Protein AF-A0A938GMP9-F1 (afdb_monomer)

Secondary structure (DSSP, 8-state):
----------------------------PPP--------PPP-PPPPPP------------------------------------------------------------------------------------------------------PPP------------------------PPP----------------------------------SSHHHHHHHHHHHHHHHHHHHS-------SS-PPEEEEEEETT---SSSTTTSSSS--HHHHHHHHHSEEESSEE-SSSSHHHHHHHHHHT--HHHH---STT--HHHH-TTPPPHHHHHHHTT-EEEEEESSS---S--HHHHHHHTTBTTTBSEEE-PPPS-SS--EEEEETTTTSSTT-EEEEE-S-STTSHHHHHHHHHHHHHHHHHHTTS-EEEEEEE-TTSSSEEEEHHHHTTS-TTS----GGGG------TTTS--TTHHHHTT--HHHHHHHHHHHHHHHHHHHHHHHHHHHHHHHTT-GGGEEEEEEESS--EESGGG-EES--SSHHHHB--EEEE-TT---SEEE-S-EEGGGHHHHHHHHHT---SS--SS--SHHHHH-TTS---S-EEEEEEETTTEEEEEEE-SSEEEEEETTS-EEEEETTT-TT-----TT-GGGHHHHHHHHHHHHTSPPPPP-----------------------------TTS---EEEEEETTEEEEEEHHHHHHSHHHHHHHHHHHHHHHHHHHHHS-HHHHHHHTTS-EEEE--SSTT--EEEEE--HHHHHHTT--GGGTTEEEEE-SSSHHHHHHHSTTTHHHHHHHHHHHHTSTTGGG-HHHHHHHHHHHHT-TTSSEEE---TTSSPPPEEE--GGGG-HHHHHHHHHHHHHS--SBSS-SHHHHHHH-HHHHHHHHHHHTPPTT-

pLDDT: mean 72.95, std 28.27, range [20.02, 98.88]

Mean predicted aligned error: 21.37 Å

Radius of gyration: 40.11 Å; Cα contacts (8 Å, |Δi|>4): 1380; chains: 1; bounding box: 113×116×122 Å

Solvent-accessible surface area (backbone atoms only — not comparable to full-atom values): 57646 Å² total; per-residue (Å²): 139,87,89,85,84,88,89,84,90,83,91,91,86,86,91,84,91,83,91,84,86,88,88,88,85,88,85,83,86,81,85,85,84,84,90,84,90,82,82,89,78,90,78,88,81,86,81,84,85,88,88,86,86,87,91,87,88,89,83,86,85,91,88,90,88,81,89,81,90,87,85,82,89,82,88,83,86,82,91,83,93,80,91,89,88,81,91,90,89,89,80,86,88,89,86,89,88,84,90,84,81,91,83,88,81,86,86,84,89,82,91,83,85,87,89,84,89,85,85,88,88,83,89,87,78,90,79,90,82,89,80,89,83,84,89,84,82,88,85,82,86,83,90,85,87,89,86,87,92,88,83,88,83,90,81,79,91,82,91,77,88,82,81,92,81,81,85,90,83,82,91,78,86,78,83,84,75,90,77,77,93,82,85,88,86,88,82,87,86,85,90,86,92,87,86,85,84,89,81,87,80,90,88,85,88,87,87,78,89,83,87,81,91,87,87,78,63,73,67,61,60,56,61,67,48,47,61,56,54,51,50,52,52,61,69,65,50,76,83,77,71,80,80,75,87,84,73,67,46,23,36,41,41,37,35,24,30,48,25,45,49,82,72,50,99,71,38,70,79,67,57,66,43,71,39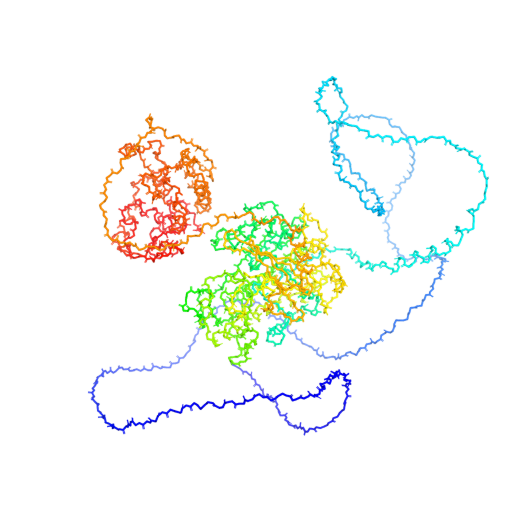,54,55,50,46,39,52,52,5,30,29,39,74,36,26,24,18,37,16,22,46,65,31,25,12,37,53,17,24,41,51,9,36,51,36,57,76,59,59,44,76,46,58,86,58,64,65,50,84,75,39,75,80,69,64,31,50,53,22,51,43,39,77,72,66,28,49,28,37,38,22,27,55,61,58,57,67,47,102,60,59,76,90,53,41,44,63,56,53,34,41,80,61,38,18,79,39,50,47,69,52,66,54,76,54,90,70,83,52,58,53,74,51,46,83,55,82,54,78,47,70,52,50,25,39,29,42,25,58,81,61,59,56,48,30,34,46,30,37,16,39,53,54,41,48,51,49,55,51,53,40,56,72,68,72,50,40,34,34,43,30,35,12,30,53,38,31,33,75,44,24,53,32,42,44,78,33,43,66,77,53,49,92,85,74,70,80,84,65,76,67,47,75,49,87,57,70,61,60,80,74,50,72,77,66,92,54,50,80,57,50,70,66,53,48,74,65,52,53,51,53,51,50,42,26,34,46,11,12,42,31,48,41,24,56,34,52,31,56,51,52,52,46,33,63,73,70,67,36,54,76,46,26,38,36,39,40,32,27,49,14,8,39,36,86,34,56,78,49,37,66,55,55,65,30,80,48,62,55,10,23,27,12,34,35,36,43,28,43,52,97,46,62,39,60,39,67,23,59,50,24,36,42,44,24,18,50,29,42,26,53,27,60,71,54,73,51,82,78,92,65,91,59,75,36,55,54,49,62,63,47,48,77,40,30,89,51,87,80,44,78,48,23,55,30,44,46,73,48,81,60,91,35,38,36,41,30,43,33,39,87,46,44,39,38,36,44,35,71,89,68,54,64,40,27,28,46,44,86,84,36,75,80,57,42,60,52,44,56,88,37,77,93,43,48,70,58,53,56,52,53,48,53,61,61,65,72,50,76,66,80,51,79,66,66,87,72,86,71,89,79,86,78,87,75,85,84,79,88,83,81,84,88,77,89,80,80,85,82,88,82,74,96,77,75,70,82,62,62,46,81,44,82,47,83,69,25,49,36,37,33,31,45,66,38,56,74,75,38,41,71,41,40,54,50,39,53,56,48,50,36,54,38,49,47,47,48,62,72,58,45,40,66,72,51,44,62,56,55,37,74,36,44,36,36,39,42,72,39,91,48,88,96,44,45,51,77,48,55,32,82,49,44,63,65,27,50,76,70,74,44,57,48,88,47,39,58,16,34,38,36,27,23,42,87,41,38,71,55,49,43,50,29,28,70,45,56,70,52,37,35,48,36,49,48,40,36,51,73,68,42,75,64,22,85,68,21,65,69,49,47,54,47,41,54,50,51,58,75,61,52,69,47,62,62,21,50,32,52,55,33,89,91,71,87,60,80,65,47,75,43,59,34,69,36,76,75,41,49,63,40,32,52,14,48,51,47,29,7,58,66,60,47,33,36,43,53,47,37,28,42,76,42,29,51,72,75,41,48,65,55,51,55,49,48,35,63,76,52,60,52,60,92,95,115

Sequence (939 aa):
MGRSLRTSRSFLDPKTFLMMYPSISGAYLKRAEPTGRGEYRQILMPGPPGSAGVPPASGLEQLRGRRDASAPSNKCDPSLIVARIGTWVPVICPSIAVPSFPLVIVIEDARTAPLSPLEPENLDGWTTEHADDTEKERTTRPVFFPSVPSVPSVPWLSLFCAIHGTEGEQPITITITRGGKGGGEWTRVRKNVRCAPSPSGNRAMPLASTTTRNHTILGRELMRYLPIIISLLLLSAPPSLPKEAGRSPNVLLIMADDLRDFGGAFTSGVAKTPHLDRLMKRGVRFQRAFAQYPVCNPSRTSMLLGLRCEQTGIVGNQQFFRDTMPDAVTFPQLLRQHGWTTRSYGKILHAANTGESVRGAWLDVGKSWDHAEILPAQSPHRRGEFRNLTGGKLAWCEIGILEGNDDEQPDGATAVSAIRAMEELTGAGKPWMVAAGFHRPHDPFHAPRKYFDLYPKGSLQLRSDLAVSSNAAPMAISSGWVADFARFTEEDRLDFFRAYLAGVSFMDAQVGRLLDTLDRLKLWENTLVIFMGDHGYHLGERGWWNKSTLFDRSCRAPLIIAAPGMKGAQVCRSPVEFVDLYPTVADFCGVKAPHALVGQSLRPLLAAPGSKFKEAGFTLVGRGQRHFGRSVATERWRFTRWSDGTLELYDHDVDPEETQNLSLSSSHSNVVEELRRKLDSLPPWPATPAVHRPTGGGKDLAPGQSASPATNPQTEVNGVVARETLAIAGWQVHVSKKLIETEPDQTARALAGLRKMLEEIVIKLPGPAVAELKKVPLYFSTAYNPGRSGAEFHPDAGWLRANRRDPAMARAVEFSGVSDFEAEMRRMPNFPLHELAHAYHHRVLAGGFDNPDIAAAYKRASSGGRYERVERSFGEGNGRPNTFERAYAMSSPMEYFAEATEAYFVRNDFYPFSRDELQKHDPDAVVLLRKLWGVPEGH

Nearest PDB structures (foldseek):
  6hhm-assembly1_A  TM=8.377E-01  e=6.312E-38  Formosa agariphila
  6pt4-assembly1_A  TM=8.293E-01  e=5.005E-29  Pseudoalteromonas fuliginea
  6ptk-assembly1_A  TM=8.357E-01  e=3.552E-28  Pseudoalteromonas fuliginea
  6pt6-assembly1_B  TM=8.317E-01  e=3.756E-28  Pseudoalteromonas fuliginea
  4upk-assembly1_A  TM=7.877E-01  e=2.349E-25  Ruegeria pomeroyi DSS-3

Foldseek 3Di:
DDDDDDDDDDDDDDDDDDDDDDDDDDDDDDDDDDDDDDDDDDDDDDDDDDDDDDDDDDDDDDDDDDDDDDDDDDDDDDDDDDDDDDDDDDDDDDDDDDDDDDDDDDDDDDDDDDDDDDDDDDDDDDDDDDDDDDDDDDDDDDDDDDDDDDDDDDDDDDDDDDDDDDDDDDDDDDDDDDDDDDDDDDDDDDDDDDDDDDDDDDDDDDDDDDDDDDPDPPVVVVVVCVVVVVVVVVVVPDPPPPPDPDDQFAEEAEEEEQFFDCDDPQNVPQFDQVLVVVLLQQFAWERFEFFQALDFQQRLVCLQQLHHCQVQLDFDLVDQSCVRVVPRAGLLLQVVVVFAAEEEEAPNHRDDPDDPVCSCVSVVDVRSHVYYDQDAQQDPPQAFDKDQLQNCPPVQSMFTQGADDLCSHRQVVLLVVLLVVVVVRVVVVTHYYYYRYHHPPGTPLHAHNVLLVSPDPPNDDDDPQLVFAFPDDPLQDADPCLVRLVPQDRSSLVVSSSSNSSRSRSNSVSSNSVVVSCVVSVNQQRYWYKYKYSWAFDSRRVSDGGEQGPFCRSGDIIIIIRHHPFGHNHYALWHAYSSQVSQQSCVSSVHDRPDDRPHHHCVVCRRPSDDHDDQWDKYKHDRPFPKIKIWTGGSFKIWMAIPVRDIFIAGCVVCVRRRYGCLPPPVCVVVNVVVVVVVVPDNDHSDGDPPDDDDDDDDDDDDDDDDDDDDDDDDDPDQDQDWDWDQALLATETERVCCCVPVVPLSVVLSVLLSVLLVLVCVQFDPVLNVVLSVAHEYEEEAPDPPDWDKAAAQAQPVCVVVSHRRVCHLHMYTYHRPCSVQVCQQQVRCVLLNSLLSCQQPPDDVRLHRVLLVVLLVVLLVVCLQQWWWFGRHPPPPDDIDIGRHQLNPGSSNVRSQLSCQDRPAHRTPVGHNVRCCVSPVSSVVVCCVSSVPDPPD

Structure (mmCIF, N/CA/C/O backbone):
data_AF-A0A938GMP9-F1
#
_entry.id   AF-A0A938GMP9-F1
#
loop_
_atom_site.group_PDB
_atom_site.id
_atom_site.type_symbol
_atom_site.label_atom_id
_atom_site.label_alt_id
_atom_site.label_comp_id
_atom_site.label_asym_id
_atom_site.label_entity_id
_atom_site.label_seq_id
_atom_site.pdbx_PDB_ins_code
_atom_site.Cartn_x
_atom_site.Cartn_y
_atom_site.Cartn_z
_atom_site.occupancy
_atom_site.B_iso_or_equiv
_atom_site.auth_seq_id
_atom_site.auth_comp_id
_atom_site.auth_asym_id
_atom_site.auth_atom_id
_atom_site.pdbx_PDB_model_num
ATOM 1 N N . MET A 1 1 ? 0.427 -50.742 20.260 1.00 32.19 1 MET A N 1
ATOM 2 C CA . MET A 1 1 ? -0.404 -51.367 19.198 1.00 32.19 1 MET A CA 1
ATOM 3 C C . MET A 1 1 ? -1.574 -52.078 19.875 1.00 32.19 1 MET A C 1
ATOM 5 O O . MET A 1 1 ? -1.373 -52.539 20.986 1.00 32.19 1 MET A O 1
ATOM 9 N N . GLY A 1 2 ? -2.784 -52.204 19.324 1.00 35.03 2 GLY A N 1
ATOM 10 C CA . GLY A 1 2 ? -3.352 -51.670 18.075 1.00 35.03 2 GLY A CA 1
ATOM 11 C C . GLY A 1 2 ? -4.649 -52.425 17.712 1.00 35.03 2 GLY A C 1
ATOM 12 O O . GLY A 1 2 ? -4.738 -53.621 17.974 1.00 35.03 2 GLY A O 1
ATOM 13 N N . ARG A 1 3 ? -5.660 -51.759 17.132 1.00 33.28 3 ARG A N 1
ATOM 14 C CA . ARG A 1 3 ? -6.909 -52.381 16.635 1.00 33.28 3 ARG A CA 1
ATOM 15 C C . ARG A 1 3 ? -7.445 -51.637 15.407 1.00 33.28 3 ARG A C 1
ATOM 17 O O . ARG A 1 3 ? -7.453 -50.413 15.409 1.00 33.28 3 ARG A O 1
ATOM 24 N N . SER A 1 4 ? -7.972 -52.378 14.431 1.00 33.16 4 SER A N 1
ATOM 25 C CA . SER A 1 4 ? -9.032 -51.940 13.504 1.00 33.16 4 SER A CA 1
ATOM 26 C C . SER A 1 4 ? -9.681 -53.171 12.840 1.00 33.16 4 SER A C 1
ATOM 28 O O . SER A 1 4 ? -9.111 -54.262 12.897 1.00 33.16 4 SER A O 1
ATOM 30 N N . LEU A 1 5 ? -10.871 -53.023 12.248 1.00 33.12 5 LEU A N 1
ATOM 31 C CA . LEU A 1 5 ? -11.682 -54.107 11.669 1.00 33.12 5 LEU A CA 1
ATOM 32 C C . LEU A 1 5 ? -12.326 -53.707 10.324 1.00 33.12 5 LEU A C 1
ATOM 34 O O . LEU A 1 5 ? -12.369 -52.536 9.959 1.00 33.12 5 LEU A O 1
ATOM 38 N N . ARG A 1 6 ? -12.808 -54.714 9.580 1.00 37.19 6 ARG A N 1
ATOM 39 C CA . ARG A 1 6 ? -13.546 -54.600 8.296 1.00 37.19 6 ARG A CA 1
ATOM 40 C C . ARG A 1 6 ? -15.045 -54.297 8.576 1.00 37.19 6 ARG A C 1
ATOM 42 O O . ARG A 1 6 ? -15.460 -54.418 9.722 1.00 37.19 6 ARG A O 1
ATOM 49 N N . THR A 1 7 ? -15.923 -53.902 7.643 1.00 32.62 7 THR A N 1
ATOM 50 C CA . THR A 1 7 ? -16.373 -54.580 6.394 1.00 32.62 7 THR A CA 1
ATOM 51 C C . THR A 1 7 ? -17.152 -53.610 5.460 1.00 32.62 7 THR A C 1
ATOM 53 O O . THR A 1 7 ? -16.983 -52.402 5.553 1.00 32.62 7 THR A O 1
ATOM 56 N N . SER A 1 8 ? -17.922 -54.108 4.480 1.00 29.98 8 SER A N 1
ATOM 57 C CA . SER A 1 8 ? -17.550 -54.096 3.047 1.00 29.98 8 SER A CA 1
ATOM 58 C C . SER A 1 8 ? -18.648 -54.695 2.133 1.00 29.98 8 SER A C 1
ATOM 60 O O . SER A 1 8 ? -19.345 -55.585 2.609 1.00 29.98 8 SER A O 1
ATOM 62 N N . ARG A 1 9 ? -18.633 -54.370 0.815 1.00 31.31 9 ARG A N 1
ATOM 63 C CA . ARG A 1 9 ? -19.429 -54.955 -0.320 1.00 31.31 9 ARG A CA 1
ATOM 64 C C . ARG A 1 9 ? -20.888 -54.439 -0.480 1.00 31.31 9 ARG A C 1
ATOM 66 O O . ARG A 1 9 ? -21.478 -54.067 0.521 1.00 31.31 9 ARG A O 1
ATOM 73 N N . SER A 1 10 ? -21.537 -54.413 -1.667 1.00 28.50 10 SER A N 1
ATOM 74 C CA . SER A 1 10 ? -21.087 -54.474 -3.093 1.00 28.50 10 SER A CA 1
ATOM 75 C C . SER A 1 10 ? -22.235 -54.260 -4.126 1.00 28.50 10 SER A C 1
ATOM 77 O O . SER A 1 10 ? -23.288 -54.848 -3.931 1.00 28.50 10 SER A O 1
ATOM 79 N N . PHE A 1 11 ? -21.957 -53.571 -5.255 1.00 30.91 11 PHE A N 1
ATOM 80 C CA . PHE A 1 11 ? -22.560 -53.662 -6.624 1.00 30.91 11 PHE A CA 1
ATOM 81 C C . PHE A 1 11 ? -24.099 -53.707 -6.874 1.00 30.91 11 PHE A C 1
ATOM 83 O O . PHE A 1 11 ? -24.729 -54.701 -6.531 1.00 30.91 11 PHE A O 1
ATOM 90 N N . LEU A 1 12 ? -24.640 -52.746 -7.664 1.00 27.80 12 LEU A N 1
ATOM 91 C CA . LEU A 1 12 ? -25.399 -52.915 -8.947 1.00 27.80 12 LEU A CA 1
ATOM 92 C C . LEU A 1 12 ? -25.998 -51.572 -9.482 1.00 27.80 12 LEU A C 1
ATOM 94 O O . LEU A 1 12 ? -25.894 -50.556 -8.802 1.00 27.80 12 LEU A O 1
ATOM 98 N N . ASP A 1 13 ? -26.534 -51.564 -10.717 1.00 30.23 13 ASP A N 1
ATOM 99 C CA . ASP A 1 13 ? -26.880 -50.409 -11.605 1.00 30.23 13 ASP A CA 1
ATOM 100 C C . ASP A 1 13 ? -27.717 -50.935 -12.828 1.00 30.23 13 ASP A C 1
ATOM 102 O O . ASP A 1 13 ? -27.667 -52.162 -12.999 1.00 30.23 13 ASP A O 1
ATOM 106 N N . PRO A 1 14 ? -28.438 -50.183 -13.727 1.00 59.78 14 PRO A N 1
ATOM 107 C CA . PRO A 1 14 ? -28.822 -48.746 -13.848 1.00 59.78 14 PRO A CA 1
ATOM 108 C C . PRO A 1 14 ? -30.359 -48.482 -14.076 1.00 59.78 14 PRO A C 1
ATOM 110 O O . PRO A 1 14 ? -31.167 -49.401 -13.965 1.00 59.78 14 PRO A O 1
ATOM 113 N N . LYS A 1 15 ? -30.718 -47.259 -14.559 1.00 29.11 15 LYS A N 1
ATOM 114 C CA . LYS A 1 15 ? -31.957 -46.806 -15.292 1.00 29.11 15 LYS A CA 1
ATOM 115 C C . LYS A 1 15 ? -33.208 -46.404 -14.464 1.00 29.11 15 LYS A C 1
ATOM 117 O O . LYS A 1 15 ? -33.515 -47.092 -13.505 1.00 29.11 15 LYS A O 1
ATOM 122 N N . THR A 1 16 ? -34.052 -45.391 -14.787 1.00 29.47 16 THR A N 1
ATOM 123 C CA . THR A 1 16 ? -34.025 -44.150 -15.639 1.00 29.47 16 THR A CA 1
ATOM 124 C C . THR A 1 16 ? -35.222 -43.220 -15.235 1.00 29.47 16 THR A C 1
ATOM 126 O O . THR A 1 16 ? -36.185 -43.731 -14.675 1.00 29.47 16 THR A O 1
ATOM 129 N N . PHE A 1 17 ? -35.224 -41.921 -15.626 1.00 29.27 17 PHE A N 1
ATOM 130 C CA . PHE A 1 17 ? -36.377 -40.960 -15.725 1.00 29.27 17 PHE A CA 1
ATOM 131 C C . PHE A 1 17 ? -36.928 -40.298 -14.423 1.00 29.27 17 PHE A C 1
ATOM 133 O O . PHE A 1 17 ? -36.790 -40.874 -13.355 1.00 29.27 17 PHE A O 1
ATOM 140 N N . LEU A 1 18 ? -37.533 -39.080 -14.405 1.00 26.36 18 LEU A N 1
ATOM 141 C CA . LEU A 1 18 ? -37.850 -38.051 -15.438 1.00 26.36 18 LEU A CA 1
ATOM 142 C C . LEU A 1 18 ? -37.796 -36.590 -14.874 1.00 26.36 18 LEU A C 1
ATOM 144 O O . LEU A 1 18 ? -38.155 -36.362 -13.728 1.00 26.36 18 LEU A O 1
ATOM 148 N N . MET A 1 19 ? -37.396 -35.634 -15.731 1.00 26.50 19 MET A N 1
ATOM 149 C CA . MET A 1 19 ? -37.549 -34.149 -15.739 1.00 26.50 19 MET A CA 1
ATOM 150 C C . MET A 1 19 ? -38.013 -33.345 -14.504 1.00 26.50 19 MET A C 1
ATOM 152 O O . MET A 1 19 ? -39.138 -33.492 -14.039 1.00 26.50 19 MET A O 1
ATOM 156 N N . MET A 1 20 ? -37.268 -32.257 -14.243 1.00 23.97 20 MET A N 1
ATOM 157 C CA . MET A 1 20 ? -37.773 -30.866 -14.326 1.00 23.97 20 MET A CA 1
ATOM 158 C C . MET A 1 20 ? -36.588 -29.859 -14.405 1.00 23.97 20 MET A C 1
ATOM 160 O O . MET A 1 20 ? -35.498 -30.198 -13.958 1.00 23.97 20 MET A O 1
ATOM 164 N N . TYR A 1 21 ? -36.675 -28.638 -14.966 1.00 24.64 21 TYR A N 1
ATOM 165 C CA . TYR A 1 21 ? -37.780 -27.992 -15.704 1.00 24.64 21 TYR A CA 1
ATOM 166 C C . TYR A 1 21 ? -37.286 -27.216 -16.982 1.00 24.64 21 TYR A C 1
ATOM 168 O O . TYR A 1 21 ? -36.928 -27.935 -17.914 1.00 24.64 21 TYR A O 1
ATOM 176 N N . PRO A 1 22 ? -37.297 -25.861 -17.160 1.00 42.94 22 PRO A N 1
ATOM 177 C CA . PRO A 1 22 ? -37.264 -25.250 -18.508 1.00 42.94 22 PRO A CA 1
ATOM 178 C C . PRO A 1 22 ? -35.897 -24.760 -19.053 1.00 42.94 22 PRO A C 1
ATOM 180 O O . PRO A 1 22 ? -34.907 -24.616 -18.341 1.00 42.94 22 PRO A O 1
ATOM 183 N N . SER A 1 23 ? -35.920 -24.422 -20.349 1.00 28.08 23 SER A N 1
ATOM 184 C CA . SER A 1 23 ? -34.962 -23.647 -21.166 1.00 28.08 23 SER A CA 1
ATOM 185 C C . SER A 1 23 ? -35.143 -22.108 -21.009 1.00 28.08 23 SER A C 1
ATOM 187 O O . SER A 1 23 ? -36.003 -21.679 -20.250 1.00 28.08 23 SER A O 1
ATOM 189 N N . ILE A 1 24 ? -34.391 -21.195 -21.652 1.00 27.80 24 ILE A N 1
ATOM 190 C CA . ILE A 1 24 ? -34.390 -20.852 -23.099 1.00 27.80 24 ILE A CA 1
ATOM 191 C C . ILE A 1 24 ? -33.038 -20.241 -23.523 1.00 27.80 24 ILE A C 1
ATOM 193 O O . ILE A 1 24 ? -32.491 -19.381 -22.838 1.00 27.80 24 ILE A O 1
ATOM 197 N N . SER A 1 25 ? -32.559 -20.614 -24.714 1.00 28.53 25 SER A N 1
ATOM 198 C CA . SER A 1 25 ? -31.449 -19.969 -25.431 1.00 28.53 25 SER A CA 1
ATOM 199 C C . SER A 1 25 ? -31.960 -19.171 -26.638 1.00 28.53 25 SER A C 1
ATOM 201 O O . SER A 1 25 ? -32.704 -19.713 -27.455 1.00 28.53 25 SER A O 1
ATOM 203 N N . GLY A 1 26 ? -31.541 -17.911 -26.786 1.00 25.00 26 GLY A N 1
ATOM 204 C CA . GLY A 1 26 ? -31.874 -17.073 -27.946 1.00 25.00 26 GLY A CA 1
ATOM 205 C C . GLY A 1 26 ? -30.851 -17.213 -29.076 1.00 25.00 26 GLY A C 1
ATOM 206 O O . GLY A 1 26 ? -29.675 -16.916 -28.879 1.00 25.00 26 GLY A O 1
ATOM 207 N N . ALA A 1 27 ? -31.289 -17.644 -30.259 1.00 27.69 27 ALA A N 1
ATOM 208 C CA . ALA A 1 27 ? -30.446 -17.718 -31.453 1.00 27.69 27 ALA A CA 1
ATOM 209 C C . ALA A 1 27 ? -30.457 -16.395 -32.239 1.00 27.69 27 ALA A C 1
ATOM 211 O O . ALA A 1 27 ? -31.490 -15.734 -32.323 1.00 27.69 27 ALA A O 1
ATOM 212 N N . TYR A 1 28 ? -29.338 -16.058 -32.889 1.00 27.30 28 TYR A N 1
ATOM 213 C CA . TYR A 1 28 ? -29.286 -15.018 -33.921 1.00 27.30 28 TYR A CA 1
ATOM 214 C C . TYR A 1 28 ? -28.830 -15.601 -35.259 1.00 27.30 28 TYR A C 1
ATOM 216 O O . TYR A 1 28 ? -27.785 -16.243 -35.366 1.00 27.30 28 TYR A O 1
ATOM 224 N N . LEU A 1 29 ? -29.647 -15.376 -36.287 1.00 26.33 29 LEU A N 1
ATOM 225 C CA . LEU A 1 29 ? -29.446 -15.873 -37.645 1.00 26.33 29 LEU A CA 1
ATOM 226 C C . LEU A 1 29 ? -28.359 -15.063 -38.364 1.00 26.33 29 LEU A C 1
ATOM 228 O O . LEU A 1 29 ? -28.506 -13.855 -38.546 1.00 26.33 29 LEU A O 1
ATOM 232 N N . LYS A 1 30 ? -27.318 -15.730 -38.876 1.00 26.17 30 LYS A N 1
ATOM 233 C CA . LYS A 1 30 ? -26.508 -15.164 -39.965 1.00 26.17 30 LYS A CA 1
ATOM 234 C C . LYS A 1 30 ? -27.229 -15.398 -41.292 1.00 26.17 30 LYS A C 1
ATOM 236 O O . LYS A 1 30 ? -27.400 -16.543 -41.701 1.00 26.17 30 LYS A O 1
ATOM 241 N N . ARG A 1 31 ? -27.606 -14.318 -41.984 1.00 26.98 31 ARG A N 1
ATOM 242 C CA . ARG A 1 31 ? -27.841 -14.375 -43.436 1.00 26.98 31 ARG A CA 1
ATOM 243 C C . ARG A 1 31 ? -26.508 -14.622 -44.147 1.00 26.98 31 ARG A C 1
ATOM 245 O O . ARG A 1 31 ? -25.475 -14.126 -43.702 1.00 26.98 31 ARG A O 1
ATOM 252 N N . ALA A 1 32 ? -26.558 -15.344 -45.259 1.00 26.42 32 ALA A N 1
ATOM 253 C CA . ALA A 1 32 ? -25.462 -15.469 -46.209 1.00 26.42 32 ALA A CA 1
ATOM 254 C C . ALA A 1 32 ? -25.898 -14.860 -47.545 1.00 26.42 32 ALA A C 1
ATOM 256 O O . ALA A 1 32 ? -27.028 -15.099 -47.952 1.00 26.42 32 ALA A O 1
ATOM 257 N N . GLU A 1 33 ? -25.010 -14.103 -48.194 1.00 29.14 33 GLU A N 1
ATOM 258 C CA . GLU A 1 33 ? -24.960 -13.840 -49.645 1.00 29.14 33 GLU A CA 1
ATOM 259 C C . GLU A 1 33 ? -23.609 -13.139 -49.980 1.00 29.14 33 GLU A C 1
ATOM 261 O O . GLU A 1 33 ? -22.863 -12.841 -49.040 1.00 29.14 33 GLU A O 1
ATOM 266 N N . PRO A 1 34 ? -23.136 -13.076 -51.247 1.00 40.41 34 PRO A N 1
ATOM 267 C CA . PRO A 1 34 ? -21.987 -13.932 -51.553 1.00 40.41 34 PRO A CA 1
ATOM 268 C C . PRO A 1 34 ? -20.827 -13.289 -52.349 1.00 40.41 34 PRO A C 1
ATOM 270 O O . PRO A 1 34 ? -20.905 -12.181 -52.864 1.00 40.41 34 PRO A O 1
ATOM 273 N N . THR A 1 35 ? -19.778 -14.101 -52.545 1.00 29.94 35 THR A N 1
ATOM 274 C CA . THR A 1 35 ? -18.758 -14.032 -53.619 1.00 29.94 35 THR A CA 1
ATOM 275 C C . THR A 1 35 ? -17.894 -12.770 -53.773 1.00 29.94 35 THR A C 1
ATOM 277 O O . THR A 1 35 ? -18.297 -11.778 -54.367 1.00 29.94 35 THR A O 1
ATOM 280 N N . GLY A 1 36 ? -16.602 -12.924 -53.459 1.00 27.08 36 GLY A N 1
ATOM 281 C CA . GLY A 1 36 ? -15.497 -12.179 -54.071 1.00 27.08 36 GLY A CA 1
ATOM 282 C C . GLY A 1 36 ? -14.339 -13.141 -54.372 1.00 27.08 36 GLY A C 1
ATOM 283 O O . GLY A 1 36 ? -13.955 -13.917 -53.500 1.00 27.08 36 GLY A O 1
ATOM 284 N N . ARG A 1 37 ? -13.818 -13.156 -55.608 1.00 29.09 37 ARG A N 1
ATOM 285 C CA . ARG A 1 37 ? -12.668 -14.000 -56.003 1.00 29.09 37 ARG A CA 1
ATOM 286 C C . ARG A 1 37 ? -11.353 -13.253 -55.741 1.00 29.09 37 ARG A C 1
ATOM 288 O O . ARG A 1 37 ? -11.282 -12.064 -56.026 1.00 29.09 37 ARG A O 1
ATOM 295 N N . GLY A 1 38 ? -10.316 -13.953 -55.270 1.00 27.28 38 GLY A N 1
ATOM 296 C CA . GLY A 1 38 ? -9.004 -13.362 -54.962 1.00 27.28 38 GLY A CA 1
ATOM 297 C C . GLY A 1 38 ? -7.899 -14.409 -54.784 1.00 27.28 38 GLY A C 1
ATOM 298 O O . GLY A 1 38 ? -7.582 -14.785 -53.666 1.00 27.28 38 GLY A O 1
ATOM 299 N N . GLU A 1 39 ? -7.390 -14.903 -55.913 1.00 27.95 39 GLU A N 1
ATOM 300 C CA . GLU A 1 39 ? -6.149 -15.672 -56.148 1.00 27.95 39 GLU A CA 1
ATOM 301 C C . GLU A 1 39 ? -5.361 -16.268 -54.954 1.00 27.95 39 GLU A C 1
ATOM 303 O O . GLU A 1 39 ? -4.661 -15.574 -54.220 1.00 27.95 39 GLU A O 1
ATOM 308 N N . TYR A 1 40 ? -5.311 -17.605 -54.886 1.00 25.97 40 TYR A N 1
ATOM 309 C CA . TYR A 1 40 ? -4.236 -18.321 -54.187 1.00 25.97 40 TYR A CA 1
ATOM 310 C C . TYR A 1 40 ? -2.963 -18.341 -55.049 1.00 25.97 40 TYR A C 1
ATOM 312 O O . TYR A 1 40 ? -2.979 -18.884 -56.154 1.00 25.97 40 TYR A O 1
ATOM 320 N N . ARG A 1 41 ? -1.830 -17.874 -54.509 1.00 27.20 41 ARG A N 1
ATOM 321 C CA . ARG A 1 41 ? -0.493 -18.257 -54.998 1.00 27.20 41 ARG A CA 1
ATOM 322 C C . ARG A 1 41 ? 0.136 -19.277 -54.056 1.00 27.20 41 ARG A C 1
ATOM 324 O O . ARG A 1 41 ? 0.380 -18.979 -52.891 1.00 27.20 41 ARG A O 1
ATOM 331 N N . GLN A 1 42 ? 0.441 -20.463 -54.577 1.00 25.72 42 GLN A N 1
ATOM 332 C CA . GLN A 1 42 ? 1.348 -21.394 -53.909 1.00 25.72 42 GLN A CA 1
ATOM 333 C C . GLN A 1 42 ? 2.779 -20.846 -53.965 1.00 25.72 42 GLN A C 1
ATOM 335 O O . GLN A 1 42 ? 3.240 -20.427 -55.025 1.00 25.72 42 GLN A O 1
ATOM 340 N N . ILE A 1 43 ? 3.502 -20.933 -52.850 1.00 27.69 43 ILE A N 1
ATOM 341 C CA . ILE A 1 43 ? 4.968 -20.947 -52.833 1.00 27.69 43 ILE A CA 1
ATOM 342 C C . ILE A 1 43 ? 5.371 -22.180 -52.025 1.00 27.69 43 ILE A C 1
ATOM 344 O O . ILE A 1 43 ? 4.907 -22.370 -50.901 1.00 27.69 43 ILE A O 1
ATOM 348 N N . LEU A 1 44 ? 6.177 -23.053 -52.630 1.00 27.12 44 LEU A N 1
ATOM 349 C CA . LEU A 1 44 ? 6.635 -24.293 -52.006 1.00 27.12 44 LEU A CA 1
ATOM 350 C C . LEU A 1 44 ? 7.732 -24.006 -50.975 1.00 27.12 44 LEU A C 1
ATOM 352 O O . LEU A 1 44 ? 8.644 -23.225 -51.242 1.00 27.12 44 LEU A O 1
ATOM 356 N N . MET A 1 45 ? 7.685 -24.697 -49.835 1.00 27.75 45 MET A N 1
ATOM 357 C CA . MET A 1 45 ? 8.836 -24.806 -48.936 1.00 27.75 45 MET A CA 1
ATOM 358 C C . MET A 1 45 ? 9.703 -26.011 -49.337 1.00 27.75 45 MET A C 1
ATOM 360 O O . MET A 1 45 ? 9.148 -27.081 -49.603 1.00 27.75 45 MET A O 1
ATOM 364 N N . PRO A 1 46 ? 11.042 -25.883 -49.373 1.00 34.06 46 PRO A N 1
ATOM 365 C CA . PRO A 1 46 ? 11.937 -27.017 -49.571 1.00 34.06 46 PRO A CA 1
ATOM 366 C C . PRO A 1 46 ? 12.042 -27.872 -48.297 1.00 34.06 46 PRO A C 1
ATOM 368 O O . PRO A 1 46 ? 12.081 -27.348 -47.184 1.00 34.06 46 PRO A O 1
ATOM 371 N N . GLY A 1 47 ? 12.105 -29.196 -48.467 1.00 30.34 47 GLY A N 1
ATOM 372 C CA . GLY A 1 47 ? 12.338 -30.151 -47.378 1.00 30.34 47 GLY A CA 1
ATOM 373 C C . GLY A 1 47 ? 13.821 -30.296 -46.985 1.00 30.34 47 GLY A C 1
ATOM 374 O O . GLY A 1 47 ? 14.697 -29.773 -47.677 1.00 30.34 47 GLY A O 1
ATOM 375 N N . PRO A 1 48 ? 14.121 -31.010 -45.883 1.00 38.03 48 PRO A N 1
ATOM 376 C CA . PRO A 1 48 ? 15.477 -31.149 -45.351 1.00 38.03 48 PRO A CA 1
ATOM 377 C C . PRO A 1 48 ? 16.310 -32.238 -46.064 1.00 38.03 48 PRO A C 1
ATOM 379 O O . PRO A 1 48 ? 15.751 -33.246 -46.505 1.00 38.03 48 PRO A O 1
ATOM 382 N N . PRO A 1 49 ? 17.651 -32.101 -46.123 1.00 40.41 49 PRO A N 1
ATOM 383 C CA . PRO A 1 49 ? 18.557 -33.178 -46.525 1.00 40.41 49 PRO A CA 1
ATOM 384 C C . PRO A 1 49 ? 18.761 -34.218 -45.403 1.00 40.41 49 PRO A C 1
ATOM 386 O O . PRO A 1 49 ? 18.686 -33.896 -44.218 1.00 40.41 49 PRO A O 1
ATOM 389 N N . GLY A 1 50 ? 19.015 -35.473 -45.795 1.00 30.42 50 GLY A N 1
ATOM 390 C CA . GLY A 1 50 ? 19.130 -36.638 -44.903 1.00 30.42 50 GLY A CA 1
ATOM 391 C C . GLY A 1 50 ? 20.548 -36.980 -44.413 1.00 30.42 50 GLY A C 1
ATOM 392 O O . GLY A 1 50 ? 21.475 -36.181 -44.516 1.00 30.42 50 GLY A O 1
ATOM 393 N N . SER A 1 51 ? 20.702 -38.187 -43.857 1.00 31.97 51 SER A N 1
ATOM 394 C CA . SER A 1 51 ? 21.815 -38.593 -42.984 1.00 31.97 51 SER A CA 1
ATOM 395 C C . SER A 1 51 ? 22.750 -39.686 -43.535 1.00 31.97 51 SER A C 1
ATOM 397 O O . SER A 1 51 ? 22.334 -40.575 -44.274 1.00 31.97 51 SER A O 1
ATOM 399 N N . ALA A 1 52 ? 24.007 -39.659 -43.073 1.00 30.50 52 ALA A N 1
ATOM 400 C CA . ALA A 1 52 ? 24.969 -40.772 -42.983 1.00 30.50 52 ALA A CA 1
ATOM 401 C C . ALA A 1 52 ? 26.097 -40.358 -42.000 1.00 30.50 52 ALA A C 1
ATOM 403 O O . ALA A 1 52 ? 26.399 -39.171 -41.922 1.00 30.50 52 ALA A O 1
ATOM 404 N N . GLY A 1 53 ? 26.755 -41.219 -41.211 1.00 26.31 53 GLY A N 1
ATOM 405 C CA . GLY A 1 53 ? 26.615 -42.667 -40.992 1.00 26.31 53 GLY A CA 1
ATOM 406 C C . GLY A 1 53 ? 27.399 -43.126 -39.734 1.00 26.31 53 GLY A C 1
ATOM 407 O O . GLY A 1 53 ? 27.958 -42.298 -39.022 1.00 26.31 53 GLY A O 1
ATOM 408 N N . VAL A 1 54 ? 27.429 -44.436 -39.449 1.00 33.28 54 VAL A N 1
ATOM 409 C CA . VAL A 1 54 ? 28.001 -45.094 -38.237 1.00 33.28 54 VAL A CA 1
ATOM 410 C C . VAL A 1 54 ? 28.729 -46.376 -38.693 1.00 33.28 54 VAL A C 1
ATOM 412 O O . VAL A 1 54 ? 28.140 -47.041 -39.551 1.00 33.28 54 VAL A O 1
ATOM 415 N N . PRO A 1 55 ? 29.978 -46.725 -38.258 1.00 45.81 55 PRO A N 1
ATOM 416 C CA . PRO A 1 55 ? 30.230 -47.715 -37.162 1.00 45.81 55 PRO A CA 1
ATOM 417 C C . PRO A 1 55 ? 31.654 -47.599 -36.471 1.00 45.81 55 PRO A C 1
ATOM 419 O O . PRO A 1 55 ? 32.267 -46.545 -36.606 1.00 45.81 55 PRO A O 1
ATOM 422 N N . PRO A 1 56 ? 32.238 -48.602 -35.743 1.00 55.00 56 PRO A N 1
ATOM 423 C CA . PRO A 1 56 ? 31.806 -49.101 -34.412 1.00 55.00 56 PRO A CA 1
ATOM 424 C C . PRO A 1 56 ? 32.918 -49.506 -33.364 1.00 55.00 56 PRO A C 1
ATOM 426 O O . PRO A 1 56 ? 34.052 -49.804 -33.717 1.00 55.00 56 PRO A O 1
ATOM 429 N N . ALA A 1 57 ? 32.487 -49.727 -32.103 1.00 32.31 57 ALA A N 1
ATOM 430 C CA . ALA A 1 57 ? 32.858 -50.823 -31.153 1.00 32.31 57 ALA A CA 1
ATOM 431 C C . ALA A 1 57 ? 34.226 -50.953 -30.391 1.00 32.31 57 ALA A C 1
ATOM 433 O O . ALA A 1 57 ? 35.283 -50.512 -30.823 1.00 32.31 57 ALA A O 1
ATOM 434 N N . SER A 1 58 ? 34.152 -51.727 -29.278 1.00 30.17 58 SER A N 1
ATOM 435 C CA . SER A 1 58 ? 35.196 -52.259 -28.344 1.00 30.17 58 SER A CA 1
ATOM 436 C C . SER A 1 58 ? 35.843 -51.294 -27.314 1.00 30.17 58 SER A C 1
ATOM 438 O O . SER A 1 58 ? 35.930 -50.102 -27.572 1.00 30.17 58 SER A O 1
ATOM 440 N N . GLY A 1 59 ? 36.291 -51.721 -26.111 1.00 28.02 59 GLY A N 1
ATOM 441 C CA . GLY A 1 59 ? 36.011 -52.980 -25.381 1.00 28.02 59 GLY A CA 1
ATOM 442 C C . GLY A 1 59 ? 36.952 -53.341 -24.192 1.00 28.02 59 GLY A C 1
ATOM 443 O O . GLY A 1 59 ? 38.136 -53.538 -24.414 1.00 28.02 59 GLY A O 1
ATOM 444 N N . LEU A 1 60 ? 36.369 -53.584 -22.998 1.00 28.03 60 LEU A N 1
ATOM 445 C CA . LEU A 1 60 ? 36.826 -54.460 -21.875 1.00 28.03 60 LEU A CA 1
ATOM 446 C C . LEU A 1 60 ? 38.063 -54.139 -20.966 1.00 28.03 60 LEU A C 1
ATOM 448 O O . LEU A 1 60 ? 38.968 -53.402 -21.322 1.00 28.03 60 LEU A O 1
ATOM 452 N N . GLU A 1 61 ? 38.038 -54.798 -19.784 1.00 29.94 61 GLU A N 1
ATOM 453 C CA . GLU A 1 61 ? 39.083 -55.071 -18.747 1.00 29.94 61 GLU A CA 1
ATOM 454 C C . GLU A 1 61 ? 39.585 -53.937 -17.795 1.00 29.94 61 GLU A C 1
ATOM 456 O O . GLU A 1 61 ? 39.918 -52.845 -18.230 1.00 29.94 61 GLU A O 1
ATOM 461 N N . GLN A 1 62 ? 39.408 -54.042 -16.454 1.00 33.16 62 GLN A N 1
ATOM 462 C CA . GLN A 1 62 ? 40.214 -54.707 -15.372 1.00 33.16 62 GLN A CA 1
ATOM 463 C C . GLN A 1 62 ? 41.497 -53.929 -14.944 1.00 33.16 62 GLN A C 1
ATOM 465 O O . GLN A 1 62 ? 42.113 -53.282 -15.773 1.00 33.16 62 GLN A O 1
ATOM 470 N N . LEU A 1 63 ? 42.037 -53.942 -13.705 1.00 31.05 63 LEU A N 1
ATOM 471 C CA . LEU A 1 63 ? 41.625 -54.369 -12.341 1.00 31.05 63 LEU A CA 1
ATOM 472 C C . LEU A 1 63 ? 42.603 -53.749 -11.300 1.00 31.05 63 LEU A C 1
ATOM 474 O O . LEU A 1 63 ? 43.785 -53.632 -11.620 1.00 31.05 63 LEU A O 1
ATOM 478 N N . ARG A 1 64 ? 42.178 -53.498 -10.039 1.00 30.42 64 ARG A N 1
ATOM 479 C CA . ARG A 1 64 ? 42.923 -53.757 -8.759 1.00 30.42 64 ARG A CA 1
ATOM 480 C C . ARG A 1 64 ? 42.264 -53.106 -7.525 1.00 30.42 64 ARG A C 1
ATOM 482 O O . ARG A 1 64 ? 41.643 -52.058 -7.630 1.00 30.42 64 ARG A O 1
ATOM 489 N N . GLY A 1 65 ? 42.465 -53.703 -6.342 1.00 27.27 65 GLY A N 1
ATOM 490 C CA . GLY A 1 65 ? 42.045 -53.168 -5.034 1.00 27.27 65 GLY A CA 1
ATOM 491 C C . GLY A 1 65 ? 42.618 -53.964 -3.844 1.00 27.27 65 GLY A C 1
ATOM 492 O O . GLY A 1 65 ? 43.272 -54.987 -4.056 1.00 27.27 65 GLY A O 1
ATOM 493 N N . ARG A 1 66 ? 42.378 -53.495 -2.606 1.00 29.17 66 ARG A N 1
ATOM 494 C CA . ARG A 1 66 ? 42.668 -54.127 -1.288 1.00 29.17 66 ARG A CA 1
ATOM 495 C C . ARG A 1 66 ? 41.619 -53.598 -0.270 1.00 29.17 66 ARG A C 1
ATOM 497 O O . ARG A 1 66 ? 41.272 -52.430 -0.385 1.00 29.17 66 ARG A O 1
ATOM 504 N N . ARG A 1 67 ? 40.897 -54.434 0.504 1.00 32.44 67 ARG A N 1
ATOM 505 C CA . ARG A 1 67 ? 41.260 -55.140 1.774 1.00 32.44 67 ARG A CA 1
ATOM 506 C C . ARG A 1 67 ? 41.367 -54.191 2.991 1.00 32.44 67 ARG A C 1
ATOM 508 O O . ARG A 1 67 ? 41.982 -53.146 2.831 1.00 32.44 67 ARG A O 1
ATOM 515 N N . ASP A 1 68 ? 40.856 -54.469 4.204 1.00 29.97 68 ASP A N 1
ATOM 516 C CA . ASP A 1 68 ? 40.147 -55.638 4.796 1.00 29.97 68 ASP A CA 1
ATOM 517 C C . ASP A 1 68 ? 39.280 -55.219 6.025 1.00 29.97 68 ASP A C 1
ATOM 519 O O . ASP A 1 68 ? 39.580 -54.199 6.637 1.00 29.97 68 ASP A O 1
ATOM 523 N N . ALA A 1 69 ? 38.327 -56.082 6.446 1.00 30.00 69 ALA A N 1
ATOM 524 C CA . ALA A 1 69 ? 37.733 -56.209 7.809 1.00 30.00 69 ALA A CA 1
ATOM 525 C C . ALA A 1 69 ? 36.880 -55.025 8.384 1.00 30.00 69 ALA A C 1
ATOM 527 O O . ALA A 1 69 ? 37.006 -53.896 7.934 1.00 30.00 69 ALA A O 1
ATOM 528 N N . SER A 1 70 ? 35.960 -55.173 9.361 1.00 28.06 70 SER A N 1
ATOM 529 C CA . SER A 1 70 ? 35.393 -56.326 10.108 1.00 28.06 70 SER A CA 1
ATOM 530 C C . SER A 1 70 ? 33.914 -56.073 10.532 1.00 28.06 70 SER A C 1
ATOM 532 O O . SER A 1 70 ? 33.369 -54.991 10.334 1.00 28.06 70 SER A O 1
ATOM 534 N N . ALA A 1 71 ? 33.268 -57.077 11.141 1.00 29.12 71 ALA A N 1
ATOM 535 C CA . ALA A 1 71 ? 31.984 -57.023 11.877 1.00 29.12 71 ALA A CA 1
ATOM 536 C C . ALA A 1 71 ? 32.189 -57.761 13.246 1.00 29.12 71 ALA A C 1
ATOM 538 O O . ALA A 1 71 ? 33.281 -58.330 13.371 1.00 29.12 71 ALA A O 1
ATOM 539 N N . PRO A 1 72 ? 31.264 -57.834 14.255 1.00 46.97 72 PRO A N 1
ATOM 540 C CA . PRO A 1 72 ? 29.813 -58.085 14.090 1.00 46.97 72 PRO A CA 1
ATOM 541 C C . PRO A 1 72 ? 28.811 -57.555 15.170 1.00 46.97 72 PRO A C 1
ATOM 543 O O . PRO A 1 72 ? 29.171 -57.215 16.290 1.00 46.97 72 PRO A O 1
ATOM 546 N N . SER A 1 73 ? 27.508 -57.738 14.886 1.00 28.69 73 SER A N 1
ATOM 547 C CA . SER A 1 73 ? 26.407 -58.074 15.838 1.00 28.69 73 SER A CA 1
ATOM 548 C C . SER A 1 73 ? 25.944 -57.080 16.936 1.00 28.69 73 SER A C 1
ATOM 550 O O . SER A 1 73 ? 26.602 -56.084 17.185 1.00 28.69 73 SER A O 1
ATOM 552 N N . ASN A 1 74 ? 24.881 -57.354 17.722 1.00 31.72 74 ASN A N 1
ATOM 553 C CA . ASN A 1 74 ? 23.449 -57.655 17.439 1.00 31.72 74 ASN A CA 1
ATOM 554 C C . ASN A 1 74 ? 22.665 -57.724 18.792 1.00 31.72 74 ASN A C 1
ATOM 556 O O . ASN A 1 74 ? 23.271 -58.076 19.796 1.00 31.72 74 ASN A O 1
ATOM 560 N N . LYS A 1 75 ? 21.325 -57.564 18.776 1.00 28.11 75 LYS A N 1
ATOM 561 C CA . LYS A 1 75 ? 20.316 -57.929 19.824 1.00 28.11 75 LYS A CA 1
ATOM 562 C C . LYS A 1 75 ? 20.085 -57.082 21.114 1.00 28.11 75 LYS A C 1
ATOM 564 O O . LYS A 1 75 ? 20.942 -56.985 21.977 1.00 28.11 75 LYS A O 1
ATOM 569 N N . CYS A 1 76 ? 18.791 -56.756 21.291 1.00 24.84 76 CYS A N 1
ATOM 570 C CA . CYS A 1 76 ? 17.918 -56.915 22.485 1.00 24.84 76 CYS A CA 1
ATOM 571 C C . CYS A 1 76 ? 17.892 -55.937 23.698 1.00 24.84 76 CYS A C 1
ATOM 573 O O . CYS A 1 76 ? 18.896 -55.585 24.300 1.00 24.84 76 CYS A O 1
ATOM 575 N N . ASP A 1 77 ? 16.634 -55.631 24.062 1.00 30.91 77 ASP A N 1
ATOM 576 C CA . ASP A 1 77 ? 16.009 -55.106 25.306 1.00 30.91 77 ASP A CA 1
ATOM 577 C C . ASP A 1 77 ? 16.211 -56.084 26.521 1.00 30.91 77 ASP A C 1
ATOM 579 O O . ASP A 1 77 ? 16.647 -57.209 26.236 1.00 30.91 77 ASP A O 1
ATOM 583 N N . PRO A 1 78 ? 15.851 -55.805 27.817 1.00 44.91 78 PRO A N 1
ATOM 584 C CA . PRO A 1 78 ? 14.954 -54.734 28.305 1.00 44.91 78 PRO A CA 1
ATOM 585 C C . PRO A 1 78 ? 15.187 -54.067 29.707 1.00 44.91 78 PRO A C 1
ATOM 587 O O . PRO A 1 78 ? 15.866 -54.591 30.582 1.00 44.91 78 PRO A O 1
ATOM 590 N N . SER A 1 79 ? 14.476 -52.944 29.929 1.00 27.02 79 SER A N 1
ATOM 591 C CA . SER A 1 79 ? 13.765 -52.460 31.158 1.00 27.02 79 SER A CA 1
ATOM 592 C C . SER A 1 79 ? 14.340 -52.529 32.603 1.00 27.02 79 SER A C 1
ATOM 594 O O . SER A 1 79 ? 14.666 -53.613 33.071 1.00 27.02 79 SER A O 1
ATOM 596 N N . LEU A 1 80 ? 14.190 -51.429 33.383 1.00 24.67 80 LEU A N 1
ATOM 597 C CA . LEU A 1 80 ? 13.530 -51.323 34.730 1.00 24.67 80 LEU A CA 1
ATOM 598 C C . LEU A 1 80 ? 13.464 -49.824 35.204 1.00 24.67 80 LEU A C 1
ATOM 600 O O . LEU A 1 80 ? 14.388 -49.078 34.910 1.00 24.67 80 LEU A O 1
ATOM 604 N N . ILE A 1 81 ? 12.324 -49.264 35.678 1.00 24.58 81 ILE A N 1
ATOM 605 C CA . ILE A 1 81 ? 11.878 -49.015 37.095 1.00 24.58 81 ILE A CA 1
ATOM 606 C C . ILE A 1 81 ? 12.802 -48.040 37.890 1.00 24.58 81 ILE A C 1
ATOM 608 O O . ILE A 1 81 ? 13.998 -48.278 37.932 1.00 24.58 81 ILE A O 1
ATOM 612 N N . VAL A 1 82 ? 12.383 -46.901 38.497 1.00 23.14 82 VAL A N 1
ATOM 613 C CA . VAL A 1 82 ? 11.276 -46.542 39.449 1.00 23.14 82 VAL A CA 1
ATOM 614 C C . VAL A 1 82 ? 10.685 -45.137 39.109 1.00 23.14 82 VAL A C 1
ATOM 616 O O . VAL A 1 82 ? 11.456 -44.252 38.767 1.00 23.14 82 VAL A O 1
ATOM 619 N N . ALA A 1 83 ? 9.359 -44.918 38.964 1.00 24.06 83 ALA A N 1
ATOM 620 C CA . ALA A 1 83 ? 8.358 -44.320 39.909 1.00 24.06 83 ALA A CA 1
ATOM 621 C C . ALA A 1 83 ? 8.728 -42.955 40.572 1.00 24.06 83 ALA A C 1
ATOM 623 O O . ALA A 1 83 ? 9.902 -42.676 40.751 1.00 24.06 83 ALA A O 1
ATOM 624 N N . ARG A 1 84 ? 7.836 -42.044 41.019 1.00 25.59 84 ARG A N 1
ATOM 625 C CA . ARG A 1 84 ? 6.355 -41.903 41.222 1.00 25.59 84 ARG A CA 1
ATOM 626 C C . ARG A 1 84 ? 6.103 -40.360 41.430 1.00 25.59 84 ARG A C 1
ATOM 628 O O . ARG A 1 84 ? 7.099 -39.661 41.549 1.00 25.59 84 ARG A O 1
ATOM 635 N N . ILE A 1 85 ? 4.953 -39.662 41.517 1.00 25.78 85 ILE A N 1
ATOM 636 C CA . ILE A 1 85 ? 3.468 -39.796 41.624 1.00 25.78 85 ILE A CA 1
ATOM 637 C C . ILE A 1 85 ? 2.890 -38.497 40.952 1.00 25.78 85 ILE A C 1
ATOM 639 O O . ILE A 1 85 ? 3.616 -37.511 40.920 1.00 25.78 85 ILE A O 1
ATOM 643 N N . GLY A 1 86 ? 1.659 -38.306 40.442 1.00 23.58 86 GLY A N 1
ATOM 644 C CA . GLY A 1 86 ? 0.517 -39.179 40.121 1.00 23.58 86 GLY A CA 1
ATOM 645 C C . GLY A 1 86 ? -0.864 -38.626 40.575 1.00 23.58 86 GLY A C 1
ATOM 646 O O . GLY A 1 86 ? -1.032 -38.342 41.755 1.00 23.58 86 GLY A O 1
ATOM 647 N N . THR A 1 87 ? -1.879 -38.636 39.683 1.00 26.06 87 THR A N 1
ATOM 648 C CA . THR A 1 87 ? -3.356 -38.707 39.966 1.00 26.06 87 THR A CA 1
ATOM 649 C C . THR A 1 87 ? -4.072 -37.489 40.607 1.00 26.06 87 THR A C 1
ATOM 651 O O . THR A 1 87 ? -3.464 -36.742 41.357 1.00 26.06 87 THR A O 1
ATOM 654 N N . TRP A 1 88 ? -5.360 -37.194 40.332 1.00 22.67 88 TRP A N 1
ATOM 655 C CA . TRP A 1 88 ? -6.535 -38.088 40.159 1.00 22.67 88 TRP A CA 1
ATOM 656 C C . TRP A 1 88 ? -7.543 -37.697 39.048 1.00 22.67 88 TRP A C 1
ATOM 658 O O . TRP A 1 88 ? -7.794 -36.515 38.847 1.00 22.67 88 TRP A O 1
ATOM 668 N N . VAL A 1 89 ? -8.173 -38.698 38.391 1.00 25.61 89 VAL A N 1
ATOM 669 C CA . VAL A 1 89 ? -9.303 -38.555 37.426 1.00 25.61 89 VAL A CA 1
ATOM 670 C C . VAL A 1 89 ? -10.204 -39.816 37.373 1.00 25.61 89 VAL A C 1
ATOM 672 O O . VAL A 1 89 ? -9.712 -40.892 37.027 1.00 25.61 89 VAL A O 1
ATOM 675 N N . PRO A 1 90 ? -11.518 -39.694 37.655 1.00 35.38 90 PRO A N 1
ATOM 676 C CA . PRO A 1 90 ? -12.591 -40.555 37.105 1.00 35.38 90 PRO A CA 1
ATOM 677 C C . PRO A 1 90 ? -13.795 -39.679 36.595 1.00 35.38 90 PRO A C 1
ATOM 679 O O . PRO A 1 90 ? -13.615 -38.473 36.477 1.00 35.38 90 PRO A O 1
ATOM 682 N N . VAL A 1 91 ? -15.021 -40.116 36.230 1.00 24.19 91 VAL A N 1
ATOM 683 C CA . VAL A 1 91 ? -15.726 -41.420 36.275 1.00 24.19 91 VAL A CA 1
ATOM 684 C C . VAL A 1 91 ? -16.836 -41.543 35.178 1.00 24.19 91 VAL A C 1
ATOM 686 O O . VAL A 1 91 ? -17.317 -40.544 34.659 1.00 24.19 91 VAL A O 1
ATOM 689 N N . ILE A 1 92 ? -17.200 -42.792 34.847 1.00 23.88 92 ILE A N 1
ATOM 690 C CA . ILE A 1 92 ? -18.444 -43.413 34.278 1.00 23.88 92 ILE A CA 1
ATOM 691 C C . ILE A 1 92 ? -19.628 -42.481 33.847 1.00 23.88 92 ILE A C 1
ATOM 693 O O . ILE A 1 92 ? -20.105 -41.723 34.677 1.00 23.88 92 ILE A O 1
ATOM 697 N N . CYS A 1 93 ? -20.167 -42.436 32.603 1.00 20.02 93 CYS A N 1
ATOM 698 C CA . CYS A 1 93 ? -20.766 -43.455 31.677 1.00 20.02 93 CYS A CA 1
ATOM 699 C C . CYS A 1 93 ? -22.239 -43.893 32.042 1.00 20.02 93 CYS A C 1
ATOM 701 O O . CYS A 1 93 ? -22.646 -43.664 33.173 1.00 20.02 93 CYS A O 1
ATOM 703 N N . PRO A 1 94 ? -23.062 -44.537 31.166 1.00 51.47 94 PRO A N 1
ATOM 704 C CA . PRO A 1 94 ? -23.853 -43.961 30.041 1.00 51.47 94 PRO A CA 1
ATOM 705 C C . PRO A 1 94 ? -25.368 -44.372 30.001 1.00 51.47 94 PRO A C 1
ATOM 707 O O . PRO A 1 94 ? -25.752 -45.254 30.765 1.00 51.47 94 PRO A O 1
ATOM 710 N N . SER A 1 95 ? -26.203 -43.868 29.049 1.00 24.83 95 SER A N 1
ATOM 711 C CA . SER A 1 95 ? -27.348 -44.619 28.418 1.00 24.83 95 SER A CA 1
ATOM 712 C C . SER A 1 95 ? -28.224 -43.895 27.347 1.00 24.83 95 SER A C 1
ATOM 714 O O . SER A 1 95 ? -28.728 -42.813 27.608 1.00 24.83 95 SER A O 1
ATOM 716 N N . ILE A 1 96 ? -28.516 -44.617 26.241 1.00 25.59 96 ILE A N 1
ATOM 717 C CA . ILE A 1 96 ? -29.817 -44.787 25.509 1.00 25.59 96 ILE A CA 1
ATOM 718 C C . ILE A 1 96 ? -30.456 -43.604 24.697 1.00 25.59 96 ILE A C 1
ATOM 720 O O . ILE A 1 96 ? -30.174 -42.433 24.909 1.00 25.59 96 ILE A O 1
ATOM 724 N N . ALA A 1 97 ? -31.264 -43.965 23.675 1.00 25.58 97 ALA A N 1
ATOM 725 C CA . ALA A 1 97 ? -31.971 -43.125 22.673 1.00 25.58 97 ALA A CA 1
ATOM 726 C C . ALA A 1 97 ? -33.405 -42.698 23.139 1.00 25.58 97 ALA A C 1
ATOM 728 O O . ALA A 1 97 ? -33.741 -42.964 24.287 1.00 25.58 97 ALA A O 1
ATOM 729 N N . VAL A 1 98 ? -34.322 -42.029 22.405 1.00 26.50 98 VAL A N 1
ATOM 730 C CA . VAL A 1 98 ? -34.813 -42.110 20.991 1.00 26.50 98 VAL A CA 1
ATOM 731 C C . VAL A 1 98 ? -35.402 -40.724 20.518 1.00 26.50 98 VAL A C 1
ATOM 733 O O . VAL A 1 98 ? -35.195 -39.752 21.241 1.00 26.50 98 VAL A O 1
ATOM 736 N N . PRO A 1 99 ? -36.025 -40.525 19.317 1.00 33.50 99 PRO A N 1
ATOM 737 C CA . PRO A 1 99 ? -36.096 -39.202 18.652 1.00 33.50 99 PRO A CA 1
ATOM 738 C C . PRO A 1 99 ? -37.414 -38.408 18.820 1.00 33.50 99 PRO A C 1
ATOM 740 O O . PRO A 1 99 ? -38.395 -38.890 19.379 1.00 33.50 99 PRO A O 1
ATOM 743 N N . SER A 1 100 ? -37.466 -37.200 18.238 1.00 26.97 100 SER A N 1
ATOM 744 C CA . SER A 1 100 ? -38.675 -36.361 18.113 1.00 26.97 100 SER A CA 1
ATOM 745 C C . SER A 1 100 ? -38.875 -35.834 16.682 1.00 26.97 100 SER A C 1
ATOM 747 O O . SER A 1 100 ? -37.912 -35.470 16.009 1.00 26.97 100 SER A O 1
ATOM 749 N N . PHE A 1 101 ? -40.132 -35.799 16.229 1.00 24.56 101 PHE A N 1
ATOM 750 C CA . PHE A 1 101 ? -40.567 -35.280 14.922 1.00 24.56 101 PHE A CA 1
ATOM 751 C C . PHE A 1 101 ? -40.867 -33.763 14.975 1.00 24.56 101 PHE A C 1
ATOM 753 O O . PHE A 1 101 ? -41.056 -33.225 16.068 1.00 24.56 101 PHE A O 1
ATOM 760 N N . PRO A 1 102 ? -40.921 -33.051 13.829 1.00 27.81 102 PRO A N 1
ATOM 761 C CA . PRO A 1 102 ? -41.211 -31.618 13.802 1.00 27.81 102 PRO A CA 1
ATOM 762 C C . PRO A 1 102 ? -42.699 -31.322 14.042 1.00 27.81 102 PRO A C 1
ATOM 764 O O . PRO A 1 102 ? -43.568 -32.010 13.508 1.00 27.81 102 PRO A O 1
ATOM 767 N N . LEU A 1 103 ? -42.984 -30.242 14.774 1.00 22.09 103 LEU A N 1
ATOM 768 C CA . LEU A 1 103 ? -44.327 -29.680 14.915 1.00 22.09 103 LEU A CA 1
ATOM 769 C C . LEU A 1 103 ? -44.436 -28.384 14.102 1.00 22.09 103 LEU A C 1
ATOM 771 O O . LEU A 1 103 ? -43.642 -27.462 14.284 1.00 22.09 103 LEU A O 1
ATOM 775 N N . VAL A 1 104 ? -45.433 -28.313 13.222 1.00 22.02 104 VAL A N 1
ATOM 776 C CA . VAL A 1 104 ? -45.841 -27.078 12.539 1.00 22.02 104 VAL A CA 1
ATOM 777 C C . VAL A 1 104 ? -46.953 -26.431 13.359 1.00 22.02 104 VAL A C 1
ATOM 779 O O . VAL A 1 104 ? -47.919 -27.105 13.707 1.00 22.02 104 VAL A O 1
ATOM 782 N N . ILE A 1 105 ? -46.842 -25.130 13.631 1.00 23.38 105 ILE A N 1
ATOM 783 C CA . ILE A 1 105 ? -47.935 -24.318 14.177 1.00 23.38 105 ILE A CA 1
ATOM 784 C C . ILE A 1 105 ? -48.171 -23.140 13.230 1.00 23.38 105 ILE A C 1
ATOM 786 O O . ILE A 1 105 ? -47.234 -22.448 12.834 1.00 23.38 105 ILE A O 1
ATOM 790 N N . VAL A 1 106 ? -49.433 -22.952 12.849 1.00 22.14 106 VAL A N 1
ATOM 791 C CA . VAL A 1 106 ? -49.916 -21.818 12.054 1.00 22.14 106 VAL A CA 1
ATOM 792 C C . VAL A 1 106 ? -50.211 -20.653 12.998 1.00 22.14 106 VAL A C 1
ATOM 794 O O . VAL A 1 106 ? -50.737 -20.867 14.087 1.00 22.14 106 VAL A O 1
ATOM 797 N N . ILE A 1 107 ? -49.889 -19.428 12.579 1.00 23.19 107 ILE A N 1
ATOM 798 C CA . ILE A 1 107 ? -50.271 -18.207 13.295 1.00 23.19 107 ILE A CA 1
ATOM 799 C C . ILE A 1 107 ? -51.447 -17.574 12.550 1.00 23.19 107 ILE A C 1
ATOM 801 O O . ILE A 1 107 ? -51.269 -17.048 11.452 1.00 23.19 107 ILE A O 1
ATOM 805 N N . GLU A 1 108 ? -52.628 -17.607 13.161 1.00 24.81 108 GLU A N 1
ATOM 806 C CA . GLU A 1 108 ? -53.728 -16.697 12.836 1.00 24.81 108 GLU A CA 1
ATOM 807 C C . GLU A 1 108 ? -53.733 -15.556 13.864 1.00 24.81 108 GLU A C 1
ATOM 809 O O . GLU A 1 108 ? -53.616 -15.798 15.064 1.00 24.81 108 GLU A O 1
ATOM 814 N N . ASP A 1 109 ? -53.847 -14.313 13.393 1.00 25.17 109 ASP A N 1
ATOM 815 C CA . ASP A 1 109 ? -53.923 -13.110 14.230 1.00 25.17 109 ASP A CA 1
ATOM 816 C C . ASP A 1 109 ? -55.335 -12.514 14.136 1.00 25.17 109 ASP A C 1
ATOM 818 O O . ASP A 1 109 ? -55.777 -12.082 13.066 1.00 25.17 109 ASP A O 1
ATOM 822 N N . ALA A 1 110 ? -56.051 -12.516 15.262 1.00 27.08 110 ALA A N 1
ATOM 823 C CA . ALA A 1 110 ? -57.429 -12.058 15.370 1.00 27.08 110 ALA A CA 1
ATOM 824 C C . ALA A 1 110 ? -57.527 -10.870 16.338 1.00 27.08 110 ALA A C 1
ATOM 826 O O . ALA A 1 110 ? -57.373 -10.996 17.552 1.00 27.08 110 ALA A O 1
ATOM 827 N N . ARG A 1 111 ? -57.836 -9.692 15.788 1.00 28.30 111 ARG A N 1
ATOM 828 C CA . ARG A 1 111 ? -58.023 -8.454 16.557 1.00 28.30 111 ARG A CA 1
ATOM 829 C C . ARG A 1 111 ? -59.347 -8.477 17.319 1.00 28.30 111 ARG A C 1
ATOM 831 O O . ARG A 1 111 ? -60.385 -8.667 16.691 1.00 28.30 111 ARG A O 1
ATOM 838 N N . THR A 1 112 ? -59.342 -8.089 18.593 1.00 28.34 112 THR A N 1
ATOM 839 C CA . THR A 1 112 ? -60.201 -7.009 19.140 1.00 28.34 112 THR A CA 1
ATOM 840 C C . THR A 1 112 ? -59.891 -6.728 20.616 1.00 28.34 112 THR A C 1
ATOM 842 O O . THR A 1 112 ? -59.378 -7.572 21.339 1.00 28.34 112 THR A O 1
ATOM 845 N N . ALA A 1 113 ? -60.214 -5.511 21.048 1.00 26.30 113 ALA A N 1
ATOM 846 C CA . ALA A 1 113 ? -60.298 -5.059 22.442 1.00 26.30 113 ALA A CA 1
ATOM 847 C C . ALA A 1 113 ? -61.681 -4.376 22.619 1.00 26.30 113 ALA A C 1
ATOM 849 O O . ALA A 1 113 ? -62.385 -4.252 21.610 1.00 26.30 113 ALA A O 1
ATOM 850 N N . PRO A 1 114 ? -62.072 -3.833 23.793 1.00 48.81 114 PRO A N 1
ATOM 851 C CA . PRO A 1 114 ? -61.482 -3.909 25.141 1.00 48.81 114 PRO A CA 1
ATOM 852 C C . PRO A 1 114 ? -62.497 -4.418 26.199 1.00 48.81 114 PRO A C 1
ATOM 854 O O . PRO A 1 114 ? -63.640 -4.696 25.851 1.00 48.81 114 PRO A O 1
ATOM 857 N N . LEU A 1 115 ? -62.125 -4.444 27.491 1.00 27.45 115 LEU A N 1
ATOM 858 C CA . LEU A 1 115 ? -62.982 -4.007 28.619 1.00 27.45 115 LEU A CA 1
ATOM 859 C C . LEU A 1 115 ? -62.235 -4.025 29.972 1.00 27.45 115 LEU A C 1
ATOM 861 O O . LEU A 1 115 ? -61.193 -4.656 30.123 1.00 27.45 115 LEU A O 1
ATOM 865 N N . SER A 1 116 ? -62.802 -3.314 30.946 1.00 28.02 116 SER A N 1
ATOM 866 C CA . SER A 1 116 ? -62.437 -3.218 32.373 1.00 28.02 116 SER A CA 1
ATOM 867 C C . SER A 1 116 ? -63.732 -2.948 33.170 1.00 28.02 116 SER A C 1
ATOM 869 O O . SER A 1 116 ? -64.728 -2.616 32.518 1.00 28.02 116 SER A O 1
ATOM 871 N N . PRO A 1 117 ? -63.768 -2.944 34.521 1.00 49.81 117 PRO A N 1
ATOM 872 C CA . PRO A 1 117 ? -62.739 -3.284 35.519 1.00 49.81 117 PRO A CA 1
ATOM 873 C C . PRO A 1 117 ? -63.203 -4.409 36.484 1.00 49.81 117 PRO A C 1
ATOM 875 O O . PRO A 1 117 ? -64.290 -4.945 36.291 1.00 49.81 117 PRO A O 1
ATOM 878 N N . LEU A 1 118 ? -62.419 -4.718 37.534 1.00 27.94 118 LEU A N 1
ATOM 879 C CA . LEU A 1 118 ? -62.847 -4.887 38.948 1.00 27.94 118 LEU A CA 1
ATOM 880 C C . LEU A 1 118 ? -61.705 -5.455 39.827 1.00 27.94 118 LEU A C 1
ATOM 882 O O . LEU A 1 118 ? -60.863 -6.209 39.348 1.00 27.94 118 LEU A O 1
ATOM 886 N N . GLU A 1 119 ? -61.703 -5.085 41.110 1.00 27.50 119 GLU A N 1
ATOM 887 C CA . GLU A 1 119 ? -60.964 -5.735 42.215 1.00 27.50 119 GLU A CA 1
ATOM 888 C C . GLU A 1 119 ? -61.943 -6.639 43.015 1.00 27.50 119 GLU A C 1
ATOM 890 O O . GLU A 1 119 ? -63.126 -6.669 42.656 1.00 27.50 119 GLU A O 1
ATOM 895 N N . PRO A 1 120 ? -61.575 -7.234 44.174 1.00 49.59 120 PRO A N 1
ATOM 896 C CA . PRO A 1 120 ? -60.267 -7.700 44.677 1.00 49.59 120 PRO A CA 1
ATOM 897 C C . PRO A 1 120 ? -60.322 -9.204 45.067 1.00 49.59 120 PRO A C 1
ATOM 899 O O . PRO A 1 120 ? -61.372 -9.823 44.954 1.00 49.59 120 PRO A O 1
ATOM 902 N N . GLU A 1 121 ? -59.242 -9.777 45.624 1.00 30.83 121 GLU A N 1
ATOM 903 C CA . GLU A 1 121 ? -59.345 -10.606 46.851 1.00 30.83 121 GLU A CA 1
ATOM 904 C C . GLU A 1 121 ? -57.986 -10.792 47.569 1.00 30.83 121 GLU A C 1
ATOM 906 O O . GLU A 1 121 ? -56.955 -10.332 47.080 1.00 30.83 121 GLU A O 1
ATOM 911 N N . ASN A 1 122 ? -58.017 -11.351 48.787 1.00 29.19 122 ASN A N 1
ATOM 912 C CA . ASN A 1 122 ? -56.968 -11.272 49.825 1.00 29.19 122 ASN A CA 1
ATOM 913 C C . ASN A 1 122 ? -56.253 -12.622 50.099 1.00 29.19 122 ASN A C 1
ATOM 915 O O . ASN A 1 122 ? -56.503 -13.603 49.405 1.00 29.19 122 ASN A O 1
ATOM 919 N N . LEU A 1 123 ? -55.480 -12.659 51.205 1.00 29.30 123 LEU A N 1
ATOM 920 C CA . LEU A 1 123 ? -54.884 -13.821 51.906 1.00 29.30 123 LEU A CA 1
ATOM 921 C C . LEU A 1 123 ? -53.558 -14.316 51.292 1.00 29.30 123 LEU A C 1
ATOM 923 O O . LEU A 1 123 ? -53.475 -14.534 50.089 1.00 29.30 123 LEU A O 1
ATOM 927 N N . ASP A 1 124 ? -52.458 -14.537 52.021 1.00 29.55 124 ASP A N 1
ATOM 928 C CA . ASP A 1 124 ? -52.047 -14.275 53.422 1.00 29.55 124 ASP A CA 1
ATOM 929 C C . ASP A 1 124 ? -50.501 -14.087 53.405 1.00 29.55 124 ASP A C 1
ATOM 931 O O . ASP A 1 124 ? -49.861 -14.449 52.419 1.00 29.55 124 ASP A O 1
ATOM 935 N N . GLY A 1 125 ? -49.773 -13.572 54.403 1.00 27.55 125 GLY A N 1
ATOM 936 C CA . GLY A 1 125 ? -50.067 -13.118 55.769 1.00 27.55 125 GLY A CA 1
ATOM 937 C C . GLY A 1 125 ? -48.797 -13.279 56.645 1.00 27.55 125 GLY A C 1
ATOM 938 O O . GLY A 1 125 ? -47.882 -13.987 56.233 1.00 27.55 125 GLY A O 1
ATOM 939 N N . TRP A 1 126 ? -48.773 -12.704 57.861 1.00 28.45 126 TRP A N 1
ATOM 940 C CA . TRP A 1 126 ? -47.712 -12.848 58.899 1.00 28.45 126 TRP A CA 1
ATOM 941 C C . TRP A 1 126 ? -46.345 -12.166 58.569 1.00 28.45 126 TRP A C 1
ATOM 943 O O . TRP A 1 126 ? -45.811 -12.325 57.480 1.00 28.45 126 TRP A O 1
ATOM 953 N N . THR A 1 127 ? -45.690 -11.377 59.444 1.00 28.45 127 THR A N 1
ATOM 954 C CA . THR A 1 127 ? -45.987 -10.982 60.847 1.00 28.45 127 THR A CA 1
ATOM 955 C C . THR A 1 127 ? -45.176 -9.744 61.299 1.00 28.45 127 THR A C 1
ATOM 957 O O . THR A 1 127 ? -44.011 -9.663 60.933 1.00 28.45 127 THR A O 1
ATOM 960 N N . THR A 1 128 ? -45.782 -8.882 62.147 1.00 30.36 128 THR A N 1
ATOM 961 C CA . THR A 1 128 ? -45.213 -8.076 63.284 1.00 30.36 128 THR A CA 1
ATOM 962 C C . THR A 1 128 ? -43.932 -7.217 63.095 1.00 30.36 128 THR A C 1
ATOM 964 O O . THR A 1 128 ? -42.964 -7.663 62.499 1.00 30.36 128 THR A O 1
ATOM 967 N N . GLU A 1 129 ? -43.777 -6.012 63.672 1.00 30.27 129 GLU A N 1
ATOM 968 C CA . GLU A 1 129 ? -44.596 -5.268 64.655 1.00 30.27 129 GLU A CA 1
ATOM 969 C C . GLU A 1 129 ? -44.252 -3.755 64.696 1.00 30.27 129 GLU A C 1
ATOM 971 O O . GLU A 1 129 ? -43.135 -3.386 64.354 1.00 30.27 129 GLU A O 1
ATOM 976 N N . HIS A 1 130 ? -45.225 -2.941 65.145 1.00 30.77 130 HIS A N 1
ATOM 977 C CA . HIS A 1 130 ? -45.172 -1.664 65.910 1.00 30.77 130 HIS A CA 1
ATOM 978 C C . HIS A 1 130 ? -44.078 -0.572 65.692 1.00 30.77 130 HIS A C 1
ATOM 980 O O . HIS A 1 130 ? -42.904 -0.862 65.514 1.00 30.77 130 HIS A O 1
ATOM 986 N N . ALA A 1 131 ? -44.358 0.736 65.849 1.00 29.91 131 ALA A N 1
ATOM 987 C CA . ALA A 1 131 ? -45.614 1.508 65.986 1.00 29.91 131 ALA A CA 1
ATOM 988 C C . ALA A 1 131 ? -45.326 3.043 65.933 1.00 29.91 131 ALA A C 1
ATOM 990 O O . ALA A 1 131 ? -44.182 3.432 66.145 1.00 29.91 131 ALA A O 1
ATOM 991 N N . ASP A 1 132 ? -46.377 3.853 65.713 1.00 29.33 132 ASP A N 1
ATOM 992 C CA . ASP A 1 132 ? -46.672 5.187 66.306 1.00 29.33 132 ASP A CA 1
ATOM 993 C C . ASP A 1 132 ? -45.693 6.398 66.165 1.00 29.33 132 ASP A C 1
ATOM 995 O O . ASP A 1 132 ? -44.478 6.263 66.257 1.00 29.33 132 ASP A O 1
ATOM 999 N N . ASP A 1 133 ? -46.133 7.667 66.023 1.00 29.00 133 ASP A N 1
ATOM 1000 C CA . ASP A 1 133 ? -47.438 8.238 65.602 1.00 29.00 133 ASP A CA 1
ATOM 1001 C C . ASP A 1 133 ? -47.321 9.762 65.251 1.00 29.00 133 ASP A C 1
ATOM 1003 O O . ASP A 1 133 ? -46.327 10.415 65.566 1.00 29.00 133 ASP A O 1
ATOM 1007 N N . THR A 1 134 ? -48.383 10.352 64.682 1.00 30.16 134 THR A N 1
ATOM 1008 C CA . THR A 1 134 ? -48.798 11.786 64.689 1.00 30.16 134 THR A CA 1
ATOM 1009 C C . THR A 1 134 ? -47.934 12.930 64.092 1.00 30.16 134 THR A C 1
ATOM 1011 O O . THR A 1 134 ? -46.964 13.398 64.668 1.00 30.16 134 THR A O 1
ATOM 1014 N N . GLU A 1 135 ? -48.484 13.520 63.016 1.00 29.23 135 GLU A N 1
ATOM 1015 C CA . GLU A 1 135 ? -48.876 14.947 62.841 1.00 29.23 135 GLU A CA 1
ATOM 1016 C C . GLU A 1 135 ? -47.939 16.198 62.941 1.00 29.23 135 GLU A C 1
ATOM 1018 O O . GLU A 1 135 ? -47.123 16.382 63.832 1.00 29.23 135 GLU A O 1
ATOM 1023 N N . LYS A 1 136 ? -48.335 17.183 62.099 1.00 29.00 136 LYS A N 1
ATOM 1024 C CA . LYS A 1 136 ? -48.428 18.661 62.301 1.00 29.00 136 LYS A CA 1
ATOM 1025 C C . LYS A 1 136 ? -47.259 19.638 62.017 1.00 29.00 136 LYS A C 1
ATOM 1027 O O . LYS A 1 136 ? -46.338 19.853 62.788 1.00 29.00 136 LYS A O 1
ATOM 1032 N N . GLU A 1 137 ? -47.482 20.372 60.919 1.00 29.38 137 GLU A N 1
ATOM 1033 C CA . GLU A 1 137 ? -47.461 21.845 60.767 1.00 29.38 137 GLU A CA 1
ATOM 1034 C C . GLU A 1 137 ? -46.263 22.734 61.205 1.00 29.38 137 GLU A C 1
ATOM 1036 O O . GLU A 1 137 ? -46.133 23.152 62.344 1.00 29.38 137 GLU A O 1
ATOM 1041 N N . ARG A 1 138 ? -45.598 23.263 60.160 1.00 28.55 138 ARG A N 1
ATOM 1042 C CA . ARG A 1 138 ? -45.342 24.701 59.869 1.00 28.55 138 ARG A CA 1
ATOM 1043 C C . ARG A 1 138 ? -44.439 25.599 60.759 1.00 28.55 138 ARG A C 1
ATOM 1045 O O . ARG A 1 138 ? -44.642 25.827 61.941 1.00 28.55 138 ARG A O 1
ATOM 1052 N N . THR A 1 139 ? -43.667 26.389 59.994 1.00 26.78 139 THR A N 1
ATOM 1053 C CA . THR A 1 139 ? -43.234 27.804 60.169 1.00 26.78 139 THR A CA 1
ATOM 1054 C C . THR A 1 139 ? -41.894 28.197 60.838 1.00 26.78 139 THR A C 1
ATOM 1056 O O . THR A 1 139 ? -41.541 27.784 61.930 1.00 26.78 139 THR A O 1
ATOM 1059 N N . THR A 1 140 ? -41.209 29.123 60.133 1.00 25.86 140 THR A N 1
ATOM 1060 C CA . THR A 1 140 ? -40.234 30.162 60.575 1.00 25.86 140 THR A CA 1
ATOM 1061 C C . THR A 1 140 ? -38.852 29.805 61.176 1.00 25.86 140 THR A C 1
ATOM 1063 O O . THR A 1 140 ? -38.708 29.649 62.378 1.00 25.86 140 THR A O 1
ATOM 1066 N N . ARG A 1 141 ? -37.816 29.828 60.303 1.00 25.08 141 ARG A N 1
ATOM 1067 C CA . ARG A 1 141 ? -36.641 30.771 60.220 1.00 25.08 141 ARG A CA 1
ATOM 1068 C C . ARG A 1 141 ? -36.257 31.626 61.467 1.00 25.08 141 ARG A C 1
ATOM 1070 O O . ARG A 1 141 ? -37.195 32.047 62.134 1.00 25.08 141 ARG A O 1
ATOM 1077 N N . PRO A 1 142 ? -34.983 32.106 61.657 1.00 38.69 142 PRO A N 1
ATOM 1078 C CA . PRO A 1 142 ? -33.887 32.309 60.659 1.00 38.69 142 PRO A CA 1
ATOM 1079 C C . PRO A 1 142 ? -32.402 32.041 61.115 1.00 38.69 142 PRO A C 1
ATOM 1081 O O . PRO A 1 142 ? -32.163 31.714 62.266 1.00 38.69 142 PRO A O 1
ATOM 1084 N N . VAL A 1 143 ? -31.424 32.314 60.209 1.00 23.91 143 VAL A N 1
ATOM 1085 C CA . VAL A 1 143 ? -29.930 32.481 60.366 1.00 23.91 143 VAL A CA 1
ATOM 1086 C C . VAL A 1 143 ? -29.091 31.311 60.957 1.00 23.91 143 VAL A C 1
ATOM 1088 O O . VAL A 1 143 ? -29.628 30.468 61.655 1.00 23.91 143 VAL A O 1
ATOM 1091 N N . PHE A 1 144 ? -27.778 31.126 60.687 1.00 27.08 144 PHE A N 1
ATOM 1092 C CA . PHE A 1 144 ? -26.709 31.954 60.061 1.00 27.08 144 PHE A CA 1
ATOM 1093 C C . PHE A 1 144 ? -25.822 31.159 59.047 1.00 27.08 144 PHE A C 1
ATOM 1095 O O . PHE A 1 144 ? -25.859 29.934 59.010 1.00 27.08 144 PHE A O 1
ATOM 1102 N N . PHE A 1 145 ? -25.010 31.865 58.240 1.00 25.14 145 PHE A N 1
ATOM 1103 C CA . PHE A 1 145 ? -23.970 31.346 57.306 1.00 25.14 145 PHE A CA 1
ATOM 1104 C C . PHE A 1 145 ? -22.597 31.166 58.004 1.00 25.14 145 PHE A C 1
ATOM 1106 O O . PHE A 1 145 ? -22.362 31.899 58.968 1.00 25.14 145 PHE A O 1
ATOM 1113 N N . PRO A 1 146 ? -21.692 30.245 57.573 1.00 35.97 146 PRO A N 1
ATOM 1114 C CA . PRO A 1 146 ? -20.895 30.323 56.314 1.00 35.97 146 PRO A CA 1
ATOM 1115 C C . PRO A 1 146 ? -20.715 28.950 55.594 1.00 35.97 146 PRO A C 1
ATOM 1117 O O . PRO A 1 146 ? -21.213 27.950 56.091 1.00 35.97 146 PRO A O 1
ATOM 1120 N N . SER A 1 147 ? -20.041 28.759 54.446 1.00 27.61 147 SER A N 1
ATOM 1121 C CA . SER A 1 147 ? -19.501 29.599 53.344 1.00 27.61 147 SER A CA 1
ATOM 1122 C C . SER A 1 147 ? -19.391 28.722 52.065 1.00 27.61 147 SER A C 1
ATOM 1124 O O . SER A 1 147 ? -19.444 27.498 52.155 1.00 27.61 147 SER A O 1
ATOM 1126 N N . VAL A 1 148 ? -19.254 29.315 50.867 1.00 29.97 148 VAL A N 1
ATOM 1127 C CA . VAL A 1 148 ? -19.209 28.596 49.561 1.00 29.97 148 VAL A CA 1
ATOM 1128 C C . VAL A 1 148 ? -17.819 28.741 48.917 1.00 29.97 148 VAL A C 1
ATOM 1130 O O . VAL A 1 148 ? -17.200 29.794 49.088 1.00 29.97 148 VAL A O 1
ATOM 1133 N N . PRO A 1 149 ? -17.299 27.714 48.215 1.00 37.88 149 PRO A N 1
ATOM 1134 C CA . PRO A 1 149 ? -17.413 27.656 46.742 1.00 37.88 149 PRO A CA 1
ATOM 1135 C C . PRO A 1 149 ? -17.681 26.225 46.209 1.00 37.88 149 PRO A C 1
ATOM 1137 O O . PRO A 1 149 ? -17.277 25.252 46.825 1.00 37.88 149 PRO A O 1
ATOM 1140 N N . SER A 1 150 ? -18.214 25.932 45.021 1.00 28.75 150 SER A N 1
ATOM 1141 C CA . SER A 1 150 ? -19.074 26.579 44.016 1.00 28.75 150 SER A CA 1
ATOM 1142 C C . SER A 1 150 ? -18.913 25.732 42.738 1.00 28.75 150 SER A C 1
ATOM 1144 O O . SER A 1 150 ? -17.838 25.751 42.140 1.00 28.75 150 SER A O 1
ATOM 1146 N N . VAL A 1 151 ? -19.943 25.000 42.297 1.00 28.44 151 VAL A N 1
ATOM 1147 C CA . VAL A 1 151 ? -19.940 24.272 41.008 1.00 28.44 151 VAL A CA 1
ATOM 1148 C C . VAL A 1 151 ? -21.263 24.551 40.279 1.00 28.44 151 VAL A C 1
ATOM 1150 O O . VAL A 1 151 ? -22.317 24.352 40.885 1.00 28.44 151 VAL A O 1
ATOM 1153 N N . PRO A 1 152 ? -21.252 25.049 39.025 1.00 35.56 152 PRO A N 1
ATOM 1154 C CA . PRO A 1 152 ? -22.468 25.365 38.276 1.00 35.56 152 PRO A CA 1
ATOM 1155 C C . PRO A 1 152 ? -23.068 24.142 37.558 1.00 35.56 152 PRO A C 1
ATOM 1157 O O . PRO A 1 152 ? -22.407 23.128 37.347 1.00 35.56 152 PRO A O 1
ATOM 1160 N N . SER A 1 153 ? -24.343 24.256 37.183 1.00 28.97 153 SER A N 1
ATOM 1161 C CA . SER A 1 153 ? -25.204 23.160 36.727 1.00 28.97 153 SER A CA 1
ATOM 1162 C C . SER A 1 153 ? -25.275 22.956 35.203 1.00 28.97 153 SER A C 1
ATOM 1164 O O . SER A 1 153 ? -24.930 23.823 34.401 1.00 28.97 153 SER A O 1
ATOM 1166 N N . VAL A 1 154 ? -25.781 21.779 34.816 1.00 28.75 154 VAL A N 1
ATOM 1167 C CA . VAL A 1 154 ? -26.079 21.362 33.434 1.00 28.75 154 VAL A CA 1
ATOM 1168 C C . VAL A 1 154 ? -27.308 22.098 32.866 1.00 28.75 154 VAL A C 1
ATOM 1170 O O . VAL A 1 154 ? -28.328 22.172 33.556 1.00 28.75 154 VAL A O 1
ATOM 1173 N N . PRO A 1 155 ? -27.283 22.547 31.594 1.00 34.69 155 PRO A N 1
ATOM 1174 C CA . PRO A 1 155 ? -28.473 22.981 30.868 1.00 34.69 155 PRO A CA 1
ATOM 1175 C C . PRO A 1 155 ? -28.948 21.966 29.803 1.00 34.69 155 PRO A C 1
ATOM 1177 O O . PRO A 1 155 ? -28.264 21.695 28.821 1.00 34.69 155 PRO A O 1
ATOM 1180 N N . TRP A 1 156 ? -30.156 21.446 30.024 1.00 24.23 156 TRP A N 1
ATOM 1181 C CA . TRP A 1 156 ? -31.241 21.165 29.066 1.00 24.23 156 TRP A CA 1
ATOM 1182 C C . TRP A 1 156 ? -30.963 21.067 27.550 1.00 24.23 156 TRP A C 1
ATOM 1184 O O . TRP A 1 156 ? -30.496 22.006 26.909 1.00 24.23 156 TRP A O 1
ATOM 1194 N N . LEU A 1 157 ? -31.461 19.978 26.945 1.00 22.62 157 LEU A N 1
ATOM 1195 C CA . LEU A 1 157 ? -31.722 19.894 25.502 1.00 22.62 157 LEU A CA 1
ATOM 1196 C C . LEU A 1 157 ? -32.782 20.920 25.061 1.00 22.62 157 LEU A C 1
ATOM 1198 O O . LEU A 1 157 ? -33.711 21.250 25.797 1.00 22.62 157 LEU A O 1
ATOM 1202 N N . SER A 1 158 ? -32.712 21.335 23.797 1.00 25.44 158 SER A N 1
ATOM 1203 C CA . SER A 1 158 ? -33.836 21.931 23.068 1.00 25.44 158 SER A CA 1
ATOM 1204 C C . SER A 1 158 ? -33.848 21.395 21.639 1.00 25.44 158 SER A C 1
ATOM 1206 O O . SER A 1 158 ? -32.823 21.395 20.960 1.00 25.44 158 SER A O 1
ATOM 1208 N N . LEU A 1 159 ? -35.002 20.889 21.208 1.00 21.45 159 LEU A N 1
ATOM 1209 C CA . LEU A 1 159 ? -35.188 20.237 19.915 1.00 21.45 159 LEU A CA 1
ATOM 1210 C C . LEU A 1 159 ? -35.617 21.273 18.868 1.00 21.45 159 LEU A C 1
ATOM 1212 O O . LEU A 1 159 ? -36.649 21.916 19.039 1.00 21.45 159 LEU A O 1
ATOM 1216 N N . PHE A 1 160 ? -34.867 21.399 17.772 1.00 24.94 160 PHE A N 1
ATOM 1217 C CA . PHE A 1 160 ? -35.268 22.199 16.612 1.00 24.94 160 PHE A CA 1
ATOM 1218 C C . PHE A 1 160 ? -35.309 21.335 15.351 1.00 24.94 160 PHE A C 1
ATOM 1220 O O . PHE A 1 160 ? -34.307 20.737 14.960 1.00 24.94 160 PHE A O 1
ATOM 1227 N N . CYS A 1 161 ? -36.468 21.296 14.697 1.00 21.44 161 CYS A N 1
ATOM 1228 C CA . CYS A 1 161 ? -36.605 20.751 13.351 1.00 21.44 161 CYS A CA 1
ATOM 1229 C C . CYS A 1 161 ? -36.152 21.798 12.324 1.00 21.44 161 CYS A C 1
ATOM 1231 O O . CYS A 1 161 ? -36.557 22.957 12.407 1.00 21.44 161 CYS A O 1
ATOM 1233 N N . ALA A 1 162 ? -35.362 21.383 11.333 1.00 24.73 162 ALA A N 1
ATOM 1234 C CA . ALA A 1 162 ? -34.955 22.225 10.211 1.00 24.73 162 ALA A CA 1
ATOM 1235 C C . ALA A 1 162 ? -35.647 21.755 8.922 1.00 24.73 162 ALA A C 1
ATOM 1237 O O . ALA A 1 162 ? -35.423 20.638 8.455 1.00 24.73 162 ALA A O 1
ATOM 1238 N N . ILE A 1 163 ? -36.492 22.615 8.351 1.00 23.98 163 ILE A N 1
ATOM 1239 C CA . ILE A 1 163 ? -37.118 22.402 7.040 1.00 23.98 163 ILE A CA 1
ATOM 1240 C C . ILE A 1 163 ? -36.083 22.717 5.949 1.00 23.98 163 ILE A C 1
ATOM 1242 O O . ILE A 1 163 ? -35.284 23.640 6.099 1.00 23.98 163 ILE A O 1
ATOM 1246 N N . HIS A 1 164 ? -36.073 21.946 4.860 1.00 25.70 164 HIS A N 1
ATOM 1247 C CA . HIS A 1 164 ? -35.186 22.207 3.724 1.00 25.70 164 HIS A CA 1
ATOM 1248 C C . HIS A 1 164 ? -35.604 23.475 2.965 1.00 25.70 164 HIS A C 1
ATOM 1250 O O . HIS A 1 164 ? -36.772 23.643 2.622 1.00 25.70 164 HIS A O 1
ATOM 1256 N N . GLY A 1 165 ? -34.623 24.321 2.650 1.00 25.34 165 GLY A N 1
ATOM 1257 C CA . GLY A 1 165 ? -34.728 25.417 1.689 1.00 25.34 165 GLY A CA 1
ATOM 1258 C C . GLY A 1 165 ? -33.579 25.328 0.685 1.00 25.34 165 GLY A C 1
ATOM 1259 O O . GLY A 1 165 ? -32.476 24.908 1.036 1.00 25.34 165 GLY A O 1
ATOM 1260 N N . THR A 1 166 ? -33.860 25.654 -0.572 1.00 27.83 166 THR A N 1
ATOM 1261 C CA . THR A 1 166 ? -32.970 25.447 -1.722 1.00 27.83 166 THR A CA 1
ATOM 1262 C C . THR A 1 166 ? -32.175 26.697 -2.094 1.00 27.83 166 THR A C 1
ATOM 1264 O O . THR A 1 166 ? -32.740 27.783 -2.108 1.00 27.83 166 THR A O 1
ATOM 1267 N N . GLU A 1 167 ? -30.926 26.473 -2.514 1.00 30.38 167 GLU A N 1
ATOM 1268 C CA . GLU A 1 167 ? -30.095 27.328 -3.382 1.00 30.38 167 GLU A CA 1
ATOM 1269 C C . GLU A 1 167 ? -29.746 28.767 -2.935 1.00 30.38 167 GLU A C 1
ATOM 1271 O O . GLU A 1 167 ? -30.582 29.657 -2.857 1.00 30.38 167 GLU A O 1
ATOM 1276 N N . GLY A 1 168 ? -28.433 29.022 -2.847 1.00 28.11 168 GLY A N 1
ATOM 1277 C CA . GLY A 1 168 ? -27.855 30.213 -3.478 1.00 28.11 168 GLY A CA 1
ATOM 1278 C C . GLY A 1 168 ? -27.621 31.470 -2.636 1.00 28.11 168 GLY A C 1
ATOM 1279 O O . GLY A 1 168 ? -28.189 32.503 -2.957 1.00 28.11 168 GLY A O 1
ATOM 1280 N N . GLU A 1 169 ? -26.664 31.447 -1.698 1.00 28.98 169 GLU A N 1
ATOM 1281 C CA . GLU A 1 169 ? -25.788 32.613 -1.452 1.00 28.98 169 GLU A CA 1
ATOM 1282 C C . GLU A 1 169 ? -24.478 32.221 -0.734 1.00 28.98 169 GLU A C 1
ATOM 1284 O O . GLU A 1 169 ? -24.309 31.075 -0.309 1.00 28.98 169 GLU A O 1
ATOM 1289 N N . GLN A 1 170 ? -23.495 33.131 -0.679 1.00 30.89 170 GLN A N 1
ATOM 1290 C CA . GLN A 1 170 ? -22.134 32.823 -0.208 1.00 30.89 170 GLN A CA 1
ATOM 1291 C C . GLN A 1 170 ? -21.977 32.893 1.326 1.00 30.89 170 GLN A C 1
ATOM 1293 O O . GLN A 1 170 ? -22.626 33.713 1.976 1.00 30.89 170 GLN A O 1
ATOM 1298 N N . PRO A 1 171 ? -21.080 32.084 1.931 1.00 28.47 171 PRO A N 1
ATOM 1299 C CA . PRO A 1 171 ? -20.898 32.057 3.380 1.00 28.47 171 PRO A CA 1
ATOM 1300 C C . PRO A 1 171 ? -20.184 33.314 3.901 1.00 28.47 171 PRO A C 1
ATOM 1302 O O . PRO A 1 171 ? -18.961 33.438 3.824 1.00 28.47 171 PRO A O 1
ATOM 1305 N N . ILE A 1 172 ? -20.944 34.226 4.511 1.00 27.61 172 ILE A N 1
ATOM 1306 C CA . ILE A 1 172 ? -20.389 35.304 5.339 1.00 27.61 172 ILE A CA 1
ATOM 1307 C C . ILE A 1 172 ? -20.021 34.726 6.712 1.00 27.61 172 ILE A C 1
ATOM 1309 O O . ILE A 1 172 ? -20.889 34.444 7.538 1.00 27.61 172 ILE A O 1
ATOM 1313 N N . THR A 1 173 ? -18.724 34.576 6.985 1.00 25.06 173 THR A N 1
ATOM 1314 C CA . THR A 1 173 ? -18.226 34.156 8.305 1.00 25.06 173 THR A CA 1
ATOM 1315 C C . THR A 1 173 ? -18.403 35.275 9.334 1.00 25.06 173 THR A C 1
ATOM 1317 O O . THR A 1 173 ? -17.592 36.199 9.402 1.00 25.06 173 THR A O 1
ATOM 1320 N N . ILE A 1 174 ? -19.441 35.186 10.171 1.00 26.14 174 ILE A N 1
ATOM 1321 C CA . ILE A 1 174 ? -19.642 36.092 11.313 1.00 26.14 174 ILE A CA 1
ATOM 1322 C C . ILE A 1 174 ? -19.040 35.469 12.579 1.00 26.14 174 ILE A C 1
ATOM 1324 O O . ILE A 1 174 ? -19.664 34.648 13.251 1.00 26.14 174 ILE A O 1
ATOM 1328 N N . THR A 1 175 ? -17.829 35.893 12.939 1.00 25.70 175 THR A N 1
ATOM 1329 C CA . THR A 1 175 ? -17.192 35.519 14.211 1.00 25.70 175 THR A CA 1
ATOM 1330 C C . THR A 1 175 ? -17.789 36.331 15.363 1.00 25.70 175 THR A C 1
ATOM 1332 O O . THR A 1 175 ? -17.414 37.484 15.572 1.00 25.70 175 THR A O 1
ATOM 1335 N N . ILE A 1 176 ? -18.698 35.738 16.143 1.00 25.39 176 ILE A N 1
ATOM 1336 C CA . ILE A 1 176 ? -19.259 36.377 17.346 1.00 25.39 176 ILE A CA 1
ATOM 1337 C C . ILE A 1 176 ? -18.364 36.087 18.560 1.00 25.39 176 ILE A C 1
ATOM 1339 O O . ILE A 1 176 ? -18.546 35.097 19.270 1.00 25.39 176 ILE A O 1
ATOM 1343 N N . THR A 1 177 ? -17.404 36.971 18.835 1.00 27.14 177 THR A N 1
ATOM 1344 C CA . THR A 1 177 ? -16.690 37.001 20.121 1.00 27.14 177 THR A CA 1
ATOM 1345 C C . THR A 1 177 ? -17.524 37.717 21.187 1.00 27.14 177 THR A C 1
ATOM 1347 O O . THR A 1 177 ? -18.057 38.807 20.977 1.00 27.14 177 THR A O 1
ATOM 1350 N N . ARG A 1 178 ? -17.653 37.105 22.370 1.00 23.52 178 ARG A N 1
ATOM 1351 C CA . ARG A 1 178 ? -18.506 37.602 23.464 1.00 23.52 178 ARG A CA 1
ATOM 1352 C C . ARG A 1 178 ? -17.805 38.695 24.285 1.00 23.52 178 ARG A C 1
ATOM 1354 O O . ARG A 1 178 ? -17.341 38.441 25.393 1.00 23.52 178 ARG A O 1
ATOM 1361 N N . GLY A 1 179 ? -17.736 39.910 23.744 1.00 25.89 179 GLY A N 1
ATOM 1362 C CA . GLY A 1 179 ? -17.230 41.088 24.459 1.00 25.89 179 GLY A CA 1
ATOM 1363 C C . GLY A 1 179 ? -18.177 41.566 25.570 1.00 25.89 179 GLY A C 1
ATOM 1364 O O . GLY A 1 179 ? -19.370 41.763 25.338 1.00 25.89 179 GLY A O 1
ATOM 1365 N N . GLY A 1 180 ? -17.651 41.766 26.782 1.00 28.28 180 GLY A N 1
ATOM 1366 C CA . GLY A 1 180 ? -18.369 42.433 27.876 1.00 28.28 180 GLY A CA 1
ATOM 1367 C C . GLY A 1 180 ? -18.450 43.956 27.682 1.00 28.28 180 GLY A C 1
ATOM 1368 O O . GLY A 1 180 ? -17.643 44.542 26.965 1.00 28.28 180 GLY A O 1
ATOM 1369 N N . LYS A 1 181 ? -19.420 44.615 28.331 1.00 31.06 181 LYS A N 1
ATOM 1370 C CA . LYS A 1 181 ? -19.542 46.089 28.336 1.00 31.06 181 LYS A CA 1
ATOM 1371 C C . LYS A 1 181 ? -18.358 46.724 29.089 1.00 31.06 181 LYS A C 1
ATOM 1373 O O . LYS A 1 181 ? -18.047 46.244 30.175 1.00 31.06 181 LYS A O 1
ATOM 1378 N N . GLY A 1 182 ? -17.769 47.819 28.584 1.00 29.98 182 GLY A N 1
ATOM 1379 C CA . GLY A 1 182 ? -16.622 48.446 29.274 1.00 29.98 182 GLY A CA 1
ATOM 1380 C C . GLY A 1 182 ? -16.130 49.851 28.871 1.00 29.98 182 GLY A C 1
ATOM 1381 O O . GLY A 1 182 ? -15.217 50.336 29.525 1.00 29.98 182 GLY A O 1
ATOM 1382 N N . GLY A 1 183 ? -16.709 50.535 27.873 1.00 28.28 183 GLY A N 1
ATOM 1383 C CA . GLY A 1 183 ? -16.284 51.898 27.481 1.00 28.28 183 GLY A CA 1
ATOM 1384 C C . GLY A 1 183 ? -14.975 51.974 26.668 1.00 28.28 183 GLY A C 1
ATOM 1385 O O . GLY A 1 183 ? -14.335 50.957 26.420 1.00 28.28 183 GLY A O 1
ATOM 1386 N N . GLY A 1 184 ? -14.604 53.185 26.226 1.00 26.62 184 GLY A N 1
ATOM 1387 C CA . GLY A 1 184 ? -13.415 53.458 25.394 1.00 26.62 184 GLY A CA 1
ATOM 1388 C C . GLY A 1 184 ? -13.761 54.127 24.054 1.00 26.62 184 GLY A C 1
ATOM 1389 O O . GLY A 1 184 ? -14.412 53.530 23.204 1.00 26.62 184 GLY A O 1
ATOM 1390 N N . GLU A 1 185 ? -13.356 55.384 23.884 1.00 25.56 185 GLU A N 1
ATOM 1391 C CA . GLU A 1 185 ? -13.826 56.321 22.846 1.00 25.56 185 GLU A CA 1
ATOM 1392 C C . GLU A 1 185 ? -12.779 56.543 21.711 1.00 25.56 185 GLU A C 1
ATOM 1394 O O . GLU A 1 185 ? -11.608 56.222 21.888 1.00 25.56 185 GLU A O 1
ATOM 1399 N N . TRP A 1 186 ? -13.200 57.163 20.589 1.00 24.84 186 TRP A N 1
ATOM 1400 C CA . TRP A 1 186 ? -12.396 57.873 19.550 1.00 24.84 186 TRP A CA 1
ATOM 1401 C C . TRP A 1 186 ? -11.852 57.196 18.249 1.00 24.84 186 TRP A C 1
ATOM 1403 O O . TRP A 1 186 ? -10.952 56.368 18.232 1.00 24.84 186 TRP A O 1
ATOM 1413 N N . THR A 1 187 ? -12.310 57.772 17.120 1.00 25.14 187 THR A N 1
ATOM 1414 C CA . THR A 1 187 ? -11.524 58.324 15.973 1.00 25.14 187 THR A CA 1
ATOM 1415 C C . THR A 1 187 ? -10.776 57.436 14.946 1.00 25.14 187 THR A C 1
ATOM 1417 O O . THR A 1 187 ? -9.555 57.349 14.913 1.00 25.14 187 THR A O 1
ATOM 1420 N N . ARG A 1 188 ? -11.532 57.005 13.922 1.00 24.72 188 ARG A N 1
ATOM 1421 C CA . ARG A 1 188 ? -11.449 57.466 12.502 1.00 24.72 188 ARG A CA 1
ATOM 1422 C C . ARG A 1 188 ? -10.071 57.649 11.810 1.00 24.72 188 ARG A C 1
ATOM 1424 O O . ARG A 1 188 ? -9.428 58.688 11.955 1.00 24.72 188 ARG A O 1
ATOM 1431 N N . VAL A 1 189 ? -9.808 56.789 10.812 1.00 23.23 189 VAL A N 1
ATOM 1432 C CA . VAL A 1 189 ? -8.873 57.014 9.669 1.00 23.23 189 VAL A CA 1
ATOM 1433 C C . VAL A 1 189 ? -9.660 57.016 8.322 1.00 23.23 189 VAL A C 1
ATOM 1435 O O . VAL A 1 189 ? -10.892 57.080 8.356 1.00 23.23 189 VAL A O 1
ATOM 1438 N N . ARG A 1 190 ? -9.025 57.129 7.131 1.00 25.69 190 ARG A N 1
ATOM 1439 C CA . ARG A 1 190 ? -9.649 57.780 5.945 1.00 25.69 190 ARG A CA 1
ATOM 1440 C C . ARG A 1 190 ? -9.082 57.381 4.547 1.00 25.69 190 ARG A C 1
ATOM 1442 O O . ARG A 1 190 ? -7.920 57.668 4.293 1.00 25.69 190 ARG A O 1
ATOM 1449 N N . LYS A 1 191 ? -9.966 56.980 3.599 1.00 28.47 191 LYS A N 1
ATOM 1450 C CA . LYS A 1 191 ? -9.823 57.027 2.098 1.00 28.47 191 LYS A CA 1
ATOM 1451 C C . LYS A 1 191 ? -8.821 56.051 1.415 1.00 28.47 191 LYS A C 1
ATOM 1453 O O . LYS A 1 191 ? -8.003 55.477 2.110 1.00 28.47 191 LYS A O 1
ATOM 1458 N N . ASN A 1 192 ? -8.826 55.775 0.088 1.00 27.80 192 ASN A N 1
ATOM 1459 C CA . ASN A 1 192 ? -9.577 56.213 -1.136 1.00 27.80 192 ASN A CA 1
ATOM 1460 C C . ASN A 1 192 ? -10.013 54.951 -1.959 1.00 27.80 192 ASN A C 1
ATOM 1462 O O . ASN A 1 192 ? -9.370 53.927 -1.783 1.00 27.80 192 ASN A O 1
ATOM 1466 N N . VAL A 1 193 ? -11.052 54.840 -2.819 1.00 28.16 193 VAL A N 1
ATOM 1467 C CA . VAL A 1 193 ? -11.831 55.702 -3.767 1.00 28.16 193 VAL A CA 1
ATOM 1468 C C . VAL A 1 193 ? -11.391 55.622 -5.251 1.00 28.16 193 VAL A C 1
ATOM 1470 O O . VAL A 1 193 ? -10.295 56.081 -5.564 1.00 28.16 193 VAL A O 1
ATOM 1473 N N . ARG A 1 194 ? -12.305 55.140 -6.132 1.00 27.11 194 ARG A N 1
ATOM 1474 C CA . ARG A 1 194 ? -12.625 55.456 -7.573 1.00 27.11 194 ARG A CA 1
ATOM 1475 C C . ARG A 1 194 ? -13.441 54.272 -8.171 1.00 27.11 194 ARG A C 1
ATOM 1477 O O . ARG A 1 194 ? -13.226 53.160 -7.713 1.00 27.11 194 ARG A O 1
ATOM 1484 N N . CYS A 1 195 ? -14.377 54.371 -9.131 1.00 25.03 195 CYS A N 1
ATOM 1485 C CA . CYS A 1 195 ? -14.983 55.475 -9.912 1.00 25.03 195 CYS A CA 1
ATOM 1486 C C . CYS A 1 195 ? -16.464 55.139 -10.294 1.00 25.03 195 CYS A C 1
ATOM 1488 O O . CYS A 1 195 ? -16.948 54.063 -9.964 1.00 25.03 195 CYS A O 1
ATOM 1490 N N . ALA A 1 196 ? -17.169 56.046 -10.992 1.00 24.58 196 ALA A N 1
ATOM 1491 C CA . ALA A 1 196 ? -18.555 55.924 -11.529 1.00 24.58 196 ALA A CA 1
ATOM 1492 C C . ALA A 1 196 ? -18.565 56.339 -13.045 1.00 24.58 196 ALA A C 1
ATOM 1494 O O . ALA A 1 196 ? -17.442 56.478 -13.545 1.00 24.58 196 ALA A O 1
ATOM 1495 N N . PRO A 1 197 ? -19.678 56.625 -13.797 1.00 45.62 197 PRO A N 1
ATOM 1496 C CA . PRO A 1 197 ? -21.134 56.624 -13.478 1.00 45.62 197 PRO A CA 1
ATOM 1497 C C . PRO A 1 197 ? -22.162 56.194 -14.598 1.00 45.62 197 PRO A C 1
ATOM 1499 O O . PRO A 1 197 ? -21.824 56.147 -15.774 1.00 45.62 197 PRO A O 1
ATOM 1502 N N . SER A 1 198 ? -23.466 56.127 -14.235 1.00 27.97 198 SER A N 1
ATOM 1503 C CA . SER A 1 198 ? -24.676 56.455 -15.068 1.00 27.97 198 SER A CA 1
ATOM 1504 C C . SER A 1 198 ? -25.098 55.571 -16.280 1.00 27.97 198 SER A C 1
ATOM 1506 O O . SER A 1 198 ? -24.298 54.745 -16.710 1.00 27.97 198 SER A O 1
ATOM 1508 N N . PRO A 1 199 ? -26.306 55.757 -16.902 1.00 49.88 199 PRO A N 1
ATOM 1509 C CA . PRO A 1 199 ? -27.487 56.569 -16.501 1.00 49.88 199 PRO A CA 1
ATOM 1510 C C . PRO A 1 199 ? -28.913 55.932 -16.654 1.00 49.88 199 PRO A C 1
ATOM 1512 O O . PRO A 1 199 ? -29.177 55.177 -17.580 1.00 49.88 199 PRO A O 1
ATOM 1515 N N . SER A 1 200 ? -29.875 56.448 -15.859 1.00 33.81 200 SER A N 1
ATOM 1516 C CA . SER A 1 200 ? -31.341 56.633 -16.124 1.00 33.81 200 SER A CA 1
ATOM 1517 C C . SER A 1 200 ? -32.294 55.450 -16.453 1.00 33.81 200 SER A C 1
ATOM 1519 O O . SER A 1 200 ? -31.925 54.514 -17.141 1.00 33.81 200 SER A O 1
ATOM 1521 N N . GLY A 1 201 ? -33.587 55.486 -16.075 1.00 26.88 201 GLY A N 1
ATOM 1522 C CA . GLY A 1 201 ? -34.305 56.431 -15.190 1.00 26.88 201 GLY A CA 1
ATOM 1523 C C . GLY A 1 201 ? -35.850 56.384 -15.313 1.00 26.88 201 GLY A C 1
ATOM 1524 O O . GLY A 1 201 ? -36.344 55.906 -16.322 1.00 26.88 201 GLY A O 1
ATOM 1525 N N . ASN A 1 202 ? -36.571 56.954 -14.324 1.00 31.41 202 ASN A N 1
ATOM 1526 C CA . ASN A 1 202 ? -38.019 57.310 -14.276 1.00 31.41 202 ASN A CA 1
ATOM 1527 C C . ASN A 1 202 ? -39.068 56.212 -14.626 1.00 31.41 202 ASN A C 1
ATOM 1529 O O . ASN A 1 202 ? -38.981 55.537 -15.637 1.00 31.41 202 ASN A O 1
ATOM 1533 N N . ARG A 1 203 ? -40.172 56.025 -13.887 1.00 29.72 203 ARG A N 1
ATOM 1534 C CA . ARG A 1 203 ? -41.133 57.016 -13.344 1.00 29.72 203 ARG A CA 1
ATOM 1535 C C . ARG A 1 203 ? -41.876 56.447 -12.110 1.00 29.72 203 ARG A C 1
ATOM 1537 O O . ARG A 1 203 ? -41.592 55.333 -11.690 1.00 29.72 203 ARG A O 1
ATOM 1544 N N . ALA A 1 204 ? -42.812 57.202 -11.527 1.00 28.86 204 ALA A N 1
ATOM 1545 C CA . ALA A 1 204 ? -43.460 56.881 -10.245 1.00 28.86 204 ALA A CA 1
ATOM 1546 C C . ALA A 1 204 ? -45.006 56.916 -10.295 1.00 28.86 204 ALA A C 1
ATOM 1548 O O . ALA A 1 204 ? -45.586 57.250 -11.327 1.00 28.86 204 ALA A O 1
ATOM 1549 N N . MET A 1 205 ? -45.609 56.706 -9.113 1.00 28.78 205 MET A N 1
ATOM 1550 C CA . MET A 1 205 ? -46.995 57.004 -8.692 1.00 28.78 205 MET A CA 1
ATOM 1551 C C . MET A 1 205 ? -48.086 55.915 -8.864 1.00 28.78 205 MET A C 1
ATOM 1553 O O . MET A 1 205 ? -47.877 54.958 -9.606 1.00 28.78 205 MET A O 1
ATOM 1557 N N . PRO A 1 206 ? -49.156 55.951 -8.026 1.00 54.69 206 PRO A N 1
ATOM 1558 C CA . PRO A 1 206 ? -49.607 54.745 -7.316 1.00 54.69 206 PRO A CA 1
ATOM 1559 C C . PRO A 1 206 ? -51.115 54.463 -7.469 1.00 54.69 206 PRO A C 1
ATOM 1561 O O . PRO A 1 206 ? -51.817 55.172 -8.184 1.00 54.69 206 PRO A O 1
ATOM 1564 N N . LEU A 1 207 ? -51.641 53.503 -6.696 1.00 28.03 207 LEU A N 1
ATOM 1565 C CA . LEU A 1 207 ? -53.059 53.460 -6.316 1.00 28.03 207 LEU A CA 1
ATOM 1566 C C . LEU A 1 207 ? -53.271 52.666 -5.018 1.00 28.03 207 LEU A C 1
ATOM 1568 O O . LEU A 1 207 ? -52.502 51.760 -4.700 1.00 28.03 207 LEU A O 1
ATOM 1572 N N . ALA A 1 208 ? -54.329 53.006 -4.281 1.00 30.27 208 ALA A N 1
ATOM 1573 C CA . ALA A 1 208 ? -54.782 52.292 -3.092 1.00 30.27 208 ALA A CA 1
ATOM 1574 C C . ALA A 1 208 ? -56.237 51.830 -3.270 1.00 30.27 208 ALA A C 1
ATOM 1576 O O . ALA A 1 208 ? -57.030 52.515 -3.908 1.00 30.27 208 ALA A O 1
ATOM 1577 N N . SER A 1 209 ? -56.561 50.682 -2.667 1.00 32.06 209 SER A N 1
ATOM 1578 C CA . SER A 1 209 ? -57.911 50.193 -2.335 1.00 32.06 209 SER A CA 1
ATOM 1579 C C . SER A 1 209 ? -59.050 50.396 -3.353 1.00 32.06 209 SER A C 1
ATOM 1581 O O . SER A 1 209 ? -59.689 51.445 -3.382 1.00 32.06 209 SER A O 1
ATOM 1583 N N . THR A 1 210 ? -59.514 49.300 -3.963 1.00 31.44 210 THR A N 1
ATOM 1584 C CA . THR A 1 210 ? -60.848 48.774 -3.598 1.00 31.44 210 THR A CA 1
ATOM 1585 C C . THR A 1 210 ? -61.041 47.297 -3.968 1.00 31.44 210 THR A C 1
ATOM 1587 O O . THR A 1 210 ? -60.327 46.722 -4.781 1.00 31.44 210 THR A O 1
ATOM 1590 N N . THR A 1 211 ? -62.000 46.684 -3.277 1.00 37.47 211 THR A N 1
ATOM 1591 C CA . THR A 1 211 ? -62.554 45.324 -3.405 1.00 37.47 211 THR A CA 1
ATOM 1592 C C . THR A 1 211 ? -63.153 45.017 -4.800 1.00 37.47 211 THR A C 1
ATOM 1594 O O . THR A 1 211 ? -63.431 45.937 -5.555 1.00 37.47 211 THR A O 1
ATOM 1597 N N . THR A 1 212 ? -63.449 43.772 -5.224 1.00 40.62 212 THR A N 1
ATOM 1598 C CA . THR A 1 212 ? -63.875 42.567 -4.464 1.00 40.62 212 THR A CA 1
ATOM 1599 C C . THR A 1 212 ? -63.742 41.260 -5.288 1.00 40.62 212 THR A C 1
ATOM 1601 O O . THR A 1 212 ? -63.687 41.322 -6.507 1.00 40.62 212 THR A O 1
ATOM 1604 N N . ARG A 1 213 ? -63.880 40.092 -4.620 1.00 46.38 213 ARG A N 1
ATOM 1605 C CA . ARG A 1 213 ? -64.351 38.773 -5.143 1.00 46.38 213 ARG A CA 1
ATOM 1606 C C . ARG A 1 213 ? -63.597 38.130 -6.330 1.00 46.38 213 ARG A C 1
ATOM 1608 O O . ARG A 1 213 ? -63.860 38.480 -7.470 1.00 46.38 213 ARG A O 1
ATOM 1615 N N . ASN A 1 214 ? -62.821 37.064 -6.050 1.00 42.00 214 ASN A N 1
ATOM 1616 C CA . ASN A 1 214 ? -62.839 35.782 -6.813 1.00 42.00 214 ASN A CA 1
ATOM 1617 C C . ASN A 1 214 ? -61.947 34.631 -6.251 1.00 42.00 214 ASN A C 1
ATOM 1619 O O . ASN A 1 214 ? -61.662 33.667 -6.956 1.00 42.00 214 ASN A O 1
ATOM 1623 N N . HIS A 1 215 ? -61.534 34.656 -4.972 1.00 43.00 215 HIS A N 1
ATOM 1624 C CA . HIS A 1 215 ? -60.559 33.693 -4.408 1.00 43.00 215 HIS A CA 1
ATOM 1625 C C . HIS A 1 215 ? -61.088 32.788 -3.271 1.00 43.00 215 HIS A C 1
ATOM 1627 O O . HIS A 1 215 ? -60.406 32.588 -2.271 1.00 43.00 215 HIS A O 1
ATOM 1633 N N . THR A 1 216 ? -62.289 32.212 -3.402 1.00 52.00 216 THR A N 1
ATOM 1634 C CA . THR A 1 216 ? -62.866 31.297 -2.380 1.00 52.00 216 THR A CA 1
ATOM 1635 C C . THR A 1 216 ? -63.270 29.903 -2.876 1.00 52.00 216 THR A C 1
ATOM 1637 O O . THR A 1 216 ? -63.659 29.071 -2.060 1.00 52.00 216 THR A O 1
ATOM 1640 N N . ILE A 1 217 ? -63.140 29.603 -4.175 1.00 51.41 217 ILE A N 1
ATOM 1641 C CA . ILE A 1 217 ? -63.478 28.276 -4.733 1.00 51.41 217 ILE A CA 1
ATOM 1642 C C . ILE A 1 217 ? -62.228 27.390 -4.885 1.00 51.41 217 ILE A C 1
ATOM 1644 O O . ILE A 1 217 ? -62.226 26.250 -4.424 1.00 51.41 217 ILE A O 1
ATOM 1648 N N . LEU A 1 218 ? -61.132 27.922 -5.443 1.00 47.00 218 LEU A N 1
ATOM 1649 C CA . LEU A 1 218 ? -59.933 27.137 -5.786 1.00 47.00 218 LEU A CA 1
ATOM 1650 C C . LEU A 1 218 ? -59.262 26.453 -4.574 1.00 47.00 218 LEU A C 1
ATOM 1652 O O . LEU A 1 218 ? -58.734 25.350 -4.692 1.00 47.00 218 LEU A O 1
ATOM 1656 N N . GLY A 1 219 ? -59.324 27.076 -3.392 1.00 50.59 219 GLY A N 1
ATOM 1657 C CA . GLY A 1 219 ? -58.707 26.544 -2.171 1.00 50.59 219 GLY A CA 1
ATOM 1658 C C . GLY A 1 219 ? -59.390 25.300 -1.587 1.00 50.59 219 GLY A C 1
ATOM 1659 O O . GLY A 1 219 ? -58.742 24.549 -0.863 1.00 50.59 219 GLY A O 1
ATOM 1660 N N . ARG A 1 220 ? -60.673 25.043 -1.891 1.00 54.56 220 ARG A N 1
ATOM 1661 C CA . ARG A 1 220 ? -61.400 23.888 -1.324 1.00 54.56 220 ARG A CA 1
ATOM 1662 C C . ARG A 1 220 ? -61.112 22.568 -2.039 1.00 54.56 220 ARG A C 1
ATOM 1664 O O . ARG A 1 220 ? -61.055 21.542 -1.370 1.00 54.56 220 ARG A O 1
ATOM 1671 N N . GLU A 1 221 ? -60.875 22.590 -3.349 1.00 57.91 221 GLU A N 1
ATOM 1672 C CA . GLU A 1 221 ? -60.506 21.376 -4.091 1.00 57.91 221 GLU A CA 1
ATOM 1673 C C . GLU A 1 221 ? -59.046 20.976 -3.846 1.00 57.91 221 GLU A C 1
ATOM 1675 O O . GLU A 1 221 ? -58.774 19.810 -3.582 1.00 57.91 221 GLU A O 1
ATOM 1680 N N . LEU A 1 222 ? -58.106 21.928 -3.802 1.00 56.31 222 LEU A N 1
ATOM 1681 C CA . LEU A 1 222 ? -56.705 21.635 -3.454 1.00 56.31 222 LEU A CA 1
ATOM 1682 C C . LEU A 1 222 ? -56.560 20.962 -2.074 1.00 56.31 222 LEU A C 1
ATOM 1684 O O . LEU A 1 222 ? -55.776 20.026 -1.921 1.00 56.31 222 LEU A O 1
ATOM 1688 N N . MET A 1 223 ? -57.377 21.362 -1.093 1.00 60.06 223 MET A N 1
ATOM 1689 C CA . MET A 1 223 ? -57.419 20.743 0.240 1.00 60.06 223 MET A CA 1
ATOM 1690 C C . MET A 1 223 ? -57.909 19.282 0.237 1.00 60.06 223 MET A C 1
ATOM 1692 O O . MET A 1 223 ? -57.576 18.543 1.161 1.00 60.06 223 MET A O 1
ATOM 1696 N N . ARG A 1 224 ? -58.663 18.832 -0.781 1.00 69.81 224 ARG A N 1
ATOM 1697 C CA . ARG A 1 224 ? -59.117 17.429 -0.899 1.00 69.81 224 ARG A CA 1
ATOM 1698 C C . ARG A 1 224 ? -57.999 16.485 -1.338 1.00 69.81 224 ARG A C 1
ATOM 1700 O O . ARG A 1 224 ? -57.944 15.354 -0.864 1.00 69.81 224 ARG A O 1
ATOM 1707 N N . TYR A 1 225 ? -57.098 16.950 -2.202 1.00 72.94 225 TYR A N 1
ATOM 1708 C CA . TYR A 1 225 ? -55.975 16.146 -2.702 1.00 72.94 225 TYR A CA 1
ATOM 1709 C C . TYR A 1 225 ? -54.724 16.247 -1.824 1.00 72.94 225 TYR A C 1
ATOM 1711 O O . TYR A 1 225 ? -53.886 15.351 -1.870 1.00 72.94 225 TYR A O 1
ATOM 1719 N N . LEU A 1 226 ? -54.614 17.276 -0.977 1.00 77.25 226 LEU A N 1
ATOM 1720 C CA . LEU A 1 226 ? -53.512 17.446 -0.025 1.00 77.25 226 LEU A CA 1
ATOM 1721 C C . LEU A 1 226 ? -53.184 16.183 0.810 1.00 77.25 226 LEU A C 1
ATOM 1723 O O . LEU A 1 226 ? -52.013 15.803 0.815 1.00 77.25 226 LEU A O 1
ATOM 1727 N N . PRO A 1 227 ? -54.139 15.473 1.456 1.00 75.69 227 PRO A N 1
ATOM 1728 C CA . PRO A 1 227 ? -53.822 14.230 2.167 1.00 75.69 227 PRO A CA 1
ATOM 1729 C C . PRO A 1 227 ? -53.317 13.117 1.236 1.00 75.69 227 PRO A C 1
ATOM 1731 O O . PRO A 1 227 ? -52.416 12.384 1.622 1.00 75.69 227 PRO A O 1
ATOM 1734 N N . ILE A 1 228 ? -53.823 13.019 0.001 1.00 81.06 228 ILE A N 1
ATOM 1735 C CA . ILE A 1 228 ? -53.378 12.015 -0.984 1.00 81.06 228 ILE A CA 1
ATOM 1736 C C . ILE A 1 228 ? -51.946 12.316 -1.447 1.00 81.06 228 ILE A C 1
ATOM 1738 O O . ILE A 1 228 ? -51.126 11.407 -1.545 1.00 81.06 228 ILE A O 1
ATOM 1742 N N . ILE A 1 229 ? -51.617 13.590 -1.676 1.00 79.06 229 ILE A N 1
ATOM 1743 C CA . ILE A 1 229 ? -50.265 14.044 -2.032 1.00 79.06 229 ILE A CA 1
ATOM 1744 C C . ILE A 1 229 ? -49.291 13.791 -0.873 1.00 79.06 229 ILE A C 1
ATOM 1746 O O . ILE A 1 229 ? -48.192 13.294 -1.103 1.00 79.06 229 ILE A O 1
ATOM 1750 N N . ILE A 1 230 ? -49.703 14.050 0.373 1.00 76.69 230 ILE A N 1
ATOM 1751 C CA . ILE A 1 230 ? -48.912 13.728 1.571 1.00 76.69 230 ILE A CA 1
ATOM 1752 C C . ILE A 1 230 ? -48.712 12.210 1.704 1.00 76.69 230 ILE A C 1
ATOM 1754 O O . ILE A 1 230 ? -47.587 11.774 1.933 1.00 76.69 230 ILE A O 1
ATOM 1758 N N . SER A 1 231 ? -49.746 11.388 1.498 1.00 72.06 231 SER A N 1
ATOM 1759 C CA . SER A 1 231 ? -49.609 9.925 1.493 1.00 72.06 231 SER A CA 1
ATOM 1760 C C . SER A 1 231 ? -48.674 9.429 0.387 1.00 72.06 231 SER A C 1
ATOM 1762 O O . SER A 1 231 ? -47.831 8.581 0.655 1.00 72.06 231 SER A O 1
ATOM 1764 N N . LEU A 1 232 ? -48.761 9.970 -0.833 1.00 72.06 232 LEU A N 1
ATOM 1765 C CA . LEU A 1 232 ? -47.858 9.613 -1.933 1.00 72.06 232 LEU A CA 1
ATOM 1766 C C . LEU A 1 232 ? -46.407 10.024 -1.646 1.00 72.06 232 LEU A C 1
ATOM 1768 O O . LEU A 1 232 ? -45.498 9.240 -1.906 1.00 72.06 232 LEU A O 1
ATOM 1772 N N . LEU A 1 233 ? -46.184 11.197 -1.047 1.00 65.44 233 LEU A N 1
ATOM 1773 C CA . LEU A 1 233 ? -44.859 11.619 -0.585 1.00 65.44 233 LEU A CA 1
ATOM 1774 C C . LEU A 1 233 ? -44.314 10.675 0.499 1.00 65.44 233 LEU A C 1
ATOM 1776 O O . LEU A 1 233 ? -43.166 10.244 0.404 1.00 65.44 233 LEU A O 1
ATOM 1780 N N . LEU A 1 234 ? -45.141 10.282 1.472 1.00 55.97 234 LEU A N 1
ATOM 1781 C CA . LEU A 1 234 ? -44.767 9.335 2.530 1.00 55.97 234 LEU A CA 1
ATOM 1782 C C . LEU A 1 234 ? -44.503 7.913 2.004 1.00 55.97 234 LEU A C 1
ATOM 1784 O O . LEU A 1 234 ? -43.615 7.247 2.525 1.00 55.97 234 LEU A O 1
ATOM 1788 N N . LEU A 1 235 ? -45.203 7.461 0.956 1.00 53.88 235 LEU A N 1
ATOM 1789 C CA . LEU A 1 235 ? -44.901 6.197 0.264 1.00 53.88 235 LEU A CA 1
ATOM 1790 C C . LEU A 1 235 ? -43.670 6.292 -0.659 1.00 53.88 235 LEU A C 1
ATOM 1792 O O . LEU A 1 235 ? -43.082 5.264 -0.986 1.00 53.88 235 LEU A O 1
ATOM 1796 N N . SER A 1 236 ? -43.279 7.498 -1.086 1.00 45.09 236 SER A N 1
ATOM 1797 C CA . SER A 1 236 ? -42.068 7.733 -1.889 1.00 45.09 236 SER A CA 1
ATOM 1798 C C . SER A 1 236 ? -40.791 7.891 -1.057 1.00 45.09 236 SER A C 1
ATOM 1800 O O . SER A 1 236 ? -39.689 7.826 -1.605 1.00 45.09 236 SER A O 1
ATOM 1802 N N . ALA A 1 237 ? -40.917 8.080 0.260 1.00 41.22 237 ALA A N 1
ATOM 1803 C CA . ALA A 1 237 ? -39.775 8.075 1.160 1.00 41.22 237 ALA A CA 1
ATOM 1804 C C . ALA A 1 237 ? -39.120 6.678 1.143 1.00 41.22 237 ALA A C 1
ATOM 1806 O O . ALA A 1 237 ? -39.816 5.681 1.360 1.00 41.22 237 ALA A O 1
ATOM 1807 N N . PRO A 1 238 ? -37.798 6.560 0.900 1.00 49.16 238 PRO A N 1
ATOM 1808 C CA . PRO A 1 238 ? -37.128 5.269 0.990 1.00 49.16 238 PRO A CA 1
ATOM 1809 C C . PRO A 1 238 ? -37.288 4.728 2.417 1.00 49.16 238 PRO A C 1
ATOM 1811 O O . PRO A 1 238 ? -37.175 5.511 3.366 1.00 49.16 238 PRO A O 1
ATOM 1814 N N . PRO A 1 239 ? -37.542 3.418 2.604 1.00 40.75 239 PRO A N 1
ATOM 1815 C CA . PRO A 1 239 ? -37.817 2.869 3.924 1.00 40.75 239 PRO A CA 1
ATOM 1816 C C . PRO A 1 239 ? -36.621 3.113 4.844 1.00 40.75 239 PRO A C 1
ATOM 1818 O O . PRO A 1 239 ? -35.552 2.526 4.666 1.00 40.75 239 PRO A O 1
ATOM 1821 N N . SER A 1 240 ? -36.804 3.993 5.830 1.00 39.12 240 SER A N 1
ATOM 1822 C CA . SER A 1 240 ? -35.806 4.268 6.855 1.00 39.12 240 SER A CA 1
ATOM 1823 C C . SER A 1 240 ? -35.613 2.997 7.677 1.00 39.12 240 SER A C 1
ATOM 1825 O O . SER A 1 240 ? -36.434 2.693 8.547 1.00 39.12 240 SER A O 1
ATOM 1827 N N . LEU A 1 241 ? -34.556 2.240 7.358 1.00 44.22 241 LEU A N 1
ATOM 1828 C CA . LEU A 1 241 ? -34.185 1.020 8.073 1.00 44.22 241 LEU A CA 1
ATOM 1829 C C . LEU A 1 241 ? -34.198 1.316 9.579 1.00 44.22 241 LEU A C 1
ATOM 1831 O O . LEU A 1 241 ? -33.621 2.338 9.975 1.00 44.22 241 LEU A O 1
ATOM 1835 N N . PRO A 1 242 ? -34.837 0.472 10.413 1.00 38.53 242 PRO A N 1
ATOM 1836 C CA . PRO A 1 242 ? -34.864 0.684 11.850 1.00 38.53 242 PRO A CA 1
ATOM 1837 C C . PRO A 1 242 ? -33.446 0.907 12.368 1.00 38.53 242 PRO A C 1
ATOM 1839 O O . PRO A 1 242 ? -32.576 0.047 12.221 1.00 38.53 242 PRO A O 1
ATOM 1842 N N . LYS A 1 243 ? -33.196 2.085 12.948 1.00 39.50 243 LYS A N 1
ATOM 1843 C CA . LYS A 1 243 ? -31.919 2.382 13.594 1.00 39.50 243 LYS A CA 1
ATOM 1844 C C . LYS A 1 243 ? -31.900 1.643 14.928 1.00 39.50 243 LYS A C 1
ATOM 1846 O O . LYS A 1 243 ? -32.242 2.220 15.958 1.00 39.50 243 LYS A O 1
ATOM 1851 N N . GLU A 1 244 ? -31.569 0.358 14.869 1.00 41.47 244 GLU A N 1
ATOM 1852 C CA . GLU A 1 244 ? -31.519 -0.527 16.027 1.00 41.47 244 GLU A CA 1
ATOM 1853 C C . GLU A 1 244 ? -30.602 0.077 17.100 1.00 41.47 244 GLU A C 1
ATOM 1855 O O . GLU A 1 244 ? -29.420 0.355 16.878 1.00 41.47 244 GLU A O 1
ATOM 1860 N N . ALA A 1 245 ? -31.191 0.388 18.252 1.00 38.78 245 ALA A N 1
ATOM 1861 C CA . ALA A 1 245 ? -30.526 1.144 19.297 1.00 38.78 245 ALA A CA 1
ATOM 1862 C C . ALA A 1 245 ? -29.740 0.192 20.205 1.00 38.78 245 ALA A C 1
ATOM 1864 O O . ALA A 1 245 ? -30.319 -0.453 21.075 1.00 38.78 245 ALA A O 1
ATOM 1865 N N . GLY A 1 246 ? -28.416 0.122 20.038 1.00 50.75 246 GLY A N 1
ATOM 1866 C CA . GLY A 1 246 ? -27.589 -0.610 21.000 1.00 50.75 246 GLY A CA 1
ATOM 1867 C C . GLY A 1 246 ? -26.089 -0.656 20.735 1.00 50.75 246 GLY A C 1
ATOM 1868 O O . GLY A 1 246 ? -25.318 -0.482 21.677 1.00 50.75 246 GLY A O 1
ATOM 1869 N N . ARG A 1 247 ? -25.644 -0.902 19.494 1.00 64.81 247 ARG A N 1
ATOM 1870 C CA . ARG A 1 247 ? -24.223 -1.184 19.222 1.00 64.81 247 ARG A CA 1
ATOM 1871 C C . ARG A 1 247 ? -23.645 -0.456 18.014 1.00 64.81 247 ARG A C 1
ATOM 1873 O O . ARG A 1 247 ? -24.214 -0.442 16.929 1.00 64.81 247 ARG A O 1
ATOM 1880 N N . SER A 1 248 ? -22.451 0.089 18.229 1.00 85.69 248 SER A N 1
ATOM 1881 C CA . SER A 1 248 ? -21.513 0.449 17.172 1.00 85.69 248 SER A CA 1
ATOM 1882 C C . SER A 1 248 ? -21.031 -0.816 16.447 1.00 85.69 248 SER A C 1
ATOM 1884 O O . SER A 1 248 ? -20.623 -1.766 17.126 1.00 85.69 248 SER A O 1
ATOM 1886 N N . PRO A 1 249 ? -21.025 -0.851 15.102 1.00 95.06 249 PRO A N 1
ATOM 1887 C CA . PRO A 1 249 ? -20.530 -2.006 14.371 1.00 95.06 249 PRO A CA 1
ATOM 1888 C C . PRO A 1 249 ? -19.007 -2.123 14.477 1.00 95.06 249 PRO A C 1
ATOM 1890 O O . PRO A 1 249 ? -18.271 -1.129 14.505 1.00 95.06 249 PRO A O 1
ATOM 1893 N N . ASN A 1 250 ? -18.542 -3.366 14.472 1.00 98.56 250 ASN A N 1
ATOM 1894 C CA . ASN A 1 250 ? -17.150 -3.709 14.230 1.00 98.56 250 ASN A CA 1
ATOM 1895 C C . ASN A 1 250 ? -16.798 -3.467 12.756 1.00 98.56 250 ASN A C 1
ATOM 1897 O O . ASN A 1 250 ? -17.675 -3.457 11.889 1.00 98.56 250 ASN A O 1
ATOM 1901 N N . VAL A 1 251 ? -15.509 -3.329 12.457 1.00 98.81 251 VAL A N 1
ATOM 1902 C CA . VAL A 1 251 ? -15.001 -3.177 11.089 1.00 98.81 251 VAL A CA 1
ATOM 1903 C C . VAL A 1 251 ? -13.917 -4.219 10.833 1.00 98.81 251 VAL A C 1
ATOM 1905 O O . VAL A 1 251 ? -12.886 -4.225 11.502 1.00 98.81 251 VAL A O 1
ATOM 1908 N N . LEU A 1 252 ? -14.137 -5.090 9.849 1.00 98.88 252 LEU A N 1
ATOM 1909 C CA . LEU A 1 252 ? -13.128 -6.015 9.341 1.00 98.88 252 LEU A CA 1
ATOM 1910 C C . LEU A 1 252 ? -12.681 -5.546 7.953 1.00 98.88 252 LEU A C 1
ATOM 1912 O O . LEU A 1 252 ? -13.416 -5.695 6.976 1.00 98.88 252 LEU A O 1
ATOM 1916 N N . LEU A 1 253 ? -11.478 -4.978 7.874 1.00 98.88 253 LEU A N 1
ATOM 1917 C CA . LEU A 1 253 ? -10.840 -4.607 6.612 1.00 98.88 253 LEU A CA 1
ATOM 1918 C C . LEU A 1 253 ? -9.931 -5.749 6.153 1.00 98.88 253 LEU A C 1
ATOM 1920 O O . LEU A 1 253 ? -8.966 -6.086 6.830 1.00 98.88 253 LEU A O 1
ATOM 1924 N N . ILE A 1 254 ? -10.210 -6.317 4.990 1.00 98.81 254 ILE A N 1
ATOM 1925 C CA . ILE A 1 254 ? -9.397 -7.350 4.357 1.00 98.81 254 ILE A CA 1
ATOM 1926 C C . ILE A 1 254 ? -8.843 -6.761 3.060 1.00 98.81 254 ILE A C 1
ATOM 1928 O O . ILE A 1 254 ? -9.601 -6.317 2.198 1.00 98.81 254 ILE A O 1
ATOM 1932 N N . MET A 1 255 ? -7.523 -6.730 2.923 1.00 98.19 255 MET A N 1
ATOM 1933 C CA . MET A 1 255 ? -6.854 -6.148 1.763 1.00 98.19 255 MET A CA 1
ATOM 1934 C C . MET A 1 255 ? -5.869 -7.146 1.171 1.00 98.19 255 MET A C 1
ATOM 1936 O O . MET A 1 255 ? -5.080 -7.732 1.904 1.00 98.19 255 MET A O 1
ATOM 1940 N N . ALA A 1 256 ? -5.899 -7.304 -0.149 1.00 96.62 256 ALA A N 1
ATOM 1941 C CA . ALA A 1 256 ? -4.921 -8.073 -0.904 1.00 96.62 256 ALA A CA 1
ATOM 1942 C C . ALA A 1 256 ? -4.054 -7.138 -1.759 1.00 96.62 256 ALA A C 1
ATOM 1944 O O . ALA A 1 256 ? -4.545 -6.230 -2.431 1.00 96.62 256 ALA A O 1
ATOM 1945 N N . ASP A 1 257 ? -2.752 -7.357 -1.700 1.00 95.88 257 ASP A N 1
ATOM 1946 C CA . ASP A 1 257 ? -1.716 -6.566 -2.357 1.00 95.88 257 ASP A CA 1
ATOM 1947 C C . ASP A 1 257 ? -1.537 -7.019 -3.819 1.00 95.88 257 ASP A C 1
ATOM 1949 O O . ASP A 1 257 ? -1.364 -8.211 -4.068 1.00 95.88 257 ASP A O 1
ATOM 1953 N N . ASP A 1 258 ? -1.589 -6.091 -4.782 1.00 94.12 258 ASP A N 1
ATOM 1954 C CA . ASP A 1 258 ? -1.496 -6.350 -6.237 1.00 94.12 258 ASP A CA 1
ATOM 1955 C C . ASP A 1 258 ? -2.633 -7.215 -6.839 1.00 94.12 258 ASP A C 1
ATOM 1957 O O . ASP A 1 258 ? -2.485 -7.848 -7.894 1.00 94.12 258 ASP A O 1
ATOM 1961 N N . LEU A 1 259 ? -3.798 -7.265 -6.191 1.00 93.44 259 LEU A N 1
ATOM 1962 C CA . LEU A 1 259 ? -4.920 -8.092 -6.636 1.00 93.44 259 LEU A CA 1
ATOM 1963 C C . LEU A 1 259 ? -5.756 -7.433 -7.753 1.00 93.44 259 LEU A C 1
ATOM 1965 O O . LEU A 1 259 ? -6.517 -6.493 -7.513 1.00 93.44 259 LEU A O 1
ATOM 1969 N N . ARG A 1 260 ? -5.698 -8.002 -8.966 1.00 86.94 260 ARG A N 1
ATOM 1970 C CA . ARG A 1 260 ? -6.537 -7.606 -10.113 1.00 86.94 260 ARG A CA 1
ATOM 1971 C C . ARG A 1 260 ? -7.987 -8.094 -10.009 1.00 86.94 260 ARG A C 1
ATOM 1973 O O . ARG A 1 260 ? -8.377 -8.856 -9.131 1.00 86.94 260 ARG A O 1
ATOM 1980 N N . ASP A 1 261 ? -8.802 -7.621 -10.939 1.00 71.94 261 ASP A N 1
ATOM 1981 C CA . ASP A 1 261 ? -10.258 -7.706 -10.949 1.00 71.94 261 ASP A CA 1
ATOM 1982 C C . ASP A 1 261 ? -10.859 -9.129 -11.051 1.00 71.94 261 ASP A C 1
ATOM 1984 O O . ASP A 1 261 ? -10.601 -9.882 -11.990 1.00 71.94 261 ASP A O 1
ATOM 1988 N N . PHE A 1 262 ? -11.790 -9.460 -10.144 1.00 59.53 262 PHE A N 1
ATOM 1989 C CA . PHE A 1 262 ? -12.619 -10.681 -10.179 1.00 59.53 262 PHE A CA 1
ATOM 1990 C C . PHE A 1 262 ? -13.816 -10.585 -11.152 1.00 59.53 262 PHE A C 1
ATOM 1992 O O . PHE A 1 262 ? -14.941 -10.958 -10.811 1.00 59.53 262 PHE A O 1
ATOM 1999 N N . GLY A 1 263 ? -13.628 -10.028 -12.352 1.00 48.72 263 GLY A N 1
ATOM 2000 C CA . GLY A 1 263 ? -14.720 -9.894 -13.318 1.00 48.72 263 GLY A CA 1
ATOM 2001 C C . GLY A 1 263 ? -14.278 -9.581 -14.744 1.00 48.72 263 GLY A C 1
ATOM 2002 O O . GLY A 1 263 ? -13.992 -8.436 -15.079 1.00 48.72 263 GLY A O 1
ATOM 2003 N N . GLY A 1 264 ? -14.313 -10.596 -15.602 1.00 50.53 264 GLY A N 1
ATOM 2004 C CA . GLY A 1 264 ? -13.936 -10.533 -17.013 1.00 50.53 264 GLY A CA 1
ATOM 2005 C C . GLY A 1 264 ? -13.309 -11.857 -17.447 1.00 50.53 264 GLY A C 1
ATOM 2006 O O . GLY A 1 264 ? -13.103 -12.735 -16.608 1.00 50.53 264 GLY A O 1
ATOM 2007 N N . ALA A 1 265 ? -12.956 -11.982 -18.729 1.00 39.69 265 ALA A N 1
ATOM 2008 C CA . ALA A 1 265 ? -12.471 -13.220 -19.361 1.00 39.69 265 ALA A CA 1
ATOM 2009 C C . ALA A 1 265 ? -11.096 -13.740 -18.863 1.00 39.69 265 ALA A C 1
ATOM 2011 O O . ALA A 1 265 ? -10.448 -14.522 -19.548 1.00 39.69 265 ALA A O 1
ATOM 2012 N N . PHE A 1 266 ? -10.628 -13.280 -17.701 1.00 48.72 266 PHE A N 1
ATOM 2013 C CA . PHE A 1 266 ? -9.367 -13.662 -17.065 1.00 48.72 266 PHE A CA 1
ATOM 2014 C C . PHE A 1 266 ? -9.602 -14.404 -15.740 1.00 48.72 266 PHE A C 1
ATOM 2016 O O . PHE A 1 266 ? -9.048 -15.474 -15.509 1.00 48.72 266 PHE A O 1
ATOM 2023 N N . THR A 1 267 ? -10.462 -13.862 -14.872 1.00 54.41 267 THR A N 1
ATOM 2024 C CA . THR A 1 267 ? -10.804 -14.451 -13.566 1.00 54.41 267 THR A CA 1
ATOM 2025 C C . THR A 1 267 ? -12.068 -15.310 -13.598 1.00 54.41 267 THR A C 1
ATOM 2027 O O . THR A 1 267 ? -12.246 -16.136 -12.707 1.00 54.41 267 THR A O 1
ATOM 2030 N N . SER A 1 268 ? -12.928 -15.196 -14.619 1.00 59.91 268 SER A N 1
ATOM 2031 C CA . SER A 1 268 ? -14.142 -16.014 -14.738 1.00 59.91 268 SER A CA 1
ATOM 2032 C C . SER A 1 268 ? -13.822 -17.490 -15.033 1.00 59.91 268 SER A C 1
ATOM 2034 O O . SER A 1 268 ? -13.679 -17.884 -16.188 1.00 59.91 268 SER A O 1
ATOM 2036 N N . GLY A 1 269 ? -13.721 -18.310 -13.983 1.00 66.12 269 GLY A N 1
ATOM 2037 C CA . GLY A 1 269 ? -13.565 -19.772 -14.052 1.00 66.12 269 GLY A CA 1
ATOM 2038 C C . GLY A 1 269 ? -12.126 -20.291 -13.935 1.00 66.12 269 GLY A C 1
ATOM 2039 O O . GLY A 1 269 ? -11.930 -21.451 -13.559 1.00 66.12 269 GLY A O 1
ATOM 2040 N N . VAL A 1 270 ? -11.116 -19.451 -14.190 1.00 83.06 270 VAL A N 1
ATOM 2041 C CA . VAL A 1 270 ? -9.702 -19.837 -14.044 1.00 83.06 270 VAL A CA 1
ATOM 2042 C C . VAL A 1 270 ? -9.311 -19.881 -12.567 1.00 83.06 270 VAL A C 1
ATOM 2044 O O . VAL A 1 270 ? -9.065 -20.969 -12.045 1.00 83.06 270 VAL A O 1
ATOM 2047 N N . ALA A 1 271 ? -9.310 -18.732 -11.885 1.00 88.75 271 ALA A N 1
ATOM 2048 C CA . ALA A 1 271 ? -8.933 -18.620 -10.477 1.00 88.75 271 ALA A CA 1
ATOM 2049 C C . ALA A 1 271 ? -9.874 -19.417 -9.556 1.00 88.75 271 ALA A C 1
ATOM 2051 O O . ALA A 1 271 ? -11.085 -19.468 -9.774 1.00 88.75 271 ALA A O 1
ATOM 2052 N N . LYS A 1 272 ? -9.311 -20.048 -8.521 1.00 92.19 272 LYS A N 1
ATOM 2053 C CA . LYS A 1 272 ? -10.044 -20.808 -7.501 1.00 92.19 272 LYS A CA 1
ATOM 2054 C C . LYS A 1 272 ? -10.133 -19.964 -6.231 1.00 92.19 272 LYS A C 1
ATOM 2056 O O . LYS A 1 272 ? -9.174 -19.915 -5.462 1.00 92.19 272 LYS A O 1
ATOM 2061 N N . THR A 1 273 ? -11.264 -19.282 -6.055 1.00 93.69 273 THR A N 1
ATOM 2062 C CA . THR A 1 273 ? -11.513 -18.346 -4.942 1.00 93.69 273 THR A CA 1
ATOM 2063 C C . THR A 1 273 ? -12.862 -18.598 -4.236 1.00 93.69 273 THR A C 1
ATOM 2065 O O . THR A 1 273 ? -13.723 -17.711 -4.201 1.00 93.69 273 THR A O 1
ATOM 2068 N N . PRO A 1 274 ? -13.113 -19.821 -3.721 1.00 94.50 274 PRO A N 1
ATOM 2069 C CA . PRO A 1 274 ? -14.401 -20.193 -3.130 1.00 94.50 274 PRO A CA 1
ATOM 2070 C C . PRO A 1 274 ? -14.795 -19.373 -1.889 1.00 94.50 274 PRO A C 1
ATOM 2072 O O . PRO A 1 274 ? -15.989 -19.246 -1.596 1.00 94.50 274 PRO A O 1
ATOM 2075 N N . HIS A 1 275 ? -13.843 -18.806 -1.143 1.00 97.31 275 HIS A N 1
ATOM 2076 C CA . HIS A 1 275 ? -14.162 -18.020 0.050 1.00 97.31 275 HIS A CA 1
ATOM 2077 C C . HIS A 1 275 ? -14.570 -16.583 -0.296 1.00 97.31 275 HIS A C 1
ATOM 2079 O O . HIS A 1 275 ? -15.482 -16.035 0.329 1.00 97.31 275 HIS A O 1
ATOM 2085 N N . LEU A 1 276 ? -14.000 -16.004 -1.350 1.00 94.75 276 LEU A N 1
ATOM 2086 C CA . LEU A 1 276 ? -14.462 -14.755 -1.949 1.00 94.75 276 LEU A CA 1
ATOM 2087 C C . LEU A 1 276 ? -15.791 -14.941 -2.693 1.00 94.75 276 LEU A C 1
ATOM 2089 O O . LEU A 1 276 ? -16.647 -14.060 -2.613 1.00 94.75 276 LEU A O 1
ATOM 2093 N N . ASP A 1 277 ? -16.050 -16.110 -3.289 1.00 92.81 277 ASP A N 1
ATOM 2094 C CA . ASP A 1 277 ? -17.391 -16.475 -3.775 1.00 92.81 277 ASP A CA 1
ATOM 2095 C C . ASP A 1 277 ? -18.422 -16.541 -2.632 1.00 92.81 277 ASP A C 1
ATOM 2097 O O . ASP A 1 277 ? -19.573 -16.128 -2.809 1.00 92.81 277 ASP A O 1
ATOM 2101 N N . ARG A 1 278 ? -18.034 -17.017 -1.435 1.00 95.62 278 ARG A N 1
ATOM 2102 C CA . ARG A 1 278 ? -18.871 -16.920 -0.221 1.00 95.62 278 ARG A CA 1
ATOM 2103 C C . ARG A 1 278 ? -19.092 -15.461 0.189 1.00 95.62 278 ARG A C 1
ATOM 2105 O O . ARG A 1 278 ? -20.226 -15.101 0.504 1.00 95.62 278 ARG A O 1
ATOM 2112 N N . LEU A 1 279 ? -18.064 -14.611 0.155 1.00 96.38 279 LEU A N 1
ATOM 2113 C CA . LEU A 1 279 ? -18.207 -13.193 0.506 1.00 96.38 279 LEU A CA 1
ATOM 2114 C C . LEU A 1 279 ? -19.098 -12.432 -0.488 1.00 96.38 279 LEU A C 1
ATOM 2116 O O . LEU A 1 279 ? -19.954 -11.660 -0.064 1.00 96.38 279 LEU A O 1
ATOM 2120 N N . MET A 1 280 ? -18.989 -12.705 -1.792 1.00 93.38 280 MET A N 1
ATOM 2121 C CA . MET A 1 280 ? -19.893 -12.148 -2.809 1.00 93.38 280 MET A CA 1
ATOM 2122 C C . MET A 1 280 ? -21.357 -12.541 -2.570 1.00 93.38 280 MET A C 1
ATOM 2124 O O . MET A 1 280 ? -22.248 -11.740 -2.829 1.00 93.38 280 MET A O 1
ATOM 2128 N N . LYS A 1 281 ? -21.630 -13.735 -2.025 1.00 94.69 281 LYS A N 1
ATOM 2129 C CA . LYS A 1 281 ? -22.990 -14.151 -1.629 1.00 94.69 281 LYS A CA 1
ATOM 2130 C C . LYS A 1 281 ? -23.488 -13.452 -0.354 1.00 94.69 281 LYS A C 1
ATOM 2132 O O . LYS A 1 281 ? -24.695 -13.336 -0.170 1.00 94.69 281 LYS A O 1
ATOM 2137 N N . ARG A 1 282 ? -22.586 -12.966 0.510 1.00 95.88 282 ARG A N 1
ATOM 2138 C CA . ARG A 1 282 ? -22.901 -12.207 1.739 1.00 95.88 282 ARG A CA 1
ATOM 2139 C C . ARG A 1 282 ? -23.006 -10.691 1.525 1.00 95.88 282 ARG A C 1
ATOM 2141 O O . ARG A 1 282 ? -23.714 -10.045 2.286 1.00 95.88 282 ARG A O 1
ATOM 2148 N N . GLY A 1 283 ? -22.335 -10.126 0.520 1.00 96.31 283 GLY A N 1
ATOM 2149 C CA . GLY A 1 283 ? -22.248 -8.675 0.303 1.00 96.31 283 GLY A CA 1
ATOM 2150 C C . GLY A 1 283 ? -22.586 -8.202 -1.113 1.00 96.31 283 GLY A C 1
ATOM 2151 O O . GLY A 1 283 ? -23.136 -8.938 -1.933 1.00 96.31 283 GLY A O 1
ATOM 2152 N N . VAL A 1 284 ? -22.225 -6.951 -1.396 1.00 96.94 284 VAL A N 1
ATOM 2153 C CA . VAL A 1 284 ? -22.303 -6.320 -2.718 1.00 96.94 284 VAL A CA 1
ATOM 2154 C C . VAL A 1 284 ? -20.903 -6.276 -3.327 1.00 96.94 284 VAL A C 1
ATOM 2156 O O . VAL A 1 284 ? -19.987 -5.713 -2.725 1.00 96.94 284 VAL A O 1
ATOM 2159 N N . ARG A 1 285 ? -20.722 -6.840 -4.529 1.00 94.88 285 ARG A N 1
ATOM 2160 C CA . ARG A 1 285 ? -19.493 -6.648 -5.320 1.00 94.88 285 ARG A CA 1
ATOM 2161 C C . ARG A 1 285 ? -19.614 -5.395 -6.179 1.00 94.88 285 ARG A C 1
ATOM 2163 O O . ARG A 1 285 ? -20.564 -5.255 -6.945 1.00 94.88 285 ARG A O 1
ATOM 2170 N N . PHE A 1 286 ? -18.604 -4.540 -6.143 1.00 94.31 286 PHE A N 1
ATOM 2171 C CA . PHE A 1 286 ? -18.483 -3.393 -7.035 1.00 94.31 286 PHE A CA 1
ATOM 2172 C C . PHE A 1 286 ? -17.689 -3.808 -8.279 1.00 94.31 286 PHE A C 1
ATOM 2174 O O . PHE A 1 286 ? -16.593 -4.357 -8.180 1.00 94.31 286 PHE A O 1
ATOM 2181 N N . GLN A 1 287 ? -18.259 -3.604 -9.469 1.00 89.62 287 GLN A N 1
ATOM 2182 C CA . GLN A 1 287 ? -17.639 -4.001 -10.738 1.00 89.62 287 GLN A CA 1
ATOM 2183 C C . GLN A 1 287 ? -16.635 -2.962 -11.267 1.00 89.62 287 GLN A C 1
ATOM 2185 O O . GLN A 1 287 ? -15.759 -3.323 -12.047 1.00 89.62 287 GLN A O 1
ATOM 2190 N N . ARG A 1 288 ? -16.746 -1.692 -10.851 1.00 91.62 288 ARG A N 1
ATOM 2191 C CA . ARG A 1 288 ? -15.908 -0.567 -11.305 1.00 91.62 288 ARG A CA 1
ATOM 2192 C C . ARG A 1 288 ? -15.359 0.228 -10.113 1.00 91.62 288 ARG A C 1
ATOM 2194 O O . ARG A 1 288 ? -15.718 1.384 -9.915 1.00 91.62 288 ARG A O 1
ATOM 2201 N N . ALA A 1 289 ? -14.539 -0.428 -9.290 1.00 94.94 289 ALA A N 1
ATOM 2202 C CA . ALA A 1 289 ? -13.861 0.191 -8.152 1.00 94.94 289 ALA A CA 1
ATOM 2203 C C . AL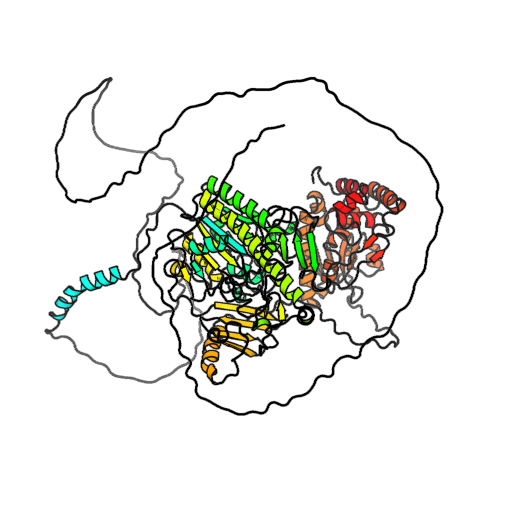A A 1 289 ? -12.415 0.567 -8.513 1.00 94.94 289 ALA A C 1
ATOM 2205 O O . ALA A 1 289 ? -11.645 -0.284 -8.968 1.00 94.94 289 ALA A O 1
ATOM 2206 N N . PHE A 1 290 ? -12.067 1.844 -8.340 1.00 96.88 290 PHE A N 1
ATOM 2207 C CA . PHE A 1 290 ? -10.822 2.421 -8.846 1.00 96.88 290 PHE A CA 1
ATOM 2208 C C . PHE A 1 290 ? -9.887 2.914 -7.741 1.00 96.88 290 PHE A C 1
ATOM 2210 O O . PHE A 1 290 ? -10.261 3.739 -6.900 1.00 96.88 290 PHE A O 1
ATOM 2217 N N . ALA A 1 291 ? -8.634 2.471 -7.827 1.00 97.31 291 ALA A N 1
ATOM 2218 C CA . ALA A 1 291 ? -7.515 3.016 -7.078 1.00 97.31 291 ALA A CA 1
ATOM 2219 C C . ALA A 1 291 ? -7.166 4.425 -7.576 1.00 97.31 291 ALA A C 1
ATOM 2221 O O . ALA A 1 291 ? -7.148 4.694 -8.781 1.00 97.31 291 ALA A O 1
ATOM 2222 N N . GLN A 1 292 ? -6.825 5.324 -6.653 1.00 97.62 292 GLN A N 1
ATOM 2223 C CA . GLN A 1 292 ? -6.427 6.697 -6.998 1.00 97.62 292 GLN A CA 1
ATOM 2224 C C . GLN A 1 292 ? -5.005 6.754 -7.568 1.00 97.62 292 GLN A C 1
ATOM 2226 O O . GLN A 1 292 ? -4.632 7.746 -8.193 1.00 97.62 292 GLN A O 1
ATOM 2231 N N . TYR A 1 293 ? -4.242 5.666 -7.426 1.00 97.06 293 TYR A N 1
ATOM 2232 C CA . TYR A 1 293 ? -2.921 5.495 -8.015 1.00 97.06 293 TYR A CA 1
ATOM 2233 C C . TYR A 1 293 ? -2.607 3.997 -8.206 1.00 97.06 293 TYR A C 1
ATOM 2235 O O . TYR A 1 293 ? -2.876 3.209 -7.302 1.00 97.06 293 TYR A O 1
ATOM 2243 N N . PRO A 1 294 ? -1.999 3.568 -9.324 1.00 95.31 294 PRO A N 1
ATOM 2244 C CA . PRO A 1 294 ? -1.739 2.157 -9.635 1.00 95.31 294 PRO A CA 1
ATOM 2245 C C . PRO A 1 294 ? -0.453 1.611 -8.968 1.00 95.31 294 PRO A C 1
ATOM 2247 O O . PRO A 1 294 ? 0.326 0.902 -9.608 1.00 95.31 294 PRO A O 1
ATOM 2250 N N . VAL A 1 295 ? -0.178 2.006 -7.716 1.00 93.88 295 VAL A N 1
ATOM 2251 C CA . VAL A 1 295 ? 0.986 1.588 -6.901 1.00 93.88 295 VAL A CA 1
ATOM 2252 C C . VAL A 1 295 ? 0.614 1.636 -5.410 1.00 93.88 295 VAL A C 1
ATOM 2254 O O . VAL A 1 295 ? -0.092 2.552 -4.984 1.00 93.88 295 VAL A O 1
ATOM 2257 N N . CYS A 1 296 ? 1.128 0.684 -4.622 1.00 93.69 296 CYS A N 1
ATOM 2258 C CA . CYS A 1 296 ? 0.737 0.413 -3.237 1.00 93.69 296 CYS A CA 1
ATOM 2259 C C . CYS A 1 296 ? 0.611 1.655 -2.332 1.00 93.69 296 CYS A C 1
ATOM 2261 O O . CYS A 1 296 ? -0.489 1.977 -1.890 1.00 93.69 296 CYS A O 1
ATOM 2263 N N . ASN A 1 297 ? 1.714 2.346 -2.006 1.00 93.75 297 ASN A N 1
ATOM 2264 C CA . ASN A 1 297 ? 1.700 3.384 -0.965 1.00 93.75 297 ASN A CA 1
ATOM 2265 C C . ASN A 1 297 ? 0.792 4.582 -1.298 1.00 93.75 297 ASN A C 1
ATOM 2267 O O . ASN A 1 297 ? -0.003 4.955 -0.431 1.00 93.75 297 ASN A O 1
ATOM 2271 N N . PRO A 1 298 ? 0.830 5.161 -2.519 1.00 95.38 298 PRO A N 1
ATOM 2272 C CA . PRO A 1 298 ? -0.105 6.221 -2.889 1.00 95.38 298 PRO A CA 1
ATOM 2273 C C . PRO A 1 298 ? -1.574 5.781 -2.813 1.00 95.38 298 PRO A C 1
ATOM 2275 O O . PRO A 1 298 ? -2.385 6.514 -2.252 1.00 95.38 298 PRO A O 1
ATOM 2278 N N . SER A 1 299 ? -1.916 4.571 -3.285 1.00 97.62 299 SER A N 1
ATOM 2279 C CA . SER A 1 299 ? -3.294 4.054 -3.217 1.00 97.62 299 SER A CA 1
ATOM 2280 C C . SER A 1 299 ? -3.769 3.870 -1.772 1.00 97.62 299 SER A C 1
ATOM 2282 O O . SER A 1 299 ? -4.806 4.400 -1.370 1.00 97.62 299 SER A O 1
ATOM 2284 N N . ARG A 1 300 ? -2.961 3.184 -0.953 1.00 97.38 300 ARG A N 1
ATOM 2285 C CA . ARG A 1 300 ? -3.255 2.884 0.458 1.00 97.38 300 ARG A CA 1
ATOM 2286 C C . ARG A 1 300 ? -3.374 4.157 1.294 1.00 97.38 300 ARG A C 1
ATOM 2288 O O . ARG A 1 300 ? -4.317 4.285 2.068 1.00 97.38 300 ARG A O 1
ATOM 2295 N N . THR A 1 301 ? -2.474 5.120 1.092 1.00 96.62 301 THR A N 1
ATOM 2296 C CA . THR A 1 301 ? -2.538 6.445 1.732 1.00 96.62 301 THR A CA 1
ATOM 2297 C C . THR A 1 301 ? -3.799 7.203 1.316 1.00 96.62 301 THR A C 1
ATOM 2299 O O . THR A 1 301 ? -4.506 7.735 2.171 1.00 96.62 301 THR A O 1
ATOM 2302 N N . SER A 1 302 ? -4.110 7.224 0.016 1.00 97.81 302 SER A N 1
ATOM 2303 C CA . SER A 1 302 ? -5.288 7.907 -0.524 1.00 97.81 302 SER A CA 1
ATOM 2304 C C . SER A 1 302 ? -6.588 7.353 0.073 1.00 97.81 302 SER A C 1
ATOM 2306 O O . SER A 1 302 ? -7.403 8.116 0.595 1.00 97.81 302 SER A O 1
ATOM 2308 N N . MET A 1 303 ? -6.733 6.024 0.106 1.00 98.00 303 MET A N 1
ATOM 2309 C CA . MET A 1 303 ? -7.849 5.331 0.753 1.00 98.00 303 MET A CA 1
ATOM 2310 C C . MET A 1 303 ? -7.939 5.644 2.257 1.00 98.00 303 MET A C 1
ATOM 2312 O O . MET A 1 303 ? -9.004 6.025 2.741 1.00 98.00 303 MET A O 1
ATOM 2316 N N . LEU A 1 304 ? -6.835 5.497 3.004 1.00 98.06 304 LEU A N 1
ATOM 2317 C CA . LEU A 1 304 ? -6.819 5.677 4.463 1.00 98.06 304 LEU A CA 1
ATOM 2318 C C . LEU A 1 304 ? -7.179 7.100 4.902 1.00 98.06 304 LEU A C 1
ATOM 2320 O O . LEU A 1 304 ? -7.681 7.257 6.013 1.00 98.06 304 LEU A O 1
ATOM 2324 N N . LEU A 1 305 ? -6.945 8.108 4.053 1.00 97.75 305 LEU A N 1
ATOM 2325 C CA . LEU A 1 305 ? -7.219 9.525 4.324 1.00 97.75 305 LEU A CA 1
ATOM 2326 C C . LEU A 1 305 ? -8.478 10.076 3.629 1.00 97.75 305 LEU A C 1
ATOM 2328 O O . LEU A 1 305 ? -8.930 11.162 3.985 1.00 97.75 305 LEU A O 1
ATOM 2332 N N . GLY A 1 306 ? -9.052 9.369 2.648 1.00 97.44 306 GLY A N 1
ATOM 2333 C CA . GLY A 1 306 ? -10.196 9.857 1.859 1.00 97.44 306 GLY A CA 1
ATOM 2334 C C . GLY A 1 306 ? -9.864 11.050 0.946 1.00 97.44 306 GLY A C 1
ATOM 2335 O O . GLY A 1 306 ? -10.751 11.835 0.599 1.00 97.44 306 GLY A O 1
ATOM 2336 N N . LEU A 1 307 ? -8.586 11.190 0.575 1.00 96.31 307 LEU A N 1
ATOM 2337 C CA . LEU A 1 307 ? -8.006 12.280 -0.219 1.00 96.31 307 LEU A CA 1
ATOM 2338 C C . LEU A 1 307 ? -7.325 11.702 -1.465 1.00 96.31 307 LEU A C 1
ATOM 2340 O O . LEU A 1 307 ? -6.626 10.698 -1.356 1.00 96.31 307 LEU A O 1
ATOM 2344 N N . ARG A 1 308 ? -7.482 12.314 -2.646 1.00 95.12 308 ARG A N 1
ATOM 2345 C CA . ARG A 1 308 ? -6.795 11.863 -3.877 1.00 95.12 308 ARG A CA 1
ATOM 2346 C C . ARG A 1 308 ? -5.298 12.205 -3.836 1.00 95.12 308 ARG A C 1
ATOM 2348 O O . ARG A 1 308 ? -4.884 13.102 -3.102 1.00 95.12 308 ARG A O 1
ATOM 2355 N N . CYS A 1 309 ? -4.486 11.530 -4.652 1.00 93.44 309 CYS A N 1
ATOM 2356 C CA . CYS A 1 309 ? -3.025 11.700 -4.653 1.00 93.44 309 CYS A CA 1
ATOM 2357 C C . CYS A 1 309 ? -2.558 13.132 -4.977 1.00 93.44 309 CYS A C 1
ATOM 2359 O O . CYS A 1 309 ? -1.527 13.575 -4.474 1.00 93.44 309 CYS A O 1
ATOM 2361 N N . GLU A 1 310 ? -3.365 13.884 -5.728 1.00 91.31 310 GLU A N 1
ATOM 2362 C CA . GLU A 1 310 ? -3.296 15.341 -5.886 1.00 91.31 310 GLU A CA 1
ATOM 2363 C C . GLU A 1 310 ? -3.168 16.124 -4.578 1.00 91.31 310 GLU A C 1
ATOM 2365 O O . GLU A 1 310 ? -2.427 17.099 -4.505 1.00 91.31 310 GLU A O 1
ATOM 2370 N N . GLN A 1 311 ? -3.934 15.723 -3.566 1.00 92.00 311 GLN A N 1
ATOM 2371 C CA . GLN A 1 311 ? -4.063 16.421 -2.290 1.00 92.00 311 GLN A CA 1
ATOM 2372 C C . GLN A 1 311 ? -3.069 15.882 -1.265 1.00 92.00 311 GLN A C 1
ATOM 2374 O O . GLN A 1 311 ? -2.614 16.628 -0.405 1.00 92.00 311 GLN A O 1
ATOM 2379 N N . THR A 1 312 ? -2.727 14.592 -1.350 1.00 91.81 312 THR A N 1
ATOM 2380 C CA . THR A 1 312 ? -1.769 13.973 -0.429 1.00 91.81 312 THR A CA 1
ATOM 2381 C C . THR A 1 312 ? -0.315 14.265 -0.786 1.00 91.81 312 THR A C 1
ATOM 2383 O O . THR A 1 312 ? 0.555 14.082 0.057 1.00 91.81 312 THR A O 1
ATOM 2386 N N . GLY A 1 313 ? -0.010 14.589 -2.049 1.00 89.75 313 GLY A N 1
ATOM 2387 C CA . GLY A 1 313 ? 1.363 14.699 -2.571 1.00 89.75 313 GLY A CA 1
ATOM 2388 C C . GLY A 1 313 ? 2.117 13.361 -2.694 1.00 89.75 313 GLY A C 1
ATOM 2389 O O . GLY A 1 313 ? 3.111 13.270 -3.412 1.00 89.75 313 GLY A O 1
ATOM 2390 N N . ILE A 1 314 ? 1.634 12.308 -2.026 1.00 90.75 314 ILE A N 1
ATOM 2391 C CA . ILE A 1 314 ? 2.225 10.967 -2.030 1.00 90.75 314 ILE A CA 1
ATOM 2392 C C . ILE A 1 314 ? 2.022 10.280 -3.386 1.00 90.75 314 ILE A C 1
ATOM 2394 O O . ILE A 1 314 ? 0.905 9.928 -3.760 1.00 90.75 314 ILE A O 1
ATOM 2398 N N . VAL A 1 315 ? 3.128 10.075 -4.106 1.00 91.06 315 VAL A N 1
ATOM 2399 C CA . VAL A 1 315 ? 3.187 9.485 -5.460 1.00 91.06 315 VAL A CA 1
ATOM 2400 C C . VAL A 1 315 ? 4.248 8.377 -5.591 1.00 91.06 315 VAL A C 1
ATOM 2402 O O . VAL A 1 315 ? 4.441 7.813 -6.670 1.00 91.06 315 VAL A O 1
ATOM 2405 N N . GLY A 1 316 ? 4.925 8.013 -4.496 1.00 87.44 316 GLY A N 1
ATOM 2406 C CA . GLY A 1 316 ? 5.911 6.931 -4.454 1.00 87.44 316 GLY A CA 1
ATOM 2407 C C . GLY A 1 316 ? 5.843 6.058 -3.196 1.00 87.44 316 GLY A C 1
ATOM 2408 O O . GLY A 1 316 ? 5.294 6.440 -2.165 1.00 87.44 316 GLY A O 1
ATOM 2409 N N . ASN A 1 317 ? 6.450 4.870 -3.276 1.00 86.69 317 ASN A N 1
ATOM 2410 C CA . ASN A 1 317 ? 6.505 3.897 -2.173 1.00 86.69 317 ASN A CA 1
ATOM 2411 C C . ASN A 1 317 ? 7.446 4.284 -1.018 1.00 86.69 317 ASN A C 1
ATOM 2413 O O . ASN A 1 317 ? 7.308 3.754 0.072 1.00 86.69 317 ASN A O 1
ATOM 2417 N N . GLN A 1 318 ? 8.373 5.221 -1.231 1.00 82.06 318 GLN A N 1
ATOM 2418 C CA . GLN A 1 318 ? 9.397 5.609 -0.246 1.00 82.06 318 GLN A CA 1
ATOM 2419 C C . GLN A 1 318 ? 9.037 6.897 0.528 1.00 82.06 318 GLN A C 1
ATOM 2421 O O . GLN A 1 318 ? 9.915 7.554 1.076 1.00 82.06 318 GLN A O 1
ATOM 2426 N N . GLN A 1 319 ? 7.760 7.297 0.535 1.00 83.81 319 GLN A N 1
ATOM 2427 C CA . GLN A 1 319 ? 7.272 8.538 1.153 1.00 83.81 319 GLN A CA 1
ATOM 2428 C C . GLN A 1 319 ? 6.295 8.205 2.288 1.00 83.81 319 GLN A C 1
ATOM 2430 O O . GLN A 1 319 ? 5.205 7.699 2.017 1.00 83.81 319 GLN A O 1
ATOM 2435 N N . PHE A 1 320 ? 6.643 8.492 3.544 1.00 86.81 320 PHE A N 1
ATOM 2436 C CA . PHE A 1 320 ? 5.693 8.320 4.644 1.00 86.81 320 PHE A CA 1
ATOM 2437 C C . PHE A 1 320 ? 4.702 9.487 4.659 1.00 86.81 320 PHE A C 1
ATOM 2439 O O . PHE A 1 320 ? 5.097 10.650 4.597 1.00 86.81 320 PHE A O 1
ATOM 2446 N N . PHE A 1 321 ? 3.399 9.200 4.733 1.00 88.94 321 PHE A N 1
ATOM 2447 C CA . PHE A 1 321 ? 2.379 10.240 4.564 1.00 88.94 321 PHE A CA 1
ATOM 2448 C C . PHE A 1 321 ? 2.420 11.316 5.661 1.00 88.94 321 PHE A C 1
ATOM 2450 O O . PHE A 1 321 ? 2.082 12.467 5.389 1.00 88.94 321 PHE A O 1
ATOM 2457 N N . ARG A 1 322 ? 2.886 10.978 6.873 1.00 88.50 322 ARG A N 1
ATOM 2458 C CA . ARG A 1 322 ? 3.054 11.930 7.985 1.00 88.50 322 ARG A CA 1
ATOM 2459 C C . ARG A 1 322 ? 4.133 12.983 7.730 1.00 88.50 322 ARG A C 1
ATOM 2461 O O . ARG A 1 322 ? 4.012 14.072 8.276 1.00 88.50 322 ARG A O 1
ATOM 2468 N N . ASP A 1 323 ? 5.123 12.699 6.883 1.00 85.06 323 ASP A N 1
ATOM 2469 C CA . ASP A 1 323 ? 6.180 13.657 6.525 1.00 85.06 323 ASP A CA 1
ATOM 2470 C C . ASP A 1 323 ? 5.612 14.825 5.692 1.00 85.06 323 ASP A C 1
ATOM 2472 O O . ASP A 1 323 ? 6.174 15.915 5.677 1.00 85.06 323 ASP A O 1
ATOM 2476 N N . THR A 1 324 ? 4.489 14.599 4.994 1.00 83.19 324 THR A N 1
ATOM 2477 C CA . THR A 1 324 ? 3.772 15.608 4.186 1.00 83.19 324 THR A CA 1
ATOM 2478 C C . THR A 1 324 ? 2.495 16.110 4.874 1.00 83.19 324 THR A C 1
ATOM 2480 O O . THR A 1 324 ? 2.089 17.251 4.679 1.00 83.19 324 THR A O 1
ATOM 2483 N N . MET A 1 325 ? 1.849 15.265 5.684 1.00 88.94 325 MET A N 1
ATOM 2484 C CA . MET A 1 325 ? 0.572 15.529 6.353 1.00 88.94 325 MET A CA 1
ATOM 2485 C C . MET A 1 325 ? 0.595 14.995 7.802 1.00 88.94 325 MET A C 1
ATOM 2487 O O . MET A 1 325 ? -0.024 13.964 8.097 1.00 88.94 325 MET A O 1
ATOM 2491 N N . PRO A 1 326 ? 1.305 15.656 8.734 1.00 88.94 326 PRO A N 1
ATOM 2492 C CA . PRO A 1 326 ? 1.511 15.141 10.093 1.00 88.94 326 PRO A CA 1
ATOM 2493 C C . PRO A 1 326 ? 0.202 14.919 10.867 1.00 88.94 326 PRO A C 1
ATOM 2495 O O . PRO A 1 326 ? 0.088 13.934 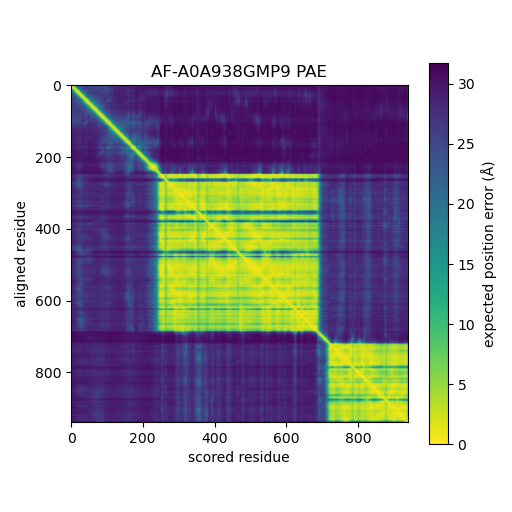11.611 1.00 88.94 326 PRO A O 1
ATOM 2498 N N . ASP A 1 327 ? -0.794 15.777 10.627 1.00 91.44 327 ASP A N 1
ATOM 2499 C CA . ASP A 1 327 ? -2.058 15.851 11.372 1.00 91.44 327 ASP A CA 1
ATOM 2500 C C . ASP A 1 327 ? -3.258 15.206 10.660 1.00 91.44 327 ASP A C 1
ATOM 2502 O O . ASP A 1 327 ? -4.331 15.093 11.252 1.00 91.44 327 ASP A O 1
ATOM 2506 N N . ALA A 1 328 ? -3.109 14.758 9.406 1.00 93.69 328 ALA A N 1
ATOM 2507 C CA . ALA A 1 328 ? -4.225 14.183 8.653 1.00 93.69 328 ALA A CA 1
ATOM 2508 C C . ALA A 1 328 ? -4.721 12.885 9.312 1.00 93.69 328 ALA A C 1
ATOM 2510 O O . ALA A 1 328 ? -3.949 11.955 9.558 1.00 93.69 328 ALA A O 1
ATOM 2511 N N . VAL A 1 329 ? -6.011 12.832 9.636 1.00 97.56 329 VAL A N 1
ATOM 2512 C CA . VAL A 1 329 ? -6.598 11.731 10.408 1.00 97.56 329 VAL A CA 1
ATOM 2513 C C . VAL A 1 329 ? -6.967 10.599 9.458 1.00 97.56 329 VAL A C 1
ATOM 2515 O O . VAL A 1 329 ? -7.674 10.821 8.483 1.00 97.56 329 VAL A O 1
ATOM 2518 N N . THR A 1 330 ? -6.476 9.387 9.713 1.00 98.44 330 THR A N 1
ATOM 2519 C CA . THR A 1 330 ? -6.880 8.192 8.954 1.00 98.44 330 THR A CA 1
ATOM 2520 C C . THR A 1 330 ? -8.222 7.659 9.470 1.00 98.44 330 THR A C 1
ATOM 2522 O O . THR A 1 330 ? -8.583 7.920 10.619 1.00 98.44 330 THR A O 1
ATOM 2525 N N . PHE A 1 331 ? -8.975 6.870 8.692 1.00 97.81 331 PHE A N 1
ATOM 2526 C CA . PHE A 1 331 ? -10.218 6.292 9.235 1.00 97.81 331 PHE A CA 1
ATOM 2527 C C . PHE A 1 331 ? -10.003 5.314 10.415 1.00 97.81 331 PHE A C 1
ATOM 2529 O O . PHE A 1 331 ? -10.818 5.361 11.338 1.00 97.81 331 PHE A O 1
ATOM 2536 N N . PRO A 1 332 ? -8.910 4.521 10.502 1.00 98.44 332 PRO A N 1
ATOM 2537 C CA . PRO A 1 332 ? -8.557 3.814 11.736 1.00 98.44 332 PRO A CA 1
ATOM 2538 C C . PRO A 1 332 ? -8.313 4.769 12.914 1.00 98.44 332 PRO A C 1
ATOM 2540 O O . PRO A 1 332 ? -8.913 4.587 13.973 1.00 98.44 332 PRO A O 1
ATOM 2543 N N . GLN A 1 333 ? -7.541 5.850 12.716 1.00 98.50 333 GLN A N 1
ATOM 2544 C CA . GLN A 1 333 ? -7.326 6.877 13.744 1.00 98.50 333 GLN A CA 1
ATOM 2545 C C . GLN A 1 333 ? -8.653 7.498 14.206 1.00 98.50 333 GLN A C 1
ATOM 2547 O O . GLN A 1 333 ? -8.841 7.719 15.401 1.00 98.50 333 GLN A O 1
ATOM 2552 N N . LEU A 1 334 ? -9.583 7.751 13.280 1.00 98.50 334 LEU A N 1
ATOM 2553 C CA . LEU A 1 334 ? -10.899 8.302 13.587 1.00 98.50 334 LEU A CA 1
ATOM 2554 C C . LEU A 1 334 ? -11.722 7.358 14.474 1.00 98.50 334 LEU A C 1
ATOM 2556 O O . LEU A 1 334 ? -12.255 7.804 15.489 1.00 98.50 334 LEU A O 1
ATOM 2560 N N . LEU A 1 335 ? -11.814 6.070 14.124 1.00 98.38 335 LEU A N 1
ATOM 2561 C CA . LEU A 1 335 ? -12.533 5.082 14.939 1.00 98.38 335 LEU A CA 1
ATOM 2562 C C . LEU A 1 335 ? -11.895 4.929 16.323 1.00 98.38 335 LEU A C 1
ATOM 2564 O O . LEU A 1 335 ? -12.598 4.910 17.335 1.00 98.38 335 LEU A O 1
ATOM 2568 N N . ARG A 1 336 ? -10.561 4.905 16.379 1.00 97.44 336 ARG A N 1
ATOM 2569 C CA . ARG A 1 336 ? -9.789 4.852 17.622 1.00 97.44 336 ARG A CA 1
ATOM 2570 C C . ARG A 1 336 ? -10.081 6.041 18.541 1.00 97.44 336 ARG A C 1
ATOM 2572 O O . ARG A 1 336 ? -10.360 5.861 19.724 1.00 97.44 336 ARG A O 1
ATOM 2579 N N . GLN A 1 337 ? -10.102 7.254 17.985 1.00 97.38 337 GLN A N 1
ATOM 2580 C CA . GLN A 1 337 ? -10.473 8.485 18.696 1.00 97.38 337 GLN A CA 1
ATOM 2581 C C . GLN A 1 337 ? -11.927 8.485 19.205 1.00 97.38 337 GLN A C 1
ATOM 2583 O O . GLN A 1 337 ? -12.242 9.246 20.116 1.00 97.38 337 GLN A O 1
ATOM 2588 N N . HIS A 1 338 ? -12.795 7.623 18.664 1.00 97.12 338 HIS A N 1
ATOM 2589 C CA . HIS A 1 338 ? -14.194 7.461 19.077 1.00 97.12 338 HIS A CA 1
ATOM 2590 C C . HIS A 1 338 ? -14.458 6.163 19.872 1.00 97.12 338 HIS A C 1
ATOM 2592 O O . HIS A 1 338 ? -15.612 5.808 20.104 1.00 97.12 338 HIS A O 1
ATOM 2598 N N . GLY A 1 339 ? -13.410 5.467 20.333 1.00 95.31 339 GLY A N 1
ATOM 2599 C CA . GLY A 1 339 ? -13.519 4.363 21.296 1.00 95.31 339 GLY A CA 1
ATOM 2600 C C . GLY A 1 339 ? -13.516 2.942 20.721 1.00 95.31 339 GLY A C 1
ATOM 2601 O O . GLY A 1 339 ? -13.682 1.993 21.490 1.00 95.31 339 GLY A O 1
ATOM 2602 N N . TRP A 1 340 ? -13.291 2.764 19.414 1.00 97.94 340 TRP A N 1
ATOM 2603 C CA . TRP A 1 340 ? -12.978 1.445 18.856 1.00 97.94 340 TRP A CA 1
ATOM 2604 C C . TRP A 1 340 ? -11.557 1.042 19.264 1.00 97.94 340 TRP A C 1
ATOM 2606 O O . TRP A 1 340 ? -10.654 1.874 19.259 1.00 97.94 340 TRP A O 1
ATOM 2616 N N . THR A 1 341 ? -11.326 -0.242 19.546 1.00 98.19 341 THR A N 1
ATOM 2617 C CA . THR A 1 341 ? -9.948 -0.770 19.606 1.00 98.19 341 THR A CA 1
ATOM 2618 C C . THR A 1 341 ? -9.489 -1.157 18.205 1.00 98.19 341 THR A C 1
ATOM 2620 O O . THR A 1 341 ? -10.223 -1.825 17.479 1.00 98.19 341 THR A O 1
ATOM 2623 N N . THR A 1 342 ? -8.292 -0.733 17.808 1.00 98.50 342 THR A N 1
ATOM 2624 C CA . THR A 1 342 ? -7.844 -0.757 16.408 1.00 98.50 342 THR A CA 1
ATOM 2625 C C . THR A 1 342 ? -6.559 -1.566 16.236 1.00 98.50 342 THR A C 1
ATOM 2627 O O . THR A 1 342 ? -5.517 -1.222 16.794 1.00 98.50 342 THR A O 1
ATOM 2630 N N . ARG A 1 343 ? -6.610 -2.659 15.463 1.00 98.19 343 ARG A N 1
ATOM 2631 C CA . ARG A 1 343 ? -5.444 -3.520 15.198 1.00 98.19 343 ARG A CA 1
ATOM 2632 C C . ARG A 1 343 ? -5.257 -3.817 13.709 1.00 98.19 343 ARG A C 1
ATOM 2634 O O . ARG A 1 343 ? -6.232 -4.063 13.005 1.00 98.19 343 ARG A O 1
ATOM 2641 N N . SER A 1 344 ? -4.008 -3.840 13.247 1.00 97.50 344 SER A N 1
ATOM 2642 C CA . SER A 1 344 ? -3.636 -4.164 11.862 1.00 97.50 344 SER A CA 1
ATOM 2643 C C . SER A 1 344 ? -2.582 -5.267 11.813 1.00 97.50 344 SER A C 1
ATOM 2645 O O . SER A 1 344 ? -1.550 -5.170 12.466 1.00 97.50 344 SER A O 1
ATOM 2647 N N . TYR A 1 345 ? -2.796 -6.271 10.972 1.00 96.69 345 TYR A N 1
ATOM 2648 C CA . TYR A 1 345 ? -1.857 -7.362 10.732 1.00 96.69 345 TYR A CA 1
ATOM 2649 C C . TYR A 1 345 ? -1.557 -7.461 9.240 1.00 96.69 345 TYR A C 1
ATOM 2651 O O . TYR A 1 345 ? -2.463 -7.370 8.410 1.00 96.69 345 TYR A O 1
ATOM 2659 N N . GLY A 1 346 ? -0.286 -7.631 8.893 1.00 93.56 346 GLY A N 1
ATOM 2660 C CA . GLY A 1 346 ? 0.167 -7.618 7.508 1.00 93.56 346 GLY A CA 1
ATOM 2661 C C . GLY A 1 346 ? 0.164 -6.215 6.885 1.00 93.56 346 GLY A C 1
ATOM 2662 O O . GLY A 1 346 ? 0.145 -5.182 7.561 1.00 93.56 346 GLY A O 1
ATOM 2663 N N . LYS A 1 347 ? 0.239 -6.166 5.556 1.00 93.12 347 LYS A N 1
ATOM 2664 C CA . LYS A 1 347 ? 0.430 -4.941 4.773 1.00 93.12 347 LYS A CA 1
ATOM 2665 C C . LYS A 1 347 ? -0.903 -4.208 4.584 1.00 93.12 347 LYS A C 1
ATOM 2667 O O . LYS A 1 347 ? -1.649 -4.510 3.654 1.00 93.12 347 LYS A O 1
ATOM 2672 N N . ILE A 1 348 ? -1.189 -3.220 5.434 1.00 94.88 348 ILE A N 1
ATOM 2673 C CA . ILE A 1 348 ? -2.298 -2.257 5.257 1.00 94.88 348 ILE A CA 1
ATOM 2674 C C . ILE A 1 348 ? -1.737 -0.904 4.813 1.00 94.88 348 ILE A C 1
ATOM 2676 O O . ILE A 1 348 ? -1.906 -0.522 3.653 1.00 94.88 348 ILE A O 1
ATOM 2680 N N . LEU A 1 349 ? -0.975 -0.232 5.682 1.00 87.56 349 LEU A N 1
ATOM 2681 C CA . LEU A 1 349 ? -0.021 0.793 5.252 1.00 87.56 349 LEU A CA 1
ATOM 2682 C C . LEU A 1 349 ? 1.146 0.131 4.505 1.00 87.56 349 LEU A C 1
ATOM 2684 O O . LEU A 1 349 ? 1.509 -1.017 4.769 1.00 87.56 349 LEU A O 1
ATOM 2688 N N . HIS A 1 350 ? 1.752 0.864 3.573 1.00 78.56 350 HIS A N 1
ATOM 2689 C CA . HIS A 1 350 ? 2.993 0.433 2.943 1.00 78.56 350 HIS A CA 1
ATOM 2690 C C . HIS A 1 350 ? 4.171 0.855 3.826 1.00 78.56 350 HIS A C 1
ATOM 2692 O O . HIS A 1 350 ? 4.636 1.991 3.751 1.00 78.56 350 HIS A O 1
ATOM 2698 N N . ALA A 1 351 ? 4.676 -0.069 4.644 1.00 66.75 351 ALA A N 1
ATOM 2699 C CA . ALA A 1 351 ? 6.036 0.066 5.144 1.00 66.75 351 ALA A CA 1
ATOM 2700 C C . ALA A 1 351 ? 6.991 0.018 3.940 1.00 66.75 351 ALA A C 1
ATOM 2702 O O . ALA A 1 351 ? 6.951 -0.935 3.158 1.00 66.75 351 ALA A O 1
ATOM 2703 N N . ALA A 1 352 ? 7.814 1.054 3.784 1.00 56.78 352 ALA A N 1
ATOM 2704 C CA . ALA A 1 352 ? 8.932 1.053 2.846 1.00 56.78 352 ALA A CA 1
ATOM 2705 C C . ALA A 1 352 ? 10.022 0.048 3.291 1.00 56.78 352 ALA A C 1
ATOM 2707 O O . ALA A 1 352 ? 9.841 -0.687 4.264 1.00 56.78 352 ALA A O 1
ATOM 2708 N N . ASN A 1 353 ? 11.177 0.022 2.614 1.00 52.69 353 ASN A N 1
ATOM 2709 C CA . ASN A 1 353 ? 12.323 -0.808 3.022 1.00 52.69 353 ASN A CA 1
ATOM 2710 C C . ASN A 1 353 ? 13.024 -0.182 4.242 1.00 52.69 353 ASN A C 1
ATOM 2712 O O . ASN A 1 353 ? 14.132 0.342 4.149 1.00 52.69 353 ASN A O 1
ATOM 2716 N N . THR A 1 354 ? 12.330 -0.182 5.376 1.00 46.38 354 THR A N 1
ATOM 2717 C CA . THR A 1 354 ? 12.730 0.463 6.622 1.00 46.38 354 THR A CA 1
ATOM 2718 C C . THR A 1 354 ? 13.055 -0.581 7.682 1.00 46.38 354 THR A C 1
ATOM 2720 O O . THR A 1 354 ? 12.398 -1.620 7.772 1.00 46.38 354 THR A O 1
ATOM 2723 N N . GLY A 1 355 ? 14.096 -0.315 8.475 1.00 41.62 355 GLY A N 1
ATOM 2724 C CA . GLY A 1 355 ? 14.529 -1.215 9.542 1.00 41.62 355 GLY A CA 1
ATOM 2725 C C . GLY A 1 355 ? 13.423 -1.478 10.566 1.00 41.62 355 GLY A C 1
ATOM 2726 O O . GLY A 1 355 ? 12.558 -0.634 10.808 1.00 41.62 355 GLY A O 1
ATOM 2727 N N . GLU A 1 356 ? 13.466 -2.651 11.191 1.00 49.12 356 GLU A N 1
ATOM 2728 C CA . GLU A 1 356 ? 12.434 -3.122 12.123 1.00 49.12 356 GLU A CA 1
ATOM 2729 C C . GLU A 1 356 ? 12.156 -2.130 13.270 1.00 49.12 356 GLU A C 1
ATOM 2731 O O . GLU A 1 356 ? 11.000 -1.892 13.617 1.00 49.12 356 GLU A O 1
ATOM 2736 N N . SER A 1 357 ? 13.200 -1.441 13.744 1.00 40.41 357 SER A N 1
ATOM 2737 C CA . SER A 1 357 ? 13.158 -0.371 14.754 1.00 40.41 357 SER A CA 1
ATOM 2738 C C . SER A 1 357 ? 12.218 0.797 14.424 1.00 40.41 357 SER A C 1
ATOM 2740 O O . SER A 1 357 ? 11.623 1.374 15.331 1.00 40.41 357 SER A O 1
ATOM 2742 N N . VAL A 1 358 ? 12.057 1.154 13.146 1.00 52.34 358 VAL A N 1
ATOM 2743 C CA . VAL A 1 358 ? 11.189 2.263 12.693 1.00 52.34 358 VAL A CA 1
ATOM 2744 C C . VAL A 1 358 ? 9.888 1.776 12.045 1.00 52.34 358 VAL A C 1
ATOM 2746 O O . VAL A 1 358 ? 9.020 2.582 11.700 1.00 52.34 358 VAL A O 1
ATOM 2749 N N . ARG A 1 359 ? 9.714 0.457 11.904 1.00 63.53 359 ARG A N 1
ATOM 2750 C CA . ARG A 1 359 ? 8.576 -0.172 11.219 1.00 63.53 359 ARG A CA 1
ATOM 2751 C C . ARG A 1 359 ? 7.243 0.137 11.901 1.00 63.53 359 ARG A C 1
ATOM 2753 O O . ARG A 1 359 ? 6.276 0.447 11.214 1.00 63.53 359 ARG A O 1
ATOM 2760 N N . GLY A 1 360 ? 7.204 0.151 13.236 1.00 65.00 360 GLY A N 1
ATOM 2761 C CA . GLY A 1 360 ? 6.010 0.530 14.007 1.00 65.00 360 GLY A CA 1
ATOM 2762 C C . GLY A 1 360 ? 5.581 1.990 13.795 1.00 65.00 360 GLY A C 1
ATOM 2763 O O . GLY A 1 360 ? 4.391 2.271 13.673 1.00 65.00 360 GLY A O 1
ATOM 2764 N N . ALA A 1 361 ? 6.540 2.913 13.661 1.00 68.38 361 ALA A N 1
ATOM 2765 C CA . ALA A 1 361 ? 6.254 4.313 13.344 1.00 68.38 361 ALA A CA 1
ATOM 2766 C C . ALA A 1 361 ? 5.740 4.476 11.901 1.00 68.38 361 ALA A C 1
ATOM 2768 O O . ALA A 1 361 ? 4.770 5.193 11.676 1.00 68.38 361 ALA A O 1
ATOM 2769 N N . TRP A 1 362 ? 6.321 3.748 10.939 1.00 79.38 362 TRP A N 1
ATOM 2770 C CA . TRP A 1 362 ? 5.849 3.691 9.544 1.00 79.38 362 TRP A CA 1
ATOM 2771 C C . TRP A 1 362 ? 4.475 3.026 9.372 1.00 79.38 362 TRP A C 1
ATOM 2773 O O . TRP A 1 362 ? 3.748 3.336 8.430 1.00 79.38 362 TRP A O 1
ATOM 2783 N N . LEU A 1 363 ? 4.099 2.136 10.290 1.00 86.38 363 LEU A N 1
ATOM 2784 C CA . LEU A 1 363 ? 2.748 1.588 10.406 1.00 86.38 363 LEU A CA 1
ATOM 2785 C C . LEU A 1 363 ? 1.786 2.518 11.171 1.00 86.38 363 LEU A C 1
ATOM 2787 O O . LEU A 1 363 ? 0.626 2.162 11.354 1.00 86.38 363 LEU A O 1
ATOM 2791 N N . ASP A 1 364 ? 2.235 3.708 11.587 1.00 90.94 364 ASP A N 1
ATOM 2792 C CA . ASP A 1 364 ? 1.451 4.726 12.301 1.00 90.94 364 ASP A CA 1
ATOM 2793 C C . ASP A 1 364 ? 0.819 4.208 13.618 1.00 90.94 364 ASP A C 1
ATOM 2795 O O . ASP A 1 364 ? -0.271 4.624 14.026 1.00 90.94 364 ASP A O 1
ATOM 2799 N N . VAL A 1 365 ? 1.515 3.285 14.298 1.00 91.56 365 VAL A N 1
ATOM 2800 C CA . VAL A 1 365 ? 1.143 2.758 15.624 1.00 91.56 365 VAL A CA 1
ATOM 2801 C C . VAL A 1 365 ? 1.126 3.885 16.658 1.00 91.56 365 VAL A C 1
ATOM 2803 O O . VAL A 1 365 ? 1.926 4.817 16.609 1.00 91.56 365 VAL A O 1
ATOM 2806 N N . GLY A 1 366 ? 0.171 3.840 17.586 1.00 90.88 366 GLY A N 1
ATOM 2807 C CA . GLY A 1 366 ? -0.060 4.900 18.569 1.00 90.88 366 GLY A CA 1
ATOM 2808 C C . GLY A 1 366 ? -0.808 6.118 18.009 1.00 90.88 366 GLY A C 1
ATOM 2809 O O . GLY A 1 366 ? -1.331 6.906 18.800 1.00 90.88 366 GLY A O 1
ATOM 2810 N N . LYS A 1 367 ? -0.947 6.240 16.679 1.00 93.12 367 LYS A N 1
ATOM 2811 C CA . LYS A 1 367 ? -1.848 7.182 15.994 1.00 93.12 367 LYS A CA 1
ATOM 2812 C C . LYS A 1 367 ? -3.045 6.446 15.381 1.00 93.12 367 LYS A C 1
ATOM 2814 O O . LYS A 1 367 ? -4.111 6.458 15.995 1.00 93.12 367 LYS A O 1
ATOM 2819 N N . SER A 1 368 ? -2.866 5.798 14.225 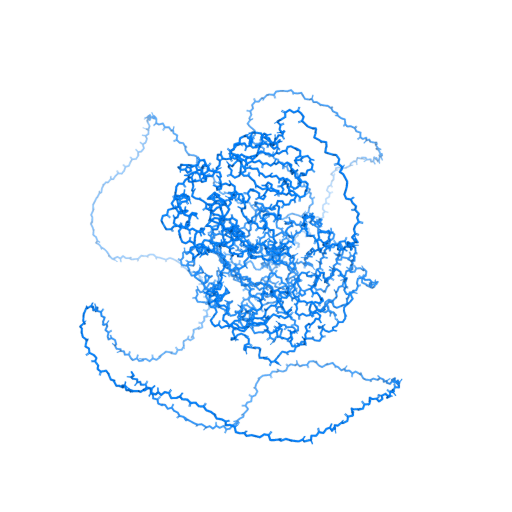1.00 95.94 368 SER A N 1
ATOM 2820 C CA . SER A 1 368 ? -3.907 5.045 13.500 1.00 95.94 368 SER A CA 1
ATOM 2821 C C . SER A 1 368 ? -4.343 3.760 14.190 1.00 95.94 368 SER A C 1
ATOM 2823 O O . SER A 1 368 ? -5.514 3.405 14.100 1.00 95.94 368 SER A O 1
ATOM 2825 N N . TRP A 1 369 ? -3.417 3.074 14.860 1.00 97.12 369 TRP A N 1
ATOM 2826 C CA . TRP A 1 369 ? -3.659 1.750 15.435 1.00 97.12 369 TRP A CA 1
ATOM 2827 C C . TRP A 1 369 ? -3.177 1.678 16.880 1.00 97.12 369 TRP A C 1
ATOM 2829 O O . TRP A 1 369 ? -2.122 2.222 17.214 1.00 97.12 369 TRP A O 1
ATOM 2839 N N . ASP A 1 370 ? -3.901 0.947 17.723 1.00 96.31 370 ASP A N 1
ATOM 2840 C CA . ASP A 1 370 ? -3.423 0.525 19.045 1.00 96.31 370 ASP A CA 1
ATOM 2841 C C . ASP A 1 370 ? -2.320 -0.538 18.926 1.00 96.31 370 ASP A C 1
ATOM 2843 O O . ASP A 1 370 ? -1.433 -0.614 19.770 1.00 96.31 370 ASP A O 1
ATOM 2847 N N . HIS A 1 371 ? -2.347 -1.326 17.847 1.00 95.19 371 HIS A N 1
ATOM 2848 C CA . HIS A 1 371 ? -1.302 -2.280 17.486 1.00 95.19 371 HIS A CA 1
ATOM 2849 C C . HIS A 1 371 ? -1.247 -2.464 15.962 1.00 95.19 371 HIS A C 1
ATOM 2851 O O . HIS A 1 371 ? -2.287 -2.659 15.332 1.00 95.19 371 HIS A O 1
ATOM 2857 N N . ALA A 1 372 ? -0.052 -2.452 15.366 1.00 93.88 372 ALA A N 1
ATOM 2858 C CA . ALA A 1 372 ? 0.129 -2.874 13.980 1.00 93.88 372 ALA A CA 1
ATOM 2859 C C . ALA A 1 372 ? 1.454 -3.615 13.763 1.00 93.88 372 ALA A C 1
ATOM 2861 O O . ALA A 1 372 ? 2.493 -3.194 14.270 1.00 93.88 372 ALA A O 1
ATOM 2862 N N . GLU A 1 373 ? 1.409 -4.684 12.970 1.00 90.00 373 GLU A N 1
ATOM 2863 C CA . GLU A 1 373 ? 2.536 -5.583 12.704 1.00 90.00 373 GLU A CA 1
ATOM 2864 C C . GLU A 1 373 ? 2.495 -6.098 11.253 1.00 90.00 373 GLU A C 1
ATOM 2866 O O . GLU A 1 373 ? 1.420 -6.369 10.722 1.00 90.00 373 GLU A O 1
ATOM 2871 N N . ILE A 1 374 ? 3.655 -6.285 10.608 1.00 86.25 374 ILE A N 1
ATOM 2872 C CA . ILE A 1 374 ? 3.768 -7.054 9.353 1.00 86.25 374 ILE A CA 1
ATOM 2873 C C . ILE A 1 374 ? 4.563 -8.329 9.642 1.00 86.25 374 ILE A C 1
ATOM 2875 O O . ILE A 1 374 ? 5.785 -8.277 9.819 1.00 86.25 374 ILE A O 1
ATOM 2879 N N . LEU A 1 375 ? 3.864 -9.461 9.645 1.00 85.44 375 LEU A N 1
ATOM 2880 C CA . LEU A 1 375 ? 4.405 -10.768 9.999 1.00 85.44 375 LEU A CA 1
ATOM 2881 C C . LEU A 1 375 ? 5.456 -11.240 8.967 1.00 85.44 375 LEU A C 1
ATOM 2883 O O . LEU A 1 375 ? 5.185 -11.191 7.763 1.00 85.44 375 LEU A O 1
ATOM 2887 N N . PRO A 1 376 ? 6.648 -11.702 9.393 1.00 78.31 376 PRO A N 1
ATOM 2888 C CA . PRO A 1 376 ? 7.593 -12.398 8.521 1.00 78.31 376 PRO A CA 1
ATOM 2889 C C . PRO A 1 376 ? 7.151 -13.852 8.261 1.00 78.31 376 PRO A C 1
ATOM 2891 O O . PRO A 1 376 ? 6.217 -14.359 8.881 1.00 78.31 376 PRO A O 1
ATOM 2894 N N . ALA A 1 377 ? 7.850 -14.550 7.361 1.00 68.38 377 ALA A N 1
ATOM 2895 C CA . ALA A 1 377 ? 7.750 -16.008 7.273 1.00 68.38 377 ALA A CA 1
ATOM 2896 C C . ALA A 1 377 ? 8.416 -16.646 8.506 1.00 68.38 377 ALA A C 1
ATOM 2898 O O . ALA A 1 377 ? 9.490 -16.206 8.919 1.00 68.38 377 ALA A O 1
ATOM 2899 N N . GLN A 1 378 ? 7.818 -17.694 9.078 1.00 59.06 378 GLN A N 1
ATOM 2900 C CA . GLN A 1 378 ? 8.305 -18.303 10.327 1.00 59.06 378 GLN A CA 1
ATOM 2901 C C . GLN A 1 378 ? 9.600 -19.115 10.155 1.00 59.06 378 GLN A C 1
ATOM 2903 O O . GLN A 1 378 ? 10.247 -19.454 11.144 1.00 59.06 378 GLN A O 1
ATOM 2908 N N . SER A 1 379 ? 10.002 -19.428 8.917 1.00 55.16 379 SER A N 1
ATOM 2909 C CA . SER A 1 379 ? 11.292 -20.060 8.630 1.00 55.16 379 SER A CA 1
ATOM 2910 C C . SER A 1 379 ? 12.125 -19.203 7.668 1.00 55.16 379 SER A C 1
ATOM 2912 O O . SER A 1 379 ? 11.706 -19.004 6.527 1.00 55.16 379 SER A O 1
ATOM 2914 N N . PRO A 1 380 ? 13.329 -18.736 8.063 1.00 45.88 380 PRO A N 1
ATOM 2915 C CA . PRO A 1 380 ? 14.242 -18.042 7.150 1.00 45.88 380 PRO A CA 1
ATOM 2916 C C . PRO A 1 380 ? 14.863 -18.995 6.113 1.00 45.88 380 PRO A C 1
ATOM 2918 O O . PRO A 1 380 ? 15.409 -18.558 5.100 1.00 45.88 380 PRO A O 1
ATOM 2921 N N . HIS A 1 381 ? 14.768 -20.310 6.331 1.00 45.84 381 HIS A N 1
ATOM 2922 C CA . HIS A 1 381 ? 15.159 -21.311 5.349 1.00 45.84 381 HIS A CA 1
ATOM 2923 C C . HIS A 1 381 ? 14.051 -21.474 4.305 1.00 45.84 381 HIS A C 1
ATOM 2925 O O . HIS A 1 381 ? 13.074 -22.187 4.531 1.00 45.84 381 HIS A O 1
ATOM 2931 N N . ARG A 1 382 ? 14.233 -20.841 3.138 1.00 64.94 382 ARG A N 1
ATOM 2932 C CA . ARG A 1 382 ? 13.392 -21.016 1.943 1.00 64.94 382 ARG A CA 1
ATOM 2933 C C . ARG A 1 382 ? 13.411 -22.478 1.451 1.00 64.94 382 ARG A C 1
ATOM 2935 O O . ARG A 1 382 ? 14.174 -22.826 0.556 1.00 64.94 382 ARG A O 1
ATOM 2942 N N . ARG A 1 383 ? 12.572 -23.337 2.043 1.00 82.12 383 ARG A N 1
ATOM 2943 C CA . ARG A 1 383 ? 12.299 -24.707 1.576 1.00 82.12 383 ARG A CA 1
ATOM 2944 C C . ARG A 1 383 ? 11.280 -24.662 0.439 1.00 82.12 383 ARG A C 1
ATOM 2946 O O . ARG A 1 383 ? 10.175 -24.150 0.622 1.00 82.12 383 ARG A O 1
ATOM 2953 N N . GLY A 1 384 ? 11.657 -25.168 -0.730 1.00 88.31 384 GLY A N 1
ATOM 2954 C CA . GLY A 1 384 ? 10.831 -25.111 -1.933 1.00 88.31 384 GLY A CA 1
ATOM 2955 C C . GLY A 1 384 ? 11.645 -25.030 -3.220 1.00 88.31 384 GLY A C 1
ATOM 2956 O O . GLY A 1 384 ? 12.875 -25.007 -3.200 1.00 88.31 384 GLY A O 1
ATOM 2957 N N . GLU A 1 385 ? 10.9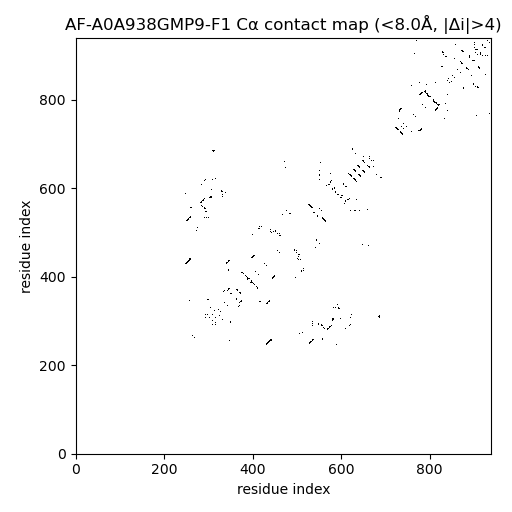39 -24.963 -4.344 1.00 93.19 385 GLU A N 1
ATOM 2958 C CA . GLU A 1 385 ? 11.522 -24.747 -5.672 1.00 93.19 385 GLU A CA 1
ATOM 2959 C C . GLU A 1 385 ? 11.439 -23.261 -6.035 1.00 93.19 385 GLU A C 1
ATOM 2961 O O . GLU A 1 385 ? 10.355 -22.679 -5.981 1.00 93.19 385 GLU A O 1
ATOM 2966 N N . PHE A 1 386 ? 12.557 -22.654 -6.444 1.00 94.19 386 PHE A N 1
ATOM 2967 C CA . PHE A 1 386 ? 12.621 -21.234 -6.803 1.00 94.19 386 PHE A CA 1
ATOM 2968 C C . PHE A 1 386 ? 13.171 -21.040 -8.218 1.00 94.19 386 PHE A C 1
ATOM 2970 O O . PHE A 1 386 ? 14.205 -21.609 -8.569 1.00 94.19 386 PHE A O 1
ATOM 2977 N N . ARG A 1 387 ? 12.500 -20.215 -9.031 1.00 95.50 387 ARG A N 1
ATOM 2978 C CA . ARG A 1 387 ? 12.936 -19.855 -10.393 1.00 95.50 387 ARG A CA 1
ATOM 2979 C C . ARG A 1 387 ? 12.731 -18.365 -10.642 1.00 95.50 387 ARG A C 1
ATOM 2981 O O . ARG A 1 387 ? 11.600 -17.889 -10.631 1.00 95.50 387 ARG A O 1
ATOM 2988 N N . ASN A 1 388 ? 13.815 -17.640 -10.915 1.00 95.69 388 ASN A N 1
ATOM 2989 C CA . ASN A 1 388 ? 13.748 -16.249 -11.362 1.00 95.69 388 ASN A CA 1
ATOM 2990 C C . ASN A 1 388 ? 13.715 -16.181 -12.897 1.00 95.69 388 ASN A C 1
ATOM 2992 O O . ASN A 1 388 ? 14.640 -16.654 -13.557 1.00 95.69 388 ASN A O 1
ATOM 2996 N N . LEU A 1 389 ? 12.673 -15.568 -13.463 1.00 93.62 389 LEU A N 1
ATOM 2997 C CA . LEU A 1 389 ? 12.413 -15.558 -14.914 1.00 93.62 389 LEU A CA 1
ATOM 2998 C C . LEU A 1 389 ? 13.300 -14.577 -15.698 1.00 93.62 389 LEU A C 1
ATOM 3000 O O . LEU A 1 389 ? 13.232 -14.501 -16.920 1.00 93.62 389 LEU A O 1
ATOM 3004 N N . THR A 1 390 ? 14.147 -13.819 -15.000 1.00 91.56 390 THR A N 1
ATOM 3005 C CA . THR A 1 390 ? 15.064 -12.826 -15.584 1.00 91.56 390 THR A CA 1
ATOM 3006 C C . THR A 1 390 ? 16.537 -13.154 -15.326 1.00 91.56 390 THR A C 1
ATOM 3008 O O . THR A 1 390 ? 17.398 -12.285 -15.462 1.00 91.56 390 THR A O 1
ATOM 3011 N N . GLY A 1 391 ? 16.842 -14.385 -14.896 1.00 89.00 391 GLY A N 1
ATOM 3012 C CA . GLY A 1 391 ? 18.201 -14.784 -14.511 1.00 89.00 391 GLY A CA 1
ATOM 3013 C C . GLY A 1 391 ? 18.744 -14.012 -13.301 1.00 89.00 391 GLY A C 1
ATOM 3014 O O . GLY A 1 391 ? 19.951 -13.842 -13.174 1.00 89.00 391 GLY A O 1
ATOM 3015 N N . GLY A 1 392 ? 17.858 -13.494 -12.442 1.00 89.94 392 GLY A N 1
ATOM 3016 C CA . GLY A 1 392 ? 18.198 -12.687 -11.267 1.00 89.94 392 GLY A CA 1
ATOM 3017 C C . GLY A 1 392 ? 18.226 -11.171 -11.499 1.00 89.94 392 GLY A C 1
ATOM 3018 O O . GLY A 1 392 ? 18.283 -10.428 -10.522 1.00 89.94 392 GLY A O 1
ATOM 3019 N N . LYS A 1 393 ? 18.128 -10.683 -12.749 1.00 89.81 393 LYS A N 1
ATOM 3020 C CA . LYS A 1 393 ? 18.186 -9.239 -13.066 1.00 89.81 393 LYS A CA 1
ATOM 3021 C C . LYS A 1 393 ? 17.102 -8.430 -12.338 1.00 89.81 393 LYS A C 1
ATOM 3023 O O . LYS A 1 393 ? 17.362 -7.335 -11.847 1.00 89.81 393 LYS A O 1
ATOM 3028 N N . LEU A 1 394 ? 15.888 -8.971 -12.275 1.00 90.50 394 LEU A N 1
ATOM 3029 C CA . LEU A 1 394 ? 14.769 -8.458 -11.493 1.00 90.50 394 LEU A CA 1
ATOM 3030 C C . LEU A 1 394 ? 14.520 -9.445 -10.352 1.00 90.50 394 LEU A C 1
ATOM 3032 O O . LEU A 1 394 ? 13.792 -10.420 -10.523 1.00 90.50 394 LEU A O 1
ATOM 3036 N N . ALA A 1 395 ? 15.139 -9.215 -9.192 1.00 89.75 395 ALA A N 1
ATOM 3037 C CA . ALA A 1 395 ? 15.075 -10.129 -8.044 1.00 89.75 395 ALA A CA 1
ATOM 3038 C C . ALA A 1 395 ? 13.634 -10.464 -7.605 1.00 89.75 395 ALA A C 1
ATOM 3040 O O . ALA A 1 395 ? 13.356 -11.592 -7.209 1.00 89.75 395 ALA A O 1
ATOM 3041 N N . TRP A 1 396 ? 12.708 -9.510 -7.749 1.00 90.38 396 TRP A N 1
ATOM 3042 C CA . TRP A 1 396 ? 11.284 -9.693 -7.458 1.00 90.38 396 TRP A CA 1
ATOM 3043 C C . TRP A 1 396 ? 10.563 -10.626 -8.451 1.00 90.38 396 TRP A C 1
ATOM 3045 O O . TRP A 1 396 ? 9.537 -11.207 -8.115 1.00 90.38 396 TRP A O 1
ATOM 3055 N N . CYS A 1 397 ? 11.094 -10.825 -9.662 1.00 93.75 397 CYS A N 1
ATOM 3056 C CA . CYS A 1 397 ? 10.508 -11.677 -10.700 1.00 93.75 397 CYS A CA 1
ATOM 3057 C C . CYS A 1 397 ? 10.876 -13.162 -10.491 1.00 93.75 397 CYS A C 1
ATOM 3059 O O . CYS A 1 397 ? 11.477 -13.823 -11.343 1.00 93.75 397 CYS A O 1
ATOM 3061 N N . GLU A 1 398 ? 10.550 -13.668 -9.302 1.00 94.81 398 GLU A N 1
ATOM 3062 C CA . GLU A 1 398 ? 10.831 -15.023 -8.832 1.00 94.81 398 GLU A CA 1
ATOM 3063 C C . GLU A 1 398 ? 9.520 -15.762 -8.514 1.00 94.81 398 GLU A C 1
ATOM 3065 O O . GLU A 1 398 ? 8.631 -15.234 -7.845 1.00 94.81 398 GLU A O 1
ATOM 3070 N N . ILE A 1 399 ? 9.411 -16.997 -9.005 1.00 96.25 399 ILE A N 1
ATOM 3071 C CA . ILE A 1 399 ? 8.387 -17.974 -8.623 1.00 96.25 399 ILE A CA 1
ATOM 3072 C C . ILE A 1 399 ? 8.947 -18.818 -7.478 1.00 96.25 399 ILE A C 1
ATOM 3074 O O . ILE A 1 399 ? 10.093 -19.257 -7.564 1.00 96.25 399 ILE A O 1
ATOM 3078 N N . GLY A 1 400 ? 8.136 -19.083 -6.450 1.00 94.81 400 GLY A N 1
ATOM 3079 C CA . GLY A 1 400 ? 8.501 -19.935 -5.314 1.00 94.81 400 GLY A CA 1
ATOM 3080 C C . GLY A 1 400 ? 7.407 -20.944 -4.975 1.00 94.81 400 GLY A C 1
ATOM 3081 O O . GLY A 1 400 ? 6.369 -20.574 -4.427 1.00 94.81 400 GLY A O 1
ATOM 3082 N N . ILE A 1 401 ? 7.640 -22.221 -5.270 1.00 95.31 401 ILE A N 1
ATOM 3083 C CA . ILE A 1 401 ? 6.761 -23.323 -4.859 1.00 95.31 401 ILE A CA 1
ATOM 3084 C C . ILE A 1 401 ? 7.220 -23.765 -3.471 1.00 95.31 401 ILE A C 1
ATOM 3086 O O . ILE A 1 401 ? 8.178 -24.526 -3.342 1.00 95.31 401 ILE A O 1
ATOM 3090 N N . LEU A 1 402 ? 6.572 -23.236 -2.436 1.00 92.44 402 LEU A N 1
ATOM 3091 C CA . LEU A 1 402 ? 7.009 -23.401 -1.052 1.00 92.44 402 LEU A CA 1
ATOM 3092 C C . LEU A 1 402 ? 6.593 -24.757 -0.477 1.00 92.44 402 LEU A C 1
ATOM 3094 O O . LEU A 1 402 ? 5.505 -25.272 -0.756 1.00 92.44 402 LEU A O 1
ATOM 3098 N N . GLU A 1 403 ? 7.445 -25.307 0.378 1.00 88.56 403 GLU A N 1
ATOM 3099 C CA . GLU A 1 403 ? 7.076 -26.392 1.286 1.00 88.56 403 GLU A CA 1
ATOM 3100 C C . GLU A 1 403 ? 6.478 -25.833 2.585 1.00 88.56 403 GLU A C 1
ATOM 3102 O O . GLU A 1 403 ? 6.550 -24.632 2.850 1.00 88.56 403 GLU A O 1
ATOM 3107 N N . GLY A 1 404 ? 5.893 -26.715 3.398 1.00 85.56 404 GLY A N 1
ATOM 3108 C CA . GLY A 1 404 ? 5.310 -26.341 4.685 1.00 85.56 404 GLY A CA 1
ATOM 3109 C C . GLY A 1 404 ? 3.801 -26.099 4.650 1.00 85.56 404 GLY A C 1
ATOM 3110 O O . GLY A 1 404 ? 3.094 -26.563 3.749 1.00 85.56 404 GLY A O 1
ATOM 3111 N N . ASN A 1 405 ? 3.301 -25.409 5.674 1.00 88.69 405 ASN A N 1
ATOM 3112 C CA . ASN A 1 405 ? 1.881 -25.072 5.831 1.00 88.69 405 ASN A CA 1
ATOM 3113 C C . ASN A 1 405 ? 1.601 -23.572 5.592 1.00 88.69 405 ASN A C 1
ATOM 3115 O O . ASN A 1 405 ? 2.489 -22.817 5.206 1.00 88.69 405 ASN A O 1
ATOM 3119 N N . ASP A 1 406 ? 0.345 -23.149 5.769 1.00 93.12 406 ASP A N 1
ATOM 3120 C CA . ASP A 1 406 ? -0.067 -21.755 5.546 1.00 93.12 406 ASP A CA 1
ATOM 3121 C C . ASP A 1 406 ? 0.475 -20.797 6.616 1.00 93.12 406 ASP A C 1
ATOM 3123 O O . ASP A 1 406 ? 0.869 -19.680 6.293 1.00 93.12 406 ASP A O 1
ATOM 3127 N N . ASP A 1 407 ? 0.495 -21.225 7.881 1.00 91.56 407 ASP A N 1
ATOM 3128 C CA . ASP A 1 407 ? 0.829 -20.381 9.036 1.00 91.56 407 ASP A CA 1
ATOM 3129 C C . ASP A 1 407 ? 2.324 -20.070 9.113 1.00 91.56 407 ASP A C 1
ATOM 3131 O O . ASP A 1 407 ? 2.712 -19.014 9.608 1.00 91.56 407 ASP A O 1
ATOM 3135 N N . GLU A 1 408 ? 3.162 -20.941 8.552 1.00 87.94 408 GLU A N 1
ATOM 3136 C CA . GLU A 1 408 ? 4.590 -20.693 8.331 1.00 87.94 408 GLU A CA 1
ATOM 3137 C C . GLU A 1 408 ? 4.856 -19.516 7.368 1.00 87.94 408 GLU A C 1
ATOM 3139 O O . GLU A 1 408 ? 5.976 -19.001 7.332 1.00 87.94 408 GLU A O 1
ATOM 3144 N N . GLN A 1 409 ? 3.844 -19.062 6.619 1.00 90.06 409 GLN A N 1
ATOM 3145 C CA . GLN A 1 409 ? 3.933 -17.984 5.633 1.00 90.06 409 GLN A CA 1
ATOM 3146 C C . GLN A 1 409 ? 3.285 -16.674 6.133 1.00 90.06 409 GLN A C 1
ATOM 3148 O O . GLN A 1 409 ? 2.327 -16.725 6.910 1.00 90.06 409 GLN A O 1
ATOM 3153 N N . PRO A 1 410 ? 3.724 -15.493 5.642 1.00 91.00 410 PRO A N 1
ATOM 3154 C CA . PRO A 1 410 ? 3.252 -14.185 6.118 1.00 91.00 410 PRO A CA 1
ATOM 3155 C C . PRO A 1 410 ? 1.728 -14.009 6.144 1.00 91.00 410 PRO A C 1
ATOM 3157 O O . PRO A 1 410 ? 1.190 -13.442 7.094 1.00 91.00 410 PRO A O 1
ATOM 3160 N N . ASP A 1 411 ? 1.020 -14.514 5.131 1.00 95.38 411 ASP A N 1
ATOM 3161 C CA . ASP A 1 411 ? -0.431 -14.328 5.009 1.00 95.38 411 ASP A CA 1
ATOM 3162 C C . ASP A 1 411 ? -1.221 -15.267 5.937 1.00 95.38 411 ASP A C 1
ATOM 3164 O O . ASP A 1 411 ? -2.244 -14.860 6.487 1.00 95.38 411 ASP A O 1
ATOM 3168 N N . GLY A 1 412 ? -0.734 -16.488 6.192 1.00 95.88 412 GLY A N 1
ATOM 3169 C CA . GLY A 1 412 ? -1.341 -17.377 7.188 1.00 95.88 412 GLY A CA 1
ATOM 3170 C C . GLY A 1 412 ? -1.083 -16.886 8.612 1.00 95.88 412 GLY A C 1
ATOM 3171 O O . GLY A 1 412 ? -2.021 -16.789 9.400 1.00 95.88 412 GLY A O 1
ATOM 3172 N N . ALA A 1 413 ? 0.145 -16.446 8.911 1.00 94.12 413 ALA A N 1
ATOM 3173 C CA . ALA A 1 413 ? 0.468 -15.769 10.169 1.00 94.12 413 ALA A CA 1
ATOM 3174 C C . ALA A 1 413 ? -0.398 -14.508 10.385 1.00 94.12 413 ALA A C 1
ATOM 3176 O O . ALA A 1 413 ? -0.951 -14.308 11.467 1.00 94.12 413 ALA A O 1
ATOM 3177 N N . THR A 1 414 ? -0.597 -13.702 9.334 1.00 96.44 414 THR A N 1
ATOM 3178 C CA . THR A 1 414 ? -1.502 -12.539 9.342 1.00 96.44 414 THR A CA 1
ATOM 3179 C C . THR A 1 414 ? -2.944 -12.942 9.664 1.00 96.44 414 THR A C 1
ATOM 3181 O O . THR A 1 414 ? -3.584 -12.297 10.496 1.00 96.44 414 THR A O 1
ATOM 3184 N N . ALA A 1 415 ? -3.453 -14.030 9.073 1.00 98.25 415 ALA A N 1
ATOM 3185 C CA . ALA A 1 415 ? -4.783 -14.549 9.389 1.00 98.25 415 ALA A CA 1
ATOM 3186 C C . ALA A 1 415 ? -4.889 -15.045 10.841 1.00 98.25 415 ALA A C 1
ATOM 3188 O O . ALA A 1 415 ? -5.864 -14.721 11.514 1.00 98.25 415 ALA A O 1
ATOM 3189 N N . VAL A 1 416 ? -3.888 -15.769 11.357 1.00 97.69 416 VAL A N 1
ATOM 3190 C CA . VAL A 1 416 ? -3.855 -16.232 12.758 1.00 97.69 416 VAL A CA 1
ATOM 3191 C C . VAL A 1 416 ? -3.918 -15.056 13.735 1.00 97.69 416 VAL A C 1
ATOM 3193 O O . VAL A 1 416 ? -4.738 -15.075 14.655 1.00 97.69 416 VAL A O 1
ATOM 3196 N N . SER A 1 417 ? -3.100 -14.020 13.538 1.00 97.56 417 SER A N 1
ATOM 3197 C CA . SER A 1 417 ? -3.089 -12.850 14.426 1.00 97.56 417 SER A CA 1
ATOM 3198 C C . SER A 1 417 ? -4.375 -12.020 14.324 1.00 97.56 417 SER A C 1
ATOM 3200 O O . SER A 1 417 ? -4.904 -11.585 15.348 1.00 97.56 417 SER A O 1
ATOM 3202 N N . ALA A 1 418 ? -4.945 -11.872 13.122 1.00 98.38 418 ALA A N 1
ATOM 3203 C CA . ALA A 1 418 ? -6.237 -11.213 12.935 1.00 98.38 418 ALA A CA 1
ATOM 3204 C C . ALA A 1 418 ? -7.396 -11.982 13.601 1.00 98.38 418 ALA A C 1
ATOM 3206 O O . ALA A 1 418 ? -8.237 -11.360 14.248 1.00 98.38 418 ALA A O 1
ATOM 3207 N N . ILE A 1 419 ? -7.420 -13.320 13.519 1.00 98.69 419 ILE A N 1
ATOM 3208 C CA . ILE A 1 419 ? -8.425 -14.165 14.191 1.00 98.69 419 ILE A CA 1
ATOM 3209 C C . ILE A 1 419 ? -8.342 -14.001 15.709 1.00 98.69 419 ILE A C 1
ATOM 3211 O O . ILE A 1 419 ? -9.359 -13.705 16.333 1.00 98.69 419 ILE A O 1
ATOM 3215 N N . ARG A 1 420 ? -7.137 -14.096 16.291 1.00 98.25 420 ARG A N 1
ATOM 3216 C CA . ARG A 1 420 ? -6.924 -13.886 17.735 1.00 98.25 420 ARG A CA 1
ATOM 3217 C C . ARG A 1 420 ? -7.412 -12.509 18.182 1.00 98.25 420 ARG A C 1
ATOM 3219 O O . ARG A 1 420 ? -8.128 -12.403 19.171 1.00 98.25 420 ARG A O 1
ATOM 3226 N N . ALA A 1 421 ? -7.114 -11.459 17.414 1.00 98.25 421 ALA A N 1
ATOM 3227 C CA . ALA A 1 421 ? -7.615 -10.117 17.698 1.00 98.25 421 ALA A CA 1
ATOM 3228 C C . ALA A 1 421 ? -9.149 -10.017 17.620 1.00 98.25 421 ALA A C 1
ATOM 3230 O O . ALA A 1 421 ? -9.757 -9.388 18.484 1.00 98.25 421 ALA A O 1
ATOM 3231 N N . MET A 1 422 ? -9.793 -10.647 16.632 1.00 98.38 422 MET A N 1
ATOM 3232 C CA . MET A 1 422 ? -11.260 -10.695 16.545 1.00 98.38 422 MET A CA 1
ATOM 3233 C C . MET A 1 422 ? -11.879 -11.427 17.745 1.00 98.38 422 MET A C 1
ATOM 3235 O O . MET A 1 422 ? -12.907 -10.987 18.257 1.00 98.38 422 MET A O 1
ATOM 3239 N N . GLU A 1 423 ? -11.258 -12.509 18.220 1.00 97.94 423 GLU A N 1
ATOM 3240 C CA . GLU A 1 423 ? -11.690 -13.265 19.403 1.00 97.94 423 GLU A CA 1
ATOM 3241 C C . GLU A 1 423 ? -11.526 -12.451 20.696 1.00 97.94 423 GLU A C 1
ATOM 3243 O O . GLU A 1 423 ? -12.506 -12.232 21.411 1.00 97.94 423 GLU A O 1
ATOM 3248 N N . GLU A 1 424 ? -10.316 -11.949 20.964 1.00 97.38 424 GLU A N 1
ATOM 3249 C CA . GLU A 1 424 ? -9.982 -11.135 22.140 1.00 97.38 424 GLU A CA 1
ATOM 3250 C C . GLU A 1 424 ? -10.885 -9.902 22.261 1.00 97.38 424 GLU A C 1
ATOM 3252 O O . GLU A 1 424 ? -11.466 -9.647 23.317 1.00 97.38 424 GLU A O 1
ATOM 3257 N N . LEU A 1 425 ? -11.015 -9.126 21.180 1.00 96.75 425 LEU A N 1
ATOM 3258 C CA . LEU A 1 425 ? -11.729 -7.851 21.207 1.00 96.75 425 LEU A CA 1
ATOM 3259 C C . LEU A 1 425 ? -13.250 -8.044 21.260 1.00 96.75 425 LEU A C 1
ATOM 3261 O O . LEU A 1 425 ? -13.938 -7.251 21.901 1.00 96.75 425 LEU A O 1
ATOM 3265 N N . THR A 1 426 ? -13.774 -9.127 20.674 1.00 95.62 426 THR A N 1
ATOM 3266 C CA . THR A 1 426 ? -15.182 -9.520 20.852 1.00 95.62 426 THR A CA 1
ATOM 3267 C C . THR A 1 426 ? -15.450 -9.957 22.293 1.00 95.62 426 THR A C 1
ATOM 3269 O O . THR A 1 426 ? -16.444 -9.528 22.879 1.00 95.62 426 THR A O 1
ATOM 3272 N N . GLY A 1 427 ? -14.547 -10.737 22.902 1.00 93.31 427 GLY A N 1
ATOM 3273 C CA . GLY A 1 427 ? -14.628 -11.117 24.317 1.00 93.31 427 GLY A CA 1
ATOM 3274 C C . GLY A 1 427 ? -14.543 -9.921 25.275 1.00 93.31 427 GLY A C 1
ATOM 3275 O O . GLY A 1 427 ? -15.229 -9.897 26.293 1.00 93.31 427 GLY A O 1
ATOM 3276 N N . ALA A 1 428 ? -13.773 -8.889 24.918 1.00 92.44 428 ALA A N 1
ATOM 3277 C CA . ALA A 1 428 ? -13.664 -7.636 25.669 1.00 92.44 428 ALA A CA 1
ATOM 3278 C C . ALA A 1 428 ? -14.895 -6.707 25.546 1.00 92.44 428 ALA A C 1
ATOM 3280 O O . ALA A 1 428 ? -14.945 -5.669 26.210 1.00 92.44 428 ALA A O 1
ATOM 3281 N N . GLY A 1 429 ? -15.877 -7.037 24.698 1.00 87.12 429 GLY A N 1
ATOM 3282 C CA . GLY A 1 429 ? -17.174 -6.352 24.614 1.00 87.12 429 GLY A CA 1
ATOM 3283 C C . GLY A 1 429 ? -17.164 -4.923 24.047 1.00 87.12 429 GLY A C 1
ATOM 3284 O O . GLY A 1 429 ? -18.222 -4.291 23.999 1.00 87.12 429 GLY A O 1
ATOM 3285 N N . LYS A 1 430 ? -16.008 -4.410 23.609 1.00 85.62 430 LYS A N 1
ATOM 3286 C CA . LYS A 1 430 ? -15.864 -3.102 22.947 1.00 85.62 430 LYS A CA 1
ATOM 3287 C C . LYS A 1 430 ? -15.956 -3.246 21.423 1.00 85.62 430 LYS A C 1
ATOM 3289 O O . LYS A 1 430 ? -15.544 -4.281 20.899 1.00 85.62 430 LYS A O 1
ATOM 3294 N N . PRO A 1 431 ? -16.437 -2.219 20.695 1.00 96.06 431 PRO A N 1
ATOM 3295 C CA . PRO A 1 431 ? -16.358 -2.224 19.241 1.00 96.06 431 PRO A CA 1
ATOM 3296 C C . PRO A 1 431 ? -14.891 -2.209 18.792 1.00 96.06 431 PRO A C 1
ATOM 3298 O O . PRO A 1 431 ? -14.028 -1.609 19.445 1.00 96.06 431 PRO A O 1
ATOM 3301 N N . TRP A 1 432 ? -14.595 -2.866 17.675 1.00 98.31 432 TRP A N 1
ATOM 3302 C CA . TRP A 1 432 ? -13.228 -2.989 17.172 1.00 98.31 432 TRP A CA 1
ATOM 3303 C C . TRP A 1 432 ? -13.110 -2.766 15.669 1.00 98.31 432 TRP A C 1
ATOM 3305 O O . TRP A 1 432 ? -14.049 -2.989 14.906 1.00 98.31 432 TRP A O 1
ATOM 3315 N N . MET A 1 433 ? -11.924 -2.334 15.244 1.00 98.62 433 MET A N 1
ATOM 3316 C CA . MET A 1 433 ? -11.472 -2.456 13.865 1.00 98.62 433 MET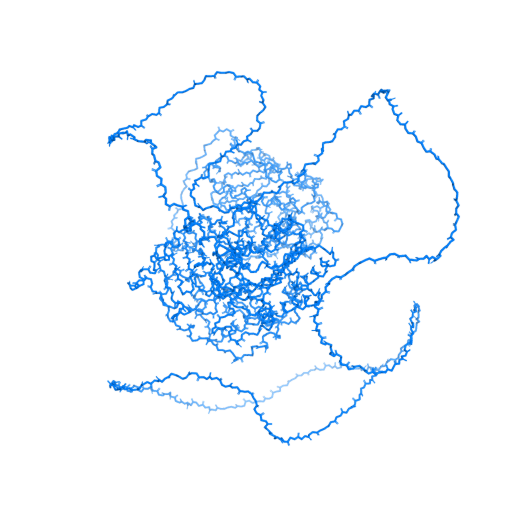 A CA 1
ATOM 3317 C C . MET A 1 433 ? -10.289 -3.423 13.822 1.00 98.62 433 MET A C 1
ATOM 3319 O O . MET A 1 433 ? -9.270 -3.185 14.470 1.00 98.62 433 MET A O 1
ATOM 3323 N N . VAL A 1 434 ? -10.414 -4.484 13.029 1.00 98.81 434 VAL A N 1
ATOM 3324 C CA . VAL A 1 434 ? -9.312 -5.391 12.694 1.00 98.81 434 VAL A CA 1
ATOM 3325 C C . VAL A 1 434 ? -9.044 -5.268 11.201 1.00 98.81 434 VAL A C 1
ATOM 3327 O O . VAL A 1 434 ? -9.970 -5.302 10.389 1.00 98.81 434 VAL A O 1
ATOM 3330 N N . ALA A 1 435 ? -7.777 -5.106 10.835 1.00 98.69 435 ALA A N 1
ATOM 3331 C CA . ALA A 1 435 ? -7.336 -5.074 9.451 1.00 98.69 435 ALA A CA 1
ATOM 3332 C C . ALA A 1 435 ? -6.363 -6.227 9.163 1.00 98.69 435 ALA A C 1
ATOM 3334 O O . ALA A 1 435 ? -5.409 -6.429 9.911 1.00 98.69 435 ALA A O 1
ATOM 3335 N N . ALA A 1 436 ? -6.610 -6.972 8.086 1.00 98.56 436 ALA A N 1
ATOM 3336 C CA . ALA A 1 436 ? -5.787 -8.076 7.604 1.00 98.56 436 ALA A CA 1
ATOM 3337 C C . ALA A 1 436 ? -5.294 -7.754 6.185 1.00 98.56 436 ALA A C 1
ATOM 3339 O O . ALA A 1 436 ? -6.073 -7.733 5.230 1.00 98.56 436 ALA A O 1
ATOM 3340 N N . GLY A 1 437 ? -4.007 -7.440 6.068 1.00 97.75 437 GLY A N 1
ATOM 3341 C CA . GLY A 1 437 ? -3.343 -7.042 4.833 1.00 97.75 437 GLY A CA 1
ATOM 3342 C C . GLY A 1 437 ? -2.498 -8.171 4.260 1.00 97.75 437 GLY A C 1
ATOM 3343 O O . GLY A 1 437 ? -1.313 -8.274 4.575 1.00 97.75 437 GLY A O 1
ATOM 3344 N N . PHE A 1 438 ? -3.099 -9.006 3.421 1.00 97.25 438 PHE A N 1
ATOM 3345 C CA . PHE A 1 438 ? -2.409 -10.093 2.739 1.00 97.25 438 PHE A CA 1
ATOM 3346 C C . PHE A 1 438 ? -1.469 -9.546 1.661 1.00 97.25 438 PHE A C 1
ATOM 3348 O O . PHE A 1 438 ? -1.837 -8.677 0.867 1.00 97.25 438 PHE A O 1
ATOM 3355 N N . HIS A 1 439 ? -0.239 -10.051 1.646 1.00 93.75 439 HIS A N 1
ATOM 3356 C CA . HIS A 1 439 ? 0.793 -9.673 0.690 1.00 93.75 439 HIS A CA 1
ATOM 3357 C C . HIS A 1 439 ? 0.626 -10.400 -0.651 1.00 93.75 439 HIS A C 1
ATOM 3359 O O . HIS A 1 439 ? 1.121 -9.916 -1.662 1.00 93.75 439 HIS A O 1
ATOM 3365 N N . ARG A 1 440 ? -0.085 -11.530 -0.725 1.00 95.00 440 ARG A N 1
ATOM 3366 C CA . ARG A 1 440 ? -0.394 -12.156 -2.016 1.00 95.00 440 ARG A CA 1
ATOM 3367 C C . ARG A 1 440 ? -1.634 -11.537 -2.674 1.00 95.00 440 ARG A C 1
ATOM 3369 O O . ARG A 1 440 ? -2.600 -11.217 -1.980 1.00 95.00 440 ARG A O 1
ATOM 3376 N N . PRO A 1 441 ? -1.637 -11.399 -4.016 1.00 94.69 441 PRO A N 1
ATOM 3377 C CA . PRO A 1 441 ? -0.685 -11.977 -4.981 1.00 94.69 441 PRO A CA 1
ATOM 3378 C C . PRO A 1 441 ? 0.566 -11.147 -5.381 1.00 94.69 441 PRO A C 1
ATOM 3380 O O . PRO A 1 441 ? 1.200 -11.526 -6.361 1.00 94.69 441 PRO A O 1
ATOM 3383 N N . HIS A 1 442 ? 0.974 -10.082 -4.675 1.00 94.88 442 HIS A N 1
ATOM 3384 C CA . HIS A 1 442 ? 2.195 -9.300 -4.996 1.00 94.88 442 HIS A CA 1
ATOM 3385 C C . HIS A 1 442 ? 3.462 -10.169 -5.123 1.00 94.88 442 HIS A C 1
ATOM 3387 O O . HIS A 1 442 ? 3.650 -11.151 -4.397 1.00 94.88 442 HIS A O 1
ATOM 3393 N N . ASP A 1 443 ? 4.348 -9.770 -6.040 1.00 91.12 443 ASP A N 1
ATOM 3394 C CA . ASP A 1 443 ? 5.637 -10.409 -6.329 1.00 91.12 443 ASP A CA 1
ATOM 3395 C C . ASP A 1 443 ? 6.690 -10.281 -5.195 1.00 91.12 443 ASP A C 1
ATOM 3397 O O . ASP A 1 443 ? 6.660 -9.301 -4.449 1.00 91.12 443 ASP A O 1
ATOM 3401 N N . PRO A 1 444 ? 7.647 -11.223 -5.033 1.00 93.50 444 PRO A N 1
ATOM 3402 C CA . PRO A 1 444 ? 7.760 -12.538 -5.676 1.00 93.50 444 PRO A CA 1
ATOM 3403 C C . PRO A 1 444 ? 6.541 -13.444 -5.501 1.00 93.50 444 PRO A C 1
ATOM 3405 O O . PRO A 1 444 ? 5.955 -13.512 -4.422 1.00 93.50 444 PRO A O 1
ATOM 3408 N N . PHE A 1 445 ? 6.177 -14.189 -6.544 1.00 94.56 445 PHE A N 1
ATOM 3409 C CA . PHE A 1 445 ? 5.015 -15.078 -6.510 1.00 94.56 445 PHE A CA 1
ATOM 3410 C C . PHE A 1 445 ? 5.368 -16.392 -5.802 1.00 94.56 445 PHE A C 1
ATOM 3412 O O . PHE A 1 445 ? 5.644 -17.418 -6.432 1.00 94.56 445 PHE A O 1
ATOM 3419 N N . HIS A 1 446 ? 5.382 -16.351 -4.466 1.00 93.81 446 HIS A N 1
ATOM 3420 C CA . HIS A 1 446 ? 5.561 -17.537 -3.626 1.00 93.81 446 HIS A CA 1
ATOM 3421 C C . HIS A 1 446 ? 4.249 -18.002 -2.991 1.00 93.81 446 HIS A C 1
ATOM 3423 O O . HIS A 1 446 ? 3.550 -17.197 -2.373 1.00 93.81 446 HIS A O 1
ATOM 3429 N N . ALA A 1 447 ? 3.961 -19.301 -3.056 1.00 94.88 447 ALA A N 1
ATOM 3430 C CA . ALA A 1 447 ? 2.836 -19.928 -2.358 1.00 94.88 447 ALA A CA 1
ATOM 3431 C C . ALA A 1 447 ? 3.157 -21.394 -1.994 1.00 94.88 447 ALA A C 1
ATOM 3433 O O . ALA A 1 447 ? 3.939 -22.033 -2.704 1.00 94.88 447 ALA A O 1
ATOM 3434 N N . PRO A 1 448 ? 2.556 -21.962 -0.929 1.00 95.38 448 PRO A N 1
ATOM 3435 C CA . PRO A 1 448 ? 2.661 -23.392 -0.632 1.00 95.38 448 PRO A CA 1
ATOM 3436 C C . PRO A 1 448 ? 2.239 -24.283 -1.811 1.00 95.38 448 PRO A C 1
ATOM 3438 O O . PRO A 1 448 ? 1.256 -23.990 -2.497 1.00 95.38 448 PRO A O 1
ATOM 3441 N N . ARG A 1 449 ? 2.950 -25.402 -2.024 1.00 95.88 449 ARG A N 1
ATOM 3442 C CA . ARG A 1 449 ? 2.779 -26.318 -3.173 1.00 95.88 449 ARG A CA 1
ATOM 3443 C C . ARG A 1 449 ? 1.319 -26.675 -3.474 1.00 95.88 449 ARG A C 1
ATOM 3445 O O . ARG A 1 449 ? 0.906 -26.571 -4.625 1.00 95.88 449 ARG A O 1
ATOM 3452 N N . LYS A 1 450 ? 0.514 -26.942 -2.439 1.00 96.44 450 LYS A N 1
ATOM 3453 C CA . LYS A 1 450 ? -0.921 -27.271 -2.551 1.00 96.44 450 LYS A CA 1
ATOM 3454 C C . LYS A 1 450 ? -1.766 -26.256 -3.341 1.00 96.44 450 LYS A C 1
ATOM 3456 O O . LYS A 1 450 ? -2.824 -26.624 -3.836 1.00 96.44 450 LYS A O 1
ATOM 3461 N N . TYR A 1 451 ? -1.324 -25.001 -3.479 1.00 97.25 451 TYR A N 1
ATOM 3462 C CA . TYR A 1 451 ? -1.994 -23.992 -4.311 1.00 97.25 451 TYR A CA 1
ATOM 3463 C C . TYR A 1 451 ? -1.493 -23.974 -5.758 1.00 97.25 451 TYR A C 1
ATOM 3465 O O . TYR A 1 451 ? -2.264 -23.646 -6.653 1.00 97.25 451 TYR A O 1
ATOM 3473 N N . PHE A 1 452 ? -0.244 -24.374 -6.012 1.00 96.88 452 PHE A N 1
ATOM 3474 C CA . PHE A 1 452 ? 0.239 -24.666 -7.366 1.00 96.88 452 PHE A CA 1
ATOM 3475 C C . PHE A 1 452 ? -0.398 -25.942 -7.932 1.00 96.88 452 PHE A C 1
ATOM 3477 O O . PHE A 1 452 ? -0.594 -26.035 -9.142 1.00 96.88 452 PHE A O 1
ATOM 3484 N N . ASP A 1 453 ? -0.764 -26.895 -7.072 1.00 96.25 453 ASP A N 1
ATOM 3485 C CA . ASP A 1 453 ? -1.438 -28.142 -7.458 1.00 96.25 453 ASP A CA 1
ATOM 3486 C C . ASP A 1 453 ? -2.892 -27.913 -7.933 1.00 96.25 453 ASP A C 1
ATOM 3488 O O . ASP A 1 453 ? -3.424 -28.711 -8.704 1.00 96.25 453 ASP A O 1
ATOM 3492 N N . LEU A 1 454 ? -3.514 -26.780 -7.566 1.00 96.00 454 LEU A N 1
ATOM 3493 C CA . LEU A 1 454 ? -4.797 -26.317 -8.128 1.00 96.00 454 LEU A CA 1
ATOM 3494 C C . LEU A 1 454 ? -4.687 -25.885 -9.603 1.00 96.00 454 LEU A C 1
ATOM 3496 O O . LEU A 1 454 ? -5.708 -25.755 -10.283 1.00 96.00 454 LEU A O 1
ATOM 3500 N N . TYR A 1 455 ? -3.461 -25.664 -10.089 1.00 95.12 455 TYR A N 1
ATOM 3501 C CA . TYR A 1 455 ? -3.143 -25.218 -11.445 1.00 95.12 455 TYR A CA 1
ATOM 3502 C C . TYR A 1 455 ? -2.010 -26.084 -12.037 1.00 95.12 455 TYR A C 1
ATOM 3504 O O . TYR A 1 455 ? -0.866 -25.625 -12.146 1.00 95.12 455 TYR A O 1
ATOM 3512 N N . PRO A 1 456 ? -2.279 -27.352 -12.416 1.00 94.50 456 PRO A N 1
ATOM 3513 C CA . PRO A 1 456 ? -1.272 -28.239 -13.003 1.00 94.50 456 PRO A CA 1
ATOM 3514 C C . PRO A 1 456 ? -0.571 -27.622 -14.223 1.00 94.50 456 PRO A C 1
ATOM 3516 O O . PRO A 1 456 ? -1.179 -26.847 -14.971 1.00 94.50 456 PRO A O 1
ATOM 3519 N N . LYS A 1 457 ? 0.698 -27.980 -14.471 1.00 90.69 457 LYS A N 1
ATOM 3520 C CA . LYS A 1 457 ? 1.399 -27.545 -15.694 1.00 90.69 457 LYS A CA 1
ATOM 3521 C C . LYS A 1 457 ? 0.604 -27.962 -16.939 1.00 90.69 457 LYS A C 1
ATOM 3523 O O . LYS A 1 457 ? 0.104 -29.080 -17.012 1.00 90.69 457 LYS A O 1
ATOM 3528 N N . GLY A 1 458 ? 0.457 -27.038 -17.889 1.00 88.12 458 GLY A N 1
ATOM 3529 C CA . GLY A 1 458 ? -0.354 -27.225 -19.099 1.00 88.12 458 GLY A CA 1
ATOM 3530 C C . GLY A 1 458 ? -1.875 -27.080 -18.921 1.00 88.12 458 GLY A C 1
ATOM 3531 O O . GLY A 1 458 ? -2.589 -27.131 -19.916 1.00 88.12 458 GLY A O 1
ATOM 3532 N N . SER A 1 459 ? -2.397 -26.863 -17.703 1.00 90.06 459 SER A N 1
ATOM 3533 C CA . SER A 1 459 ? -3.844 -26.633 -17.480 1.00 90.06 459 SER A CA 1
ATOM 3534 C C . SER A 1 459 ? -4.316 -25.201 -17.770 1.00 90.06 459 SER A C 1
ATOM 3536 O O . SER A 1 459 ? -5.516 -24.931 -17.756 1.00 90.06 459 SER A O 1
ATOM 3538 N N . LEU A 1 460 ? -3.381 -24.280 -18.017 1.00 88.94 460 LEU A N 1
ATOM 3539 C CA . LEU A 1 460 ? -3.641 -22.871 -18.297 1.00 88.94 460 LEU A CA 1
ATOM 3540 C C . LEU A 1 460 ? -3.330 -22.547 -19.756 1.00 88.94 460 LEU A C 1
ATOM 3542 O O . LEU A 1 460 ? -2.411 -23.111 -20.345 1.00 88.94 460 LEU A O 1
ATOM 3546 N N . GLN A 1 461 ? -4.061 -21.579 -20.300 1.00 83.62 461 GLN A N 1
ATOM 3547 C CA . GLN A 1 461 ? -3.797 -20.972 -21.599 1.00 83.62 461 GLN A CA 1
ATOM 3548 C C . GLN A 1 461 ? -3.660 -19.460 -21.418 1.00 83.62 461 GLN A C 1
ATOM 3550 O O . GLN A 1 461 ? -4.364 -18.855 -20.605 1.00 83.62 461 GLN A O 1
ATOM 3555 N N . LEU A 1 462 ? -2.751 -18.849 -22.176 1.00 75.38 462 LEU A N 1
ATOM 3556 C CA . LEU A 1 462 ? -2.677 -17.397 -22.302 1.00 75.38 462 LEU A CA 1
ATOM 3557 C C . LEU A 1 462 ? -3.893 -16.903 -23.097 1.00 75.38 462 LEU A C 1
ATOM 3559 O O . LEU A 1 462 ? -4.296 -17.534 -24.075 1.00 75.38 462 LEU A O 1
ATOM 3563 N N . ARG A 1 463 ? -4.482 -15.771 -22.697 1.00 68.69 463 ARG A N 1
ATOM 3564 C CA . ARG A 1 463 ? -5.563 -15.159 -23.480 1.00 68.69 463 ARG A CA 1
ATOM 3565 C C . ARG A 1 463 ? -5.019 -14.572 -24.788 1.00 68.69 463 ARG A C 1
ATOM 3567 O O . ARG A 1 463 ? -3.897 -14.072 -24.834 1.00 68.69 463 ARG A O 1
ATOM 3574 N N . SER A 1 464 ? -5.840 -14.568 -25.835 1.00 56.94 464 SER A N 1
ATOM 3575 C CA . SER A 1 464 ? -5.453 -14.092 -27.171 1.00 56.94 464 SER A CA 1
ATOM 3576 C C . SER A 1 464 ? -5.198 -12.581 -27.266 1.00 56.94 464 SER A C 1
ATOM 3578 O O . SER A 1 464 ? -4.468 -12.152 -28.155 1.00 56.94 464 SER A O 1
ATOM 3580 N N . ASP A 1 465 ? -5.753 -11.762 -26.365 1.00 57.03 465 ASP A N 1
ATOM 3581 C CA . ASP A 1 465 ? -5.505 -10.310 -26.320 1.00 57.03 465 ASP A CA 1
ATOM 3582 C C . ASP A 1 465 ? -4.055 -9.958 -25.944 1.00 57.03 465 ASP A C 1
ATOM 3584 O O . ASP A 1 465 ? -3.549 -8.912 -26.346 1.00 57.03 465 ASP A O 1
ATOM 3588 N N . LEU A 1 466 ? -3.344 -10.868 -25.267 1.00 57.34 466 LEU A N 1
ATOM 3589 C CA . LEU A 1 466 ? -1.931 -10.709 -24.904 1.00 57.34 466 LEU A CA 1
ATOM 3590 C C . LEU A 1 466 ? -1.003 -10.633 -26.137 1.00 57.34 466 LEU A C 1
ATOM 3592 O O . LEU A 1 466 ? 0.150 -10.222 -26.012 1.00 57.34 466 LEU A O 1
ATOM 3596 N N . ALA A 1 467 ? -1.503 -11.007 -27.322 1.00 49.16 467 ALA A N 1
ATOM 3597 C CA . ALA A 1 467 ? -0.807 -10.922 -28.606 1.00 49.16 467 ALA A CA 1
ATOM 3598 C C . ALA A 1 467 ? -1.246 -9.727 -29.485 1.00 49.16 467 ALA A C 1
ATOM 3600 O O . ALA A 1 467 ? -0.744 -9.580 -30.600 1.00 49.16 467 ALA A O 1
ATOM 3601 N N . VAL A 1 468 ? -2.181 -8.882 -29.031 1.00 57.62 468 VAL A N 1
ATOM 3602 C CA . VAL A 1 468 ? -2.751 -7.798 -29.851 1.00 57.62 468 VAL A CA 1
ATOM 3603 C C . VAL A 1 468 ? -1.867 -6.549 -29.830 1.00 57.62 468 VAL A C 1
ATOM 3605 O O . VAL A 1 468 ? -1.491 -6.034 -28.777 1.00 57.62 468 VAL A O 1
ATOM 3608 N N . SER A 1 469 ? -1.571 -6.018 -31.019 1.00 68.00 469 SER A N 1
ATOM 3609 C CA . SER A 1 469 ? -0.890 -4.735 -31.196 1.00 68.00 469 SER A CA 1
ATOM 3610 C C . SER A 1 469 ? -1.757 -3.572 -30.705 1.00 68.00 469 SER A C 1
ATOM 3612 O O . SER A 1 469 ? -2.870 -3.382 -31.199 1.00 68.00 469 SER A O 1
ATOM 3614 N N . SER A 1 470 ? -1.225 -2.761 -29.790 1.00 79.25 470 SER A N 1
ATOM 3615 C CA . SER A 1 470 ? -1.882 -1.554 -29.281 1.00 79.25 470 SER A CA 1
ATOM 3616 C C . SER A 1 470 ? -1.187 -0.286 -29.781 1.00 79.25 470 SER A C 1
ATOM 3618 O O . SER A 1 470 ? 0.040 -0.230 -29.832 1.00 79.25 470 SER A O 1
ATOM 3620 N N . ASN A 1 471 ? -1.968 0.743 -30.116 1.00 86.50 471 ASN A N 1
ATOM 3621 C CA . ASN A 1 471 ? -1.503 2.092 -30.475 1.00 86.50 471 ASN A CA 1
ATOM 3622 C C . ASN A 1 471 ? -1.531 3.066 -29.272 1.00 86.50 471 ASN A C 1
ATOM 3624 O O . ASN A 1 471 ? -1.720 4.273 -29.442 1.00 86.50 471 ASN A O 1
ATOM 3628 N N . ALA A 1 472 ? -1.379 2.536 -28.054 1.00 87.31 472 ALA A N 1
ATOM 3629 C CA . ALA A 1 472 ? -1.283 3.319 -26.825 1.00 87.31 472 ALA A CA 1
ATOM 3630 C C . ALA A 1 472 ? -0.113 4.321 -26.848 1.00 87.31 472 ALA A C 1
ATOM 3632 O O . ALA A 1 472 ? 0.876 4.144 -27.563 1.00 87.31 472 ALA A O 1
ATOM 3633 N N . ALA A 1 473 ? -0.207 5.372 -26.032 1.00 86.44 473 ALA A N 1
ATOM 3634 C CA . ALA A 1 473 ? 0.844 6.381 -25.939 1.00 86.44 473 ALA A CA 1
ATOM 3635 C C . ALA A 1 473 ? 2.173 5.767 -25.442 1.00 86.44 473 ALA A C 1
ATOM 3637 O O . ALA A 1 473 ? 2.150 4.954 -24.514 1.00 86.44 473 ALA A O 1
ATOM 3638 N N . PRO A 1 474 ? 3.354 6.204 -25.931 1.00 81.94 474 PRO A N 1
ATOM 3639 C CA . PRO A 1 474 ? 4.647 5.720 -25.425 1.00 81.94 474 PRO A CA 1
ATOM 3640 C C . PRO A 1 474 ? 4.837 5.903 -23.909 1.00 81.94 474 PRO A C 1
ATOM 3642 O O . PRO A 1 474 ? 5.540 5.127 -23.268 1.00 81.94 474 PRO A O 1
ATOM 3645 N N . MET A 1 475 ? 4.175 6.898 -23.306 1.00 85.88 475 MET A N 1
ATOM 3646 C CA . MET A 1 475 ? 4.175 7.113 -21.854 1.00 85.88 475 MET A CA 1
ATOM 3647 C C . MET A 1 475 ? 3.274 6.141 -21.071 1.00 85.88 475 MET A C 1
ATOM 3649 O O . MET A 1 475 ? 3.431 6.032 -19.851 1.00 85.88 475 MET A O 1
ATOM 3653 N N . ALA A 1 476 ? 2.362 5.408 -21.718 1.00 88.25 476 ALA A N 1
ATOM 3654 C CA . ALA A 1 476 ? 1.454 4.485 -21.038 1.00 88.25 476 ALA A CA 1
ATOM 3655 C C . ALA A 1 476 ? 2.215 3.356 -20.322 1.00 88.25 476 ALA A C 1
ATOM 3657 O O . ALA A 1 476 ? 1.949 3.097 -19.144 1.00 88.25 476 ALA A O 1
ATOM 3658 N N . ILE A 1 477 ? 3.228 2.773 -20.977 1.00 85.06 477 ILE A N 1
ATOM 3659 C CA . ILE A 1 477 ? 4.094 1.707 -20.442 1.00 85.06 477 ILE A CA 1
ATOM 3660 C C . ILE A 1 477 ? 5.530 2.236 -20.314 1.00 85.06 477 ILE A C 1
ATOM 3662 O O . ILE A 1 477 ? 6.379 2.056 -21.180 1.00 85.06 477 ILE A O 1
ATOM 3666 N N . SER A 1 478 ? 5.798 2.922 -19.203 1.00 65.81 478 SER A N 1
ATOM 3667 C CA . SER A 1 478 ? 7.044 3.661 -18.970 1.00 65.81 478 SER A CA 1
ATOM 3668 C C . SER A 1 478 ? 7.949 2.954 -17.951 1.00 65.81 478 SER A C 1
ATOM 3670 O O . SER A 1 478 ? 8.037 3.374 -16.793 1.00 65.81 478 SER A O 1
ATOM 3672 N N . SER A 1 479 ? 8.662 1.904 -18.367 1.00 66.19 479 SER A N 1
ATOM 3673 C CA . SER A 1 479 ? 9.752 1.326 -17.567 1.00 66.19 479 SER A CA 1
ATOM 3674 C C . SER A 1 479 ? 10.877 0.735 -18.424 1.00 66.19 479 SER A C 1
ATOM 3676 O O . SER A 1 479 ? 10.688 0.419 -19.596 1.00 66.19 479 SER A O 1
ATOM 3678 N N . GLY A 1 480 ? 12.043 0.520 -17.807 1.00 68.25 480 GLY A N 1
ATOM 3679 C CA . GLY A 1 480 ? 13.175 -0.172 -18.433 1.00 68.25 480 GLY A CA 1
ATOM 3680 C C . GLY A 1 480 ? 13.059 -1.703 -18.487 1.00 68.25 480 GLY A C 1
ATOM 3681 O O . GLY A 1 480 ? 14.016 -2.344 -18.909 1.00 68.25 480 GLY A O 1
ATOM 3682 N N . TRP A 1 481 ? 11.942 -2.297 -18.048 1.00 85.25 481 TRP A N 1
ATOM 3683 C CA . TRP A 1 481 ? 11.771 -3.759 -17.942 1.00 85.25 481 TRP A CA 1
ATOM 3684 C C . TRP A 1 481 ? 11.067 -4.397 -19.147 1.00 85.25 481 TRP A C 1
ATOM 3686 O O . TRP A 1 481 ? 11.055 -5.619 -19.272 1.00 85.25 481 TRP A O 1
ATOM 3696 N N . VAL A 1 482 ? 10.524 -3.600 -20.076 1.00 84.50 482 VAL A N 1
ATOM 3697 C CA . VAL A 1 482 ? 9.853 -4.112 -21.290 1.00 84.50 482 VAL A CA 1
ATOM 3698 C C . VAL A 1 482 ? 10.789 -5.024 -22.102 1.00 84.50 482 VAL A C 1
ATOM 3700 O O . VAL A 1 482 ? 10.380 -6.085 -22.563 1.00 84.50 482 VAL A O 1
ATOM 3703 N N . ALA A 1 483 ? 12.076 -4.669 -22.196 1.00 86.50 483 ALA A N 1
ATOM 3704 C CA . ALA A 1 483 ? 13.106 -5.462 -22.877 1.00 86.50 483 ALA A CA 1
ATOM 3705 C C . ALA A 1 483 ? 13.538 -6.744 -22.124 1.00 86.50 483 ALA A C 1
ATOM 3707 O O . ALA A 1 483 ? 14.260 -7.570 -22.688 1.00 86.50 483 ALA A O 1
ATOM 3708 N N . ASP A 1 484 ? 13.114 -6.909 -20.867 1.00 90.25 484 ASP A N 1
ATOM 3709 C CA . ASP A 1 484 ? 13.303 -8.135 -20.087 1.00 90.25 484 ASP A CA 1
ATOM 3710 C C . ASP A 1 484 ? 12.086 -9.054 -20.238 1.00 90.25 484 ASP A C 1
ATOM 3712 O O . ASP A 1 484 ? 12.246 -10.226 -20.564 1.00 90.25 484 ASP A O 1
ATOM 3716 N N . PHE A 1 485 ? 10.867 -8.516 -20.123 1.00 90.31 485 PHE A N 1
ATOM 3717 C CA . PHE A 1 485 ? 9.631 -9.283 -20.335 1.00 90.31 485 PHE A CA 1
ATOM 3718 C C . PHE A 1 485 ? 9.452 -9.747 -21.785 1.00 90.31 485 PHE A C 1
ATOM 3720 O O . PHE A 1 485 ? 8.909 -10.824 -22.025 1.00 90.31 485 PHE A O 1
ATOM 3727 N N . ALA A 1 486 ? 9.988 -9.001 -22.757 1.00 88.25 486 ALA A N 1
ATOM 3728 C CA . ALA A 1 486 ? 10.073 -9.433 -24.153 1.00 88.25 486 ALA A CA 1
ATOM 3729 C C . ALA A 1 486 ? 10.862 -10.748 -24.343 1.00 88.25 486 ALA A C 1
ATOM 3731 O O . ALA A 1 486 ? 10.712 -11.398 -25.376 1.00 88.25 486 ALA A O 1
ATOM 3732 N N . ARG A 1 487 ? 11.681 -11.157 -23.360 1.00 90.94 487 ARG A N 1
ATOM 3733 C CA . ARG A 1 487 ? 12.440 -12.419 -23.372 1.00 90.94 487 ARG A CA 1
ATOM 3734 C C . ARG A 1 487 ? 11.660 -13.607 -22.809 1.00 90.94 487 ARG A C 1
ATOM 3736 O O . ARG A 1 487 ? 12.127 -14.730 -22.963 1.00 90.94 487 ARG A O 1
ATOM 3743 N N . PHE A 1 488 ? 10.512 -13.389 -22.160 1.00 92.81 488 PHE A N 1
ATOM 3744 C CA . PHE A 1 488 ? 9.718 -14.481 -21.595 1.00 92.81 488 PHE A CA 1
ATOM 3745 C C . PHE A 1 488 ? 9.209 -15.397 -22.708 1.00 92.81 488 PHE A C 1
ATOM 3747 O O . PHE A 1 488 ? 8.449 -14.960 -23.587 1.00 92.81 488 PHE A O 1
ATOM 3754 N N . THR A 1 489 ? 9.581 -16.674 -22.624 1.00 92.38 489 THR A N 1
ATOM 3755 C CA . THR A 1 489 ? 8.997 -17.743 -23.440 1.00 92.38 489 THR A CA 1
ATOM 3756 C C . THR A 1 489 ? 7.516 -17.922 -23.103 1.00 92.38 489 THR A C 1
ATOM 3758 O O . THR A 1 489 ? 7.028 -17.403 -22.097 1.00 92.38 489 THR A O 1
ATOM 3761 N N . GLU A 1 490 ? 6.769 -18.666 -23.918 1.00 89.56 490 GLU A N 1
ATOM 3762 C CA . GLU A 1 490 ? 5.369 -18.969 -23.594 1.00 89.56 490 GLU A CA 1
ATOM 3763 C C . GLU A 1 490 ? 5.239 -19.742 -22.267 1.00 89.56 490 GLU A C 1
ATOM 3765 O O . GLU A 1 490 ? 4.343 -19.446 -21.476 1.00 89.56 490 GLU A O 1
ATOM 3770 N N . GLU A 1 491 ? 6.190 -20.637 -21.957 1.00 92.00 491 GLU A N 1
ATOM 3771 C CA . GLU A 1 491 ? 6.243 -21.325 -20.662 1.00 92.00 491 GLU A CA 1
ATOM 3772 C C . GLU A 1 491 ? 6.515 -20.359 -19.500 1.00 92.00 491 GLU A C 1
ATOM 3774 O O . GLU A 1 491 ? 5.869 -20.486 -18.464 1.00 92.00 491 GLU A O 1
ATOM 3779 N N . ASP A 1 492 ? 7.407 -19.371 -19.644 1.00 93.88 492 ASP A N 1
ATOM 3780 C CA . ASP A 1 492 ? 7.650 -18.382 -18.580 1.00 93.88 492 ASP A CA 1
ATOM 3781 C C . ASP A 1 492 ? 6.397 -17.557 -18.277 1.00 93.88 492 ASP A C 1
ATOM 3783 O O . ASP A 1 492 ? 6.051 -17.364 -17.113 1.00 93.88 492 ASP A O 1
ATOM 3787 N N . ARG A 1 493 ? 5.671 -17.124 -19.316 1.00 92.00 493 ARG A N 1
ATOM 3788 C CA . ARG A 1 493 ? 4.407 -16.380 -19.173 1.00 92.00 493 ARG A CA 1
ATOM 3789 C C . ARG A 1 493 ? 3.341 -17.232 -18.478 1.00 92.00 493 ARG A C 1
ATOM 3791 O O . ARG A 1 493 ? 2.654 -16.742 -17.582 1.00 92.00 493 ARG A O 1
ATOM 3798 N N . LEU A 1 494 ? 3.222 -18.505 -18.864 1.00 91.88 494 LEU A N 1
ATOM 3799 C CA . LEU A 1 494 ? 2.284 -19.455 -18.264 1.00 91.88 494 LEU A CA 1
ATOM 3800 C C . LEU A 1 494 ? 2.643 -19.793 -16.812 1.00 91.88 494 LEU A C 1
ATOM 3802 O O . LEU A 1 494 ? 1.755 -19.771 -15.964 1.00 91.88 494 LEU A O 1
ATOM 3806 N N . ASP A 1 495 ? 3.912 -20.063 -16.492 1.00 93.19 495 ASP A N 1
ATOM 3807 C CA . ASP A 1 495 ? 4.344 -20.352 -15.118 1.00 93.19 495 ASP A CA 1
ATOM 3808 C C . ASP A 1 495 ? 4.251 -19.109 -14.210 1.00 93.19 495 ASP A C 1
ATOM 3810 O O . ASP A 1 495 ? 3.888 -19.245 -13.041 1.00 93.19 495 ASP A O 1
ATOM 3814 N N . PHE A 1 496 ? 4.495 -17.892 -14.716 1.00 93.25 496 PHE A N 1
ATOM 3815 C CA . PHE A 1 496 ? 4.329 -16.663 -13.923 1.00 93.25 496 PHE A CA 1
ATOM 3816 C C . PHE A 1 496 ? 2.849 -16.371 -13.635 1.00 93.25 496 PHE A C 1
ATOM 3818 O O . PHE A 1 496 ? 2.487 -16.077 -12.496 1.00 93.25 496 PHE A O 1
ATOM 3825 N N . PHE A 1 497 ? 1.967 -16.550 -14.625 1.00 92.69 497 PHE A N 1
ATOM 3826 C CA . PHE A 1 497 ? 0.514 -16.489 -14.428 1.00 92.69 497 PHE A CA 1
ATOM 3827 C C . PHE A 1 497 ? 0.022 -17.573 -13.449 1.00 92.69 497 PHE A C 1
ATOM 3829 O O . PHE A 1 497 ? -0.741 -17.281 -12.526 1.00 92.69 497 PHE A O 1
ATOM 3836 N N . ARG A 1 498 ? 0.515 -18.809 -13.583 1.00 94.56 498 ARG A N 1
ATOM 3837 C CA . ARG A 1 498 ? 0.253 -19.928 -12.663 1.00 94.56 498 ARG A CA 1
ATOM 3838 C C . ARG A 1 498 ? 0.665 -19.608 -11.224 1.00 94.56 498 ARG A C 1
ATOM 3840 O O . ARG A 1 498 ? -0.077 -19.923 -10.297 1.00 94.56 498 ARG A O 1
ATOM 3847 N N . ALA A 1 499 ? 1.810 -18.956 -11.035 1.00 95.81 499 ALA A N 1
ATOM 3848 C CA . ALA A 1 499 ? 2.291 -18.540 -9.722 1.00 95.81 499 ALA A CA 1
ATOM 3849 C C . ALA A 1 499 ? 1.449 -17.401 -9.116 1.00 95.81 499 ALA A C 1
ATOM 3851 O O . ALA A 1 499 ? 1.120 -17.459 -7.930 1.00 95.81 499 ALA A O 1
ATOM 3852 N N . TYR A 1 500 ? 1.017 -16.423 -9.924 1.00 95.25 500 TYR A N 1
ATOM 3853 C CA . TYR A 1 500 ? 0.054 -15.400 -9.495 1.00 95.25 500 TYR A CA 1
ATOM 3854 C C . TYR A 1 500 ? -1.262 -16.040 -9.021 1.00 95.25 500 TYR A C 1
ATOM 3856 O O . TYR A 1 500 ? -1.746 -15.741 -7.931 1.00 95.25 500 TYR A O 1
ATOM 3864 N N . LEU A 1 501 ? -1.812 -16.982 -9.797 1.00 94.81 501 LEU A N 1
ATOM 3865 C CA . LEU A 1 501 ? -3.031 -17.722 -9.451 1.00 94.81 501 LEU A CA 1
ATOM 3866 C C . LEU A 1 501 ? -2.885 -18.561 -8.170 1.00 94.81 501 LEU A C 1
ATOM 3868 O O . LEU A 1 501 ? -3.801 -18.575 -7.345 1.00 94.81 501 LEU A O 1
ATOM 3872 N N . ALA A 1 502 ? -1.739 -19.218 -7.967 1.00 96.44 502 ALA A N 1
ATOM 3873 C CA . ALA A 1 502 ? -1.433 -19.924 -6.723 1.00 96.44 502 ALA A CA 1
ATOM 3874 C C . ALA A 1 502 ? -1.398 -18.960 -5.520 1.00 96.44 502 ALA A C 1
ATOM 3876 O O . ALA A 1 502 ? -1.962 -19.269 -4.471 1.00 96.44 502 ALA A O 1
ATOM 3877 N N . GLY A 1 503 ? -0.825 -17.761 -5.689 1.00 96.81 503 GLY A N 1
ATOM 3878 C CA . GLY A 1 503 ? -0.873 -16.683 -4.696 1.00 96.81 503 GLY A CA 1
ATOM 3879 C C . GLY A 1 503 ? -2.297 -16.199 -4.390 1.00 96.81 503 GLY A C 1
ATOM 3880 O O . GLY A 1 503 ? -2.652 -16.048 -3.223 1.00 96.81 503 GLY A O 1
ATOM 3881 N N . VAL A 1 504 ? -3.142 -16.024 -5.414 1.00 96.25 504 VAL A N 1
ATOM 3882 C CA . VAL A 1 504 ? -4.561 -15.651 -5.249 1.00 96.25 504 VAL A CA 1
ATOM 3883 C C . VAL A 1 504 ? -5.332 -16.714 -4.456 1.00 96.25 504 VAL A C 1
ATOM 3885 O O . VAL A 1 504 ? -6.065 -16.363 -3.534 1.00 96.25 504 VAL A O 1
ATOM 3888 N N . SER A 1 505 ? -5.160 -18.004 -4.762 1.00 97.12 505 SER A N 1
ATOM 3889 C CA . SER A 1 505 ? -5.838 -19.083 -4.023 1.00 97.12 505 SER A CA 1
ATOM 3890 C C . SER A 1 505 ? -5.297 -19.286 -2.606 1.00 97.12 505 SER A C 1
ATOM 3892 O O . SER A 1 505 ? -6.063 -19.644 -1.713 1.00 97.12 505 SER A O 1
ATOM 3894 N N . PHE A 1 506 ? -4.008 -19.023 -2.374 1.00 97.94 506 PHE A N 1
ATOM 3895 C CA . PHE A 1 506 ? -3.439 -19.005 -1.027 1.00 97.94 506 PHE A CA 1
ATOM 3896 C C . PHE A 1 506 ? -4.075 -17.901 -0.170 1.00 97.94 506 PHE A C 1
ATOM 3898 O O . PHE A 1 506 ? -4.531 -18.178 0.943 1.00 97.94 506 PHE A O 1
ATOM 3905 N N . MET A 1 507 ? -4.183 -16.686 -0.716 1.00 97.62 507 MET A N 1
ATOM 3906 C CA . MET A 1 507 ? -4.856 -15.553 -0.077 1.00 97.62 507 MET A CA 1
ATOM 3907 C C . MET A 1 507 ? -6.352 -15.831 0.160 1.00 97.62 507 MET A C 1
ATOM 3909 O O . MET A 1 507 ? -6.829 -15.613 1.271 1.00 97.62 507 MET A O 1
ATOM 3913 N N . ASP A 1 508 ? -7.083 -16.400 -0.809 1.00 97.88 508 ASP A N 1
ATOM 3914 C CA . ASP A 1 508 ? -8.504 -16.759 -0.639 1.00 97.88 508 ASP A CA 1
ATOM 3915 C C . ASP A 1 508 ? -8.730 -17.755 0.510 1.00 97.88 508 ASP A C 1
ATOM 3917 O O . ASP A 1 508 ? -9.649 -17.574 1.307 1.00 97.88 508 ASP A O 1
ATOM 3921 N N . ALA A 1 509 ? -7.858 -18.755 0.673 1.00 98.56 509 ALA A N 1
ATOM 3922 C CA . ALA A 1 509 ? -7.916 -19.657 1.824 1.00 98.56 509 ALA A CA 1
ATOM 3923 C C . ALA A 1 509 ? -7.722 -18.916 3.165 1.00 98.56 509 ALA A C 1
ATOM 3925 O O . ALA A 1 509 ? -8.352 -19.269 4.163 1.00 98.56 509 ALA A O 1
ATOM 3926 N N . GLN A 1 510 ? -6.921 -17.843 3.193 1.00 98.62 510 GLN A N 1
ATOM 3927 C CA . GLN A 1 510 ? -6.730 -17.023 4.395 1.00 98.62 510 GLN A CA 1
ATOM 3928 C C . GLN A 1 510 ? -7.935 -16.107 4.662 1.00 98.62 510 GLN A C 1
ATOM 3930 O O . GLN A 1 510 ? -8.376 -16.003 5.809 1.00 98.62 510 GLN A O 1
ATOM 3935 N N . VAL A 1 511 ? -8.549 -15.540 3.613 1.00 98.75 511 VAL A N 1
ATOM 3936 C CA . VAL A 1 511 ? -9.874 -14.894 3.693 1.00 98.75 511 VAL A CA 1
ATOM 3937 C C . VAL A 1 511 ? -10.897 -15.876 4.272 1.00 98.75 511 VAL A C 1
ATOM 3939 O O . VAL A 1 511 ? -11.658 -15.513 5.167 1.00 98.75 511 VAL A O 1
ATOM 3942 N N . GLY A 1 512 ? -10.875 -17.137 3.829 1.00 98.75 512 GLY A N 1
ATOM 3943 C CA . GLY A 1 512 ? -11.722 -18.220 4.328 1.00 98.75 512 GLY A CA 1
ATOM 3944 C C . GLY A 1 512 ? -11.773 -18.297 5.848 1.00 98.75 512 GLY A C 1
ATOM 3945 O O . GLY A 1 512 ? -12.859 -18.190 6.416 1.00 98.75 512 GLY A O 1
ATOM 3946 N N . ARG A 1 513 ? -10.605 -18.357 6.492 1.00 98.81 513 ARG A N 1
ATOM 3947 C CA . ARG A 1 513 ? -10.445 -18.486 7.953 1.00 98.81 513 ARG A CA 1
ATOM 3948 C C . ARG A 1 513 ? -10.976 -17.272 8.733 1.00 98.81 513 ARG A C 1
ATOM 3950 O O . ARG A 1 513 ? -11.504 -17.429 9.839 1.00 98.81 513 ARG A O 1
ATOM 3957 N N . LEU A 1 514 ? -10.883 -16.068 8.154 1.00 98.88 514 LEU A N 1
ATOM 3958 C CA . LEU A 1 514 ? -11.488 -14.851 8.715 1.00 98.88 514 LEU A CA 1
ATOM 3959 C C . LEU A 1 514 ? -13.022 -14.929 8.668 1.00 98.88 514 LEU A C 1
ATOM 3961 O O . LEU A 1 514 ? -13.692 -14.662 9.666 1.00 98.88 514 LEU A O 1
ATOM 3965 N N . LEU A 1 515 ? -13.583 -15.355 7.532 1.00 98.81 515 LEU A N 1
ATOM 3966 C CA . LEU A 1 515 ? -15.032 -15.513 7.362 1.00 98.81 515 LEU A CA 1
ATOM 3967 C C . LEU A 1 515 ? -15.597 -16.657 8.221 1.00 98.81 515 LEU A C 1
ATOM 3969 O O . LEU A 1 515 ? -16.666 -16.501 8.804 1.00 98.81 515 LEU A O 1
ATOM 3973 N N . ASP A 1 516 ? -14.862 -17.761 8.376 1.00 98.81 516 ASP A N 1
ATOM 3974 C CA . ASP A 1 516 ? -15.218 -18.856 9.291 1.00 98.81 516 ASP A CA 1
ATOM 3975 C C . ASP A 1 516 ? -15.251 -18.381 10.751 1.00 98.81 516 ASP A C 1
ATOM 3977 O O . ASP A 1 516 ? -16.072 -18.837 11.545 1.00 98.81 516 ASP A O 1
ATOM 3981 N N . THR A 1 517 ? -14.395 -17.420 11.108 1.00 98.69 517 THR A N 1
ATOM 3982 C CA . THR A 1 517 ? -14.405 -16.783 12.430 1.00 98.69 517 THR A CA 1
ATOM 3983 C C . THR A 1 517 ? -15.598 -15.834 12.600 1.00 98.69 517 THR A C 1
ATOM 3985 O O . THR A 1 517 ? -16.193 -15.825 13.676 1.00 98.69 517 THR A O 1
ATOM 3988 N N . LEU A 1 518 ? -16.035 -15.120 11.552 1.00 98.56 518 LEU A N 1
ATOM 3989 C CA . LEU A 1 518 ? -17.297 -14.362 11.586 1.00 98.56 518 LEU A CA 1
ATOM 3990 C C . LEU A 1 518 ? -18.526 -15.271 11.740 1.00 98.56 518 LEU A C 1
ATOM 3992 O O . LEU A 1 518 ? -19.408 -14.962 12.542 1.00 98.56 518 LEU A O 1
ATOM 3996 N N . ASP A 1 519 ? -18.577 -16.386 11.000 1.00 98.38 519 ASP A N 1
ATOM 3997 C CA . ASP A 1 519 ? -19.647 -17.388 11.101 1.00 98.38 519 ASP A CA 1
ATOM 3998 C C . ASP A 1 519 ? -19.671 -18.006 12.523 1.00 98.38 519 ASP A C 1
ATOM 4000 O O . ASP A 1 519 ? -20.717 -18.028 13.176 1.00 98.38 519 ASP A O 1
ATOM 4004 N N . ARG A 1 520 ? -18.511 -18.424 13.054 1.00 98.38 520 ARG A N 1
ATOM 4005 C CA . ARG A 1 520 ? -18.347 -19.041 14.389 1.00 98.38 520 ARG A CA 1
ATOM 4006 C C . ARG A 1 520 ? -18.683 -18.109 15.556 1.00 98.38 520 ARG A C 1
ATOM 4008 O O . ARG A 1 520 ? -19.350 -18.536 16.496 1.00 98.38 520 ARG A O 1
ATOM 4015 N N . LEU A 1 521 ? -18.227 -16.857 15.508 1.00 96.81 521 LEU A N 1
ATOM 4016 C CA . LEU A 1 521 ? -18.494 -15.847 16.541 1.00 96.81 521 LEU A CA 1
ATOM 4017 C C . LEU A 1 521 ? -19.842 -15.123 16.336 1.00 96.81 521 LEU A C 1
ATOM 4019 O O . LEU A 1 521 ? -20.186 -14.248 17.127 1.00 96.81 521 LEU A O 1
ATOM 4023 N N . LYS A 1 522 ? -20.616 -15.487 15.298 1.00 97.19 522 LYS A N 1
ATOM 4024 C CA . LYS A 1 522 ? -21.924 -14.900 14.937 1.00 97.19 522 LYS A CA 1
ATOM 4025 C C . LYS A 1 522 ? -21.874 -13.378 14.718 1.00 97.19 522 LYS A C 1
ATOM 4027 O O . LYS A 1 522 ? -22.794 -12.650 15.078 1.00 97.19 522 LYS A O 1
ATOM 4032 N N . LEU A 1 523 ? -20.786 -12.897 14.119 1.00 96.69 523 LEU A N 1
ATOM 4033 C CA . LEU A 1 523 ? -20.435 -11.474 14.050 1.00 96.69 523 LEU A CA 1
ATOM 4034 C C . LEU A 1 523 ? -21.060 -10.695 12.881 1.00 96.69 523 LEU A C 1
ATOM 4036 O O . LEU A 1 523 ? -20.977 -9.466 12.879 1.00 96.69 523 LEU A O 1
ATOM 4040 N N . TRP A 1 524 ? -21.654 -11.372 11.892 1.00 96.62 524 TRP A N 1
ATOM 4041 C CA . TRP A 1 524 ? -22.144 -10.753 10.649 1.00 96.62 524 TRP A CA 1
ATOM 4042 C C . TRP A 1 524 ? -23.107 -9.580 10.875 1.00 96.62 524 TRP A C 1
ATOM 4044 O O . TRP A 1 524 ? -22.898 -8.509 10.311 1.00 96.62 524 TRP A O 1
ATOM 4054 N N . GLU A 1 525 ? -24.089 -9.734 11.766 1.00 94.81 525 GLU A N 1
ATOM 4055 C CA . GLU A 1 525 ? -25.097 -8.694 12.035 1.00 94.81 525 GLU A CA 1
ATOM 4056 C C . GLU A 1 525 ? -24.546 -7.479 12.814 1.00 94.81 525 GLU A C 1
ATOM 4058 O O . GLU A 1 525 ? -25.257 -6.503 13.015 1.00 94.81 525 GLU A O 1
ATOM 4063 N N . ASN A 1 526 ? -23.271 -7.496 13.230 1.00 96.31 526 ASN A N 1
ATOM 4064 C CA . ASN A 1 526 ? -22.600 -6.370 13.896 1.00 96.31 526 ASN A CA 1
ATOM 4065 C C . ASN A 1 526 ? -21.220 -6.049 13.281 1.00 96.31 526 ASN A C 1
ATOM 4067 O O . ASN A 1 526 ? -20.399 -5.414 13.938 1.00 96.31 526 ASN A O 1
ATOM 4071 N N . THR A 1 527 ? -20.914 -6.485 12.052 1.00 98.31 527 THR A N 1
ATOM 4072 C CA . THR A 1 527 ? -19.591 -6.249 11.437 1.00 98.31 527 THR A CA 1
ATOM 4073 C C . THR A 1 527 ? -19.697 -5.761 9.997 1.00 98.31 527 THR A C 1
ATOM 4075 O O . THR A 1 527 ? -20.194 -6.466 9.123 1.00 98.31 527 THR A O 1
ATOM 4078 N N . LEU A 1 528 ? -19.166 -4.566 9.733 1.00 98.75 528 LEU A N 1
ATOM 4079 C CA . LEU A 1 528 ? -18.875 -4.081 8.386 1.00 98.75 528 LEU A CA 1
ATOM 4080 C C . LEU A 1 528 ? -17.623 -4.803 7.868 1.00 98.75 528 LEU A C 1
ATOM 4082 O O . LEU A 1 528 ? -16.517 -4.565 8.352 1.00 98.75 528 LEU A O 1
ATOM 4086 N N . VAL A 1 529 ? -17.797 -5.688 6.890 1.00 98.88 529 VAL A N 1
ATOM 4087 C CA . VAL A 1 529 ? -16.724 -6.463 6.257 1.00 98.88 529 VAL A CA 1
ATOM 4088 C C . VAL A 1 529 ? -16.421 -5.860 4.891 1.00 98.88 529 VAL A C 1
ATOM 4090 O O . VAL A 1 529 ? -17.266 -5.882 3.995 1.00 98.88 529 VAL A O 1
ATOM 4093 N N . ILE A 1 530 ? -15.208 -5.341 4.723 1.00 98.88 530 ILE A N 1
ATOM 4094 C CA . ILE A 1 530 ? -14.714 -4.751 3.475 1.00 98.88 530 ILE A CA 1
ATOM 4095 C C . ILE A 1 530 ? -13.584 -5.641 2.964 1.00 98.88 530 ILE A C 1
ATOM 4097 O O . ILE A 1 530 ? -12.562 -5.757 3.632 1.00 98.88 530 ILE A O 1
ATOM 4101 N N . PHE A 1 531 ? -13.740 -6.238 1.784 1.00 98.69 531 PHE A N 1
ATOM 4102 C CA . PHE A 1 531 ? -12.646 -6.882 1.055 1.00 98.69 531 PHE A CA 1
ATOM 4103 C C . PHE A 1 531 ? -12.257 -6.052 -0.167 1.00 98.69 531 PHE A C 1
ATOM 4105 O O . PHE A 1 531 ? -13.136 -5.668 -0.943 1.00 98.69 531 PHE A O 1
ATOM 4112 N N . MET A 1 532 ? -10.960 -5.842 -0.397 1.00 97.38 532 MET A N 1
ATOM 4113 C CA . MET A 1 532 ? -10.468 -5.150 -1.592 1.00 97.38 532 MET A CA 1
ATOM 4114 C C . MET A 1 532 ? -9.073 -5.587 -2.059 1.00 97.38 532 MET A C 1
ATOM 4116 O O . MET A 1 532 ? -8.270 -6.084 -1.271 1.00 97.38 532 MET A O 1
ATOM 4120 N N . GLY A 1 533 ? -8.762 -5.328 -3.331 1.00 96.00 533 GLY A N 1
ATOM 4121 C CA . GLY A 1 533 ? -7.373 -5.176 -3.788 1.00 96.00 533 GLY A CA 1
ATOM 4122 C C . GLY A 1 533 ? -6.904 -3.724 -3.630 1.00 96.00 533 GLY A C 1
ATOM 4123 O O . GLY A 1 533 ? -7.732 -2.820 -3.718 1.00 96.00 533 GLY A O 1
ATOM 4124 N N . ASP A 1 534 ? -5.611 -3.463 -3.410 1.00 95.06 534 ASP A N 1
ATOM 4125 C CA . ASP A 1 534 ? -5.101 -2.081 -3.304 1.00 95.06 534 ASP A CA 1
ATOM 4126 C C . ASP A 1 534 ? -4.921 -1.377 -4.664 1.00 95.06 534 ASP A C 1
ATOM 4128 O O . ASP A 1 534 ? -5.059 -0.154 -4.743 1.00 95.06 534 ASP A O 1
ATOM 4132 N N . HIS A 1 535 ? -4.672 -2.138 -5.733 1.00 95.38 535 HIS A N 1
ATOM 4133 C CA . HIS A 1 535 ? -4.805 -1.765 -7.150 1.00 95.38 535 HIS A CA 1
ATOM 4134 C C . HIS A 1 535 ? -4.674 -3.022 -8.043 1.00 95.38 535 HIS A C 1
ATOM 4136 O O . HIS A 1 535 ? -4.375 -4.111 -7.556 1.00 95.38 535 HIS A O 1
ATOM 4142 N N . GLY A 1 536 ? -4.860 -2.883 -9.361 1.00 92.56 536 GLY A N 1
ATOM 4143 C CA . GLY A 1 536 ? -4.721 -3.990 -10.319 1.00 92.56 536 GLY A CA 1
ATOM 4144 C C . GLY A 1 536 ? -3.269 -4.335 -10.697 1.00 92.56 536 GLY A C 1
ATOM 4145 O O . GLY A 1 536 ? -2.323 -3.689 -10.238 1.00 92.56 536 GLY A O 1
ATOM 4146 N N . TYR A 1 537 ? -3.095 -5.335 -11.572 1.00 92.38 537 TYR A N 1
ATOM 4147 C CA . TYR A 1 537 ? -1.798 -5.879 -12.005 1.00 92.38 537 TYR A CA 1
ATOM 4148 C C . TYR A 1 537 ? -1.870 -6.483 -13.425 1.00 92.38 537 TYR A C 1
ATOM 4150 O O . TYR A 1 537 ? -2.802 -7.233 -13.742 1.00 92.38 537 TYR A O 1
ATOM 4158 N N . HIS A 1 538 ? -0.871 -6.201 -14.274 1.00 90.56 538 HIS A N 1
ATOM 4159 C CA . HIS A 1 538 ? -0.756 -6.789 -15.620 1.00 90.56 538 HIS A CA 1
ATOM 4160 C C . HIS A 1 538 ? -0.029 -8.131 -15.593 1.00 90.56 538 HIS A C 1
ATOM 4162 O O . HIS A 1 538 ? 0.974 -8.303 -14.898 1.00 90.56 538 HIS A O 1
ATOM 4168 N N . LEU A 1 539 ? -0.535 -9.072 -16.383 1.00 89.12 539 LEU A N 1
ATOM 4169 C CA . LEU A 1 539 ? -0.061 -10.445 -16.516 1.00 89.12 539 LEU A CA 1
ATOM 4170 C C . LEU A 1 539 ? 0.193 -10.771 -17.999 1.00 89.12 539 LEU A C 1
ATOM 4172 O O . LEU A 1 539 ? -0.255 -11.789 -18.527 1.00 89.12 539 LEU A O 1
ATOM 4176 N N . GLY A 1 540 ? 0.915 -9.864 -18.664 1.00 86.12 540 GLY A N 1
ATOM 4177 C CA . GLY A 1 540 ? 1.369 -9.978 -20.047 1.00 86.12 540 GLY A CA 1
ATOM 4178 C C . GLY A 1 540 ? 0.684 -9.037 -21.034 1.00 86.12 540 GLY A C 1
ATOM 4179 O O . GLY A 1 540 ? 1.117 -8.983 -22.186 1.00 86.12 540 GLY A O 1
ATOM 4180 N N . GLU A 1 541 ? -0.359 -8.301 -20.636 1.00 83.75 541 GLU A N 1
ATOM 4181 C CA . GLU A 1 541 ? -1.073 -7.385 -21.530 1.00 83.75 541 GLU A CA 1
ATOM 4182 C C . GLU A 1 541 ? -0.097 -6.359 -22.148 1.00 83.75 541 GLU A C 1
ATOM 4184 O O . GLU A 1 541 ? 0.623 -5.659 -21.438 1.00 83.75 541 GLU A O 1
ATOM 4189 N N . ARG A 1 542 ? -0.048 -6.268 -23.489 1.00 82.56 542 ARG A N 1
ATOM 4190 C CA . ARG A 1 542 ? 0.922 -5.439 -24.255 1.00 82.56 542 ARG A CA 1
ATOM 4191 C C . ARG A 1 542 ? 2.403 -5.751 -23.957 1.00 82.56 542 ARG A C 1
ATOM 4193 O O . ARG A 1 542 ? 3.262 -4.885 -24.104 1.00 82.56 542 ARG A O 1
ATOM 4200 N N . GLY A 1 543 ? 2.712 -6.969 -23.509 1.00 83.38 543 GLY A N 1
ATOM 4201 C CA . GLY A 1 543 ? 4.052 -7.351 -23.048 1.00 83.38 543 GLY A CA 1
ATOM 4202 C C . GLY A 1 543 ? 4.434 -6.767 -21.682 1.00 83.38 543 GLY A C 1
ATOM 4203 O O . GLY A 1 543 ? 5.587 -6.894 -21.268 1.00 83.38 543 GLY A O 1
ATOM 4204 N N . TRP A 1 544 ? 3.492 -6.133 -20.975 1.00 88.69 544 TRP A N 1
ATOM 4205 C CA . TRP A 1 544 ? 3.712 -5.591 -19.642 1.00 88.69 544 TRP A CA 1
ATOM 4206 C C . TRP A 1 544 ? 3.342 -6.601 -18.554 1.00 88.69 544 TRP A C 1
ATOM 4208 O O . TRP A 1 544 ? 2.325 -7.289 -18.617 1.00 88.69 544 TRP A O 1
ATOM 4218 N N . TRP A 1 545 ? 4.184 -6.658 -17.530 1.00 89.88 545 TRP A N 1
ATOM 4219 C CA . TRP A 1 545 ? 3.944 -7.366 -16.278 1.00 89.88 545 TRP A CA 1
ATOM 4220 C C . TRP A 1 545 ? 4.209 -6.366 -15.153 1.00 89.88 545 TRP A C 1
ATOM 4222 O O . TRP A 1 545 ? 5.025 -5.461 -15.336 1.00 89.88 545 TRP A O 1
ATOM 4232 N N . ASN A 1 546 ? 3.570 -6.537 -13.992 1.00 91.12 546 ASN A N 1
ATOM 4233 C CA . ASN A 1 546 ? 3.555 -5.553 -12.897 1.00 91.12 546 ASN A CA 1
ATOM 4234 C C . ASN A 1 546 ? 2.532 -4.404 -13.105 1.00 91.12 546 ASN A C 1
ATOM 4236 O O . ASN A 1 546 ? 1.610 -4.501 -13.918 1.00 91.12 546 ASN A O 1
ATOM 4240 N N . LYS A 1 547 ? 2.616 -3.351 -12.285 1.00 91.94 547 LYS A N 1
ATOM 4241 C CA . LYS A 1 547 ? 1.599 -2.287 -12.113 1.00 91.94 547 LYS A CA 1
ATOM 4242 C C . LYS A 1 547 ? 2.010 -0.947 -12.752 1.00 91.94 547 LYS A C 1
ATOM 4244 O O . LYS A 1 547 ? 2.700 -0.934 -13.769 1.00 91.94 547 LYS A O 1
ATOM 4249 N N . SER A 1 548 ? 1.620 0.191 -12.169 1.00 92.69 548 SER A N 1
ATOM 4250 C CA . SER A 1 548 ? 2.069 1.544 -12.552 1.00 92.69 548 SER A CA 1
ATOM 4251 C C . SER A 1 548 ? 1.644 2.054 -13.948 1.00 92.69 548 SER A C 1
ATOM 4253 O O . SER A 1 548 ? 2.327 2.882 -14.559 1.00 92.69 548 SER A O 1
ATOM 4255 N N . THR A 1 549 ? 0.491 1.622 -14.470 1.00 93.75 549 THR A N 1
ATOM 4256 C CA . THR A 1 549 ? -0.097 2.129 -15.737 1.00 93.75 549 THR A CA 1
ATOM 4257 C C . THR A 1 549 ? -1.481 2.737 -15.517 1.00 93.75 549 THR A C 1
ATOM 4259 O O . THR A 1 549 ? -2.128 2.394 -14.535 1.00 93.75 549 THR A O 1
ATOM 4262 N N . LEU A 1 550 ? -1.984 3.527 -16.470 1.00 95.31 550 LEU A N 1
ATOM 4263 C CA . LEU A 1 550 ? -3.353 4.068 -16.422 1.00 95.31 550 LEU A CA 1
ATOM 4264 C C . LEU A 1 550 ? -4.427 3.205 -17.109 1.00 95.31 550 LEU A C 1
ATOM 4266 O O . LEU A 1 550 ? -5.571 3.637 -17.198 1.00 95.31 550 LEU A O 1
ATOM 4270 N N . PHE A 1 551 ? -4.077 1.997 -17.555 1.00 93.69 551 PHE A N 1
ATOM 4271 C CA . PHE A 1 551 ? -5.030 0.990 -18.030 1.00 93.69 551 PHE A CA 1
ATOM 4272 C C . PHE A 1 551 ? -5.909 0.459 -16.890 1.00 93.69 551 PHE A C 1
ATOM 4274 O O . PHE A 1 551 ? -5.451 0.318 -15.751 1.00 93.69 551 PHE A O 1
ATOM 4281 N N . ASP A 1 552 ? -7.145 0.079 -17.207 1.00 91.31 552 ASP A N 1
ATOM 4282 C CA . ASP A 1 552 ? -8.128 -0.516 -16.297 1.00 91.31 552 ASP A CA 1
ATOM 4283 C C . ASP A 1 552 ? -7.542 -1.703 -15.529 1.00 91.31 552 ASP A C 1
ATOM 4285 O O . ASP A 1 552 ? -7.719 -1.804 -14.319 1.00 91.31 552 ASP A O 1
ATOM 4289 N N . ARG A 1 553 ? -6.719 -2.518 -16.200 1.00 88.38 553 ARG A N 1
ATOM 4290 C CA . ARG A 1 553 ? -5.987 -3.660 -15.623 1.00 88.38 553 ARG A CA 1
ATOM 4291 C C . ARG A 1 553 ? -5.066 -3.317 -14.447 1.00 88.38 553 ARG A C 1
ATOM 4293 O O . ARG A 1 553 ? -4.745 -4.210 -13.670 1.00 88.38 553 ARG A O 1
ATOM 4300 N N . SER A 1 554 ? -4.667 -2.052 -14.286 1.00 92.00 554 SER A N 1
ATOM 4301 C CA . SER A 1 554 ? -3.865 -1.572 -13.151 1.00 92.00 554 SER A CA 1
ATOM 4302 C C . SER A 1 554 ? -4.607 -0.561 -12.266 1.00 92.00 554 SER A C 1
ATOM 4304 O O . SER A 1 554 ? -4.308 -0.477 -11.078 1.00 92.00 554 SER A O 1
ATOM 4306 N N . CYS A 1 555 ? -5.583 0.181 -12.802 1.00 94.81 555 CYS A N 1
ATOM 4307 C CA . CYS A 1 555 ? -6.404 1.134 -12.042 1.00 94.81 555 CYS A CA 1
ATOM 4308 C C . CYS A 1 555 ? -7.568 0.479 -11.279 1.00 94.81 555 CYS A C 1
ATOM 4310 O O . CYS A 1 555 ? -7.994 1.007 -10.252 1.00 94.81 555 CYS A O 1
ATOM 4312 N N . ARG A 1 556 ? -8.116 -0.630 -11.791 1.00 92.94 556 ARG A N 1
ATOM 4313 C CA . ARG A 1 556 ? -9.268 -1.347 -11.230 1.00 92.94 556 ARG A CA 1
ATOM 4314 C C . ARG A 1 556 ? -8.799 -2.506 -10.356 1.00 92.94 556 ARG A C 1
ATOM 4316 O O . ARG A 1 556 ? -7.944 -3.289 -10.761 1.00 92.94 556 ARG A O 1
ATOM 4323 N N . ALA A 1 557 ? -9.411 -2.649 -9.188 1.00 93.81 557 ALA A N 1
ATOM 4324 C CA . ALA A 1 557 ? -9.213 -3.788 -8.294 1.00 93.81 557 ALA A CA 1
ATOM 4325 C C . ALA A 1 557 ? -10.563 -4.259 -7.721 1.00 93.81 557 ALA A C 1
ATOM 4327 O O . ALA A 1 557 ? -11.565 -3.543 -7.837 1.00 93.81 557 ALA A O 1
ATOM 4328 N N . PRO A 1 558 ? -10.646 -5.470 -7.141 1.00 93.81 558 PRO A N 1
ATOM 4329 C CA . PRO A 1 558 ? -11.863 -5.936 -6.495 1.00 93.81 558 PRO A CA 1
ATOM 4330 C C . PRO A 1 558 ? -12.266 -5.036 -5.329 1.00 93.81 558 PRO A C 1
ATOM 4332 O O . PRO A 1 558 ? -11.414 -4.562 -4.582 1.00 93.81 558 PRO A O 1
ATOM 4335 N N . LEU A 1 559 ? -13.575 -4.893 -5.132 1.00 97.38 559 LEU A N 1
ATOM 4336 C CA . LEU A 1 559 ? -14.172 -4.395 -3.898 1.00 97.38 559 LEU A CA 1
ATOM 4337 C C . LEU A 1 559 ? -15.464 -5.176 -3.633 1.00 97.38 559 LEU A C 1
ATOM 4339 O O . LEU A 1 559 ? -16.341 -5.254 -4.500 1.00 97.38 559 LEU A O 1
ATOM 4343 N N . ILE A 1 560 ? -15.576 -5.767 -2.447 1.00 98.00 560 ILE A N 1
ATOM 4344 C CA . ILE A 1 560 ? -16.772 -6.460 -1.959 1.00 98.00 560 ILE A CA 1
ATOM 4345 C C . ILE A 1 560 ? -17.050 -5.947 -0.549 1.00 98.00 560 ILE A C 1
ATOM 4347 O O . ILE A 1 560 ? -16.154 -5.964 0.292 1.00 98.00 560 ILE A O 1
ATOM 4351 N N . ILE A 1 561 ? -18.277 -5.503 -0.279 1.00 98.69 561 ILE A N 1
ATOM 4352 C CA . ILE A 1 561 ? -18.673 -5.031 1.053 1.00 98.69 561 ILE A CA 1
ATOM 4353 C C . ILE A 1 561 ? -19.913 -5.792 1.514 1.00 98.69 561 ILE A C 1
ATOM 4355 O O . ILE A 1 561 ? -20.939 -5.781 0.835 1.00 98.69 561 ILE A O 1
ATOM 4359 N N . ALA A 1 562 ? -19.826 -6.429 2.678 1.00 98.31 562 ALA A N 1
ATOM 4360 C CA . ALA A 1 562 ? -20.968 -6.954 3.421 1.00 98.31 562 ALA A CA 1
ATOM 4361 C C . ALA A 1 562 ? -21.133 -6.116 4.696 1.00 98.31 562 ALA A C 1
ATOM 4363 O O . ALA A 1 562 ? -20.145 -5.789 5.349 1.00 98.31 562 ALA A O 1
ATOM 4364 N N . ALA A 1 563 ? -22.360 -5.728 5.035 1.00 96.75 563 ALA A N 1
ATOM 4365 C CA . ALA A 1 563 ? -22.619 -4.811 6.143 1.00 96.75 563 ALA A CA 1
ATOM 4366 C C . ALA A 1 563 ? -23.924 -5.169 6.874 1.00 96.75 563 ALA A C 1
ATOM 4368 O O . ALA A 1 563 ? -24.835 -5.695 6.228 1.00 96.75 563 ALA A O 1
ATOM 4369 N N . PRO A 1 564 ? -24.049 -4.849 8.178 1.00 93.81 564 PRO A N 1
ATOM 4370 C CA . PRO A 1 564 ? -25.256 -5.115 8.959 1.00 93.81 564 PRO A CA 1
ATOM 4371 C C . PRO A 1 564 ? -26.532 -4.601 8.285 1.00 93.81 564 PRO A C 1
ATOM 4373 O O . PRO A 1 564 ? -26.583 -3.458 7.821 1.00 93.81 564 PRO A O 1
ATOM 4376 N N . GLY A 1 565 ? -27.554 -5.458 8.212 1.00 91.12 565 GLY A N 1
ATOM 4377 C CA . GLY A 1 565 ? -28.854 -5.143 7.609 1.00 91.12 565 GLY A CA 1
ATOM 4378 C C . GLY A 1 565 ? -28.871 -4.951 6.081 1.00 91.12 565 GLY A C 1
ATOM 4379 O O . GLY A 1 565 ? -29.929 -4.641 5.533 1.00 91.12 565 GLY A O 1
ATOM 4380 N N . MET A 1 566 ? -27.745 -5.128 5.376 1.00 94.25 566 MET A N 1
ATOM 4381 C CA . MET A 1 566 ? -27.663 -4.984 3.913 1.00 94.25 566 MET A CA 1
ATOM 4382 C C . MET A 1 566 ? -27.815 -6.330 3.192 1.00 94.25 566 MET A C 1
ATOM 4384 O O . MET A 1 566 ? -27.520 -7.392 3.737 1.00 94.25 566 MET A O 1
ATOM 4388 N N . LYS A 1 567 ? -28.286 -6.302 1.938 1.00 93.50 567 LYS A N 1
ATOM 4389 C CA . LYS A 1 567 ? -28.550 -7.523 1.158 1.00 93.50 567 LYS A CA 1
ATOM 4390 C C . LYS A 1 567 ? -27.299 -7.996 0.413 1.00 93.50 567 LYS A C 1
ATOM 4392 O O . LYS A 1 567 ? -26.695 -7.242 -0.343 1.00 93.50 567 LYS A O 1
ATOM 4397 N N . GLY A 1 568 ? -26.953 -9.268 0.596 1.00 93.62 568 GLY A N 1
ATOM 4398 C CA . GLY A 1 568 ? -25.874 -9.939 -0.133 1.00 93.62 568 GLY A CA 1
ATOM 4399 C C . GLY A 1 568 ? -26.252 -10.399 -1.545 1.00 93.62 568 GLY A C 1
ATOM 4400 O O . GLY A 1 568 ? -27.402 -10.271 -1.970 1.00 93.62 568 GLY A O 1
ATOM 4401 N N . ALA A 1 569 ? -25.277 -10.978 -2.254 1.00 94.12 569 ALA A N 1
ATOM 4402 C CA . ALA A 1 569 ? -25.410 -11.527 -3.608 1.00 94.12 569 ALA A CA 1
ATOM 4403 C C . ALA A 1 569 ? -25.774 -10.487 -4.686 1.00 94.12 569 ALA A C 1
ATOM 4405 O O . ALA A 1 569 ? -26.432 -10.813 -5.676 1.00 94.12 569 ALA A O 1
ATOM 4406 N N . GLN A 1 570 ? -25.333 -9.235 -4.515 1.00 94.19 570 GLN A N 1
ATOM 4407 C CA . GLN A 1 570 ? -25.642 -8.135 -5.437 1.00 94.19 570 GLN A CA 1
ATOM 4408 C C . GLN A 1 570 ? -24.391 -7.590 -6.143 1.00 94.19 570 GLN A C 1
ATOM 4410 O O . GLN A 1 570 ? -23.262 -7.766 -5.680 1.00 94.19 570 GLN A O 1
ATOM 4415 N N . VAL A 1 571 ? -24.589 -6.907 -7.276 1.00 93.06 571 VAL A N 1
ATOM 4416 C CA . VAL A 1 571 ? -23.507 -6.292 -8.063 1.00 93.06 571 VAL A CA 1
ATOM 4417 C C . VAL A 1 571 ? -23.812 -4.818 -8.313 1.00 93.06 571 VAL A C 1
ATOM 4419 O O . VAL A 1 571 ? -24.796 -4.496 -8.974 1.00 93.06 571 VAL A O 1
ATOM 4422 N N . CYS A 1 572 ? -22.938 -3.933 -7.833 1.00 93.19 572 CYS A N 1
ATOM 4423 C CA . CYS A 1 572 ? -22.926 -2.519 -8.203 1.00 93.19 572 CYS A CA 1
ATOM 4424 C C . CYS A 1 572 ? -22.115 -2.325 -9.491 1.00 93.19 572 CYS A C 1
ATOM 4426 O O . CYS A 1 572 ? -20.995 -2.835 -9.602 1.00 93.19 572 CYS A O 1
ATOM 4428 N N . ARG A 1 573 ? -22.658 -1.576 -10.460 1.00 90.56 573 ARG A N 1
ATOM 4429 C CA . ARG A 1 573 ? -21.982 -1.263 -11.738 1.00 90.56 573 ARG A CA 1
ATOM 4430 C C . ARG A 1 573 ? -21.436 0.161 -11.832 1.00 90.56 573 ARG A C 1
ATOM 4432 O O . ARG A 1 573 ? -20.432 0.345 -12.520 1.00 90.56 573 ARG A O 1
ATOM 4439 N N . SER A 1 574 ? -22.041 1.103 -11.109 1.00 91.94 574 SER A N 1
ATOM 4440 C CA . SER A 1 574 ? -21.623 2.506 -11.062 1.00 91.94 574 SER A CA 1
ATOM 4441 C C . SER A 1 574 ? -20.150 2.648 -10.633 1.00 91.94 574 SER A C 1
ATOM 4443 O O . SER A 1 574 ? -19.697 1.870 -9.782 1.00 91.94 574 SER A O 1
ATOM 4445 N N . PRO A 1 575 ? -19.394 3.624 -11.177 1.00 94.44 575 PRO A N 1
ATOM 4446 C CA . PRO A 1 575 ? -18.023 3.906 -10.761 1.00 94.44 575 PRO A CA 1
ATOM 4447 C C . PRO A 1 575 ? -17.931 4.274 -9.276 1.00 94.44 575 PRO A C 1
ATOM 4449 O O . PRO A 1 575 ? -18.700 5.104 -8.787 1.00 94.44 575 PRO A O 1
ATOM 4452 N N . VAL A 1 576 ? -16.955 3.693 -8.579 1.00 96.94 576 VAL A N 1
ATOM 4453 C CA . VAL A 1 576 ? -16.595 4.030 -7.192 1.00 96.94 576 VAL A CA 1
ATOM 4454 C C . VAL A 1 576 ? -15.077 4.154 -7.051 1.00 96.94 576 VAL A C 1
ATOM 4456 O O . VAL A 1 576 ? -14.315 3.606 -7.849 1.00 96.94 576 VAL A O 1
ATOM 4459 N N . GLU A 1 577 ? -14.621 4.881 -6.040 1.00 97.94 577 GLU A N 1
ATOM 4460 C CA . GLU A 1 577 ? -13.207 5.154 -5.770 1.00 97.94 577 GLU A CA 1
ATOM 4461 C C . GLU A 1 577 ? -12.816 4.642 -4.379 1.00 97.94 577 GLU A C 1
ATOM 4463 O O . GLU A 1 577 ? -13.639 4.634 -3.470 1.00 97.94 577 GLU A O 1
ATOM 4468 N N . PHE A 1 578 ? -11.559 4.262 -4.148 1.00 98.12 578 PHE A N 1
ATOM 4469 C CA . PHE A 1 578 ? -11.138 3.809 -2.813 1.00 98.12 578 PHE A CA 1
ATOM 4470 C C . PHE A 1 578 ? -11.163 4.915 -1.743 1.00 98.12 578 PHE A C 1
ATOM 4472 O O . PHE A 1 578 ? -11.347 4.610 -0.564 1.00 98.12 578 PHE A O 1
ATOM 4479 N N . VAL A 1 579 ? -11.128 6.197 -2.129 1.00 98.19 579 VAL A N 1
ATOM 4480 C CA . VAL A 1 579 ? -11.460 7.318 -1.222 1.00 98.19 579 VAL A CA 1
ATOM 4481 C C . VAL A 1 579 ? -12.898 7.280 -0.673 1.00 98.19 579 VAL A C 1
ATOM 4483 O O . VAL A 1 579 ? -13.158 7.923 0.341 1.00 98.19 579 VAL A O 1
ATOM 4486 N N . ASP A 1 580 ? -13.820 6.516 -1.276 1.00 98.62 580 ASP A N 1
ATOM 4487 C CA . ASP A 1 580 ? -15.198 6.330 -0.785 1.00 98.62 580 ASP A CA 1
ATOM 4488 C C . ASP A 1 580 ? -15.278 5.416 0.448 1.00 98.62 580 ASP A C 1
ATOM 4490 O O . ASP A 1 580 ? -16.270 5.431 1.181 1.00 98.62 580 ASP A O 1
ATOM 4494 N N . LEU A 1 581 ? -14.225 4.649 0.748 1.00 98.69 581 LEU A N 1
ATOM 4495 C CA . LEU A 1 581 ? -14.213 3.755 1.908 1.00 98.69 581 LEU A CA 1
ATOM 4496 C C . LEU A 1 581 ? -14.142 4.519 3.235 1.00 98.69 581 LEU A C 1
ATOM 4498 O O . LEU A 1 581 ? -14.828 4.134 4.179 1.00 98.69 581 LEU A O 1
ATOM 4502 N N . TYR A 1 582 ? -13.421 5.644 3.295 1.00 98.62 582 TYR A N 1
ATOM 4503 C CA . TYR A 1 582 ? -13.377 6.501 4.486 1.00 98.62 582 TYR A CA 1
ATOM 4504 C C . TYR A 1 582 ? -14.780 6.992 4.906 1.00 98.62 582 TYR A C 1
ATOM 4506 O O . TYR A 1 582 ? -15.195 6.688 6.029 1.00 98.62 582 TYR A O 1
ATOM 4514 N N . PRO A 1 583 ? -15.551 7.725 4.069 1.00 98.50 583 PRO A N 1
ATOM 4515 C CA . PRO A 1 583 ? -16.885 8.182 4.457 1.00 98.50 583 PRO A CA 1
ATOM 4516 C C . PRO A 1 583 ? -17.863 7.021 4.665 1.00 98.50 583 PRO A C 1
ATOM 4518 O O . PRO A 1 583 ? -18.756 7.153 5.494 1.00 98.50 583 PRO A O 1
ATOM 4521 N N . THR A 1 584 ? -17.681 5.879 3.988 1.00 98.56 584 THR A N 1
ATOM 4522 C CA . THR A 1 584 ? -18.484 4.668 4.237 1.00 98.56 584 THR A CA 1
ATOM 4523 C C . THR A 1 584 ? -18.274 4.138 5.655 1.00 98.56 584 THR A C 1
ATOM 4525 O O . THR A 1 584 ? -19.245 3.915 6.376 1.00 98.56 584 THR A O 1
ATOM 4528 N N . VAL A 1 585 ? -17.020 3.968 6.087 1.00 98.56 585 VAL A N 1
ATOM 4529 C CA . VAL A 1 585 ? -16.698 3.523 7.452 1.00 98.56 585 VAL A CA 1
ATOM 4530 C C . VAL A 1 585 ? -17.206 4.535 8.482 1.00 98.56 585 VAL A C 1
ATOM 4532 O O . VAL A 1 585 ? -17.822 4.141 9.470 1.00 98.56 585 VAL A O 1
ATOM 4535 N N . ALA A 1 586 ? -17.027 5.835 8.230 1.00 98.25 586 ALA A N 1
ATOM 4536 C CA . ALA A 1 586 ? -17.507 6.888 9.121 1.00 98.25 586 ALA A CA 1
ATOM 4537 C C . ALA A 1 586 ? -19.044 6.873 9.294 1.00 98.25 586 ALA A C 1
ATOM 4539 O O . ALA A 1 586 ? -19.535 6.921 10.420 1.00 98.25 586 ALA A O 1
ATOM 4540 N N . ASP A 1 587 ? -19.793 6.728 8.196 1.00 97.25 587 ASP A N 1
ATOM 4541 C CA . ASP A 1 587 ? -21.261 6.635 8.154 1.00 97.25 587 ASP A CA 1
ATOM 4542 C C . ASP A 1 587 ? -21.796 5.400 8.909 1.00 97.25 587 ASP A C 1
ATOM 4544 O O . ASP A 1 587 ? -22.657 5.523 9.786 1.00 97.25 587 ASP A O 1
ATOM 4548 N N . PHE A 1 588 ? -21.245 4.209 8.648 1.00 96.75 588 PHE A N 1
ATOM 4549 C CA . PHE A 1 588 ? -21.649 2.991 9.363 1.00 96.75 588 PHE A CA 1
ATOM 4550 C C . PHE A 1 588 ? -21.320 3.039 10.859 1.00 96.75 588 PHE A C 1
ATOM 4552 O O . PHE A 1 588 ? -22.131 2.596 11.671 1.00 96.75 588 PHE A O 1
ATOM 4559 N N . CYS A 1 589 ? -20.174 3.608 11.235 1.00 96.88 589 CYS A N 1
ATOM 4560 C CA . CYS A 1 589 ? -19.781 3.776 12.633 1.00 96.88 589 CYS A CA 1
ATOM 4561 C C . CYS A 1 589 ? -20.432 4.994 13.319 1.00 96.88 589 CYS A C 1
ATOM 4563 O O . CYS A 1 589 ? -20.290 5.151 14.528 1.00 96.88 589 CYS A O 1
ATOM 4565 N N . GLY A 1 590 ? -21.160 5.849 12.592 1.00 96.19 590 GLY A N 1
ATOM 4566 C CA . GLY A 1 590 ? -21.826 7.033 13.147 1.00 96.19 590 GLY A CA 1
ATOM 4567 C C . GLY A 1 590 ? -20.876 8.148 13.608 1.00 96.19 590 GLY A C 1
ATOM 4568 O O . GLY A 1 590 ? -21.264 8.968 14.439 1.00 96.19 590 GLY A O 1
ATOM 4569 N N . VAL A 1 591 ? -19.647 8.183 13.086 1.00 96.25 591 VAL A N 1
ATOM 4570 C CA . VAL A 1 591 ? -18.603 9.165 13.428 1.00 96.25 591 VAL A CA 1
ATOM 4571 C C . VAL A 1 591 ? -18.423 10.193 12.308 1.00 96.25 591 VAL A C 1
ATOM 4573 O O . VAL A 1 591 ? -18.740 9.932 11.149 1.00 96.25 591 VAL A O 1
ATOM 4576 N N . LYS A 1 592 ? -17.891 11.378 12.628 1.00 96.00 592 LYS A N 1
ATOM 4577 C CA . LYS A 1 592 ? -17.659 12.448 11.644 1.00 96.00 592 LYS A CA 1
ATOM 4578 C C . LYS A 1 592 ? -16.165 12.639 11.383 1.00 96.00 592 LYS A C 1
ATOM 4580 O O . LYS A 1 592 ? -15.395 12.822 12.319 1.00 96.00 592 LYS A O 1
ATOM 4585 N N . ALA A 1 593 ? -15.766 12.652 10.111 1.00 94.12 593 ALA A N 1
ATOM 4586 C CA . ALA A 1 593 ? -14.397 12.982 9.721 1.00 94.12 593 ALA A CA 1
ATOM 4587 C C . ALA A 1 593 ? -14.036 14.444 10.077 1.00 94.12 593 ALA A C 1
ATOM 4589 O O . ALA A 1 593 ? -14.888 15.327 9.926 1.00 94.12 593 ALA A O 1
ATOM 4590 N N . PRO A 1 594 ? -12.801 14.719 10.540 1.00 91.75 594 PRO A N 1
ATOM 4591 C CA . PRO A 1 594 ? -12.400 16.055 10.982 1.00 91.75 594 PRO A CA 1
ATOM 4592 C C . PRO A 1 594 ? -11.986 16.973 9.822 1.00 91.75 594 PRO A C 1
ATOM 4594 O O . PRO A 1 594 ? -12.067 18.192 9.950 1.00 91.75 594 PRO A O 1
ATOM 4597 N N . HIS A 1 595 ? -11.569 16.403 8.689 1.00 91.81 595 HIS A N 1
ATOM 4598 C CA . HIS A 1 595 ? -11.191 17.107 7.463 1.00 91.81 595 HIS A CA 1
ATOM 4599 C C . HIS A 1 595 ? -12.174 16.821 6.319 1.00 91.81 595 HIS A C 1
ATOM 4601 O O . HIS A 1 595 ? -12.983 15.894 6.379 1.00 91.81 595 HIS A O 1
ATOM 4607 N N . ALA A 1 596 ? -12.108 17.632 5.260 1.00 92.94 596 ALA A N 1
ATOM 4608 C CA . ALA A 1 596 ? -12.924 17.438 4.066 1.00 92.94 596 ALA A CA 1
ATOM 4609 C C . ALA A 1 596 ? -12.463 16.195 3.283 1.00 92.94 596 ALA A C 1
ATOM 4611 O O . ALA A 1 596 ? -11.320 16.128 2.832 1.00 92.94 596 ALA A O 1
ATOM 4612 N N . LEU A 1 597 ? -13.367 15.231 3.110 1.00 96.06 597 LEU A N 1
ATOM 4613 C CA . LEU A 1 597 ? -13.163 14.037 2.289 1.00 96.06 597 LEU A CA 1
ATOM 4614 C C . LEU A 1 597 ? -13.593 14.314 0.842 1.00 96.06 597 LEU A C 1
ATOM 4616 O O . LEU A 1 597 ? -14.531 15.076 0.612 1.00 96.06 597 LEU A O 1
ATOM 4620 N N . VAL A 1 598 ? -12.943 13.667 -0.129 1.00 94.62 598 VAL A N 1
ATOM 4621 C CA . VAL A 1 598 ? -13.347 13.717 -1.553 1.00 94.62 598 VAL A CA 1
ATOM 4622 C C . VAL A 1 598 ? -14.243 12.537 -1.942 1.00 94.62 598 VAL A C 1
ATOM 4624 O O . VAL A 1 598 ? -14.969 12.604 -2.935 1.00 94.62 598 VAL A O 1
ATOM 4627 N N . GLY A 1 599 ? -14.224 11.464 -1.151 1.00 95.38 599 GLY A N 1
ATOM 4628 C CA . GLY A 1 599 ? -15.159 10.358 -1.308 1.00 95.38 599 GLY A CA 1
ATOM 4629 C C . GLY A 1 599 ? -16.583 10.680 -0.837 1.00 95.38 599 GLY A C 1
ATOM 4630 O O . GLY A 1 599 ? -16.823 11.636 -0.101 1.00 95.38 599 GLY A O 1
ATOM 4631 N N . GLN A 1 600 ? -17.522 9.814 -1.206 1.00 96.31 600 GLN A N 1
ATOM 4632 C CA . GLN A 1 600 ? -18.905 9.780 -0.725 1.00 96.31 600 GLN A CA 1
ATOM 4633 C C . GLN A 1 600 ? -19.193 8.406 -0.098 1.00 96.31 600 GLN A C 1
ATOM 4635 O O . GLN A 1 600 ? -18.566 7.419 -0.471 1.00 96.31 600 GLN A O 1
ATOM 4640 N N . SER A 1 601 ? -20.123 8.312 0.857 1.00 97.75 601 SER A N 1
ATOM 4641 C CA . SER A 1 601 ? -20.461 7.014 1.467 1.00 97.75 601 SER A CA 1
ATOM 4642 C C . SER A 1 601 ? -21.105 6.072 0.447 1.00 97.75 601 SER A C 1
ATOM 4644 O O . SER A 1 601 ? -22.061 6.442 -0.232 1.00 97.75 601 SER A O 1
ATOM 4646 N N . LEU A 1 602 ? -20.631 4.826 0.395 1.00 98.19 602 LEU A N 1
ATOM 4647 C CA . LEU A 1 602 ? -21.184 3.746 -0.422 1.00 98.19 602 LEU A CA 1
ATOM 4648 C C . LEU A 1 602 ? -22.464 3.143 0.176 1.00 98.19 602 LEU A C 1
ATOM 4650 O O . LEU A 1 602 ? -23.096 2.311 -0.471 1.00 98.19 602 LEU A O 1
ATOM 4654 N N . ARG A 1 603 ? -22.888 3.548 1.383 1.00 96.31 603 ARG A N 1
ATOM 4655 C CA . ARG A 1 603 ? -24.088 3.022 2.063 1.00 96.31 603 ARG A CA 1
ATOM 4656 C C . ARG A 1 603 ? -25.361 3.021 1.190 1.00 96.31 603 ARG A C 1
ATOM 4658 O O . ARG A 1 603 ? -26.057 2.005 1.222 1.00 96.31 603 ARG A O 1
ATOM 4665 N N . PRO A 1 604 ? -25.657 4.040 0.351 1.00 96.06 604 PRO A N 1
ATOM 4666 C CA . PRO A 1 604 ? -26.788 3.988 -0.581 1.00 96.06 604 PRO A CA 1
ATOM 4667 C C . PRO A 1 604 ? -26.646 2.888 -1.644 1.00 96.06 604 PRO A C 1
ATOM 4669 O O . PRO A 1 604 ? -27.628 2.233 -1.982 1.00 96.06 604 PRO A O 1
ATOM 4672 N N . LEU A 1 605 ? -25.425 2.624 -2.126 1.00 96.44 605 LEU A N 1
ATOM 4673 C CA . LEU A 1 605 ? -25.136 1.545 -3.077 1.00 96.44 605 LEU A CA 1
ATOM 4674 C C . LEU A 1 605 ? -25.178 0.149 -2.440 1.00 96.44 605 LEU A C 1
ATOM 4676 O O . LEU A 1 605 ? -25.349 -0.822 -3.167 1.00 96.44 605 LEU A O 1
ATOM 4680 N N . LEU A 1 606 ? -25.067 0.028 -1.113 1.00 96.62 606 LEU A N 1
ATOM 4681 C CA . LEU A 1 606 ? -25.284 -1.243 -0.404 1.00 96.62 606 LEU A CA 1
ATOM 4682 C C . LEU A 1 606 ? -26.773 -1.551 -0.182 1.00 96.62 606 LEU A C 1
ATOM 4684 O O . LEU A 1 606 ? -27.152 -2.716 -0.106 1.00 96.62 606 LEU A O 1
ATOM 4688 N N . ALA A 1 607 ? -27.616 -0.517 -0.112 1.00 94.25 607 ALA A N 1
ATOM 4689 C CA . ALA A 1 607 ? -29.069 -0.664 -0.059 1.00 94.25 607 ALA A CA 1
ATOM 4690 C C . ALA A 1 607 ? -29.695 -0.838 -1.459 1.00 94.25 607 ALA A C 1
ATOM 4692 O O . ALA A 1 607 ? -30.656 -1.592 -1.619 1.00 94.25 607 ALA A O 1
ATOM 4693 N N . ALA A 1 608 ? -29.155 -0.150 -2.473 1.00 95.06 608 ALA A N 1
ATOM 4694 C CA . ALA A 1 608 ? -29.651 -0.159 -3.848 1.00 95.06 608 ALA A CA 1
ATOM 4695 C C . ALA A 1 608 ? -28.502 -0.068 -4.888 1.00 95.06 608 ALA A C 1
ATOM 4697 O O . ALA A 1 608 ? -28.261 1.008 -5.447 1.00 95.06 608 ALA A O 1
ATOM 4698 N N . PRO A 1 609 ? -27.821 -1.186 -5.223 1.00 93.19 609 PRO A N 1
ATOM 4699 C CA . PRO A 1 609 ? -26.644 -1.209 -6.115 1.00 93.19 609 PRO A CA 1
ATOM 4700 C C . PRO A 1 609 ? -26.878 -0.789 -7.575 1.00 93.19 609 PRO A C 1
ATOM 4702 O O . PRO A 1 609 ? -25.920 -0.624 -8.328 1.00 93.19 609 PRO A O 1
ATOM 4705 N N . GLY A 1 610 ? -28.141 -0.655 -7.996 1.00 90.75 610 GLY A N 1
ATOM 4706 C CA . GLY A 1 610 ? -28.525 -0.123 -9.309 1.00 90.75 610 GLY A CA 1
ATOM 4707 C C . GLY A 1 610 ? -28.658 1.404 -9.356 1.00 90.75 610 GLY A C 1
ATOM 4708 O O . GLY A 1 610 ? -29.021 1.947 -10.396 1.00 90.75 610 GLY A O 1
ATOM 4709 N N . SER A 1 611 ? -28.411 2.101 -8.243 1.00 90.25 611 SER A N 1
ATOM 4710 C CA . SER A 1 611 ? -28.501 3.562 -8.172 1.00 90.25 611 SER A CA 1
ATOM 4711 C C . SER A 1 611 ? -27.318 4.232 -8.874 1.00 90.25 611 SER A C 1
ATOM 4713 O O . SER A 1 611 ? -26.171 3.787 -8.763 1.00 90.25 611 SER A O 1
ATOM 4715 N N . LYS A 1 612 ? -27.574 5.363 -9.542 1.00 87.06 612 LYS A N 1
ATOM 4716 C CA . LYS A 1 612 ? -26.498 6.276 -9.952 1.00 87.06 612 LYS A CA 1
ATOM 4717 C C . LYS A 1 612 ? -25.835 6.875 -8.708 1.00 87.06 612 LYS A C 1
ATOM 4719 O O . LYS A 1 612 ? -26.514 7.153 -7.724 1.00 87.06 612 LYS A O 1
ATOM 4724 N N . PHE A 1 613 ? -24.519 7.066 -8.770 1.00 92.50 613 PHE A N 1
ATOM 4725 C CA . PHE A 1 613 ? -23.707 7.534 -7.641 1.00 92.50 613 PHE A CA 1
ATOM 4726 C C . PHE A 1 613 ? -22.686 8.580 -8.100 1.00 92.50 613 PHE A C 1
ATOM 4728 O O . PHE A 1 613 ? -22.902 9.773 -7.915 1.00 92.50 613 PHE A O 1
ATOM 4735 N N . LYS A 1 614 ? -21.632 8.145 -8.798 1.00 91.25 614 LYS A N 1
ATOM 4736 C CA . LYS A 1 614 ? -20.671 9.012 -9.491 1.00 91.25 614 LYS A CA 1
ATOM 4737 C C . LYS A 1 614 ? -20.732 8.785 -10.995 1.00 91.25 614 LYS A C 1
ATOM 4739 O O . LYS A 1 614 ? -21.039 7.689 -11.450 1.00 91.25 614 LYS A O 1
ATOM 47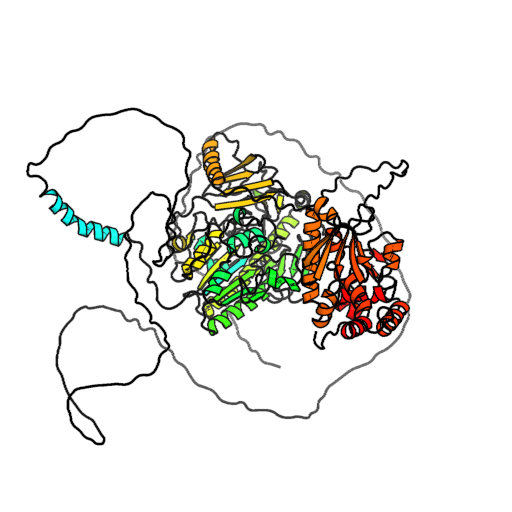44 N N . GLU A 1 615 ? -20.376 9.811 -11.761 1.00 90.06 615 GLU A N 1
ATOM 4745 C CA . GLU A 1 615 ? -20.218 9.704 -13.218 1.00 90.06 615 GLU A CA 1
ATOM 4746 C C . GLU A 1 615 ? -18.916 8.992 -13.618 1.00 90.06 615 GLU A C 1
ATOM 4748 O O . GLU A 1 615 ? -18.851 8.358 -14.671 1.00 90.06 615 GLU A O 1
ATOM 4753 N N . ALA A 1 616 ? -17.871 9.109 -12.791 1.00 94.94 616 ALA A N 1
ATOM 4754 C CA . ALA A 1 616 ? -16.556 8.536 -13.044 1.00 94.94 616 ALA A CA 1
ATOM 4755 C C . ALA A 1 616 ? -15.735 8.334 -11.759 1.00 94.94 616 ALA A C 1
ATOM 4757 O O . ALA A 1 616 ? -15.952 9.021 -10.759 1.00 94.94 616 ALA A O 1
ATOM 4758 N N . GLY A 1 617 ? -14.754 7.430 -11.826 1.00 95.88 617 GLY A N 1
ATOM 4759 C CA . GLY A 1 617 ? -13.619 7.368 -10.901 1.00 95.88 617 GLY A CA 1
ATOM 4760 C C . GLY A 1 617 ? -12.346 7.940 -11.533 1.00 95.88 617 GLY A C 1
ATOM 4761 O O . GLY A 1 617 ? -12.234 8.001 -12.761 1.00 95.88 617 GLY A O 1
ATOM 4762 N N . PHE A 1 618 ? -11.388 8.359 -10.701 1.00 97.25 618 PHE A N 1
ATOM 4763 C CA . PHE A 1 618 ? -10.170 9.042 -11.146 1.00 97.25 618 PHE A CA 1
ATOM 4764 C C . PHE A 1 618 ? -8.897 8.364 -10.621 1.00 97.25 618 PHE A C 1
ATOM 4766 O O . PHE A 1 618 ? -8.843 7.914 -9.471 1.00 97.25 618 PHE A O 1
ATOM 4773 N N . THR A 1 619 ? -7.858 8.343 -11.462 1.00 97.44 619 THR A N 1
ATOM 4774 C CA . THR A 1 619 ? -6.543 7.765 -11.145 1.00 97.44 619 THR A CA 1
ATOM 4775 C C . THR A 1 619 ? -5.406 8.643 -11.678 1.00 97.44 619 THR A C 1
ATOM 4777 O O . THR A 1 619 ? -5.434 9.078 -12.830 1.00 97.44 619 THR A O 1
ATOM 4780 N N . LEU A 1 620 ? -4.380 8.862 -10.858 1.00 96.06 620 LEU A N 1
ATOM 4781 C CA . LEU A 1 620 ? -3.130 9.548 -11.196 1.00 96.06 620 LEU A CA 1
ATOM 4782 C C . LEU A 1 620 ? -1.994 8.523 -11.384 1.00 96.06 620 LEU A C 1
ATOM 4784 O O . LEU A 1 620 ? -1.995 7.475 -10.745 1.00 96.06 620 LEU A O 1
ATOM 4788 N N . VAL A 1 621 ? -0.985 8.829 -12.205 1.00 94.00 621 VAL A N 1
ATOM 4789 C CA . VAL A 1 621 ? 0.324 8.156 -12.140 1.00 94.00 621 VAL A CA 1
ATOM 4790 C C . VAL A 1 621 ? 1.477 9.116 -12.446 1.00 94.00 621 VAL A C 1
ATOM 4792 O O . VAL A 1 621 ? 1.358 9.991 -13.303 1.00 94.00 621 VAL A O 1
ATOM 4795 N N . GLY A 1 622 ? 2.613 8.944 -11.771 1.00 91.38 622 GLY A N 1
ATOM 4796 C CA . GLY A 1 622 ? 3.872 9.623 -12.079 1.00 91.38 622 GLY A CA 1
ATOM 4797 C C . GLY A 1 622 ? 4.669 8.948 -13.205 1.00 91.38 622 GLY A C 1
ATOM 4798 O O . GLY A 1 622 ? 4.542 7.746 -13.472 1.00 91.38 622 GLY A O 1
ATOM 4799 N N . ARG A 1 623 ? 5.514 9.737 -13.873 1.00 86.81 623 ARG A N 1
ATOM 4800 C CA . ARG A 1 623 ? 6.392 9.333 -14.981 1.00 86.81 623 ARG A CA 1
ATOM 4801 C C . ARG A 1 623 ? 7.755 10.014 -14.824 1.00 86.81 623 ARG A C 1
ATOM 4803 O O . ARG A 1 623 ? 8.005 11.109 -15.321 1.00 86.81 623 ARG A O 1
ATOM 4810 N N . GLY A 1 624 ? 8.643 9.374 -14.065 1.00 74.75 624 GLY A N 1
ATOM 4811 C CA . GLY A 1 624 ? 9.862 10.031 -13.586 1.00 74.75 624 GLY A CA 1
ATOM 4812 C C . GLY A 1 624 ? 9.519 11.177 -12.624 1.00 74.75 624 GLY A C 1
ATOM 4813 O O . GLY A 1 624 ? 8.618 11.028 -11.807 1.00 74.75 624 GLY A O 1
ATOM 4814 N N . GLN A 1 625 ? 10.238 12.301 -12.718 1.00 65.56 625 GLN A N 1
ATOM 4815 C CA . GLN A 1 625 ? 10.055 13.450 -11.812 1.00 65.56 625 GLN A CA 1
ATOM 4816 C C . GLN A 1 625 ? 9.096 14.521 -12.345 1.00 65.56 625 GLN A C 1
ATOM 4818 O O . GLN A 1 625 ? 8.330 15.111 -11.590 1.00 65.56 625 GLN A O 1
ATOM 4823 N N . ARG A 1 626 ? 9.166 14.817 -13.648 1.00 69.00 626 ARG A N 1
ATOM 4824 C CA . ARG A 1 626 ? 8.540 16.012 -14.245 1.00 69.00 626 ARG A CA 1
ATOM 4825 C C . ARG A 1 626 ? 7.290 15.716 -15.068 1.00 69.00 626 ARG A C 1
ATOM 4827 O O . ARG A 1 626 ? 6.715 16.639 -15.634 1.00 69.00 626 ARG A O 1
ATOM 4834 N N . HIS A 1 627 ? 6.883 14.451 -15.149 1.00 86.88 627 HIS A N 1
ATOM 4835 C CA . HIS A 1 627 ? 5.754 14.035 -15.966 1.00 86.88 627 HIS A CA 1
ATOM 4836 C C . HIS A 1 627 ? 4.747 13.219 -15.159 1.00 86.88 627 HIS A C 1
ATOM 4838 O O . HIS A 1 627 ? 5.101 12.485 -14.234 1.00 86.88 627 HIS A O 1
ATOM 4844 N N . PHE A 1 628 ? 3.484 13.341 -15.546 1.00 91.62 628 PHE A N 1
ATOM 4845 C CA . PHE A 1 628 ? 2.342 12.695 -14.913 1.00 91.62 628 PHE A CA 1
ATOM 4846 C C . PHE A 1 628 ? 1.319 12.289 -15.975 1.00 91.62 628 PHE A C 1
ATOM 4848 O O . PHE A 1 628 ? 1.297 12.841 -17.076 1.00 91.62 628 PHE A O 1
ATOM 4855 N N . GLY A 1 629 ? 0.446 11.350 -15.631 1.00 94.81 629 GLY A N 1
ATOM 4856 C CA . GLY A 1 629 ? -0.782 11.069 -16.364 1.00 94.81 629 GLY A CA 1
ATOM 4857 C C . GLY A 1 629 ? -1.975 11.058 -15.423 1.00 94.81 629 GLY A C 1
ATOM 4858 O O . GLY A 1 629 ? -1.862 10.620 -14.278 1.00 94.81 629 GLY A O 1
ATOM 4859 N N . ARG A 1 630 ? -3.123 11.515 -15.913 1.00 95.94 630 ARG A N 1
ATOM 4860 C CA . ARG A 1 630 ? -4.420 11.441 -15.233 1.00 95.94 630 ARG A CA 1
ATOM 4861 C C . ARG A 1 630 ? -5.397 10.680 -16.093 1.00 95.94 630 ARG A C 1
ATOM 4863 O O . ARG A 1 630 ? -5.503 10.978 -17.278 1.00 95.94 630 ARG A O 1
ATOM 4870 N N . SER A 1 631 ? -6.141 9.776 -15.476 1.00 97.31 631 SER A N 1
ATOM 4871 C CA . SER A 1 631 ? -7.188 8.997 -16.117 1.00 97.31 631 SER A CA 1
ATOM 4872 C C . SER A 1 631 ? -8.532 9.224 -15.431 1.00 97.31 631 SER A C 1
ATOM 4874 O O . SER A 1 631 ? -8.603 9.296 -14.202 1.00 97.31 631 SER A O 1
ATOM 4876 N N . VAL A 1 632 ? -9.592 9.325 -16.230 1.00 97.62 632 VAL A N 1
ATOM 4877 C CA . VAL A 1 632 ? -10.992 9.349 -15.794 1.00 97.62 632 VAL A CA 1
ATOM 4878 C C . VAL A 1 632 ? -11.717 8.163 -16.426 1.00 97.62 632 VAL A C 1
ATOM 4880 O O . VAL A 1 632 ? -11.644 7.963 -17.638 1.00 97.62 632 VAL A O 1
ATOM 4883 N N . ALA A 1 633 ? -12.396 7.367 -15.601 1.00 96.44 633 ALA A N 1
ATOM 4884 C CA . ALA A 1 633 ? -13.077 6.143 -16.010 1.00 96.44 633 ALA A CA 1
ATOM 4885 C C . ALA A 1 633 ? -14.570 6.206 -15.657 1.00 96.44 633 ALA A C 1
ATOM 4887 O O . ALA A 1 633 ? -14.946 6.200 -14.484 1.00 96.44 633 ALA A O 1
ATOM 4888 N N . THR A 1 634 ? -15.411 6.263 -16.688 1.00 94.69 634 THR A N 1
ATOM 4889 C CA . THR A 1 634 ? -16.884 6.218 -16.597 1.00 94.69 634 THR A CA 1
ATOM 4890 C C . THR A 1 634 ? -17.384 4.764 -16.605 1.00 94.69 634 THR A C 1
ATOM 4892 O O . THR A 1 634 ? -16.595 3.836 -16.407 1.00 94.69 634 THR A O 1
ATOM 4895 N N . GLU A 1 635 ? -18.676 4.523 -16.858 1.00 90.62 635 GLU A N 1
ATOM 4896 C CA . GLU A 1 635 ? -19.215 3.174 -17.112 1.00 90.62 635 GLU A CA 1
ATOM 4897 C C . GLU A 1 635 ? -18.779 2.567 -18.459 1.00 90.62 635 GLU A C 1
ATOM 4899 O O . GLU A 1 635 ? -18.701 1.344 -18.558 1.00 90.62 635 GLU A O 1
ATOM 4904 N N . ARG A 1 636 ? -18.419 3.391 -19.453 1.00 93.00 636 ARG A N 1
ATOM 4905 C CA . ARG A 1 636 ? -18.006 2.951 -20.802 1.00 93.00 636 ARG A CA 1
ATOM 4906 C C . ARG A 1 636 ? -16.583 3.377 -21.152 1.00 93.00 636 ARG A C 1
ATOM 4908 O O . ARG A 1 636 ? -15.740 2.550 -21.471 1.00 93.00 636 ARG A O 1
ATOM 4915 N N . TRP A 1 637 ? -16.314 4.674 -21.068 1.00 96.31 637 TRP A N 1
ATOM 4916 C CA . TRP A 1 637 ? -15.072 5.285 -21.533 1.00 96.31 637 TRP A CA 1
ATOM 4917 C C . TRP A 1 637 ? -14.014 5.368 -20.441 1.00 96.31 637 TRP A C 1
ATOM 4919 O O . TRP A 1 637 ? -14.328 5.782 -19.316 1.00 96.31 637 TRP A O 1
ATOM 4929 N N . ARG A 1 638 ? -12.757 5.121 -20.820 1.00 97.06 638 ARG A N 1
ATOM 4930 C CA . ARG A 1 638 ? -11.578 5.666 -20.140 1.00 97.06 638 ARG A CA 1
ATOM 4931 C C . ARG A 1 638 ? -10.936 6.739 -21.011 1.00 97.06 638 ARG A C 1
ATOM 4933 O O . ARG A 1 638 ? -10.642 6.493 -22.175 1.00 97.06 638 ARG A O 1
ATOM 4940 N N . PHE A 1 639 ? -10.657 7.900 -20.429 1.00 98.06 639 PHE A N 1
ATOM 4941 C CA . PHE A 1 639 ? -9.858 8.953 -21.055 1.00 98.06 639 PHE A CA 1
ATOM 4942 C C . PHE A 1 639 ? -8.643 9.272 -20.190 1.00 98.06 639 PHE A C 1
ATOM 4944 O O . PHE A 1 639 ? -8.773 9.431 -18.976 1.00 98.06 639 PHE A O 1
ATOM 4951 N N . THR A 1 640 ? -7.477 9.395 -20.816 1.00 97.62 640 THR A N 1
ATOM 4952 C CA . THR A 1 640 ? -6.213 9.723 -20.158 1.00 97.62 640 THR A CA 1
ATOM 4953 C C . THR A 1 640 ? -5.580 10.951 -20.805 1.00 97.62 640 THR A C 1
ATOM 4955 O O . THR A 1 640 ? -5.480 11.039 -22.027 1.00 97.62 640 THR A O 1
ATOM 4958 N N . ARG A 1 641 ? -5.102 11.886 -19.978 1.00 95.69 641 ARG A N 1
ATOM 4959 C CA . ARG A 1 641 ? -4.246 13.005 -20.389 1.00 95.69 641 ARG A CA 1
ATOM 4960 C C . ARG A 1 641 ? -2.888 12.890 -19.710 1.00 95.69 641 ARG A C 1
ATOM 4962 O O . ARG A 1 641 ? -2.818 12.810 -18.482 1.00 95.69 641 ARG A O 1
ATOM 4969 N N . TRP A 1 642 ? -1.828 12.959 -20.503 1.00 94.19 642 TRP A N 1
ATOM 4970 C CA . TRP A 1 642 ? -0.445 13.055 -20.050 1.00 94.19 642 TRP A CA 1
ATOM 4971 C C . TRP A 1 642 ? 0.011 14.521 -19.967 1.00 94.19 642 TRP A C 1
ATOM 4973 O O . TRP A 1 642 ? -0.559 15.419 -20.587 1.00 94.19 642 TRP A O 1
ATOM 4983 N N . SER A 1 643 ? 1.029 14.782 -19.147 1.00 90.94 643 SER A N 1
ATOM 4984 C CA . SER A 1 643 ? 1.565 16.123 -18.859 1.00 90.94 643 SER A CA 1
ATOM 4985 C C . SER A 1 643 ? 2.267 16.810 -20.039 1.00 90.94 643 SER A C 1
ATOM 4987 O O . SER A 1 643 ? 2.519 18.007 -19.979 1.00 90.94 643 SER A O 1
ATOM 4989 N N . ASP A 1 644 ? 2.622 16.055 -21.076 1.00 88.88 644 ASP A N 1
ATOM 4990 C CA . ASP A 1 644 ? 3.154 16.541 -22.357 1.00 88.88 644 ASP A CA 1
ATOM 4991 C C . ASP A 1 644 ? 2.044 17.006 -23.325 1.00 88.88 644 ASP A C 1
ATOM 4993 O O . ASP A 1 644 ? 2.337 17.571 -24.375 1.00 88.88 644 ASP A O 1
ATOM 4997 N N . GLY A 1 645 ? 0.773 16.775 -22.974 1.00 90.56 645 GLY A N 1
ATOM 4998 C CA . GLY A 1 645 ? -0.391 17.021 -23.825 1.00 90.56 645 GLY A CA 1
ATOM 4999 C C . GLY A 1 645 ? -0.890 15.786 -24.582 1.00 90.56 645 GLY A C 1
ATOM 5000 O O . GLY A 1 645 ? -1.955 15.866 -25.194 1.00 90.56 645 GLY A O 1
ATOM 5001 N N . THR A 1 646 ? -0.195 14.644 -24.520 1.00 93.44 646 THR A N 1
ATOM 5002 C CA . THR A 1 646 ? -0.630 13.409 -25.188 1.00 93.44 646 THR A CA 1
ATOM 5003 C C . THR A 1 646 ? -1.940 12.900 -24.580 1.00 93.44 646 THR A C 1
ATOM 5005 O O . THR A 1 646 ? -2.102 12.842 -23.358 1.00 93.44 646 THR A O 1
ATOM 5008 N N . LEU A 1 647 ? -2.888 12.520 -25.441 1.00 94.81 647 LEU A N 1
ATOM 5009 C CA . LEU A 1 647 ? -4.225 12.061 -25.058 1.00 94.81 647 LEU A CA 1
ATOM 5010 C C . LEU A 1 647 ? -4.454 10.600 -25.452 1.00 94.81 647 LEU A C 1
ATOM 5012 O O . LEU A 1 647 ? -4.058 10.170 -26.539 1.00 94.81 647 LEU A O 1
ATOM 5016 N N . GLU A 1 648 ? -5.184 9.866 -24.618 1.00 96.81 648 GLU A N 1
ATOM 5017 C CA . GLU A 1 648 ? -5.674 8.519 -24.920 1.00 96.81 648 GLU A CA 1
ATOM 5018 C C . GLU A 1 648 ? -7.170 8.395 -24.605 1.00 96.81 648 GLU A C 1
ATOM 5020 O O . GLU A 1 648 ? -7.639 8.944 -23.609 1.00 96.81 648 GLU A O 1
ATOM 5025 N N . LEU A 1 649 ? -7.923 7.673 -25.438 1.00 97.44 649 LEU A N 1
ATOM 5026 C CA . LEU A 1 649 ? -9.344 7.374 -25.227 1.00 97.44 649 LEU A CA 1
ATOM 5027 C C . LEU A 1 649 ? -9.611 5.908 -25.576 1.00 97.44 649 LEU A C 1
ATOM 5029 O O . LEU A 1 649 ? -9.270 5.485 -26.675 1.00 97.44 649 LEU A O 1
ATOM 5033 N N . TYR A 1 650 ? -10.263 5.173 -24.679 1.00 96.12 650 TYR A N 1
ATOM 5034 C CA . TYR A 1 650 ? -10.588 3.755 -24.839 1.00 96.12 650 TYR A CA 1
ATOM 5035 C C . TYR A 1 650 ? -12.079 3.506 -24.573 1.00 96.12 650 TYR A C 1
ATOM 5037 O O . TYR A 1 650 ? -12.659 4.092 -23.651 1.00 96.12 650 TYR A O 1
ATOM 5045 N N . ASP A 1 651 ? -12.699 2.646 -25.384 1.00 95.44 651 ASP A N 1
ATOM 5046 C CA . ASP A 1 651 ? -14.134 2.335 -25.349 1.00 95.44 651 ASP A CA 1
ATOM 5047 C C . ASP A 1 651 ? -14.375 0.915 -24.819 1.00 95.44 651 ASP A C 1
ATOM 5049 O O . ASP A 1 651 ? -14.270 -0.054 -25.569 1.00 95.44 651 ASP A O 1
ATOM 5053 N N . HIS A 1 652 ? -14.708 0.760 -23.535 1.00 91.50 652 HIS A N 1
ATOM 5054 C CA . HIS A 1 652 ? -14.758 -0.569 -22.911 1.00 91.50 652 HIS A CA 1
ATOM 5055 C C . HIS A 1 652 ? -15.978 -1.403 -23.357 1.00 91.50 652 HIS A C 1
ATOM 5057 O O . HIS A 1 652 ? -16.034 -2.590 -23.033 1.00 91.50 652 HIS A O 1
ATOM 5063 N N . ASP A 1 653 ? -16.934 -0.822 -24.095 1.00 92.06 653 ASP A N 1
ATOM 5064 C CA . ASP A 1 653 ? -18.058 -1.561 -24.692 1.00 92.06 653 ASP A CA 1
ATOM 5065 C C . ASP A 1 653 ? -17.630 -2.335 -25.958 1.00 92.06 653 ASP A C 1
ATOM 5067 O O . ASP A 1 653 ? -18.275 -3.316 -26.331 1.00 92.06 653 ASP A O 1
ATOM 5071 N N . VAL A 1 654 ? -16.550 -1.899 -26.621 1.00 90.94 654 VAL A N 1
ATOM 5072 C CA . VAL A 1 654 ? -16.051 -2.450 -27.899 1.00 90.94 654 VAL A CA 1
ATOM 5073 C C . VAL A 1 654 ? -14.655 -3.066 -27.745 1.00 90.94 654 VAL A C 1
ATOM 5075 O O . VAL A 1 654 ? -14.358 -4.101 -28.336 1.00 90.94 654 VAL A O 1
ATOM 5078 N N . ASP A 1 655 ? -13.815 -2.446 -26.922 1.00 89.00 655 ASP A N 1
ATOM 5079 C CA . ASP A 1 655 ? -12.415 -2.774 -26.661 1.00 89.00 655 ASP A CA 1
ATOM 5080 C C . ASP A 1 655 ? -12.170 -2.838 -25.134 1.00 89.00 655 ASP A C 1
ATOM 5082 O O . ASP A 1 655 ? -11.511 -1.974 -24.550 1.00 89.00 655 ASP A O 1
ATOM 5086 N N . PRO A 1 656 ? -12.717 -3.858 -24.438 1.00 85.56 656 PRO A N 1
ATOM 5087 C CA . PRO A 1 656 ? -12.638 -3.996 -22.977 1.00 85.56 656 PRO A CA 1
ATOM 5088 C C . PRO A 1 656 ? -11.227 -4.288 -22.439 1.00 85.56 656 PRO A C 1
ATOM 5090 O O . PRO A 1 656 ? -11.051 -4.398 -21.226 1.00 85.56 656 PRO A O 1
ATOM 5093 N N . GLU A 1 657 ? -10.238 -4.441 -23.321 1.00 84.25 657 GLU A N 1
ATOM 5094 C CA . GLU A 1 657 ? -8.823 -4.611 -22.978 1.00 84.25 657 GLU A CA 1
ATOM 5095 C C . GLU A 1 657 ? -7.977 -3.377 -23.358 1.00 84.25 657 GLU A C 1
ATOM 5097 O O . GLU A 1 657 ? -6.758 -3.412 -23.190 1.00 84.25 657 GLU A O 1
ATOM 5102 N N . GLU A 1 658 ? -8.609 -2.281 -23.813 1.00 90.38 658 GLU A N 1
ATOM 5103 C CA . GLU A 1 658 ? -8.022 -0.954 -24.094 1.00 90.38 658 GLU A CA 1
ATOM 5104 C C . GLU A 1 658 ? -6.916 -0.962 -25.178 1.00 90.38 658 GLU A C 1
ATOM 5106 O O . GLU A 1 658 ? -5.922 -0.232 -25.102 1.00 90.38 658 GLU A O 1
ATOM 5111 N N . THR A 1 659 ? -7.009 -1.851 -26.166 1.00 87.88 659 THR A N 1
ATOM 5112 C CA . THR A 1 659 ? -6.002 -1.999 -27.225 1.00 87.88 659 THR A CA 1
ATOM 5113 C C . THR A 1 659 ? -5.972 -0.827 -28.215 1.00 87.88 659 THR A C 1
ATOM 5115 O O . THR A 1 659 ? -4.885 -0.496 -28.694 1.00 87.88 659 THR A O 1
ATOM 5118 N N . GLN A 1 660 ? -7.114 -0.190 -28.499 1.00 91.12 660 GLN A N 1
ATOM 5119 C CA . GLN A 1 660 ? -7.292 0.840 -29.527 1.00 91.12 660 GLN A CA 1
ATOM 5120 C C . GLN A 1 660 ? -7.508 2.229 -28.914 1.00 91.12 660 GLN A C 1
ATOM 5122 O O . GLN A 1 660 ? -8.595 2.574 -28.458 1.00 91.12 660 GLN A O 1
ATOM 5127 N N . ASN A 1 661 ? -6.477 3.067 -28.972 1.00 93.81 661 ASN A N 1
ATOM 5128 C CA . ASN A 1 661 ? -6.563 4.478 -28.633 1.00 93.81 661 ASN A CA 1
ATOM 5129 C C . ASN A 1 661 ? -7.327 5.250 -29.725 1.00 93.81 661 ASN A C 1
ATOM 5131 O O . ASN A 1 661 ? -6.880 5.344 -30.872 1.00 93.81 661 ASN A O 1
ATOM 5135 N N . LEU A 1 662 ? -8.458 5.838 -29.336 1.00 95.75 662 LEU A N 1
ATOM 5136 C CA . LEU A 1 662 ? -9.392 6.596 -30.169 1.00 95.75 662 LEU A CA 1
ATOM 5137 C C . LEU A 1 662 ? -9.246 8.124 -30.028 1.00 95.75 662 LEU A C 1
ATOM 5139 O O . LEU A 1 662 ? -10.053 8.856 -30.597 1.00 95.75 662 LEU A O 1
ATOM 5143 N N . SER A 1 663 ? -8.259 8.646 -29.287 1.00 92.44 663 SER A N 1
ATOM 5144 C CA . SER A 1 663 ? -8.190 10.081 -28.935 1.00 92.44 663 SER A CA 1
ATOM 5145 C C . SER A 1 663 ? -8.056 11.036 -30.129 1.00 92.44 663 SER A C 1
ATOM 5147 O O . SER A 1 663 ? -8.523 12.171 -30.060 1.00 92.44 663 SER A O 1
ATOM 5149 N N . LEU A 1 664 ? -7.461 10.571 -31.232 1.00 89.75 664 LEU A N 1
ATOM 5150 C CA . LEU A 1 664 ? -7.316 11.317 -32.490 1.00 89.75 664 LEU A CA 1
ATOM 5151 C C . LEU A 1 664 ? -8.505 11.121 -33.454 1.00 89.75 664 LEU A C 1
ATOM 5153 O O . LEU A 1 664 ? -8.504 11.645 -34.566 1.00 89.75 664 LEU A O 1
ATOM 5157 N N . SER A 1 665 ? -9.521 10.351 -33.055 1.00 91.00 665 SER A N 1
ATOM 5158 C CA . SER A 1 665 ? -10.693 10.049 -33.873 1.00 91.00 665 SER A CA 1
ATOM 5159 C C . SER A 1 665 ? -11.702 11.201 -33.825 1.00 91.00 665 SER A C 1
ATOM 5161 O O . SER A 1 665 ? -12.308 11.478 -32.788 1.00 91.00 665 SER A O 1
ATOM 5163 N N . SER A 1 666 ? -11.926 11.861 -34.964 1.00 89.25 666 SER A N 1
ATOM 5164 C CA . SER A 1 666 ? -12.824 13.022 -35.069 1.00 89.25 666 SER A CA 1
ATOM 5165 C C . SER A 1 666 ? -14.263 12.730 -34.619 1.00 89.25 666 SER A C 1
ATOM 5167 O O . SER A 1 666 ? -14.899 13.605 -34.028 1.00 89.25 666 SER A O 1
ATOM 5169 N N . SER A 1 667 ? -14.753 11.497 -34.799 1.00 93.12 667 SER A N 1
ATOM 5170 C CA . SER A 1 667 ? -16.078 11.051 -34.338 1.00 93.12 667 SER A CA 1
ATOM 5171 C C . SER A 1 667 ? -16.233 11.017 -32.813 1.00 93.12 667 SER A C 1
ATOM 5173 O O . SER A 1 667 ? -17.358 11.017 -32.320 1.00 93.12 667 SER A O 1
ATOM 5175 N N . HIS A 1 668 ? -15.129 11.008 -32.061 1.00 94.25 668 HIS A N 1
ATOM 5176 C CA . HIS A 1 668 ? -15.114 10.929 -30.597 1.00 94.25 668 HIS A CA 1
ATOM 5177 C C . HIS A 1 668 ? -14.718 12.252 -29.918 1.00 94.25 668 HIS A C 1
ATOM 5179 O O . HIS A 1 668 ? -14.667 12.328 -28.691 1.00 94.25 668 HIS A O 1
ATOM 5185 N N . SER A 1 669 ? -14.503 13.316 -30.696 1.00 92.38 669 SER A N 1
ATOM 5186 C CA . SER A 1 669 ? -14.124 14.661 -30.228 1.00 92.38 669 SER A CA 1
ATOM 5187 C C . SER A 1 669 ? -15.005 15.205 -29.089 1.00 92.38 669 SER A C 1
ATOM 5189 O O . SER A 1 669 ? -14.483 15.706 -28.094 1.00 92.38 669 SER A O 1
ATOM 5191 N N . ASN A 1 670 ? -16.328 15.032 -29.172 1.00 95.38 670 ASN A N 1
ATOM 5192 C CA . ASN A 1 670 ? -17.263 15.434 -28.110 1.00 95.38 670 ASN A CA 1
ATOM 5193 C C . ASN A 1 670 ? -17.032 14.681 -26.784 1.00 95.38 670 ASN A C 1
ATOM 5195 O O . ASN A 1 670 ? -17.138 15.278 -25.713 1.00 95.38 670 ASN A O 1
ATOM 5199 N N . VAL A 1 671 ? -16.689 13.388 -26.849 1.00 96.31 671 VAL A N 1
ATOM 5200 C CA . VAL A 1 671 ? -16.397 12.546 -25.673 1.00 96.31 671 VAL A CA 1
ATOM 5201 C C . VAL A 1 671 ? -15.062 12.954 -25.050 1.00 96.31 671 VAL A C 1
ATOM 5203 O O . VAL A 1 671 ? -14.975 13.119 -23.834 1.00 96.31 671 VAL A O 1
ATOM 5206 N N . VAL A 1 672 ? -14.040 13.197 -25.881 1.00 96.38 672 VAL A N 1
ATOM 5207 C CA . VAL A 1 672 ? -12.752 13.760 -25.439 1.00 96.38 672 VAL A CA 1
ATOM 5208 C C . VAL A 1 672 ? -12.974 15.079 -24.696 1.00 96.38 672 VAL A C 1
ATOM 5210 O O . VAL A 1 672 ? -12.448 15.253 -23.601 1.00 96.38 672 VAL A O 1
ATOM 5213 N N . GLU A 1 673 ? -13.791 15.988 -25.231 1.00 95.75 673 GLU A N 1
ATOM 5214 C CA . GLU A 1 673 ? -14.032 17.299 -24.619 1.00 95.75 673 GLU A CA 1
ATOM 5215 C C . GLU A 1 673 ? -14.880 17.239 -23.336 1.00 95.75 673 GLU A C 1
ATOM 5217 O O . GLU A 1 673 ? -14.695 18.052 -22.429 1.00 95.75 673 GLU A O 1
ATOM 5222 N N . GLU A 1 674 ? -15.810 16.290 -23.205 1.00 96.25 674 GLU A N 1
ATOM 5223 C CA . GLU A 1 674 ? -16.503 16.045 -21.934 1.00 96.25 674 GLU A CA 1
ATOM 5224 C C . GLU A 1 674 ? -15.532 15.531 -20.859 1.00 96.25 674 GLU A C 1
ATOM 5226 O O . GLU A 1 674 ? -15.440 16.098 -19.766 1.00 96.25 674 GLU A O 1
ATOM 5231 N N . LEU A 1 675 ? -14.764 14.485 -21.173 1.00 97.50 675 LEU A N 1
ATOM 5232 C CA . LEU A 1 675 ? -13.876 13.827 -20.216 1.00 97.50 675 LEU A CA 1
ATOM 5233 C C . LEU A 1 675 ? -12.650 14.687 -19.866 1.00 97.50 675 LEU A C 1
ATOM 5235 O O . LEU A 1 675 ? -12.198 14.671 -18.719 1.00 97.50 675 LEU A O 1
ATOM 5239 N N . ARG A 1 676 ? -12.176 15.524 -20.799 1.00 95.75 676 ARG A N 1
ATOM 5240 C CA . ARG A 1 676 ? -11.173 16.568 -20.541 1.00 95.75 676 ARG A CA 1
ATOM 5241 C C . ARG A 1 676 ? -11.651 17.549 -19.476 1.00 95.75 676 ARG A C 1
ATOM 5243 O O . ARG A 1 676 ? -10.928 17.765 -18.507 1.00 95.75 676 ARG A O 1
ATOM 5250 N N . ARG A 1 677 ? -12.889 18.047 -19.576 1.00 95.25 677 ARG A N 1
ATOM 5251 C CA . ARG A 1 677 ? -13.480 18.933 -18.558 1.00 95.25 677 ARG A CA 1
ATOM 5252 C C . ARG A 1 677 ? -13.633 18.247 -17.196 1.00 95.25 677 ARG A C 1
ATOM 5254 O O . ARG A 1 677 ? -13.391 18.890 -16.177 1.00 95.25 677 ARG A O 1
ATOM 5261 N N . LYS A 1 678 ? -13.919 16.936 -17.149 1.00 95.25 678 LYS A N 1
ATOM 5262 C CA . LYS A 1 678 ? -13.872 16.177 -15.880 1.00 95.25 678 LYS A CA 1
ATOM 5263 C C . LYS A 1 678 ? -12.453 16.126 -15.285 1.00 95.25 678 LYS A C 1
ATOM 5265 O O . LYS A 1 678 ? -12.316 16.295 -14.076 1.00 95.25 678 LYS A O 1
ATOM 5270 N N . LEU A 1 679 ? -11.397 15.976 -16.096 1.00 94.19 679 LEU A N 1
ATOM 5271 C CA . LEU A 1 679 ? -9.998 16.054 -15.629 1.00 94.19 679 LEU A CA 1
ATOM 5272 C C . LEU A 1 679 ? -9.513 17.473 -15.280 1.00 94.19 679 LEU A C 1
ATOM 5274 O O . LEU A 1 679 ? -8.583 17.600 -14.481 1.00 94.19 679 LEU A O 1
ATOM 5278 N N . ASP A 1 680 ? -10.111 18.517 -15.857 1.00 90.69 680 ASP A N 1
ATOM 5279 C CA . ASP A 1 680 ? -9.817 19.926 -15.549 1.00 90.69 680 ASP A CA 1
ATOM 5280 C C . ASP A 1 680 ? -10.482 20.403 -14.241 1.00 90.69 680 ASP A C 1
ATOM 5282 O O . ASP A 1 680 ? -10.034 21.380 -13.651 1.00 90.69 680 ASP A O 1
ATOM 5286 N N . SER A 1 681 ? -11.494 19.680 -13.741 1.00 89.38 681 SER A N 1
ATOM 5287 C CA . SER A 1 681 ? -12.106 19.913 -12.417 1.00 89.38 681 SER A CA 1
ATOM 5288 C C . SER A 1 681 ? -11.298 19.354 -11.231 1.00 89.38 681 SER A C 1
ATOM 5290 O O . SER A 1 681 ? -11.643 19.587 -10.072 1.00 89.38 681 SER A O 1
ATOM 5292 N N . LEU A 1 682 ? -10.217 18.614 -11.501 1.00 90.06 682 LEU A N 1
ATOM 5293 C CA . LEU A 1 682 ? -9.298 18.118 -10.474 1.00 90.06 682 LEU A CA 1
ATOM 5294 C C . LEU A 1 682 ? -8.338 19.230 -10.005 1.00 90.06 682 LEU A C 1
ATOM 5296 O O . LEU A 1 682 ? -8.040 20.139 -10.781 1.00 90.06 682 LEU A O 1
ATOM 5300 N N . PRO A 1 683 ? -7.768 19.140 -8.784 1.00 88.44 683 PRO A N 1
ATOM 5301 C CA . PRO A 1 683 ? -6.692 20.038 -8.358 1.00 88.44 683 PRO A CA 1
ATOM 5302 C C . PRO A 1 683 ? -5.500 20.023 -9.339 1.00 88.44 683 PRO A C 1
ATOM 5304 O O . PRO A 1 683 ? -5.390 19.104 -10.157 1.00 88.44 683 PRO A O 1
ATOM 5307 N N . PRO A 1 684 ? -4.555 20.978 -9.262 1.00 86.81 684 PRO A N 1
ATOM 5308 C CA . PRO A 1 684 ? -3.311 20.926 -10.034 1.00 86.81 684 PRO A CA 1
ATOM 5309 C C . PRO A 1 684 ? -2.564 19.590 -9.884 1.00 86.81 684 PRO A C 1
ATOM 5311 O O . PRO A 1 684 ? -2.823 18.813 -8.962 1.00 86.81 684 PRO A O 1
ATOM 5314 N N . TRP A 1 685 ? -1.649 19.287 -10.807 1.00 84.50 685 TRP A N 1
ATOM 5315 C CA . TRP A 1 685 ? -0.735 18.150 -10.642 1.00 84.50 685 TRP A CA 1
ATOM 5316 C C . TRP A 1 685 ? 0.043 18.292 -9.321 1.00 84.50 685 TRP A C 1
ATOM 5318 O O . TRP A 1 685 ? 0.349 19.430 -8.948 1.00 84.50 685 TRP A O 1
ATOM 5328 N N . PRO A 1 686 ? 0.393 17.195 -8.617 1.00 78.31 686 PRO A N 1
ATOM 5329 C CA . PRO A 1 686 ? 1.247 17.298 -7.439 1.00 78.31 686 PRO A CA 1
ATOM 5330 C C . PRO A 1 686 ? 2.537 18.042 -7.784 1.00 78.31 686 PRO A C 1
ATOM 5332 O O . PRO A 1 686 ? 3.163 17.757 -8.808 1.00 78.31 686 PRO A O 1
ATOM 5335 N N . ALA A 1 687 ? 2.949 18.976 -6.927 1.00 60.56 687 ALA A N 1
ATOM 5336 C CA . ALA A 1 687 ? 4.252 19.611 -7.068 1.00 60.56 687 ALA A CA 1
ATOM 5337 C C . ALA A 1 687 ? 5.340 18.523 -7.036 1.00 60.56 687 ALA A C 1
ATOM 5339 O O . ALA A 1 687 ? 5.370 17.722 -6.103 1.00 60.56 687 ALA A O 1
ATOM 5340 N N . THR A 1 688 ? 6.196 18.472 -8.064 1.00 44.34 688 THR A N 1
ATOM 5341 C CA . THR A 1 688 ? 7.255 17.458 -8.208 1.00 44.34 688 THR A CA 1
ATOM 5342 C C . THR A 1 688 ? 8.087 17.350 -6.924 1.00 44.34 688 THR A C 1
ATOM 5344 O O . THR A 1 688 ? 8.847 18.276 -6.629 1.00 44.34 688 THR A O 1
ATOM 5347 N N . PRO A 1 689 ? 8.047 16.217 -6.196 1.00 38.62 689 PRO A N 1
ATOM 5348 C CA . PRO A 1 689 ? 9.072 15.911 -5.210 1.00 38.62 689 PRO A CA 1
ATOM 5349 C C . PRO A 1 689 ? 10.379 15.689 -5.974 1.00 38.62 689 PRO A C 1
ATOM 5351 O O . PRO A 1 689 ? 10.408 14.898 -6.915 1.00 38.62 689 PRO A O 1
ATOM 5354 N N . ALA A 1 690 ? 11.459 16.379 -5.611 1.00 27.16 690 ALA A N 1
ATOM 5355 C CA . ALA A 1 690 ? 12.725 16.304 -6.341 1.00 27.16 690 ALA A CA 1
ATOM 5356 C C . ALA A 1 690 ? 13.492 14.996 -6.047 1.00 27.16 690 ALA A C 1
ATOM 5358 O O . ALA A 1 690 ? 14.535 15.006 -5.395 1.00 27.16 690 ALA A O 1
ATOM 5359 N N . VAL A 1 691 ? 12.998 13.847 -6.526 1.00 31.45 691 VAL A N 1
ATOM 5360 C CA . VAL A 1 691 ? 13.703 12.565 -6.369 1.00 31.45 691 VAL A CA 1
ATOM 5361 C C . VAL A 1 691 ? 14.822 12.472 -7.408 1.00 31.45 691 VAL A C 1
ATOM 5363 O O . VAL A 1 691 ? 14.633 11.986 -8.527 1.00 31.45 691 VAL A O 1
ATOM 5366 N N . HIS A 1 692 ? 16.019 12.923 -7.033 1.00 26.55 692 HIS A N 1
ATOM 5367 C CA . HIS A 1 692 ? 17.225 12.691 -7.823 1.00 26.55 692 HIS A CA 1
ATOM 5368 C C . HIS A 1 692 ? 17.507 11.184 -7.941 1.00 26.55 692 HIS A C 1
ATOM 5370 O O . HIS A 1 692 ? 17.999 10.541 -7.015 1.00 26.55 692 HIS A O 1
ATOM 5376 N N . ARG A 1 693 ? 17.241 10.620 -9.125 1.00 25.27 693 ARG A N 1
ATOM 5377 C CA . ARG A 1 693 ? 17.890 9.390 -9.597 1.00 25.27 693 ARG A CA 1
ATOM 5378 C C . ARG A 1 693 ? 18.950 9.758 -10.639 1.00 25.27 693 ARG A C 1
ATOM 5380 O O . ARG A 1 693 ? 18.625 10.514 -11.555 1.00 25.27 693 ARG A O 1
ATOM 5387 N N . PRO A 1 694 ? 20.183 9.238 -10.531 1.00 31.16 694 PRO A N 1
ATOM 5388 C CA . PRO A 1 694 ? 21.238 9.545 -11.485 1.00 31.16 694 PRO A CA 1
ATOM 5389 C C . PRO A 1 694 ? 21.006 8.797 -12.802 1.00 31.16 694 PRO A C 1
ATOM 5391 O O . PRO A 1 694 ? 21.004 7.568 -12.844 1.00 31.16 694 PRO A O 1
ATOM 5394 N N . THR A 1 695 ? 20.851 9.533 -13.900 1.00 25.44 695 THR A N 1
ATOM 5395 C CA . THR A 1 695 ? 21.019 8.984 -15.249 1.00 25.44 695 THR A CA 1
ATOM 5396 C C . THR A 1 695 ? 22.491 9.078 -15.627 1.00 25.44 695 THR A C 1
ATOM 5398 O O . THR A 1 695 ? 22.960 10.142 -16.031 1.00 25.44 695 THR A O 1
ATOM 5401 N N . GLY A 1 696 ? 23.226 7.974 -15.486 1.00 36.56 696 GLY A N 1
ATOM 5402 C CA . GLY A 1 696 ? 24.600 7.876 -15.973 1.00 36.56 696 GLY A CA 1
ATOM 5403 C C . GLY A 1 696 ? 24.640 7.982 -17.498 1.00 36.56 696 GLY A C 1
ATOM 5404 O O . GLY A 1 696 ? 24.319 7.022 -18.193 1.00 36.56 696 GLY A O 1
ATOM 5405 N N . GLY A 1 697 ? 25.016 9.152 -18.013 1.00 26.00 697 GLY A N 1
ATOM 5406 C CA . GLY A 1 697 ? 25.287 9.370 -19.432 1.00 26.00 697 GLY A CA 1
ATOM 5407 C C . GLY A 1 697 ? 26.768 9.160 -19.717 1.00 26.00 697 GLY A C 1
ATOM 5408 O O . GLY A 1 697 ? 27.563 10.074 -19.512 1.00 26.00 697 GLY A O 1
ATOM 5409 N N . GLY A 1 698 ? 27.143 7.965 -20.173 1.00 32.97 698 GLY A N 1
ATOM 5410 C CA . GLY A 1 698 ? 28.512 7.698 -20.608 1.00 32.97 698 GLY A CA 1
ATOM 5411 C C . GLY A 1 698 ? 28.871 8.494 -21.866 1.00 32.97 698 GLY A C 1
ATOM 5412 O O . GLY A 1 698 ? 28.103 8.519 -22.828 1.00 32.97 698 GLY A O 1
ATOM 5413 N N . LYS A 1 699 ? 30.054 9.110 -21.860 1.00 27.70 699 LYS A N 1
ATOM 5414 C CA . LYS A 1 699 ? 30.810 9.489 -23.058 1.00 27.70 699 LYS A CA 1
ATOM 5415 C C . LYS A 1 699 ? 32.278 9.151 -22.840 1.00 27.70 699 LYS A C 1
ATOM 5417 O O . LYS A 1 699 ? 32.764 9.174 -21.711 1.00 27.70 699 LYS A O 1
ATOM 5422 N N . ASP A 1 700 ? 32.939 8.792 -23.926 1.00 25.73 700 ASP A N 1
ATOM 5423 C CA . ASP A 1 700 ? 34.201 8.066 -23.911 1.00 25.73 700 ASP A CA 1
ATOM 5424 C C . ASP A 1 700 ? 35.382 8.934 -23.456 1.00 25.73 700 ASP A C 1
ATOM 5426 O O . ASP A 1 700 ? 35.559 10.070 -23.903 1.00 25.73 700 ASP A O 1
ATOM 5430 N N . LEU A 1 701 ? 36.224 8.377 -22.582 1.00 25.52 701 LEU A N 1
ATOM 5431 C CA . LEU A 1 701 ? 37.478 9.001 -22.169 1.00 25.52 701 LEU A CA 1
ATOM 5432 C C . LEU A 1 701 ? 38.583 8.674 -23.179 1.00 25.52 701 LEU A C 1
ATOM 5434 O O . LEU A 1 701 ? 39.210 7.618 -23.111 1.00 25.52 701 LEU A O 1
ATOM 5438 N N . ALA A 1 702 ? 38.862 9.613 -24.083 1.00 24.75 702 ALA A N 1
ATOM 5439 C CA . ALA A 1 702 ? 40.129 9.626 -24.807 1.00 24.75 702 ALA A CA 1
ATOM 5440 C C . ALA A 1 702 ? 41.275 9.980 -23.828 1.00 24.75 702 ALA A C 1
ATOM 5442 O O . ALA A 1 702 ? 41.144 10.944 -23.066 1.00 24.75 702 ALA A O 1
ATOM 5443 N N . PRO A 1 703 ? 42.390 9.227 -23.801 1.00 29.41 703 PRO A N 1
ATOM 5444 C CA . PRO A 1 703 ? 43.434 9.432 -22.805 1.00 29.41 703 PRO A CA 1
ATOM 5445 C C . PRO A 1 703 ? 44.369 10.596 -23.160 1.00 29.41 703 PRO A C 1
ATOM 5447 O O . PRO A 1 703 ? 45.073 10.561 -24.166 1.00 29.41 703 PRO A O 1
ATOM 5450 N N . GLY A 1 704 ? 44.457 11.564 -22.245 1.00 28.86 704 GLY A N 1
ATOM 5451 C CA . GLY A 1 704 ? 45.587 12.486 -22.133 1.00 28.86 704 GLY A CA 1
ATOM 5452 C C . GLY A 1 704 ? 45.315 13.936 -22.533 1.00 28.86 704 GLY A C 1
ATOM 5453 O O . GLY A 1 704 ? 45.176 14.257 -23.707 1.00 28.86 704 GLY A O 1
ATOM 5454 N N . GLN A 1 705 ? 45.419 14.833 -21.550 1.00 24.31 705 GLN A N 1
ATOM 5455 C CA . GLN A 1 705 ? 46.519 15.805 -21.510 1.00 24.31 705 GLN A CA 1
ATOM 5456 C C . GLN A 1 705 ? 46.726 16.327 -20.076 1.00 24.31 705 GLN A C 1
ATOM 5458 O O . GLN A 1 705 ? 46.011 15.938 -19.153 1.00 24.31 705 GLN A O 1
ATOM 5463 N N . SER A 1 706 ? 47.798 17.091 -19.865 1.00 22.94 706 SER A N 1
ATOM 5464 C CA . SER A 1 706 ? 48.369 17.386 -18.546 1.00 22.94 706 SER A CA 1
ATOM 5465 C C . SER A 1 706 ? 47.487 18.259 -17.653 1.00 22.94 706 SER A C 1
ATOM 5467 O O . SER A 1 706 ? 47.049 19.333 -18.065 1.00 22.94 706 SER A O 1
ATOM 5469 N N . ALA A 1 707 ? 47.374 17.884 -16.378 1.00 22.47 707 ALA A N 1
ATOM 5470 C CA . ALA A 1 707 ? 47.001 18.831 -15.335 1.00 22.47 707 ALA A CA 1
ATOM 5471 C C . ALA A 1 707 ? 48.092 19.909 -15.171 1.00 22.47 707 ALA A C 1
ATOM 5473 O O . ALA A 1 707 ? 49.289 19.631 -15.251 1.00 22.47 707 ALA A O 1
ATOM 5474 N N . SER A 1 708 ? 47.679 21.144 -14.901 1.00 22.23 708 SER A N 1
ATOM 5475 C CA . SER A 1 708 ? 48.534 22.223 -14.397 1.00 22.23 708 SER A CA 1
ATOM 5476 C C . SER A 1 708 ? 47.712 23.096 -13.439 1.00 22.23 708 SER A C 1
ATOM 5478 O O . SER A 1 708 ? 46.487 23.147 -13.574 1.00 22.23 708 SER A O 1
ATOM 5480 N N . PRO A 1 709 ? 48.330 23.692 -12.406 1.00 30.02 709 PRO A N 1
ATOM 5481 C CA . PRO A 1 709 ? 47.607 24.044 -11.186 1.00 30.02 709 PRO A CA 1
ATOM 5482 C C . PRO A 1 709 ? 46.833 25.366 -11.288 1.00 30.02 709 PRO A C 1
ATOM 5484 O O . PRO A 1 709 ? 47.425 26.439 -11.387 1.00 30.02 709 PRO A O 1
ATOM 5487 N N . ALA A 1 710 ? 45.505 25.293 -11.165 1.00 23.77 710 ALA A N 1
ATOM 5488 C CA . ALA A 1 710 ? 44.652 26.461 -10.962 1.00 23.77 710 ALA A CA 1
ATOM 5489 C C . ALA A 1 710 ? 44.633 26.857 -9.473 1.00 23.77 710 ALA A C 1
ATOM 5491 O O . ALA A 1 710 ? 44.116 26.143 -8.616 1.00 23.77 710 ALA A O 1
ATOM 5492 N N . THR A 1 711 ? 45.239 28.006 -9.189 1.00 26.39 711 THR A N 1
ATOM 5493 C CA . THR A 1 711 ? 45.422 28.653 -7.880 1.00 26.39 711 THR A CA 1
ATOM 5494 C C . THR A 1 711 ? 44.206 28.654 -6.946 1.00 26.39 711 THR A C 1
ATOM 5496 O O . THR A 1 711 ? 43.111 29.057 -7.329 1.00 26.39 711 THR A O 1
ATOM 5499 N N . ASN A 1 712 ? 44.457 28.339 -5.673 1.00 32.34 712 ASN A N 1
ATOM 5500 C CA . ASN A 1 712 ? 43.523 28.447 -4.551 1.00 32.34 712 ASN A CA 1
ATOM 5501 C C . ASN A 1 712 ? 43.378 29.912 -4.061 1.00 32.34 712 ASN A C 1
ATOM 5503 O O . ASN A 1 712 ? 44.393 30.495 -3.671 1.00 32.34 712 ASN A O 1
ATOM 5507 N N . PRO A 1 713 ? 42.166 30.499 -3.994 1.00 33.09 713 PRO A N 1
ATOM 5508 C CA . PRO A 1 713 ? 41.908 31.753 -3.291 1.00 33.09 713 PRO A CA 1
ATOM 5509 C C . PRO A 1 713 ? 41.238 31.490 -1.928 1.00 33.09 713 PRO A C 1
ATOM 5511 O O . PRO A 1 713 ? 40.013 31.442 -1.813 1.00 33.09 713 PRO A O 1
ATOM 5514 N N . GLN A 1 714 ? 42.040 31.368 -0.863 1.00 36.34 714 GLN A N 1
ATOM 5515 C CA . GLN A 1 714 ? 41.522 31.525 0.501 1.00 36.34 714 GLN A CA 1
ATOM 5516 C C . GLN A 1 714 ? 41.273 33.015 0.778 1.00 36.34 714 GLN A C 1
ATOM 5518 O O . GLN A 1 714 ? 42.225 33.782 0.899 1.00 36.34 714 GLN A O 1
ATOM 5523 N N . THR A 1 715 ? 40.016 33.415 0.967 1.00 30.80 715 THR A N 1
ATOM 5524 C CA . THR A 1 715 ? 39.663 34.732 1.527 1.00 30.80 715 THR A CA 1
ATOM 5525 C C . THR A 1 715 ? 38.597 34.601 2.605 1.00 30.80 715 THR A C 1
ATOM 5527 O O . THR A 1 715 ? 37.414 34.782 2.340 1.00 30.80 715 THR A O 1
ATOM 5530 N N . GLU A 1 716 ? 39.043 34.327 3.831 1.00 33.19 716 GLU A N 1
ATOM 5531 C CA . GLU A 1 716 ? 38.413 34.880 5.036 1.00 33.19 716 GLU A CA 1
ATOM 5532 C C . GLU A 1 716 ? 39.454 34.966 6.167 1.00 33.19 716 GLU A C 1
ATOM 5534 O O . GLU A 1 716 ? 39.727 34.017 6.904 1.00 33.19 716 GLU A O 1
ATOM 5539 N N . VAL A 1 717 ? 40.128 36.117 6.251 1.00 36.62 717 VAL A N 1
ATOM 5540 C CA . VAL A 1 717 ? 41.181 36.372 7.245 1.00 36.62 717 VAL A CA 1
ATOM 5541 C C . VAL A 1 717 ? 40.533 36.858 8.538 1.00 36.62 717 VAL A C 1
ATOM 5543 O O . VAL A 1 717 ? 40.334 38.055 8.704 1.00 36.62 717 VAL A O 1
ATOM 5546 N N . ASN A 1 718 ? 40.181 35.916 9.421 1.00 37.56 718 ASN A N 1
ATOM 5547 C CA . ASN A 1 718 ? 40.118 36.104 10.887 1.00 37.56 718 ASN A CA 1
ATOM 5548 C C . ASN A 1 718 ? 39.858 34.808 11.695 1.00 37.56 718 ASN A C 1
ATOM 5550 O O . ASN A 1 718 ? 39.655 34.867 12.904 1.00 37.56 718 ASN A O 1
ATOM 5554 N N . GLY A 1 719 ? 39.890 33.623 11.070 1.00 51.28 719 GLY A N 1
ATOM 5555 C CA . GLY A 1 719 ? 39.952 32.336 11.786 1.00 51.28 719 GLY A CA 1
ATOM 5556 C C . GLY A 1 719 ? 38.668 31.870 12.484 1.00 51.28 719 GLY A C 1
ATOM 5557 O O . GLY A 1 719 ? 38.681 30.804 13.091 1.00 51.28 719 GLY A O 1
ATOM 5558 N N . VAL A 1 720 ? 37.569 32.622 12.377 1.00 56.97 720 VAL A N 1
ATOM 5559 C CA . VAL A 1 720 ? 36.240 32.250 12.882 1.00 56.97 720 VAL A CA 1
ATOM 5560 C C . VAL A 1 720 ? 35.318 32.037 11.687 1.00 56.97 720 VAL A C 1
ATOM 5562 O O . VAL A 1 720 ? 34.872 33.005 11.076 1.00 56.97 720 VAL A O 1
ATOM 5565 N N . VAL A 1 721 ? 35.020 30.780 11.348 1.00 74.25 721 VAL A N 1
ATOM 5566 C CA . VAL A 1 721 ? 34.034 30.484 10.296 1.00 74.25 721 VAL A CA 1
ATOM 5567 C C . VAL A 1 721 ? 32.646 30.851 10.819 1.00 74.25 721 VAL A C 1
ATOM 5569 O O . VAL A 1 721 ? 32.201 30.320 11.841 1.00 74.25 721 VAL A O 1
ATOM 5572 N N . ALA A 1 722 ? 31.948 31.745 10.115 1.00 85.00 722 ALA A N 1
ATOM 5573 C CA . ALA A 1 722 ? 30.595 32.150 10.479 1.00 85.00 722 ALA A CA 1
ATOM 5574 C C . ALA A 1 722 ? 29.631 30.952 10.407 1.00 85.00 722 ALA A C 1
ATOM 5576 O O . ALA A 1 722 ? 29.534 30.272 9.381 1.00 85.00 722 ALA A O 1
ATOM 5577 N N . ARG A 1 723 ? 28.908 30.691 11.503 1.00 92.06 723 ARG A N 1
ATOM 5578 C CA . ARG A 1 723 ? 27.980 29.558 11.628 1.00 92.06 723 ARG A CA 1
ATOM 5579 C C . ARG A 1 723 ? 26.607 29.970 12.149 1.00 92.06 723 ARG A C 1
ATOM 5581 O O . ARG A 1 723 ? 26.449 31.015 12.777 1.00 92.06 723 ARG A O 1
ATOM 5588 N N . GLU A 1 724 ? 25.629 29.120 11.878 1.00 92.62 724 GLU A N 1
ATOM 5589 C CA . GLU A 1 724 ? 24.325 29.073 12.534 1.00 92.62 724 GLU A CA 1
ATOM 5590 C C . GLU A 1 724 ? 24.277 27.850 13.463 1.00 92.62 724 GLU A C 1
ATOM 5592 O O . GLU A 1 724 ? 24.862 26.817 13.144 1.00 92.62 724 GLU A O 1
ATOM 5597 N N . THR A 1 725 ? 23.618 27.957 14.618 1.00 95.00 725 THR A N 1
ATOM 5598 C CA . THR A 1 725 ? 23.547 26.871 15.609 1.00 95.00 725 THR A CA 1
ATOM 5599 C C . THR A 1 725 ? 22.122 26.346 15.711 1.00 95.00 725 THR A C 1
ATOM 5601 O O . THR A 1 725 ? 21.209 27.091 16.061 1.00 95.00 725 THR A O 1
ATOM 5604 N N . LEU A 1 726 ? 21.946 25.054 15.441 1.00 92.19 726 LEU A N 1
ATOM 5605 C CA . LEU A 1 726 ? 20.663 24.358 15.419 1.00 92.19 726 LEU A CA 1
ATOM 5606 C C . LEU A 1 726 ? 20.605 23.279 16.507 1.00 92.19 726 LEU A C 1
ATOM 5608 O O . LEU A 1 726 ? 21.577 22.561 16.739 1.00 92.19 726 LEU A O 1
ATOM 5612 N N . ALA A 1 727 ? 19.436 23.111 17.127 1.00 93.56 727 ALA A N 1
ATOM 5613 C CA . ALA A 1 727 ? 19.165 21.996 18.031 1.00 93.56 727 ALA A CA 1
ATOM 5614 C C . ALA A 1 727 ? 18.582 20.804 17.248 1.00 93.56 727 ALA A C 1
ATOM 5616 O O . ALA A 1 727 ? 17.451 20.856 16.754 1.00 93.56 727 ALA A O 1
ATOM 5617 N N . ILE A 1 728 ? 19.340 19.708 17.139 1.00 92.19 728 ILE A N 1
ATOM 5618 C CA . ILE A 1 728 ? 18.932 18.503 16.395 1.00 92.19 728 ILE A CA 1
ATOM 5619 C C . ILE A 1 728 ? 19.045 17.289 17.316 1.00 92.19 728 ILE A C 1
ATOM 5621 O O . ILE A 1 728 ? 20.110 17.020 17.857 1.00 92.19 728 ILE A O 1
ATOM 5625 N N . ALA A 1 729 ? 17.928 16.589 17.553 1.00 89.94 729 ALA A N 1
ATOM 5626 C CA . ALA A 1 729 ? 17.807 15.443 18.472 1.00 89.94 729 ALA A CA 1
ATOM 5627 C C . ALA A 1 729 ? 18.291 15.671 19.936 1.00 89.94 729 ALA A C 1
ATOM 5629 O O . ALA A 1 729 ? 18.288 14.747 20.754 1.00 89.94 729 ALA A O 1
ATOM 5630 N N . GLY A 1 730 ? 18.671 16.903 20.295 1.00 89.38 730 GLY A N 1
ATOM 5631 C CA . GLY A 1 730 ? 19.281 17.281 21.576 1.00 89.38 730 GLY A CA 1
ATOM 5632 C C . GLY A 1 730 ? 20.785 17.594 21.512 1.00 89.38 730 GLY A C 1
ATOM 5633 O O . GLY A 1 730 ? 21.341 17.990 22.529 1.00 89.38 730 GLY A O 1
ATOM 5634 N N . TRP A 1 731 ? 21.424 17.459 20.347 1.00 97.31 731 TRP A N 1
ATOM 5635 C CA . TRP A 1 731 ? 22.774 17.961 20.070 1.00 97.31 731 TRP A CA 1
ATOM 5636 C C . TRP A 1 731 ? 22.745 19.428 19.624 1.00 97.31 731 TRP A C 1
ATOM 5638 O O . TRP A 1 731 ? 21.771 19.886 19.019 1.00 97.31 731 TRP A O 1
ATOM 5648 N N . GLN A 1 732 ? 23.849 20.134 19.877 1.00 96.19 732 GLN A N 1
ATOM 5649 C CA . GLN A 1 732 ? 24.166 21.419 19.248 1.00 96.19 732 GLN A CA 1
ATOM 5650 C C . GLN A 1 732 ? 24.865 21.154 17.909 1.00 96.19 732 GLN A C 1
ATOM 5652 O O . GLN A 1 732 ? 25.910 20.501 17.882 1.00 96.19 732 GLN A O 1
ATOM 5657 N N . VAL A 1 733 ? 24.284 21.641 16.811 1.00 97.38 733 VAL A N 1
ATOM 5658 C CA . VAL A 1 733 ? 24.802 21.458 15.448 1.00 97.38 733 VAL A CA 1
ATOM 5659 C C . VAL A 1 733 ? 25.136 22.816 14.842 1.00 97.38 733 VAL A C 1
ATOM 5661 O O . VAL A 1 733 ? 24.248 23.634 14.614 1.00 97.38 733 VAL A O 1
ATOM 5664 N N . HIS A 1 734 ? 26.417 23.062 14.584 1.00 96.75 734 HIS A N 1
ATOM 5665 C CA . HIS A 1 734 ? 26.943 24.334 14.104 1.00 96.75 734 HIS A CA 1
ATOM 5666 C C . HIS A 1 734 ? 27.232 24.260 12.598 1.00 96.75 734 HIS A C 1
ATOM 5668 O O . HIS A 1 734 ? 28.199 23.635 12.160 1.00 96.75 734 HIS A O 1
ATOM 5674 N N . VAL A 1 735 ? 26.400 24.913 11.794 1.00 95.56 735 VAL A N 1
ATOM 5675 C CA . VAL A 1 735 ? 26.406 24.832 10.327 1.00 95.56 735 VAL A CA 1
ATOM 5676 C C . VAL A 1 735 ? 27.082 26.061 9.736 1.00 95.56 735 VAL A C 1
ATOM 5678 O O . VAL A 1 735 ? 26.704 27.181 10.070 1.00 95.56 735 VAL A O 1
ATOM 5681 N N . SER A 1 736 ? 28.070 25.885 8.855 1.00 93.62 736 SER A N 1
ATOM 5682 C CA . SER A 1 736 ? 28.686 26.996 8.115 1.00 93.62 736 SER A CA 1
ATOM 5683 C C . SER A 1 736 ? 27.635 27.799 7.346 1.00 93.62 736 SER A C 1
ATOM 5685 O O . SER A 1 736 ? 26.899 27.239 6.535 1.00 93.62 736 SER A O 1
ATOM 5687 N N . LYS A 1 737 ? 27.591 29.123 7.542 1.00 90.69 737 LYS A N 1
ATOM 5688 C CA . LYS A 1 737 ? 26.670 29.991 6.787 1.00 90.69 737 LYS A CA 1
ATOM 5689 C C . LYS A 1 737 ? 26.915 29.909 5.285 1.00 90.69 737 LYS A C 1
ATOM 5691 O O . LYS A 1 737 ? 25.967 29.848 4.515 1.00 90.69 737 LYS A O 1
ATOM 5696 N N . LYS A 1 738 ? 28.176 29.742 4.881 1.00 89.88 738 LYS A N 1
ATOM 5697 C CA . LYS A 1 738 ? 28.558 29.513 3.486 1.00 89.88 738 LYS A CA 1
ATOM 5698 C C . LYS A 1 738 ? 27.915 28.256 2.884 1.00 89.88 738 LYS A C 1
ATOM 5700 O O . LYS A 1 738 ? 27.573 28.280 1.708 1.00 89.88 738 LYS A O 1
ATOM 5705 N N . LEU A 1 739 ? 27.707 27.183 3.658 1.00 90.62 739 LEU A N 1
ATOM 5706 C CA . LEU A 1 739 ? 26.949 26.009 3.194 1.00 90.62 739 LEU A CA 1
ATOM 5707 C C . LEU A 1 739 ? 25.464 26.344 2.988 1.00 90.62 739 LEU A C 1
ATOM 5709 O O . LEU A 1 739 ? 24.900 26.001 1.955 1.00 90.62 739 LEU A O 1
ATOM 5713 N N . ILE A 1 740 ? 24.856 27.072 3.929 1.00 89.75 740 ILE A N 1
ATOM 5714 C CA . ILE A 1 740 ? 23.460 27.530 3.836 1.00 89.75 740 ILE A CA 1
ATOM 5715 C C . ILE A 1 740 ? 23.265 28.469 2.628 1.00 89.75 740 ILE A C 1
ATOM 5717 O O . ILE A 1 740 ? 22.241 28.407 1.959 1.00 89.75 740 ILE A O 1
ATOM 5721 N N . GLU A 1 741 ? 24.253 29.310 2.318 1.00 88.94 741 GLU A N 1
ATOM 5722 C CA . GLU A 1 741 ? 24.208 30.287 1.222 1.00 88.94 741 GLU A CA 1
ATOM 5723 C C . GLU A 1 741 ? 24.522 29.682 -0.159 1.00 88.94 741 GLU A C 1
ATOM 5725 O O . GLU A 1 741 ? 23.925 30.097 -1.151 1.00 88.94 741 GLU A O 1
ATOM 5730 N N . THR A 1 742 ? 25.454 28.722 -0.251 1.00 87.25 742 THR A N 1
ATOM 5731 C CA . THR A 1 742 ? 25.936 28.178 -1.543 1.00 87.25 742 THR A CA 1
ATOM 5732 C C . THR A 1 742 ? 25.393 26.794 -1.897 1.00 87.25 742 THR A C 1
ATOM 5734 O O . THR A 1 742 ? 25.294 26.466 -3.078 1.00 87.25 742 THR A O 1
ATOM 5737 N N . GLU A 1 743 ? 24.991 26.001 -0.903 1.00 89.62 743 GLU A N 1
ATOM 5738 C CA . GLU A 1 743 ? 24.429 24.654 -1.059 1.00 89.62 743 GLU A CA 1
ATOM 5739 C C . GLU A 1 743 ? 23.176 24.455 -0.163 1.00 89.62 743 GLU A C 1
ATOM 5741 O O . GLU A 1 743 ? 23.123 23.486 0.605 1.00 89.62 743 GLU A O 1
ATOM 5746 N N . PRO A 1 744 ? 22.163 25.353 -0.195 1.00 87.69 744 PRO A N 1
ATOM 5747 C CA . PRO A 1 744 ? 21.030 25.333 0.741 1.00 87.69 744 PRO A CA 1
ATOM 5748 C C . PRO A 1 744 ? 20.277 23.998 0.756 1.00 87.69 744 PRO A C 1
ATOM 5750 O O . PRO A 1 744 ? 20.033 23.436 1.824 1.00 87.69 744 PRO A O 1
ATOM 5753 N N . ASP A 1 745 ? 19.946 23.457 -0.420 1.00 86.19 745 ASP A N 1
ATOM 5754 C CA . ASP A 1 745 ? 19.145 22.236 -0.534 1.00 86.19 745 ASP A CA 1
ATOM 5755 C C . ASP A 1 745 ? 19.921 20.996 -0.063 1.00 86.19 745 ASP A C 1
ATOM 5757 O O . ASP A 1 745 ? 19.360 20.120 0.595 1.00 86.19 745 ASP A O 1
ATOM 5761 N N . GLN A 1 746 ? 21.213 20.904 -0.390 1.00 87.44 746 GLN A N 1
ATOM 5762 C CA . GLN A 1 746 ? 22.110 19.843 0.072 1.00 87.44 746 GLN A CA 1
ATOM 5763 C C . GLN A 1 746 ? 22.279 19.923 1.592 1.00 87.44 746 GLN A C 1
ATOM 5765 O O . GLN A 1 746 ? 22.151 18.913 2.278 1.00 87.44 746 GLN A O 1
ATOM 5770 N N . THR A 1 747 ? 22.495 21.128 2.124 1.00 90.12 747 THR A N 1
ATOM 5771 C CA . THR A 1 747 ? 22.654 21.390 3.559 1.00 90.12 747 THR A CA 1
ATOM 5772 C C . THR A 1 747 ? 21.391 21.012 4.328 1.00 90.12 747 THR A C 1
ATOM 5774 O O . THR A 1 747 ? 21.468 20.288 5.320 1.00 90.12 747 THR A O 1
ATOM 5777 N N . ALA A 1 748 ? 20.210 21.400 3.838 1.00 88.75 748 ALA A N 1
ATOM 5778 C CA . ALA A 1 748 ? 18.932 21.016 4.433 1.00 88.75 748 ALA A CA 1
ATOM 5779 C C . ALA A 1 748 ? 18.729 19.489 4.451 1.00 88.75 748 ALA A C 1
ATOM 5781 O O . ALA A 1 748 ? 18.294 18.937 5.466 1.00 88.75 748 ALA A O 1
ATOM 5782 N N . ARG A 1 749 ? 19.088 18.783 3.368 1.00 87.56 749 ARG A N 1
ATOM 5783 C CA . ARG A 1 749 ? 19.000 17.313 3.311 1.00 87.56 749 ARG A CA 1
ATOM 5784 C C . ARG A 1 749 ? 20.042 16.622 4.192 1.00 87.56 749 ARG A C 1
ATOM 5786 O O . ARG A 1 749 ? 19.686 15.670 4.881 1.00 87.56 749 ARG A O 1
ATOM 5793 N N . ALA A 1 750 ? 21.274 17.125 4.262 1.00 90.19 750 ALA A N 1
ATOM 5794 C CA . ALA A 1 750 ? 22.310 16.612 5.158 1.00 90.19 750 ALA A CA 1
ATOM 5795 C C . ALA A 1 750 ? 21.920 16.776 6.640 1.00 90.19 750 ALA A C 1
ATOM 5797 O O . ALA A 1 750 ? 22.061 15.840 7.424 1.00 90.19 750 ALA A O 1
ATOM 5798 N N . LEU A 1 751 ? 21.322 17.913 7.018 1.00 93.56 751 LEU A N 1
ATOM 5799 C CA . LEU A 1 751 ? 20.786 18.144 8.366 1.00 93.56 751 LEU A CA 1
ATOM 5800 C C . LEU A 1 751 ? 19.581 17.243 8.685 1.00 93.56 751 LEU A C 1
ATOM 5802 O O . LEU A 1 751 ? 19.481 16.721 9.797 1.00 93.56 751 LEU A O 1
ATOM 5806 N N . ALA A 1 752 ? 18.685 17.013 7.720 1.00 89.62 752 ALA A N 1
ATOM 5807 C CA . ALA A 1 752 ? 17.574 16.069 7.865 1.00 89.62 752 ALA A CA 1
ATOM 5808 C C . ALA A 1 752 ? 18.047 14.602 7.937 1.00 89.62 752 ALA A C 1
ATOM 5810 O O . ALA A 1 752 ? 17.434 13.786 8.628 1.00 89.62 752 ALA A O 1
ATOM 5811 N N . GLY A 1 753 ? 19.147 14.269 7.260 1.00 88.50 753 GLY A N 1
ATOM 5812 C CA . GLY A 1 753 ? 19.815 12.974 7.340 1.00 88.50 753 GLY A CA 1
ATOM 5813 C C . GLY A 1 753 ? 20.487 12.750 8.693 1.00 88.50 753 GLY A C 1
ATOM 5814 O O . GLY A 1 753 ? 20.203 11.757 9.365 1.00 88.50 753 GLY A O 1
ATOM 5815 N N . LEU A 1 754 ? 21.297 13.717 9.141 1.00 94.38 754 LEU A N 1
ATOM 5816 C CA . LEU A 1 754 ? 21.918 13.715 10.467 1.00 94.38 754 LEU A CA 1
ATOM 5817 C C . LEU A 1 754 ? 20.866 13.595 11.573 1.00 94.38 754 LEU A C 1
ATOM 5819 O O . LEU A 1 754 ? 21.044 12.801 12.490 1.00 94.38 754 LEU A O 1
ATOM 5823 N N . ARG A 1 755 ? 19.742 14.316 11.463 1.00 94.25 755 ARG A N 1
ATOM 5824 C CA . ARG A 1 755 ? 18.617 14.199 12.400 1.00 94.25 755 ARG A CA 1
ATOM 5825 C C . ARG A 1 755 ? 18.175 12.748 12.594 1.00 94.25 755 ARG A C 1
ATOM 5827 O O . ARG A 1 755 ? 18.110 12.300 13.733 1.00 94.25 755 ARG A O 1
ATOM 5834 N N . LYS A 1 756 ? 17.917 12.020 11.503 1.00 88.81 756 LYS A N 1
ATOM 5835 C CA . LYS A 1 756 ? 17.455 10.622 11.549 1.00 88.81 756 LYS A CA 1
ATOM 5836 C C . LYS A 1 756 ? 18.498 9.694 12.179 1.00 88.81 756 LYS A C 1
ATOM 5838 O O . LYS A 1 756 ? 18.141 8.853 12.997 1.00 88.81 756 LYS A O 1
ATOM 5843 N N . MET A 1 757 ? 19.775 9.889 11.849 1.00 93.44 757 MET A N 1
ATOM 5844 C CA . MET A 1 757 ? 20.886 9.116 12.420 1.00 93.44 757 MET A CA 1
ATOM 5845 C C . MET A 1 757 ? 21.044 9.363 13.930 1.00 93.44 757 MET A C 1
ATOM 5847 O O . MET A 1 757 ? 21.105 8.409 14.704 1.00 93.44 757 MET A O 1
ATOM 5851 N N . LEU A 1 758 ? 20.998 10.624 14.376 1.00 95.44 758 LEU A N 1
ATOM 5852 C CA . LEU A 1 758 ? 21.032 10.985 15.799 1.00 95.44 758 LEU A CA 1
ATOM 5853 C C . LEU A 1 758 ? 19.791 10.497 16.566 1.00 95.44 758 LEU A C 1
ATOM 5855 O O . LEU A 1 758 ? 19.909 10.072 17.713 1.00 95.44 758 LEU A O 1
ATOM 5859 N N . GLU A 1 759 ? 18.605 10.544 15.956 1.00 90.88 759 GLU A N 1
ATOM 5860 C CA . GLU A 1 759 ? 17.366 10.024 16.550 1.00 90.88 759 GLU A CA 1
ATOM 5861 C C . GLU A 1 759 ? 17.420 8.491 16.703 1.00 90.88 759 GLU A C 1
ATOM 5863 O O . GLU A 1 759 ? 16.991 7.980 17.736 1.00 90.88 759 GLU A O 1
ATOM 5868 N N . GLU A 1 760 ? 18.051 7.756 15.777 1.00 89.25 760 GLU A N 1
ATOM 5869 C CA . GLU A 1 760 ? 18.361 6.333 15.984 1.00 89.25 760 GLU A CA 1
ATOM 5870 C C . GLU A 1 760 ? 19.398 6.113 17.102 1.00 89.25 760 GLU A C 1
ATOM 5872 O O . GLU A 1 760 ? 19.188 5.240 17.942 1.00 89.25 760 GLU A O 1
ATOM 5877 N N . ILE A 1 761 ? 20.467 6.915 17.192 1.00 94.19 761 ILE A N 1
ATOM 5878 C CA . ILE A 1 761 ? 21.456 6.808 18.287 1.00 94.19 761 ILE A CA 1
ATOM 5879 C C . ILE A 1 761 ? 20.782 6.970 19.662 1.00 94.19 761 ILE A C 1
ATOM 5881 O O . ILE A 1 761 ? 21.097 6.222 20.587 1.00 94.19 761 ILE A O 1
ATOM 5885 N N . VAL A 1 762 ? 19.808 7.881 19.792 1.00 92.25 762 VAL A N 1
ATOM 5886 C CA . VAL A 1 762 ? 18.999 8.058 21.019 1.00 92.25 762 VAL A CA 1
ATOM 5887 C C . VAL A 1 762 ? 18.166 6.818 21.367 1.00 92.25 762 VAL A C 1
ATOM 5889 O O . VAL A 1 762 ? 17.911 6.582 22.545 1.00 92.25 762 VAL A O 1
ATOM 5892 N N . ILE A 1 763 ? 17.736 6.043 20.369 1.00 90.06 763 ILE A N 1
ATOM 5893 C CA . ILE A 1 763 ? 16.932 4.823 20.545 1.00 90.06 763 ILE A CA 1
ATOM 5894 C C . ILE A 1 763 ? 17.818 3.599 20.828 1.00 90.06 763 ILE A C 1
ATOM 5896 O O . ILE A 1 763 ? 17.406 2.704 21.564 1.00 90.06 76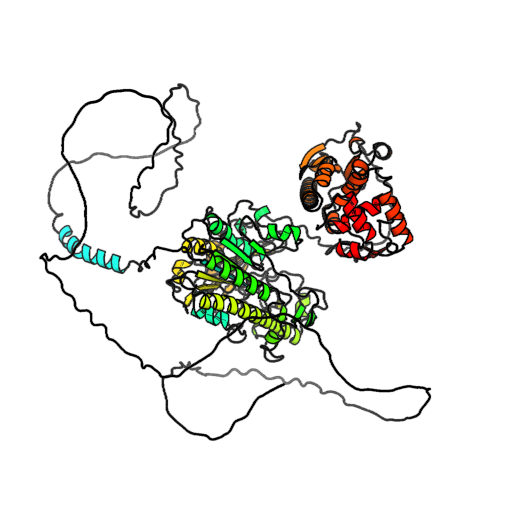3 ILE A O 1
ATOM 5900 N N . LYS A 1 764 ? 19.013 3.530 20.228 1.00 89.69 764 LYS A N 1
ATOM 5901 C CA . LYS A 1 764 ? 19.886 2.346 20.267 1.00 89.69 764 LYS A CA 1
ATOM 5902 C C . LYS A 1 764 ? 20.833 2.298 21.464 1.00 89.69 764 LYS A C 1
ATOM 5904 O O . LYS A 1 764 ? 21.107 1.204 21.953 1.00 89.69 764 LYS A O 1
ATOM 5909 N N . LEU A 1 765 ? 21.368 3.437 21.908 1.00 93.88 765 LEU A N 1
ATOM 5910 C CA . LEU A 1 765 ? 22.376 3.474 22.973 1.00 93.88 765 LEU A CA 1
ATOM 5911 C C . LEU A 1 765 ? 21.737 3.652 24.364 1.00 93.88 765 LEU A C 1
ATOM 5913 O O . LEU A 1 765 ? 20.694 4.296 24.485 1.00 93.88 765 LEU A O 1
ATOM 5917 N N . PRO A 1 766 ? 22.371 3.151 25.445 1.00 94.38 766 PRO A N 1
ATOM 5918 C CA . PRO A 1 766 ? 21.891 3.371 26.807 1.00 94.38 766 PRO A CA 1
ATOM 5919 C C . PRO A 1 766 ? 21.752 4.860 27.150 1.00 94.38 766 PRO A C 1
ATOM 5921 O O . PRO A 1 766 ? 22.647 5.664 26.886 1.00 94.38 766 PRO A O 1
ATOM 5924 N N . GLY A 1 767 ? 20.641 5.221 27.800 1.00 93.06 767 GLY A N 1
ATOM 5925 C CA . GLY A 1 767 ? 20.293 6.609 28.137 1.00 93.06 767 GLY A CA 1
ATOM 5926 C C . GLY A 1 767 ? 21.413 7.442 28.792 1.00 93.06 767 GLY A C 1
ATOM 5927 O O . GLY A 1 767 ? 21.601 8.587 28.377 1.00 93.06 767 GLY A O 1
ATOM 5928 N N . PRO A 1 768 ? 22.200 6.907 29.751 1.00 94.19 768 PRO A N 1
ATOM 5929 C CA . PRO A 1 768 ? 23.346 7.621 30.320 1.00 94.19 768 PRO A CA 1
ATOM 5930 C C . PRO A 1 768 ? 24.429 7.960 29.286 1.00 94.19 768 PRO A C 1
ATOM 5932 O O . PRO A 1 768 ? 24.923 9.084 29.264 1.00 94.19 768 PRO A O 1
ATOM 5935 N N . ALA A 1 769 ? 24.751 7.035 28.376 1.00 94.69 769 ALA A N 1
ATOM 5936 C CA . ALA A 1 769 ? 25.720 7.284 27.312 1.00 94.69 769 ALA A CA 1
ATOM 5937 C C . ALA A 1 769 ? 25.197 8.325 26.308 1.00 94.69 769 ALA A C 1
ATOM 5939 O O . ALA A 1 769 ? 25.918 9.252 25.945 1.00 94.69 769 ALA A O 1
ATOM 5940 N N . VAL A 1 770 ? 23.915 8.245 25.935 1.00 96.12 770 VAL A N 1
ATOM 5941 C CA . VAL A 1 770 ? 23.240 9.252 25.095 1.00 96.12 770 VAL A CA 1
ATOM 5942 C C . VAL A 1 770 ? 23.278 10.649 25.738 1.00 96.12 770 VAL A C 1
ATOM 5944 O O . VAL A 1 770 ? 23.447 11.646 25.033 1.00 96.12 770 VAL A O 1
ATOM 5947 N N . ALA A 1 771 ? 23.159 10.744 27.067 1.00 94.88 771 ALA A N 1
ATOM 5948 C CA . ALA A 1 771 ? 23.244 12.011 27.795 1.00 94.88 771 ALA A CA 1
ATOM 5949 C C . ALA A 1 771 ? 24.653 12.635 27.766 1.00 94.88 771 ALA A C 1
ATOM 5951 O O . ALA A 1 771 ? 24.768 13.861 27.720 1.00 94.88 771 ALA A O 1
ATOM 5952 N N . GLU A 1 772 ? 25.717 11.826 27.736 1.00 96.50 772 GLU A N 1
ATOM 5953 C CA . GLU A 1 772 ? 27.085 12.315 27.517 1.00 96.50 772 GLU A CA 1
ATOM 5954 C C . GLU A 1 772 ? 27.350 12.668 26.046 1.00 96.50 772 GLU A C 1
ATOM 5956 O O . GLU A 1 772 ? 27.912 13.728 25.763 1.00 96.50 772 GLU A O 1
ATOM 5961 N N . LEU A 1 773 ? 26.887 11.843 25.098 1.00 97.25 773 LEU A N 1
ATOM 5962 C CA . LEU A 1 773 ? 27.051 12.095 23.662 1.00 97.25 773 LEU A CA 1
ATOM 5963 C C . LEU A 1 773 ? 26.426 13.425 23.221 1.00 97.25 773 LEU A C 1
ATOM 5965 O O . LEU A 1 773 ? 27.012 14.124 22.398 1.00 97.25 773 LEU A O 1
ATOM 5969 N N . LYS A 1 774 ? 25.290 13.832 23.804 1.00 97.19 774 LYS A N 1
ATOM 5970 C CA . LYS A 1 774 ? 24.650 15.135 23.524 1.00 97.19 774 LYS A CA 1
ATOM 5971 C C . LYS A 1 774 ? 25.476 16.356 23.956 1.00 97.19 774 LYS A C 1
ATOM 5973 O O . LYS A 1 774 ? 25.170 17.471 23.542 1.00 97.19 774 LYS A O 1
ATOM 5978 N N . LYS A 1 775 ? 26.546 16.161 24.739 1.00 96.25 775 LYS A N 1
ATOM 5979 C CA . LYS A 1 775 ? 27.527 17.200 25.119 1.00 96.25 775 LYS A CA 1
ATOM 5980 C C . LYS A 1 775 ? 28.689 17.325 24.121 1.00 96.25 775 LYS A C 1
ATOM 5982 O O . LYS A 1 775 ? 29.613 18.112 24.355 1.00 96.25 775 LYS A O 1
ATOM 5987 N N . VAL A 1 776 ? 28.694 16.525 23.055 1.00 96.81 776 VAL A N 1
ATOM 5988 C CA . VAL A 1 776 ? 29.643 16.615 21.938 1.00 96.81 776 VAL A CA 1
ATOM 5989 C C . VAL A 1 776 ? 29.038 17.555 20.888 1.00 96.81 776 VAL A C 1
ATOM 5991 O O . VAL A 1 776 ? 27.968 17.244 20.366 1.00 96.81 776 VAL A O 1
ATOM 5994 N N . PRO A 1 777 ? 29.656 18.709 20.577 1.00 96.12 777 PRO A N 1
ATOM 5995 C CA . PRO A 1 777 ? 29.187 19.550 19.481 1.00 96.12 777 PRO A CA 1
ATOM 5996 C C . PRO A 1 777 ? 29.336 18.823 18.143 1.00 96.12 777 PRO A C 1
ATOM 5998 O O . PRO A 1 777 ? 30.264 18.031 17.962 1.00 96.12 777 PRO A O 1
ATOM 6001 N N . LEU A 1 778 ? 28.449 19.123 17.200 1.00 97.75 778 LEU A N 1
ATOM 6002 C CA . LEU A 1 778 ? 28.529 18.643 15.823 1.00 97.75 778 LEU A CA 1
ATOM 6003 C C . LEU A 1 778 ? 28.719 19.846 14.895 1.00 97.75 778 LEU A C 1
ATOM 6005 O O . LEU A 1 778 ? 28.092 20.885 15.098 1.00 97.75 778 LEU A O 1
ATOM 6009 N N . TYR A 1 779 ? 29.556 19.718 13.874 1.00 96.38 779 TYR A N 1
ATOM 6010 C CA . TYR A 1 779 ? 29.865 20.788 12.927 1.00 96.38 779 TYR A CA 1
ATOM 6011 C C . TYR A 1 779 ? 29.551 20.367 11.492 1.00 96.38 779 TYR A C 1
ATOM 6013 O O . TYR A 1 779 ? 29.813 19.232 11.111 1.00 96.38 779 TYR A O 1
ATOM 6021 N N . PHE A 1 780 ? 29.038 21.295 10.683 1.00 94.44 780 PHE A N 1
ATOM 6022 C CA . PHE A 1 780 ? 28.976 21.168 9.226 1.00 94.44 780 PHE A CA 1
ATOM 6023 C C . PHE A 1 780 ? 29.869 22.235 8.583 1.00 94.44 780 PHE A C 1
ATOM 6025 O O . PHE A 1 780 ? 29.606 23.436 8.712 1.00 94.44 780 PHE A O 1
ATOM 6032 N N . SER A 1 781 ? 30.906 21.789 7.876 1.00 91.50 781 SER A N 1
ATOM 6033 C CA . SER A 1 781 ? 31.921 22.629 7.225 1.00 91.50 781 SER A CA 1
ATOM 6034 C C . SER A 1 781 ? 31.895 22.454 5.707 1.00 91.50 781 SER A C 1
ATOM 6036 O O . SER A 1 781 ? 31.568 21.385 5.197 1.00 91.50 781 SER A O 1
ATOM 6038 N N . THR A 1 782 ? 32.272 23.490 4.954 1.00 87.31 782 THR A N 1
ATOM 6039 C CA . THR A 1 782 ? 32.490 23.366 3.501 1.00 87.31 782 THR A CA 1
ATOM 6040 C C . THR A 1 782 ? 33.593 22.350 3.208 1.00 87.31 782 THR A C 1
ATOM 6042 O O . THR A 1 782 ? 34.601 22.341 3.912 1.00 87.31 782 THR A O 1
ATOM 6045 N N . ALA A 1 783 ? 33.440 21.535 2.161 1.00 81.31 783 ALA A N 1
ATOM 6046 C CA . ALA A 1 783 ? 34.400 20.482 1.829 1.00 81.31 783 ALA A CA 1
ATOM 6047 C C . ALA A 1 783 ? 35.827 21.033 1.620 1.00 81.31 783 ALA A C 1
ATOM 6049 O O . ALA A 1 783 ? 36.055 21.873 0.749 1.00 81.31 783 ALA A O 1
ATOM 6050 N N . TYR A 1 784 ? 36.798 20.524 2.386 1.00 77.81 784 TYR A N 1
ATOM 6051 C CA . TYR A 1 784 ? 38.214 20.896 2.244 1.00 77.81 784 TYR A CA 1
ATOM 6052 C C . TYR A 1 784 ? 38.850 20.369 0.948 1.00 77.81 784 TYR A C 1
ATOM 6054 O O . TYR A 1 784 ? 39.809 20.956 0.452 1.00 77.81 784 TYR A O 1
ATOM 6062 N N . ASN A 1 785 ? 38.292 19.295 0.382 1.00 67.56 785 ASN A N 1
ATOM 6063 C CA . ASN A 1 785 ? 38.597 18.789 -0.954 1.00 67.56 785 ASN A CA 1
ATOM 6064 C C . ASN A 1 785 ? 37.295 18.782 -1.778 1.00 67.56 785 ASN A C 1
ATOM 6066 O O . ASN A 1 785 ? 36.346 18.112 -1.363 1.00 67.56 785 ASN A O 1
ATOM 6070 N N . PRO A 1 786 ? 37.207 19.491 -2.920 1.00 59.66 786 PRO A N 1
ATOM 6071 C CA . PRO A 1 786 ? 36.000 19.498 -3.749 1.00 59.66 786 PRO A CA 1
ATOM 6072 C C . PRO A 1 786 ? 35.591 18.084 -4.190 1.00 59.66 786 PRO A C 1
ATOM 6074 O O . PRO A 1 786 ? 36.425 17.325 -4.680 1.00 59.66 786 PRO A O 1
ATOM 6077 N N . GLY A 1 787 ? 34.310 17.735 -4.034 1.00 52.47 787 GLY A N 1
ATOM 6078 C CA . GLY A 1 787 ? 33.792 16.410 -4.406 1.00 52.47 787 GLY A CA 1
ATOM 6079 C C . GLY A 1 787 ? 34.145 15.274 -3.435 1.00 52.47 787 GLY A C 1
ATOM 6080 O O . GLY A 1 787 ? 34.196 14.115 -3.847 1.00 52.47 787 GLY A O 1
ATOM 6081 N N . ARG A 1 788 ? 34.412 15.583 -2.158 1.00 58.91 788 ARG A N 1
ATOM 6082 C CA . ARG A 1 788 ? 34.385 14.600 -1.065 1.00 58.91 788 ARG A CA 1
ATOM 6083 C C . ARG A 1 788 ? 33.669 15.152 0.164 1.00 58.91 788 ARG A C 1
ATOM 6085 O O . ARG A 1 788 ? 34.142 16.114 0.771 1.00 58.91 788 ARG A O 1
ATOM 6092 N N . SER A 1 789 ? 32.602 14.469 0.573 1.00 70.12 789 SER A N 1
ATOM 6093 C CA . SER A 1 789 ? 32.138 14.501 1.961 1.00 70.12 789 SER A CA 1
ATOM 6094 C C . SER A 1 789 ? 33.034 13.636 2.866 1.00 70.12 789 SER A C 1
ATOM 6096 O O . SER A 1 789 ? 33.704 12.719 2.387 1.00 70.12 789 SER A O 1
ATOM 6098 N N . GLY A 1 790 ? 33.033 13.909 4.172 1.00 79.62 790 GLY A N 1
ATOM 6099 C CA . GLY A 1 790 ? 33.703 13.098 5.194 1.00 79.62 790 GLY A CA 1
ATOM 6100 C C . GLY A 1 790 ? 33.234 13.442 6.611 1.00 79.62 790 GLY A C 1
ATOM 6101 O O . GLY A 1 790 ? 32.695 14.527 6.836 1.00 79.62 790 GLY A O 1
ATOM 6102 N N . ALA A 1 791 ? 33.441 12.520 7.550 1.00 89.56 791 ALA A N 1
ATOM 6103 C CA . ALA A 1 791 ? 33.165 12.686 8.975 1.00 89.56 791 ALA A CA 1
ATOM 6104 C C . ALA A 1 791 ? 34.460 12.451 9.768 1.00 89.56 791 ALA A C 1
ATOM 6106 O O . ALA A 1 791 ? 35.209 11.542 9.423 1.00 89.56 791 ALA A O 1
ATOM 6107 N N . GLU A 1 792 ? 34.748 13.293 10.764 1.00 89.81 792 GLU A N 1
ATOM 6108 C CA . GLU A 1 792 ? 35.972 13.215 11.576 1.00 89.81 792 GLU A CA 1
ATOM 6109 C C . GLU A 1 792 ? 35.728 13.753 13.004 1.00 89.81 792 GLU A C 1
ATOM 6111 O O . GLU A 1 792 ? 35.251 14.879 13.177 1.00 89.81 792 GLU A O 1
ATOM 6116 N N . PHE A 1 793 ? 36.090 12.996 14.044 1.00 93.75 793 PHE A N 1
ATOM 6117 C CA . PHE A 1 793 ? 36.185 13.480 15.425 1.00 93.75 793 PHE A CA 1
ATOM 6118 C C . PHE A 1 793 ? 37.555 14.109 15.709 1.00 93.75 793 PHE A C 1
ATOM 6120 O O . PHE A 1 793 ? 38.596 13.459 15.619 1.00 93.75 793 PHE A O 1
ATOM 6127 N N . HIS A 1 794 ? 37.558 15.367 16.153 1.00 92.62 794 HIS A N 1
ATOM 6128 C CA . HIS A 1 794 ? 38.789 16.102 16.455 1.00 92.62 794 HIS A CA 1
ATOM 6129 C C . HIS A 1 794 ? 39.122 16.033 17.949 1.00 92.62 794 HIS A C 1
ATOM 6131 O O . HIS A 1 794 ? 38.408 16.646 18.746 1.00 92.62 794 HIS A O 1
ATOM 6137 N N . PRO A 1 795 ? 40.203 15.364 18.392 1.00 85.62 795 PRO A N 1
ATOM 6138 C CA . PRO A 1 795 ? 40.524 15.282 19.817 1.00 85.62 795 PRO A CA 1
ATOM 6139 C C . PRO A 1 795 ? 41.027 16.613 20.399 1.00 85.62 795 PRO A C 1
ATOM 6141 O O . PRO A 1 795 ? 40.675 16.959 21.530 1.00 85.62 795 PRO A O 1
ATOM 6144 N N . ASP A 1 796 ? 41.809 17.384 19.642 1.00 88.19 796 ASP A N 1
ATOM 6145 C CA . ASP A 1 796 ? 42.452 18.612 20.112 1.00 88.19 796 ASP A CA 1
ATOM 6146 C C . ASP A 1 796 ? 42.582 19.698 19.024 1.00 88.19 796 ASP A C 1
ATOM 6148 O O . ASP A 1 796 ? 42.370 19.475 17.834 1.00 88.19 796 ASP A O 1
ATOM 6152 N N . ALA A 1 797 ? 42.924 20.915 19.455 1.00 83.19 797 ALA A N 1
ATOM 6153 C CA . ALA A 1 797 ? 43.041 22.090 18.587 1.00 83.19 797 ALA A CA 1
ATOM 6154 C C . ALA A 1 797 ? 44.430 22.261 17.930 1.00 83.19 797 ALA A C 1
ATOM 6156 O O . ALA A 1 797 ? 44.659 23.244 17.223 1.00 83.19 797 ALA A O 1
ATOM 6157 N N . GLY A 1 798 ? 45.399 21.390 18.202 1.00 79.75 798 GLY A N 1
ATOM 6158 C CA . GLY A 1 798 ? 46.743 21.413 17.623 1.00 79.75 798 GLY A CA 1
ATOM 6159 C C . GLY A 1 798 ? 46.727 20.987 16.158 1.00 79.75 798 GLY A C 1
ATOM 6160 O O . GLY A 1 798 ? 47.115 21.773 15.290 1.00 79.75 798 GLY A O 1
ATOM 6161 N N . TRP A 1 799 ? 46.195 19.793 15.872 1.00 81.31 799 TRP A N 1
ATOM 6162 C CA . TRP A 1 799 ? 46.068 19.292 14.496 1.00 81.31 799 TRP A CA 1
ATOM 6163 C C . TRP A 1 799 ? 45.180 20.197 13.630 1.00 81.31 799 TRP A C 1
ATOM 6165 O O . TRP A 1 799 ? 45.552 20.523 12.501 1.00 81.31 799 TRP A O 1
ATOM 6175 N N . LEU A 1 800 ? 44.060 20.685 14.184 1.00 83.38 800 LEU A N 1
ATOM 6176 C CA . LEU A 1 800 ? 43.160 21.633 13.516 1.00 83.38 800 LEU A CA 1
ATOM 6177 C C . LEU A 1 800 ? 43.911 22.890 13.039 1.00 83.38 800 LEU A C 1
ATOM 6179 O O . LEU A 1 800 ? 43.851 23.226 11.855 1.00 83.38 800 LEU A O 1
ATOM 6183 N N . ARG A 1 801 ? 44.698 23.536 13.917 1.00 83.19 801 ARG A N 1
ATOM 6184 C CA . ARG A 1 801 ? 45.514 24.711 13.549 1.00 83.19 801 ARG A CA 1
ATOM 6185 C C . ARG A 1 801 ? 46.567 24.383 12.492 1.00 83.19 801 ARG A C 1
ATOM 6187 O O . ARG A 1 801 ? 46.718 25.150 11.544 1.00 83.19 801 ARG A O 1
ATOM 6194 N N . ALA A 1 802 ? 47.270 23.256 12.631 1.00 77.12 802 ALA A N 1
ATOM 6195 C CA . ALA A 1 802 ? 48.296 22.834 11.674 1.00 77.12 802 ALA A CA 1
ATOM 6196 C C . ALA A 1 802 ? 47.727 22.642 10.254 1.00 77.12 802 ALA A C 1
ATOM 6198 O O . ALA A 1 802 ? 48.371 23.011 9.273 1.00 77.12 802 ALA A O 1
ATOM 6199 N N . ASN A 1 803 ? 46.489 22.151 10.149 1.00 77.50 803 ASN A N 1
ATOM 6200 C CA . ASN A 1 803 ? 45.792 21.899 8.884 1.00 77.50 803 ASN A CA 1
ATOM 6201 C C . ASN A 1 803 ? 44.869 23.055 8.444 1.00 77.50 803 ASN A C 1
ATOM 6203 O O . ASN A 1 803 ? 44.058 22.885 7.536 1.00 77.50 803 ASN A O 1
ATOM 6207 N N . ARG A 1 804 ? 44.990 24.243 9.062 1.00 82.88 804 ARG A N 1
ATOM 6208 C CA . ARG A 1 804 ? 44.164 25.442 8.794 1.00 82.88 804 ARG A CA 1
ATOM 6209 C C . ARG A 1 804 ? 42.644 25.221 8.932 1.00 82.88 804 ARG A C 1
ATOM 6211 O O . ARG A 1 804 ? 41.863 25.953 8.322 1.00 82.88 804 ARG A O 1
ATOM 6218 N N . ARG A 1 805 ? 42.222 24.241 9.734 1.00 84.50 805 ARG A N 1
ATOM 6219 C CA . ARG A 1 805 ? 40.826 24.063 10.158 1.00 84.50 805 ARG A CA 1
ATOM 6220 C C . ARG A 1 805 ? 40.534 24.899 11.408 1.00 84.50 805 ARG A C 1
ATOM 6222 O O . ARG A 1 805 ? 41.441 25.398 12.074 1.00 84.50 805 ARG A O 1
ATOM 6229 N N . ASP A 1 806 ? 39.253 25.065 11.719 1.00 84.56 806 ASP A N 1
ATOM 6230 C CA . ASP A 1 806 ? 38.796 25.909 12.825 1.00 84.56 806 ASP A CA 1
ATOM 6231 C C . ASP A 1 806 ? 39.075 25.251 14.198 1.00 84.56 806 ASP A C 1
ATOM 6233 O O . ASP A 1 806 ? 38.522 24.187 14.487 1.00 84.56 806 ASP A O 1
ATOM 6237 N N . PRO A 1 807 ? 39.899 25.856 15.078 1.00 85.75 807 PRO A N 1
ATOM 6238 C CA . PRO A 1 807 ? 40.240 25.277 16.378 1.00 85.75 807 PRO A CA 1
ATOM 6239 C C . PRO A 1 807 ? 39.063 25.198 17.365 1.00 85.75 807 PRO A C 1
ATOM 6241 O O . PRO A 1 807 ? 39.189 24.501 18.372 1.00 85.75 807 PRO A O 1
ATOM 6244 N N . ALA A 1 808 ? 37.930 25.864 17.106 1.00 86.25 808 ALA A N 1
ATOM 6245 C CA . ALA A 1 808 ? 36.714 25.733 17.916 1.00 86.25 808 ALA A CA 1
ATOM 6246 C C . ALA A 1 808 ? 36.043 24.349 17.785 1.00 86.25 808 ALA A C 1
ATOM 6248 O O . ALA A 1 808 ? 35.180 23.999 18.592 1.00 86.25 808 ALA A O 1
ATOM 6249 N N . MET A 1 809 ? 36.452 23.546 16.797 1.00 92.06 809 MET A N 1
ATOM 6250 C CA . MET A 1 809 ? 35.951 22.185 16.568 1.00 92.06 809 MET A CA 1
ATOM 6251 C C . MET A 1 809 ? 36.686 21.120 17.400 1.00 92.06 809 MET A C 1
ATOM 6253 O O . MET A 1 809 ? 36.415 19.932 17.265 1.00 92.06 809 MET A O 1
ATOM 6257 N N . ALA A 1 810 ? 37.603 21.513 18.289 1.00 89.81 810 ALA A N 1
ATOM 6258 C CA . ALA A 1 810 ? 38.271 20.578 19.187 1.00 89.81 810 ALA A CA 1
ATOM 6259 C C . ALA A 1 810 ? 37.285 19.923 20.175 1.00 89.81 810 ALA A C 1
ATOM 6261 O O . ALA A 1 810 ? 36.460 20.590 20.801 1.00 89.81 810 ALA A O 1
ATOM 6262 N N . ARG A 1 811 ? 37.419 18.604 20.351 1.00 90.62 811 ARG A N 1
ATOM 6263 C CA . ARG A 1 811 ? 36.520 17.703 21.097 1.00 90.62 811 ARG A CA 1
ATOM 6264 C C . ARG A 1 811 ? 35.093 17.630 20.538 1.00 90.62 811 ARG A C 1
ATOM 6266 O O . ARG A 1 811 ? 34.163 17.324 21.293 1.00 90.62 811 ARG A O 1
ATOM 6273 N N . ALA A 1 812 ? 34.930 17.875 19.241 1.00 95.00 812 ALA A N 1
ATOM 6274 C CA . ALA A 1 812 ? 33.672 17.820 18.502 1.00 95.00 812 ALA A CA 1
ATOM 6275 C C . ALA A 1 812 ? 33.793 16.926 17.254 1.00 95.00 812 ALA A C 1
ATOM 6277 O O . ALA A 1 812 ? 34.899 16.563 16.851 1.00 95.00 812 ALA A O 1
ATOM 6278 N N . VAL A 1 813 ? 32.654 16.581 16.650 1.00 96.44 813 VAL A N 1
ATOM 6279 C CA . VAL A 1 813 ? 32.592 15.864 15.363 1.00 96.44 813 VAL A CA 1
ATOM 6280 C C . VAL A 1 813 ? 32.369 16.868 14.236 1.00 96.44 813 VAL A C 1
ATOM 6282 O O . VAL A 1 813 ? 31.496 17.731 14.341 1.00 96.44 813 VAL A O 1
ATOM 6285 N N . GLU A 1 814 ? 33.125 16.749 13.151 1.00 94.50 814 GLU A N 1
ATOM 6286 C CA . GLU A 1 814 ? 32.979 17.547 11.938 1.00 94.50 814 GLU A CA 1
ATOM 6287 C C . GLU A 1 814 ? 32.476 16.700 10.767 1.00 94.50 814 GLU A C 1
ATOM 6289 O O . GLU A 1 814 ? 33.078 15.692 10.408 1.00 94.50 814 GLU A O 1
ATOM 6294 N N . PHE A 1 815 ? 31.418 17.175 10.114 1.00 93.88 815 PHE A N 1
ATOM 6295 C CA . PHE A 1 815 ? 30.970 16.732 8.802 1.00 93.88 815 PHE A CA 1
ATOM 6296 C C . PHE A 1 815 ? 31.449 17.745 7.755 1.00 93.88 815 PHE A C 1
ATOM 6298 O O . PHE A 1 815 ? 30.913 18.849 7.627 1.00 93.88 815 PHE A O 1
ATOM 6305 N N . SER A 1 816 ? 32.495 17.381 7.018 1.00 89.50 816 SER A N 1
ATOM 6306 C CA . SER A 1 816 ? 33.018 18.176 5.906 1.00 89.50 816 SER A CA 1
ATOM 6307 C C . SER A 1 816 ? 32.250 17.843 4.631 1.00 89.50 816 SER A C 1
ATOM 6309 O O . SER A 1 816 ? 32.249 16.690 4.221 1.00 89.50 816 SER A O 1
ATOM 6311 N N . GLY A 1 817 ? 31.655 18.841 3.975 1.00 86.19 817 GLY A N 1
ATOM 6312 C CA . GLY A 1 817 ? 30.976 18.712 2.680 1.00 86.19 817 GLY A CA 1
ATOM 6313 C C . GLY A 1 817 ? 29.580 18.080 2.741 1.00 86.19 817 GLY A C 1
ATOM 6314 O O . GLY A 1 817 ? 29.375 17.039 3.362 1.00 86.19 817 GLY A O 1
ATOM 6315 N N . VAL A 1 818 ? 28.616 18.677 2.035 1.00 88.12 818 VAL A N 1
ATOM 6316 C CA . VAL A 1 818 ? 27.207 18.226 2.010 1.00 88.12 818 VAL A CA 1
ATOM 6317 C C . VAL A 1 818 ? 26.801 17.511 0.714 1.00 88.12 818 VAL A C 1
ATOM 6319 O O . VAL A 1 818 ? 25.748 16.876 0.684 1.00 88.12 818 VAL A O 1
ATOM 6322 N N . SER A 1 819 ? 27.626 17.577 -0.337 1.00 80.25 819 SER A N 1
ATOM 6323 C CA . SER A 1 819 ? 27.335 17.041 -1.676 1.00 80.25 819 SER A CA 1
ATOM 6324 C C . SER A 1 819 ? 27.028 15.542 -1.683 1.00 80.25 819 SER A C 1
ATOM 6326 O O . SER A 1 819 ? 26.048 15.111 -2.290 1.00 80.25 819 SER A O 1
ATOM 6328 N N . ASP A 1 820 ? 27.842 14.760 -0.974 1.00 78.38 820 ASP A N 1
ATOM 6329 C CA . ASP A 1 820 ? 27.837 13.295 -1.017 1.00 78.38 820 ASP A CA 1
ATOM 6330 C C . ASP A 1 820 ? 27.362 12.676 0.307 1.00 78.38 820 ASP A C 1
ATOM 6332 O O . ASP A 1 820 ? 27.374 11.458 0.474 1.00 78.38 820 ASP A O 1
ATOM 6336 N N . PHE A 1 821 ? 26.870 13.499 1.240 1.00 83.81 821 PHE A N 1
ATOM 6337 C CA . PHE A 1 821 ? 26.401 13.071 2.561 1.00 83.81 821 PHE A CA 1
ATOM 6338 C C . PHE A 1 821 ? 25.313 11.984 2.464 1.00 83.81 821 PHE A C 1
ATOM 6340 O O . PHE A 1 821 ? 25.351 10.990 3.182 1.00 83.81 821 PHE A O 1
ATOM 6347 N N . GLU A 1 822 ? 24.384 12.099 1.506 1.00 80.25 822 GLU A N 1
ATOM 6348 C CA . GLU A 1 822 ? 23.380 11.058 1.232 1.00 80.25 822 GLU A CA 1
ATOM 6349 C C . GLU A 1 822 ? 23.968 9.774 0.621 1.00 80.25 822 GLU A C 1
ATOM 6351 O O . GLU A 1 822 ? 23.340 8.717 0.686 1.00 80.25 822 GLU A O 1
ATOM 6356 N N . ALA A 1 823 ? 25.109 9.838 -0.070 1.00 78.12 823 ALA A N 1
ATOM 6357 C CA . ALA A 1 823 ? 25.798 8.647 -0.568 1.00 78.12 823 ALA A CA 1
ATOM 6358 C C . ALA A 1 823 ? 26.488 7.918 0.592 1.00 78.12 823 ALA A C 1
ATOM 6360 O O . ALA A 1 823 ? 26.292 6.714 0.751 1.00 78.12 823 ALA A O 1
ATOM 6361 N N . GLU A 1 824 ? 27.159 8.661 1.471 1.00 78.12 824 GLU A N 1
ATOM 6362 C CA . GLU A 1 824 ? 27.774 8.118 2.683 1.00 78.12 824 GLU A CA 1
ATOM 6363 C C . GLU A 1 824 ? 26.732 7.530 3.646 1.00 78.12 824 GLU A C 1
ATOM 6365 O O . GLU A 1 824 ? 26.925 6.417 4.119 1.00 78.12 824 GLU A O 1
ATOM 6370 N N . MET A 1 825 ? 25.559 8.157 3.812 1.00 82.31 825 MET A N 1
ATOM 6371 C CA . MET A 1 825 ? 24.422 7.571 4.551 1.00 82.31 825 MET A CA 1
ATOM 6372 C C . MET A 1 825 ? 23.915 6.235 3.978 1.00 82.31 825 MET A C 1
ATOM 6374 O O . MET A 1 825 ? 23.302 5.447 4.694 1.00 82.31 825 MET A O 1
ATOM 6378 N N . ARG A 1 826 ? 24.102 5.978 2.676 1.00 76.25 826 ARG A N 1
ATOM 6379 C CA . ARG A 1 826 ? 23.739 4.694 2.043 1.00 76.25 826 ARG A CA 1
ATOM 6380 C C . ARG A 1 826 ? 24.863 3.663 2.137 1.00 76.25 826 ARG A C 1
ATOM 6382 O O . ARG A 1 826 ? 24.570 2.471 2.131 1.00 76.25 826 ARG A O 1
ATOM 6389 N N . ARG A 1 827 ? 26.118 4.116 2.237 1.00 77.75 827 ARG A N 1
ATOM 6390 C CA . ARG A 1 827 ? 27.307 3.280 2.453 1.00 77.75 827 ARG A CA 1
ATOM 6391 C C . ARG A 1 827 ? 27.398 2.798 3.904 1.00 77.75 827 ARG A C 1
ATOM 6393 O O . ARG A 1 827 ? 27.588 1.610 4.136 1.00 77.75 827 ARG A O 1
ATOM 6400 N N . MET A 1 828 ? 27.212 3.717 4.850 1.00 79.75 828 MET A N 1
ATOM 6401 C CA . MET A 1 828 ? 27.225 3.521 6.300 1.00 79.75 828 MET A CA 1
ATOM 6402 C C . MET A 1 828 ? 25.915 4.074 6.892 1.00 79.75 828 MET A C 1
ATOM 6404 O O . MET A 1 828 ? 25.785 5.291 7.044 1.00 79.75 828 MET A O 1
ATOM 6408 N N . PRO A 1 829 ? 24.930 3.220 7.233 1.00 68.94 829 PRO A N 1
ATOM 6409 C CA . PRO A 1 829 ? 23.595 3.665 7.652 1.00 68.94 829 PRO A CA 1
ATOM 6410 C C . PRO A 1 829 ? 23.537 4.605 8.867 1.00 68.94 829 PRO A C 1
ATOM 6412 O O . PRO A 1 829 ? 22.537 5.304 9.025 1.00 68.94 829 PRO A O 1
ATOM 6415 N N . ASN A 1 830 ? 24.572 4.633 9.717 1.00 83.19 830 ASN A N 1
ATOM 6416 C CA . ASN A 1 830 ? 24.656 5.550 10.856 1.00 83.19 830 ASN A CA 1
ATOM 6417 C C . ASN A 1 830 ? 26.109 5.954 11.202 1.00 83.19 830 ASN A C 1
ATOM 6419 O O . ASN A 1 830 ? 26.506 5.921 12.365 1.00 83.19 830 ASN A O 1
ATOM 6423 N N . PHE A 1 831 ? 26.895 6.390 10.205 1.00 86.88 831 PHE A N 1
ATOM 6424 C CA . PHE A 1 831 ? 28.290 6.825 10.420 1.00 86.88 831 PHE A CA 1
ATOM 6425 C C . PHE A 1 831 ? 28.514 7.919 11.492 1.00 86.88 831 PHE A C 1
ATOM 6427 O O . PHE A 1 831 ? 29.605 7.956 12.056 1.00 86.88 831 PHE A O 1
ATOM 6434 N N . PRO A 1 832 ? 27.552 8.797 11.865 1.00 94.44 832 PRO A N 1
ATOM 6435 C CA . PRO A 1 832 ? 27.727 9.667 13.029 1.00 94.44 832 PRO A CA 1
ATOM 6436 C C . PRO A 1 832 ? 27.991 8.906 14.333 1.00 94.44 832 PRO A C 1
ATOM 6438 O O . PRO A 1 832 ? 28.605 9.475 15.234 1.00 94.44 832 PRO A O 1
ATOM 6441 N N . LEU A 1 833 ? 27.558 7.643 14.453 1.00 96.00 833 LEU A N 1
ATOM 6442 C CA . LEU A 1 833 ? 27.873 6.814 15.614 1.00 96.00 833 LEU A CA 1
ATOM 6443 C C . LEU A 1 833 ? 29.362 6.451 15.682 1.00 96.00 833 LEU A C 1
ATOM 6445 O O . LEU A 1 833 ? 29.881 6.365 16.789 1.00 96.00 833 LEU A O 1
ATOM 6449 N N . HIS A 1 834 ? 30.051 6.305 14.547 1.00 95.19 834 HIS A N 1
ATOM 6450 C CA . HIS A 1 834 ? 31.496 6.060 14.489 1.00 95.19 834 HIS A CA 1
ATOM 6451 C C . HIS A 1 834 ? 32.270 7.185 15.197 1.00 95.19 834 HIS A C 1
ATOM 6453 O O . HIS A 1 834 ? 32.948 6.976 16.205 1.00 95.19 834 HIS A O 1
ATOM 6459 N N . GLU A 1 835 ? 32.055 8.425 14.753 1.00 95.94 835 GLU A N 1
ATOM 6460 C CA . GLU A 1 835 ? 32.710 9.608 15.322 1.00 95.94 835 GLU A CA 1
ATOM 6461 C C . GLU A 1 835 ? 32.241 9.916 16.753 1.00 95.94 835 GLU A C 1
ATOM 6463 O O . GLU A 1 835 ? 33.009 10.403 17.587 1.00 95.94 835 GLU A O 1
ATOM 6468 N N . LEU A 1 836 ? 30.984 9.601 17.083 1.00 97.62 836 LEU A N 1
ATOM 6469 C CA . LEU A 1 836 ? 30.484 9.700 18.454 1.00 97.62 836 LEU A CA 1
ATOM 6470 C C . LEU A 1 836 ? 31.047 8.595 19.366 1.00 97.62 836 LEU A C 1
ATOM 6472 O O . LEU A 1 836 ? 31.209 8.844 20.560 1.00 97.62 836 LEU A O 1
ATOM 6476 N N . ALA A 1 837 ? 31.422 7.426 18.843 1.00 97.25 837 ALA A N 1
ATOM 6477 C CA . ALA A 1 837 ? 32.147 6.400 19.590 1.00 97.25 837 ALA A CA 1
ATOM 6478 C C . ALA A 1 837 ? 33.580 6.856 19.899 1.00 97.25 837 ALA A C 1
ATOM 6480 O O . ALA A 1 837 ? 34.005 6.737 21.049 1.00 97.25 837 ALA A O 1
ATOM 6481 N N . HIS A 1 838 ? 34.280 7.487 18.947 1.00 96.19 838 HIS A N 1
ATOM 6482 C CA . HIS A 1 838 ? 35.556 8.174 19.213 1.00 96.19 838 HIS A CA 1
ATOM 6483 C C . HIS A 1 838 ? 35.405 9.267 20.277 1.00 96.19 838 HIS A C 1
ATOM 6485 O O . HIS A 1 838 ? 36.192 9.337 21.227 1.00 96.19 838 HIS A O 1
ATOM 6491 N N . ALA A 1 839 ? 34.345 10.075 20.189 1.00 96.31 839 ALA A N 1
ATOM 6492 C CA . ALA A 1 839 ? 34.055 11.103 21.182 1.00 96.31 839 ALA A CA 1
ATOM 6493 C C . ALA A 1 839 ? 33.768 10.524 22.581 1.00 96.31 839 ALA A C 1
ATOM 6495 O O . ALA A 1 839 ? 34.241 11.076 23.574 1.00 96.31 839 ALA A O 1
ATOM 6496 N N . TYR A 1 840 ? 33.033 9.412 22.676 1.00 97.19 840 TYR A N 1
ATOM 6497 C CA . TYR A 1 840 ? 32.741 8.709 23.931 1.00 97.19 840 TYR A CA 1
ATOM 6498 C C . TYR A 1 840 ? 33.998 8.069 24.535 1.00 97.19 840 TYR A C 1
ATOM 6500 O O . TYR A 1 840 ? 34.273 8.237 25.725 1.00 97.19 840 TYR A O 1
ATOM 6508 N N . HIS A 1 841 ? 34.804 7.414 23.698 1.00 96.44 841 HIS A N 1
ATOM 6509 C CA . HIS A 1 841 ? 36.078 6.803 24.067 1.00 96.44 841 HIS A CA 1
ATOM 6510 C C . HIS A 1 841 ? 37.045 7.844 24.647 1.00 96.44 841 HIS A C 1
ATOM 6512 O O . HIS A 1 841 ? 37.580 7.632 25.729 1.00 96.44 841 HIS A O 1
ATOM 6518 N N . HIS A 1 842 ? 37.196 9.011 24.012 1.00 94.81 842 HIS A N 1
ATOM 6519 C CA . HIS A 1 842 ? 38.030 10.099 24.535 1.00 94.81 842 HIS A CA 1
ATOM 6520 C C . HIS A 1 842 ? 37.434 10.768 25.790 1.00 94.81 842 HIS A C 1
ATOM 6522 O O . HIS A 1 842 ? 38.170 11.085 26.723 1.00 94.81 842 HIS A O 1
ATOM 6528 N N . ARG A 1 843 ? 36.123 11.051 25.816 1.00 92.62 843 ARG A N 1
ATOM 6529 C CA . ARG A 1 843 ? 35.533 11.996 26.789 1.00 92.62 843 ARG A CA 1
ATOM 6530 C C . ARG A 1 843 ? 34.839 11.361 27.995 1.00 92.62 843 ARG A C 1
ATOM 6532 O O . ARG A 1 843 ? 34.613 12.079 28.966 1.00 92.62 843 ARG A O 1
ATOM 6539 N N . VAL A 1 844 ? 34.455 10.086 27.924 1.00 94.56 844 VAL A N 1
ATOM 6540 C CA . VAL A 1 844 ? 33.595 9.427 28.929 1.00 94.56 844 VAL A CA 1
ATOM 6541 C C . VAL A 1 844 ? 34.263 8.200 29.544 1.00 94.56 844 VAL A C 1
ATOM 6543 O O . VAL A 1 844 ? 34.125 7.967 30.744 1.00 94.56 844 VAL A O 1
ATOM 6546 N N . LEU A 1 845 ? 35.005 7.419 28.754 1.00 95.38 845 LEU A N 1
ATOM 6547 C CA . LEU A 1 845 ? 35.676 6.225 29.264 1.00 95.38 845 LEU A CA 1
ATOM 6548 C C . LEU A 1 845 ? 36.888 6.564 30.139 1.00 95.38 845 LEU A C 1
ATOM 6550 O O . LEU A 1 845 ? 37.687 7.452 29.840 1.00 95.38 845 LEU A O 1
ATOM 6554 N N . ALA A 1 846 ? 37.057 5.802 31.222 1.00 90.88 846 ALA A N 1
ATOM 6555 C CA . ALA A 1 846 ? 38.233 5.902 32.078 1.00 90.88 846 ALA A CA 1
ATOM 6556 C C . ALA A 1 846 ? 39.506 5.566 31.280 1.00 90.88 846 ALA A C 1
ATOM 6558 O O . ALA A 1 846 ? 39.573 4.528 30.619 1.00 90.88 846 ALA A O 1
ATOM 6559 N N . GLY A 1 847 ? 40.504 6.450 31.347 1.00 89.44 847 GLY A N 1
ATOM 6560 C CA . GLY A 1 847 ? 41.722 6.386 30.530 1.00 89.44 847 GLY A CA 1
ATOM 6561 C C . GLY A 1 847 ? 41.627 7.102 29.176 1.00 89.44 847 GLY A C 1
ATOM 6562 O O . GLY A 1 847 ? 42.652 7.279 28.529 1.00 89.44 847 GLY A O 1
ATOM 6563 N N . GLY A 1 848 ? 40.446 7.562 28.744 1.00 92.88 848 GLY A N 1
ATOM 6564 C CA . GLY A 1 848 ? 40.287 8.143 27.410 1.00 92.88 848 GLY A CA 1
ATOM 6565 C C . GLY A 1 848 ? 40.670 7.133 26.320 1.00 92.88 848 GLY A C 1
ATOM 6566 O O . GLY A 1 848 ? 40.361 5.950 26.438 1.00 92.88 848 GLY A O 1
ATOM 6567 N N . PHE A 1 849 ? 41.415 7.581 25.305 1.00 93.12 849 PHE A N 1
ATOM 6568 C CA . PHE A 1 849 ? 41.974 6.705 24.264 1.00 93.12 849 PHE A CA 1
ATOM 6569 C C . PHE A 1 849 ? 43.032 5.699 24.767 1.00 93.12 849 PHE A C 1
ATOM 6571 O O . PHE A 1 849 ? 43.296 4.713 24.081 1.00 93.12 849 PHE A O 1
ATOM 6578 N N . ASP A 1 850 ? 43.588 5.890 25.969 1.00 92.56 850 ASP A N 1
ATOM 6579 C CA . ASP A 1 850 ? 44.500 4.940 26.624 1.00 92.56 850 ASP A CA 1
ATOM 6580 C C . ASP A 1 850 ? 43.742 3.875 27.453 1.00 92.56 850 ASP A C 1
ATOM 6582 O O . ASP A 1 850 ? 44.301 3.262 28.367 1.00 92.56 850 ASP A O 1
ATOM 6586 N N . ASN A 1 851 ? 42.448 3.650 27.179 1.00 96.50 851 ASN A N 1
ATOM 6587 C CA . ASN A 1 851 ? 41.629 2.697 27.925 1.00 96.50 851 ASN A CA 1
ATOM 6588 C C . ASN A 1 851 ? 42.215 1.262 27.859 1.00 96.50 851 ASN A C 1
ATOM 6590 O O . ASN A 1 851 ? 42.313 0.673 26.775 1.00 96.50 851 ASN A O 1
ATOM 6594 N N . PRO A 1 852 ? 42.560 0.645 29.009 1.00 94.38 852 PRO A N 1
ATOM 6595 C CA . PRO A 1 852 ? 43.294 -0.617 29.022 1.00 94.38 852 PRO A CA 1
ATOM 6596 C C . PRO A 1 852 ? 42.447 -1.820 28.591 1.00 94.38 852 PRO A C 1
ATOM 6598 O O . PRO A 1 852 ? 43.003 -2.774 28.047 1.00 94.38 852 PRO A O 1
ATOM 6601 N N . ASP A 1 853 ? 41.122 -1.791 28.784 1.00 95.75 853 ASP A N 1
ATOM 6602 C CA . ASP A 1 853 ? 40.237 -2.871 28.329 1.00 95.75 853 ASP A CA 1
ATOM 6603 C C . ASP A 1 853 ? 40.169 -2.902 26.792 1.00 95.75 853 ASP A C 1
ATOM 6605 O O . ASP A 1 853 ? 40.311 -3.969 26.187 1.00 95.75 853 ASP A O 1
ATOM 6609 N N . ILE A 1 854 ? 40.010 -1.732 26.157 1.00 97.12 854 ILE A N 1
ATOM 6610 C CA . ILE A 1 854 ? 39.997 -1.576 24.695 1.00 97.12 854 ILE A CA 1
ATOM 6611 C C . ILE A 1 854 ? 41.358 -1.956 24.108 1.00 97.12 854 ILE A C 1
ATOM 6613 O O . ILE A 1 854 ? 41.415 -2.781 23.195 1.00 97.12 854 ILE A O 1
ATOM 6617 N N . ALA A 1 855 ? 42.460 -1.438 24.659 1.00 95.38 855 ALA A N 1
ATOM 6618 C CA . ALA A 1 855 ? 43.809 -1.774 24.201 1.00 95.38 855 ALA A CA 1
ATOM 6619 C C . ALA A 1 855 ? 44.110 -3.284 24.320 1.00 95.38 855 ALA A C 1
ATOM 6621 O O . ALA A 1 855 ? 44.691 -3.885 23.410 1.00 95.38 855 ALA A O 1
ATOM 6622 N N . ALA A 1 856 ? 43.672 -3.928 25.408 1.00 95.56 856 ALA A N 1
ATOM 6623 C CA . ALA A 1 856 ? 43.824 -5.368 25.593 1.00 95.56 856 ALA A CA 1
ATOM 6624 C C . ALA A 1 856 ? 42.951 -6.185 24.625 1.00 95.56 856 ALA A C 1
ATOM 6626 O O . ALA A 1 856 ? 43.404 -7.225 24.143 1.00 95.56 856 ALA A O 1
ATOM 6627 N N . ALA A 1 857 ? 41.719 -5.752 24.345 1.00 95.44 857 ALA A N 1
ATOM 6628 C CA . ALA A 1 857 ? 40.825 -6.416 23.395 1.00 95.44 857 ALA A CA 1
ATOM 6629 C C . ALA A 1 857 ? 41.332 -6.280 21.951 1.00 95.44 857 ALA A C 1
ATOM 6631 O O . ALA A 1 857 ? 41.513 -7.294 21.280 1.00 95.44 857 ALA A O 1
ATOM 6632 N N . TYR A 1 858 ? 41.704 -5.069 21.527 1.00 96.00 858 TYR A N 1
ATOM 6633 C CA . TYR A 1 858 ? 42.352 -4.805 20.239 1.00 96.00 858 TYR A CA 1
ATOM 6634 C C . TYR A 1 858 ? 43.578 -5.700 20.014 1.00 96.00 858 TYR A C 1
ATOM 6636 O O . TYR A 1 858 ? 43.743 -6.289 18.943 1.00 96.00 858 TYR A O 1
ATOM 6644 N N . LYS A 1 859 ? 44.422 -5.875 21.041 1.00 94.88 859 LYS A N 1
ATOM 6645 C CA . LYS A 1 859 ? 45.595 -6.759 20.972 1.00 94.88 859 LYS A CA 1
ATOM 6646 C C . LYS A 1 859 ? 45.222 -8.236 20.771 1.00 94.88 859 LYS A C 1
ATOM 6648 O O . LYS A 1 859 ? 45.969 -8.952 20.106 1.00 94.88 859 LYS A O 1
ATOM 6653 N N . ARG A 1 860 ? 44.085 -8.706 21.301 1.00 93.81 860 ARG A N 1
ATOM 6654 C CA . ARG A 1 860 ? 43.574 -10.074 21.064 1.00 93.81 860 ARG A CA 1
ATOM 6655 C C . ARG A 1 860 ? 42.943 -10.222 19.677 1.00 93.81 860 ARG A C 1
ATOM 6657 O O . ARG A 1 860 ? 43.225 -11.206 19.001 1.00 93.81 860 ARG A O 1
ATOM 6664 N N . ALA A 1 861 ? 42.167 -9.238 19.225 1.00 92.06 861 ALA A N 1
ATOM 6665 C CA . ALA A 1 861 ? 41.557 -9.229 17.895 1.00 92.06 861 ALA A CA 1
ATOM 6666 C C . ALA A 1 861 ? 42.615 -9.230 16.771 1.00 92.06 861 ALA A C 1
ATOM 6668 O O . ALA A 1 861 ? 42.578 -10.083 15.882 1.00 92.06 861 ALA A O 1
ATOM 6669 N N . SER A 1 862 ? 43.607 -8.337 16.865 1.00 89.88 862 SER A N 1
ATOM 6670 C CA . SER A 1 862 ? 44.702 -8.209 15.888 1.00 89.88 862 SER A CA 1
ATOM 6671 C C . SER A 1 862 ? 45.642 -9.419 15.865 1.00 89.88 862 SER A C 1
ATOM 6673 O O . SER A 1 862 ? 45.959 -9.923 14.791 1.00 89.88 862 SER A O 1
ATOM 6675 N N . SER A 1 863 ? 46.037 -9.961 17.025 1.00 89.50 863 SER A N 1
ATOM 6676 C CA . SER A 1 863 ? 46.835 -11.203 17.067 1.00 89.50 863 SER A CA 1
ATOM 6677 C C . SER A 1 863 ? 46.048 -12.458 16.664 1.00 89.50 863 SER A C 1
ATOM 6679 O O . SER A 1 863 ? 46.652 -13.451 16.264 1.00 89.50 863 SER A O 1
ATOM 6681 N N . GLY A 1 864 ? 44.713 -12.417 16.718 1.00 83.12 864 GLY A N 1
ATOM 6682 C CA . GLY A 1 864 ? 43.833 -13.499 16.276 1.00 83.12 864 GLY A CA 1
ATOM 6683 C C . GLY A 1 864 ? 43.619 -13.588 14.760 1.00 83.12 864 GLY A C 1
ATOM 6684 O O . GLY A 1 864 ? 42.980 -14.537 14.311 1.00 83.12 864 GLY A O 1
ATOM 6685 N N . GLY A 1 865 ? 44.087 -12.612 13.971 1.00 86.25 865 GLY A N 1
ATOM 6686 C CA . GLY A 1 865 ? 44.065 -12.624 12.499 1.00 86.25 865 GLY A CA 1
ATOM 6687 C C . GLY A 1 865 ? 42.685 -12.572 11.821 1.00 86.25 865 GLY A C 1
ATOM 6688 O O . GLY A 1 865 ? 42.611 -12.403 10.605 1.00 86.25 865 GLY A O 1
ATOM 6689 N N . ARG A 1 866 ? 41.582 -12.686 12.575 1.00 86.94 866 ARG A N 1
ATOM 6690 C CA . ARG A 1 866 ? 40.206 -12.823 12.048 1.00 86.94 866 ARG A CA 1
ATOM 6691 C C . ARG A 1 866 ? 39.779 -11.649 11.157 1.00 86.94 866 ARG A C 1
ATOM 6693 O O . ARG A 1 866 ? 39.030 -11.840 10.205 1.00 86.94 866 ARG A O 1
ATOM 6700 N N . TYR A 1 867 ? 40.312 -10.465 11.452 1.00 94.00 867 TYR A N 1
ATOM 6701 C CA . TYR A 1 867 ? 40.023 -9.201 10.781 1.00 94.00 867 TYR A CA 1
ATOM 6702 C C . TYR A 1 867 ? 40.966 -8.865 9.601 1.00 94.00 867 TYR A C 1
ATOM 6704 O O . TYR A 1 867 ? 40.791 -7.837 8.946 1.00 94.00 867 TYR A O 1
ATOM 6712 N N . GLU A 1 868 ? 41.969 -9.702 9.299 1.00 92.38 868 GLU A N 1
ATOM 6713 C CA . GLU A 1 868 ? 42.968 -9.418 8.247 1.00 92.38 868 GLU A CA 1
ATOM 6714 C C . GLU A 1 868 ? 42.398 -9.493 6.818 1.00 92.38 868 GLU A C 1
ATOM 6716 O O . GLU A 1 868 ? 42.958 -8.914 5.886 1.00 92.38 868 GLU A O 1
ATOM 6721 N N . ARG A 1 869 ? 41.261 -10.176 6.636 1.00 94.75 869 ARG A N 1
ATOM 6722 C CA . ARG A 1 869 ? 40.507 -10.207 5.377 1.00 94.75 869 ARG A CA 1
ATOM 6723 C C . ARG A 1 869 ? 39.021 -10.420 5.651 1.00 94.75 869 ARG A C 1
ATOM 6725 O O . ARG A 1 869 ? 38.570 -11.558 5.766 1.00 94.75 869 ARG A O 1
ATOM 6732 N N . VAL A 1 870 ? 38.267 -9.330 5.708 1.00 94.56 870 VAL A N 1
ATOM 6733 C CA . VAL A 1 870 ? 36.810 -9.333 5.910 1.00 94.56 870 VAL A CA 1
ATOM 6734 C C . VAL A 1 870 ? 36.097 -8.792 4.674 1.00 94.56 870 VAL A C 1
ATOM 6736 O O . VAL A 1 870 ? 36.715 -8.132 3.836 1.00 94.56 870 VAL A O 1
ATOM 6739 N N . GLU A 1 871 ? 34.805 -9.081 4.533 1.00 94.31 871 GLU A N 1
ATOM 6740 C CA . GLU A 1 871 ? 33.981 -8.431 3.513 1.00 94.31 871 GLU A CA 1
ATOM 6741 C C . GLU A 1 871 ? 33.738 -6.965 3.889 1.00 94.31 871 GLU A C 1
ATOM 6743 O O . GLU A 1 871 ? 33.492 -6.649 5.052 1.00 94.31 871 GLU A O 1
ATOM 6748 N N . ARG A 1 872 ? 33.757 -6.077 2.896 1.00 92.38 872 ARG A N 1
ATOM 6749 C CA . ARG A 1 872 ? 33.308 -4.696 3.014 1.00 92.38 872 ARG A CA 1
ATOM 6750 C C . ARG A 1 872 ? 32.113 -4.442 2.108 1.00 92.38 872 ARG A C 1
ATOM 6752 O O . ARG A 1 872 ? 32.201 -4.583 0.886 1.00 92.38 872 ARG A O 1
ATOM 6759 N N . SER A 1 873 ? 31.021 -4.019 2.729 1.00 86.00 873 SER A N 1
ATOM 6760 C CA . SER A 1 873 ? 29.809 -3.525 2.091 1.00 86.00 873 SER A CA 1
ATOM 6761 C C . SER A 1 873 ? 30.001 -2.081 1.634 1.00 86.00 873 SER A C 1
ATOM 6763 O O . SER A 1 873 ? 30.428 -1.240 2.415 1.00 86.00 873 SER A O 1
ATOM 6765 N N . PHE A 1 874 ? 29.595 -1.754 0.405 1.00 82.44 874 PHE A N 1
ATOM 6766 C CA . PHE A 1 874 ? 29.447 -0.350 -0.013 1.00 82.44 874 PHE A CA 1
ATOM 6767 C C . PHE A 1 874 ? 27.987 0.147 0.007 1.00 82.44 874 PHE A C 1
ATOM 6769 O O . PHE A 1 874 ? 27.727 1.286 -0.385 1.00 82.44 874 PHE A O 1
ATOM 6776 N N . GLY A 1 875 ? 27.044 -0.686 0.462 1.00 66.44 875 GLY A N 1
ATOM 6777 C CA . GLY A 1 875 ? 25.607 -0.395 0.488 1.00 66.44 875 GLY A CA 1
ATOM 6778 C C . GLY A 1 875 ? 24.869 -0.783 -0.801 1.00 66.44 875 GLY A C 1
ATOM 6779 O O . GLY A 1 875 ? 25.428 -0.770 -1.897 1.00 66.44 875 GLY A O 1
ATOM 6780 N N . GLU A 1 876 ? 23.590 -1.145 -0.682 1.00 55.59 876 GLU A N 1
ATOM 6781 C CA . GLU A 1 876 ? 22.779 -1.586 -1.823 1.00 55.59 876 GLU A CA 1
ATOM 6782 C C . GLU A 1 876 ? 22.420 -0.433 -2.780 1.00 55.59 876 GLU A C 1
ATOM 6784 O O . GLU A 1 876 ? 22.093 0.681 -2.370 1.00 55.59 876 GLU A O 1
ATOM 6789 N N . GLY A 1 877 ? 22.422 -0.715 -4.088 1.00 52.66 877 GLY A N 1
ATOM 6790 C CA . GLY A 1 877 ? 21.943 0.215 -5.122 1.00 52.66 877 GLY A CA 1
ATOM 6791 C C . GLY A 1 877 ? 22.948 1.270 -5.607 1.00 52.66 877 GLY A C 1
ATOM 6792 O O . GLY A 1 877 ? 22.581 2.111 -6.425 1.00 52.66 877 GLY A O 1
ATOM 6793 N N . ASN A 1 878 ? 24.204 1.216 -5.160 1.00 57.31 878 ASN A N 1
ATOM 6794 C CA . ASN A 1 878 ? 25.291 2.106 -5.598 1.00 57.31 878 ASN A CA 1
ATOM 6795 C C . ASN A 1 878 ? 26.004 1.658 -6.903 1.00 57.31 878 ASN A C 1
ATOM 6797 O O . ASN A 1 878 ? 26.751 2.436 -7.490 1.00 57.31 878 ASN A O 1
ATOM 6801 N N . GLY A 1 879 ? 25.806 0.408 -7.345 1.00 59.78 879 GLY A N 1
ATOM 6802 C CA . GLY A 1 879 ? 26.490 -0.201 -8.496 1.00 59.78 879 GLY A CA 1
ATOM 6803 C C . GLY A 1 879 ? 27.928 -0.698 -8.253 1.00 59.78 879 GLY A C 1
ATOM 6804 O O . GLY A 1 879 ? 28.547 -1.203 -9.187 1.00 59.78 879 GLY A O 1
ATOM 6805 N N . ARG A 1 880 ? 28.466 -0.590 -7.031 1.00 75.38 880 ARG A N 1
ATOM 6806 C CA . ARG A 1 880 ? 29.820 -1.030 -6.658 1.00 75.38 880 ARG A CA 1
ATOM 6807 C C . ARG A 1 880 ? 29.758 -2.382 -5.928 1.00 75.38 880 ARG A C 1
ATOM 6809 O O . ARG A 1 880 ? 29.078 -2.465 -4.909 1.00 75.38 880 ARG A O 1
ATOM 6816 N N . PRO A 1 881 ? 30.466 -3.429 -6.394 1.00 78.81 881 PRO A N 1
ATOM 6817 C CA . PRO A 1 881 ? 30.507 -4.708 -5.692 1.00 78.81 881 PRO A CA 1
ATOM 6818 C C . PRO A 1 881 ? 31.263 -4.594 -4.363 1.00 78.81 881 PRO A C 1
ATOM 6820 O O . PRO A 1 881 ? 32.199 -3.799 -4.236 1.00 78.81 881 PRO A O 1
ATOM 6823 N N . ASN A 1 882 ? 30.879 -5.432 -3.400 1.00 87.88 882 ASN A N 1
ATOM 6824 C CA . ASN A 1 882 ? 31.591 -5.591 -2.135 1.00 87.88 882 ASN A CA 1
ATOM 6825 C C . ASN A 1 882 ? 33.025 -6.089 -2.377 1.00 87.88 882 ASN A C 1
ATOM 6827 O O . ASN A 1 882 ? 33.290 -6.848 -3.314 1.00 87.88 882 ASN A O 1
ATOM 6831 N N . THR A 1 883 ? 33.960 -5.658 -1.532 1.00 91.25 883 THR A N 1
ATOM 6832 C CA . THR A 1 883 ? 35.379 -6.045 -1.609 1.00 91.25 883 THR A CA 1
ATOM 6833 C C . THR A 1 883 ? 35.791 -6.866 -0.397 1.00 91.25 883 THR A C 1
ATOM 6835 O O . THR A 1 883 ? 35.103 -6.872 0.614 1.00 91.25 883 THR A O 1
ATOM 6838 N N . PHE A 1 884 ? 36.930 -7.552 -0.483 1.00 93.12 884 PHE A N 1
ATOM 6839 C CA . PHE A 1 884 ? 37.524 -8.251 0.656 1.00 93.12 884 PHE A CA 1
ATOM 6840 C C . PHE A 1 884 ? 38.897 -7.658 0.953 1.00 93.12 884 PHE A C 1
ATOM 6842 O O . PHE A 1 884 ? 39.837 -7.860 0.175 1.00 93.12 884 PHE A O 1
ATOM 6849 N N . GLU A 1 885 ? 39.002 -6.933 2.062 1.00 93.69 885 GLU A N 1
ATOM 6850 C CA . GLU A 1 885 ? 40.195 -6.195 2.488 1.00 93.69 885 GLU A CA 1
ATOM 6851 C C . GLU A 1 885 ? 40.381 -6.280 4.016 1.00 93.69 885 GLU A C 1
ATOM 6853 O O . GLU A 1 885 ? 39.599 -6.934 4.710 1.00 93.69 885 GLU A O 1
ATOM 6858 N N . ARG A 1 886 ? 41.462 -5.697 4.541 1.00 94.62 886 ARG A N 1
ATOM 6859 C CA . ARG A 1 886 ? 41.748 -5.673 5.984 1.00 94.62 886 ARG A CA 1
ATOM 6860 C C . ARG A 1 886 ? 40.743 -4.755 6.681 1.00 94.62 886 ARG A C 1
ATOM 6862 O O . ARG A 1 886 ? 40.553 -3.632 6.220 1.00 94.62 886 ARG A O 1
ATOM 6869 N N . ALA A 1 887 ? 40.115 -5.211 7.765 1.00 92.62 887 ALA A N 1
ATOM 6870 C CA . ALA A 1 887 ? 39.104 -4.416 8.464 1.00 92.62 887 ALA A CA 1
ATOM 6871 C C . ALA A 1 887 ? 39.698 -3.099 8.981 1.00 92.62 887 ALA A C 1
ATOM 6873 O O . ALA A 1 887 ? 40.789 -3.105 9.564 1.00 92.62 887 ALA A O 1
ATOM 6874 N N . TYR A 1 888 ? 38.976 -1.987 8.823 1.00 90.00 888 TYR A N 1
ATOM 6875 C CA . TYR A 1 888 ? 39.460 -0.678 9.267 1.00 90.00 888 TYR A CA 1
ATOM 6876 C C . TYR A 1 888 ? 39.662 -0.619 10.792 1.00 90.00 888 TYR A C 1
ATOM 6878 O O . TYR A 1 888 ? 40.642 -0.036 11.261 1.00 90.00 888 TYR A O 1
ATOM 6886 N N . ALA A 1 889 ? 38.871 -1.397 11.540 1.00 92.31 889 ALA A N 1
ATOM 6887 C CA . ALA A 1 889 ? 39.070 -1.735 12.951 1.00 92.31 889 ALA A CA 1
ATOM 6888 C C . ALA A 1 889 ? 40.521 -2.103 13.335 1.00 92.31 889 ALA A C 1
ATOM 6890 O O . ALA A 1 889 ? 40.953 -1.841 14.452 1.00 92.31 889 ALA A O 1
ATOM 6891 N N . MET A 1 890 ? 41.305 -2.713 12.438 1.00 95.06 890 MET A N 1
ATOM 6892 C CA . MET A 1 890 ? 42.679 -3.159 12.727 1.00 95.06 890 MET A CA 1
ATOM 6893 C C . MET A 1 890 ? 43.754 -2.080 12.514 1.00 95.06 890 MET A C 1
ATOM 6895 O O . MET A 1 890 ? 44.947 -2.398 12.464 1.00 95.06 890 MET A O 1
ATOM 6899 N N . SER A 1 891 ? 43.361 -0.817 12.349 1.00 92.12 891 SER A N 1
ATOM 6900 C CA . SER A 1 891 ? 44.280 0.322 12.234 1.00 92.12 891 SER A CA 1
ATOM 6901 C C . SER A 1 891 ? 44.717 0.877 13.598 1.00 92.12 891 SER A C 1
ATOM 6903 O O . SER A 1 891 ? 45.889 1.219 13.763 1.00 92.12 891 SER A O 1
ATOM 6905 N N . SER A 1 892 ? 43.823 0.930 14.594 1.00 94.69 892 SER A N 1
ATOM 6906 C CA . SER A 1 892 ? 44.145 1.347 15.966 1.00 94.69 892 SER A CA 1
ATOM 6907 C C . SER A 1 892 ? 43.120 0.837 17.000 1.00 94.69 892 SER A C 1
ATOM 6909 O O . SER A 1 892 ? 42.012 0.453 16.622 1.00 94.69 892 SER A O 1
ATOM 6911 N N . PRO A 1 893 ? 43.423 0.890 18.317 1.00 95.38 893 PRO A N 1
ATOM 6912 C CA . PRO A 1 893 ? 42.452 0.560 19.366 1.00 95.38 893 PRO A CA 1
ATOM 6913 C C . PRO A 1 893 ? 41.195 1.443 19.352 1.00 95.38 893 PRO A C 1
ATOM 6915 O O . PRO A 1 893 ? 40.131 0.999 19.776 1.00 95.38 893 PRO A O 1
ATOM 6918 N N . MET A 1 894 ? 41.308 2.687 18.871 1.00 95.06 894 MET A N 1
ATOM 6919 C CA . MET A 1 894 ? 40.187 3.627 18.775 1.00 95.06 894 MET A CA 1
ATOM 6920 C C . M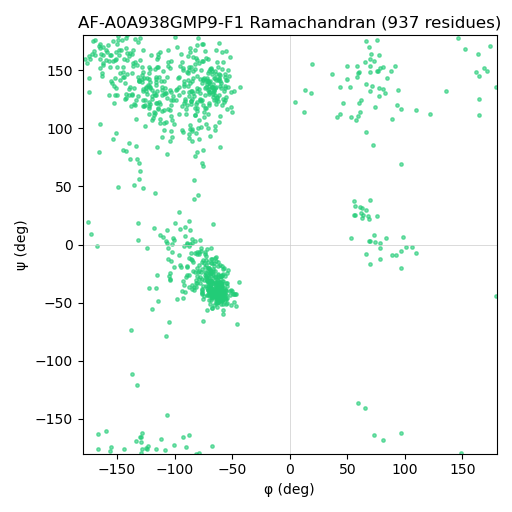ET A 1 894 ? 39.206 3.173 17.693 1.00 95.06 894 MET A C 1
ATOM 6922 O O . MET A 1 894 ? 38.011 3.053 17.944 1.00 95.06 894 MET A O 1
ATOM 6926 N N . GLU A 1 895 ? 39.741 2.830 16.524 1.00 95.25 895 GLU A N 1
ATOM 6927 C CA . GLU A 1 895 ? 38.985 2.417 15.336 1.00 95.25 895 GLU A CA 1
ATOM 6928 C C . GLU A 1 895 ? 38.333 1.044 15.554 1.00 95.25 895 GLU A C 1
ATOM 6930 O O . GLU A 1 895 ? 37.176 0.837 15.202 1.00 95.25 895 GLU A O 1
ATOM 6935 N N . TYR A 1 896 ? 39.012 0.131 16.261 1.00 97.12 896 TYR A N 1
ATOM 6936 C CA . TYR A 1 896 ? 38.408 -1.113 16.752 1.00 97.12 896 TYR A CA 1
ATOM 6937 C C . TYR A 1 896 ? 37.194 -0.875 17.660 1.00 97.12 896 TYR A C 1
ATOM 6939 O O . TYR A 1 896 ? 36.196 -1.586 17.542 1.00 97.12 896 TYR A O 1
ATOM 6947 N N . PHE A 1 897 ? 37.245 0.122 18.551 1.00 97.62 897 PHE A N 1
ATOM 6948 C CA . PHE A 1 897 ? 36.106 0.458 19.407 1.00 97.62 897 PHE A CA 1
ATOM 6949 C C . PHE A 1 897 ? 34.949 1.097 18.622 1.00 97.62 897 PHE A C 1
ATOM 6951 O O . PHE A 1 897 ? 33.792 0.772 18.897 1.00 97.62 897 PHE A O 1
ATOM 6958 N N . ALA A 1 898 ? 35.235 1.961 17.643 1.00 96.38 898 ALA A N 1
ATOM 6959 C CA . ALA A 1 898 ? 34.219 2.608 16.812 1.00 96.38 898 ALA A CA 1
ATOM 6960 C C . ALA A 1 898 ? 33.494 1.609 15.891 1.00 96.38 898 ALA A C 1
ATOM 6962 O O . ALA A 1 898 ? 32.278 1.448 16.002 1.00 96.38 898 ALA A O 1
ATOM 6963 N N . GLU A 1 899 ? 34.235 0.846 15.085 1.00 94.75 899 GLU A N 1
ATOM 6964 C CA . GLU A 1 899 ? 33.698 -0.179 14.174 1.00 94.75 899 GLU A CA 1
ATOM 6965 C C . GLU A 1 899 ? 32.877 -1.245 14.915 1.00 94.75 899 GLU A C 1
ATOM 6967 O O . GLU A 1 899 ? 31.773 -1.613 14.505 1.00 94.75 899 GLU A O 1
ATOM 6972 N N . ALA A 1 900 ? 33.386 -1.729 16.054 1.00 96.56 900 ALA A N 1
ATOM 6973 C CA . ALA A 1 900 ? 32.665 -2.710 16.856 1.00 96.56 900 ALA A CA 1
ATOM 6974 C C . ALA A 1 900 ? 31.414 -2.099 17.521 1.00 96.56 900 ALA A C 1
ATOM 6976 O O . ALA A 1 900 ? 30.412 -2.798 17.675 1.00 96.56 900 ALA A O 1
ATOM 6977 N N . THR A 1 901 ? 31.425 -0.803 17.864 1.00 97.12 901 THR A N 1
ATOM 6978 C CA . THR A 1 901 ? 30.230 -0.078 18.336 1.00 97.12 901 THR A CA 1
ATOM 6979 C C . THR A 1 901 ? 29.168 0.009 17.235 1.00 97.12 901 THR A C 1
ATOM 6981 O O . THR A 1 901 ? 27.997 -0.272 17.508 1.00 97.12 901 THR A O 1
ATOM 6984 N N . GLU A 1 902 ? 29.549 0.330 15.992 1.00 94.12 902 GLU A N 1
ATOM 6985 C CA . GLU A 1 902 ? 28.616 0.339 14.856 1.00 94.12 902 GLU A CA 1
ATOM 6986 C C . GLU A 1 902 ? 28.016 -1.048 14.602 1.00 94.12 902 GLU A C 1
ATOM 6988 O O . GLU A 1 902 ? 26.793 -1.180 14.508 1.00 94.12 902 GLU A O 1
ATOM 6993 N N . ALA A 1 903 ? 28.844 -2.096 14.590 1.00 94.69 903 ALA A N 1
ATOM 6994 C CA . ALA A 1 903 ? 28.375 -3.474 14.463 1.00 94.69 903 ALA A CA 1
ATOM 6995 C C . ALA A 1 903 ? 27.426 -3.881 15.608 1.00 94.69 903 ALA A C 1
ATOM 6997 O O . ALA A 1 903 ? 26.456 -4.600 15.378 1.00 94.69 903 ALA A O 1
ATOM 6998 N N . TYR A 1 904 ? 27.666 -3.426 16.843 1.00 96.38 904 TYR A N 1
ATOM 6999 C CA . TYR A 1 904 ? 26.878 -3.815 18.018 1.00 96.38 904 TYR A CA 1
ATOM 7000 C C . TYR A 1 904 ? 25.500 -3.136 18.105 1.00 96.38 904 TYR A C 1
ATOM 7002 O O . TYR A 1 904 ? 24.536 -3.783 18.519 1.00 96.38 904 TYR A O 1
ATOM 7010 N N . PHE A 1 905 ? 25.387 -1.851 17.745 1.00 94.56 905 PHE A N 1
ATOM 7011 C CA . PHE A 1 905 ? 24.144 -1.075 17.909 1.00 94.56 905 PHE A CA 1
ATOM 7012 C C . PHE A 1 905 ? 23.351 -0.850 16.608 1.00 94.56 905 PHE A C 1
ATOM 7014 O O . PHE A 1 905 ? 22.118 -0.724 16.652 1.00 94.56 905 PHE A O 1
ATOM 7021 N N . VAL A 1 906 ? 24.028 -0.784 15.459 1.00 89.75 906 VAL A N 1
ATOM 7022 C CA . VAL A 1 906 ? 23.463 -0.386 14.155 1.00 89.75 906 VAL A CA 1
ATOM 7023 C C . VAL A 1 906 ? 23.894 -1.375 13.062 1.00 89.75 906 VAL A C 1
ATOM 7025 O O . VAL A 1 906 ? 23.549 -2.553 13.164 1.00 89.75 906 VAL A O 1
ATOM 7028 N N . ARG A 1 907 ? 24.581 -0.922 12.005 1.00 89.38 907 ARG A N 1
ATOM 7029 C CA . ARG A 1 907 ? 25.203 -1.766 10.982 1.00 89.38 907 ARG A CA 1
ATOM 7030 C C . ARG A 1 907 ? 26.537 -1.159 10.538 1.00 89.38 907 ARG A C 1
ATOM 7032 O O . ARG A 1 907 ? 26.535 -0.019 10.083 1.00 89.38 907 ARG A O 1
ATOM 7039 N N . ASN A 1 908 ? 27.621 -1.931 10.612 1.00 91.56 908 ASN A N 1
ATOM 7040 C CA . ASN A 1 908 ? 28.954 -1.532 10.137 1.00 91.56 908 ASN A CA 1
ATOM 7041 C C . ASN A 1 908 ? 29.110 -1.712 8.606 1.00 91.56 908 ASN A C 1
ATOM 7043 O O . ASN A 1 908 ? 28.360 -2.493 8.008 1.00 91.56 908 ASN A O 1
ATOM 7047 N N . ASP A 1 909 ? 30.087 -1.044 7.967 1.00 89.38 909 ASP A N 1
ATOM 7048 C CA . ASP A 1 909 ? 30.428 -1.291 6.547 1.00 89.38 909 ASP A CA 1
ATOM 7049 C C . ASP A 1 909 ? 31.493 -2.381 6.340 1.00 89.38 909 ASP A C 1
ATOM 7051 O O . ASP A 1 909 ? 31.508 -2.999 5.275 1.00 89.38 909 ASP A O 1
ATOM 7055 N N . PHE A 1 910 ? 32.291 -2.720 7.356 1.00 92.56 910 PHE A N 1
ATOM 7056 C CA . PHE A 1 910 ? 33.112 -3.938 7.386 1.00 92.56 910 PHE A CA 1
ATOM 7057 C C . PHE A 1 910 ? 32.422 -5.077 8.149 1.00 92.56 910 PHE A C 1
ATOM 7059 O O . PHE A 1 910 ? 31.773 -4.860 9.173 1.00 92.56 910 PHE A O 1
ATOM 7066 N N . TYR A 1 911 ? 32.596 -6.316 7.687 1.00 93.56 911 TYR A N 1
ATOM 7067 C CA . TYR A 1 911 ? 32.160 -7.501 8.422 1.00 93.56 911 TYR A CA 1
ATOM 7068 C C . TYR A 1 911 ? 33.003 -7.660 9.707 1.00 93.56 911 TYR A C 1
ATOM 7070 O O . TYR A 1 911 ? 34.230 -7.552 9.632 1.00 93.56 911 TYR A O 1
ATOM 7078 N N . PRO A 1 912 ? 32.403 -7.967 10.875 1.00 95.75 912 PRO A N 1
ATOM 7079 C CA . PRO A 1 912 ? 30.994 -8.300 11.106 1.00 95.75 912 PRO A CA 1
ATOM 7080 C C . PRO A 1 912 ? 30.064 -7.085 11.012 1.00 95.75 912 PRO A C 1
ATOM 7082 O O . PRO A 1 912 ? 30.275 -6.082 11.687 1.00 95.75 912 PRO A O 1
ATOM 7085 N N . PHE A 1 913 ? 29.002 -7.190 10.207 1.00 93.31 913 PHE A N 1
ATOM 7086 C CA . PHE A 1 913 ? 28.123 -6.052 9.931 1.00 93.31 913 PHE A CA 1
ATOM 7087 C C . PHE A 1 913 ? 27.122 -5.780 11.063 1.00 93.31 913 PHE A C 1
ATOM 7089 O O . PHE A 1 913 ? 26.613 -4.667 11.153 1.00 93.31 913 PHE A O 1
ATOM 7096 N N . SER A 1 914 ? 26.811 -6.774 11.900 1.00 94.12 914 SER A N 1
ATOM 7097 C CA . SER A 1 914 ? 25.739 -6.724 12.905 1.00 94.12 914 SER A CA 1
ATOM 7098 C C . SER A 1 914 ? 26.106 -7.409 14.229 1.00 94.12 914 SER A C 1
ATOM 7100 O O . SER A 1 914 ? 27.039 -8.212 14.296 1.00 94.12 914 SER A O 1
ATOM 7102 N N . ARG A 1 915 ? 25.327 -7.145 15.291 1.00 94.12 915 ARG A N 1
ATOM 7103 C CA . ARG A 1 915 ? 25.564 -7.641 16.663 1.00 94.12 915 ARG A CA 1
ATOM 7104 C C . ARG A 1 915 ? 25.680 -9.163 16.727 1.00 94.12 915 ARG A C 1
ATOM 7106 O O . ARG A 1 915 ? 26.535 -9.692 17.431 1.00 94.12 915 ARG A O 1
ATOM 7113 N N . ASP A 1 916 ? 24.857 -9.851 15.946 1.00 94.19 916 ASP A N 1
ATOM 7114 C CA . ASP A 1 916 ? 24.811 -11.308 15.833 1.00 94.19 916 ASP A CA 1
ATOM 7115 C C . ASP A 1 916 ? 26.013 -11.899 15.092 1.00 94.19 916 ASP A C 1
ATOM 7117 O O . ASP A 1 916 ? 26.362 -13.059 15.312 1.00 94.19 916 ASP A O 1
ATOM 7121 N N . GLU A 1 917 ? 26.626 -11.145 14.183 1.00 96.88 917 GLU A N 1
ATOM 7122 C CA . GLU A 1 917 ? 27.857 -11.531 13.492 1.00 96.88 917 GLU A CA 1
ATOM 7123 C C . GLU A 1 917 ? 29.070 -11.198 14.362 1.00 96.88 917 GLU A C 1
ATOM 7125 O O . GLU A 1 917 ? 29.968 -12.026 14.488 1.00 96.88 917 GLU A O 1
ATOM 7130 N N . LEU A 1 918 ? 29.056 -10.053 15.055 1.00 96.81 918 LEU A N 1
ATOM 7131 C CA . LEU A 1 918 ? 30.076 -9.660 16.028 1.00 96.81 918 LEU A CA 1
ATOM 7132 C C . LEU A 1 918 ? 30.137 -10.670 17.180 1.00 96.81 918 LEU A C 1
ATOM 7134 O O . LEU A 1 918 ? 31.215 -11.141 17.516 1.00 96.81 918 LEU A O 1
ATOM 7138 N N . GLN A 1 919 ? 28.991 -11.116 17.702 1.00 96.12 919 GLN A N 1
ATOM 7139 C CA . GLN A 1 919 ? 28.915 -12.158 18.733 1.00 96.12 919 GLN A CA 1
ATOM 7140 C C . GLN A 1 919 ? 29.534 -13.499 18.292 1.00 96.12 919 GLN A C 1
ATOM 7142 O O . GLN A 1 919 ? 29.990 -14.260 19.148 1.00 96.12 919 GLN A O 1
ATOM 7147 N N . LYS A 1 920 ? 29.564 -13.793 16.984 1.00 94.88 920 LYS A N 1
ATOM 7148 C CA . LYS A 1 920 ? 30.154 -15.016 16.406 1.00 94.88 920 LYS A CA 1
ATOM 7149 C C . LYS A 1 920 ? 31.623 -14.829 16.004 1.00 94.88 920 LYS A C 1
ATOM 7151 O O . LYS A 1 920 ? 32.400 -15.772 16.105 1.00 94.88 920 LYS A O 1
ATOM 7156 N N . HIS A 1 921 ? 31.992 -13.641 15.526 1.00 95.50 921 HIS A N 1
ATOM 7157 C CA . HIS A 1 921 ? 33.316 -13.332 14.980 1.00 95.50 921 HIS A CA 1
ATOM 7158 C C . HIS A 1 921 ? 34.290 -12.810 16.043 1.00 95.50 921 HIS A C 1
ATOM 7160 O O . HIS A 1 921 ? 35.451 -13.221 16.055 1.00 95.50 921 HIS A O 1
ATOM 7166 N N . ASP A 1 922 ? 33.825 -11.954 16.956 1.00 96.12 922 ASP A N 1
ATOM 7167 C CA . ASP A 1 922 ? 34.581 -11.504 18.123 1.00 96.12 922 ASP A CA 1
ATOM 7168 C C . ASP A 1 922 ? 33.703 -11.347 19.386 1.00 96.12 922 ASP A C 1
ATOM 7170 O O . ASP A 1 922 ? 33.287 -10.240 19.742 1.00 96.12 922 ASP A O 1
ATOM 7174 N N . PRO A 1 923 ? 33.402 -12.454 20.098 1.00 94.94 923 PRO A N 1
ATOM 7175 C CA . PRO A 1 923 ? 32.588 -12.417 21.318 1.00 94.94 923 PRO A CA 1
ATOM 7176 C C . PRO A 1 923 ? 33.191 -11.535 22.425 1.00 94.94 923 PRO A C 1
ATOM 7178 O O . PRO A 1 923 ? 32.444 -10.970 23.226 1.00 94.94 923 PRO A O 1
ATOM 7181 N N . ASP A 1 924 ? 34.516 -11.361 22.449 1.00 93.62 924 ASP A N 1
ATOM 7182 C CA . ASP A 1 924 ? 35.211 -10.455 23.367 1.00 93.62 924 ASP A CA 1
ATOM 7183 C C . ASP A 1 924 ? 34.769 -8.997 23.173 1.00 93.62 924 ASP A C 1
ATOM 7185 O O . ASP A 1 924 ? 34.576 -8.280 24.157 1.00 93.62 924 ASP A O 1
ATOM 7189 N N . ALA A 1 925 ? 34.556 -8.565 21.924 1.00 95.88 925 ALA A N 1
ATOM 7190 C CA . ALA A 1 925 ? 34.061 -7.228 21.607 1.00 95.88 925 ALA A CA 1
ATOM 7191 C C . ALA A 1 925 ? 32.637 -7.012 22.146 1.00 95.88 925 ALA A C 1
ATOM 7193 O O . ALA A 1 925 ? 32.344 -5.960 22.707 1.00 95.88 925 ALA A O 1
ATOM 7194 N N . VAL A 1 926 ? 31.764 -8.023 22.069 1.00 95.94 926 VAL A N 1
ATOM 7195 C CA . VAL A 1 926 ? 30.406 -7.958 22.645 1.00 95.94 926 VAL A CA 1
ATOM 7196 C C . VAL A 1 926 ? 30.435 -7.786 24.167 1.00 95.94 926 VAL A C 1
ATOM 7198 O O . VAL A 1 926 ? 29.687 -6.965 24.702 1.00 95.94 926 VAL A O 1
ATOM 7201 N N . VAL A 1 927 ? 31.308 -8.515 24.871 1.00 94.56 927 VAL A N 1
ATOM 7202 C CA . VAL A 1 927 ? 31.469 -8.386 26.332 1.00 94.56 927 VAL A CA 1
ATOM 7203 C C . VAL A 1 927 ? 32.045 -7.014 26.704 1.00 94.56 927 VAL A C 1
ATOM 7205 O O . VAL A 1 927 ? 31.537 -6.353 27.613 1.00 94.56 927 VAL A O 1
ATOM 7208 N N . LEU A 1 928 ? 33.061 -6.557 25.967 1.00 96.31 928 LEU A N 1
ATOM 7209 C CA . LEU A 1 928 ? 33.685 -5.242 26.121 1.00 96.31 928 LEU A CA 1
ATOM 7210 C C . LEU A 1 928 ? 32.670 -4.102 25.944 1.00 96.31 928 LEU A C 1
ATOM 7212 O O . LEU A 1 928 ? 32.561 -3.228 26.802 1.00 96.31 928 LEU A O 1
ATOM 7216 N N . LEU A 1 929 ? 31.900 -4.119 24.855 1.00 97.19 929 LEU A N 1
ATOM 7217 C CA . LEU A 1 929 ? 30.943 -3.063 24.529 1.00 97.19 929 LEU A CA 1
ATOM 7218 C C . LEU A 1 929 ? 29.776 -3.027 25.514 1.00 97.19 929 LEU A C 1
ATOM 7220 O O . LEU A 1 929 ? 29.398 -1.940 25.949 1.00 97.19 929 LEU A O 1
ATOM 7224 N N . ARG A 1 930 ? 29.263 -4.189 25.949 1.00 94.44 930 ARG A N 1
ATOM 7225 C CA . ARG A 1 930 ? 28.239 -4.263 27.007 1.00 94.44 930 ARG A CA 1
ATOM 7226 C C . ARG A 1 930 ? 28.711 -3.559 28.285 1.00 94.44 930 ARG A C 1
ATOM 7228 O O . ARG A 1 930 ? 27.969 -2.746 28.833 1.00 94.44 930 ARG A O 1
ATOM 7235 N N . LYS A 1 931 ? 29.958 -3.819 28.709 1.00 94.81 931 LYS A N 1
ATOM 7236 C CA . LYS A 1 931 ? 30.601 -3.182 29.873 1.00 94.81 931 LYS A CA 1
ATOM 7237 C C . LYS A 1 931 ? 30.761 -1.667 29.687 1.00 94.81 931 LYS A C 1
ATOM 7239 O O . LYS A 1 931 ? 30.345 -0.905 30.552 1.00 94.81 931 LYS A O 1
ATOM 7244 N N . LEU A 1 932 ? 31.374 -1.230 28.585 1.00 96.31 932 LEU A N 1
ATOM 7245 C CA . LEU A 1 932 ? 31.814 0.163 28.404 1.00 96.31 932 LEU A CA 1
ATOM 7246 C C . LEU A 1 932 ? 30.685 1.133 28.021 1.00 96.31 932 LEU A C 1
ATOM 7248 O O . LEU A 1 932 ? 30.725 2.303 28.405 1.00 96.31 932 LEU A O 1
ATOM 7252 N N . TRP A 1 933 ? 29.654 0.660 27.319 1.00 96.12 933 TRP A N 1
ATOM 7253 C CA . TRP A 1 933 ? 28.454 1.453 27.029 1.00 96.12 933 TRP A CA 1
ATOM 7254 C C . TRP A 1 933 ? 27.398 1.393 28.146 1.00 96.12 933 TRP A C 1
ATOM 7256 O O . TRP A 1 933 ? 26.417 2.132 28.088 1.00 96.12 933 TRP A O 1
ATOM 7266 N N . GLY A 1 934 ? 27.585 0.548 29.169 1.00 91.00 934 GLY A N 1
ATOM 7267 C CA . GLY A 1 934 ? 26.649 0.414 30.291 1.00 91.00 934 GLY A CA 1
ATOM 7268 C C . GLY A 1 934 ? 25.318 -0.238 29.900 1.00 91.00 934 GLY A C 1
ATOM 7269 O O . GLY A 1 934 ? 24.260 0.193 30.356 1.00 91.00 934 GLY A O 1
ATOM 7270 N N . VAL A 1 935 ? 25.357 -1.247 29.024 1.00 88.12 935 VAL A N 1
ATOM 7271 C CA . VAL A 1 935 ? 24.160 -1.970 28.563 1.00 88.12 935 VAL A CA 1
ATOM 7272 C C . VAL A 1 935 ? 23.712 -2.959 29.655 1.00 88.12 935 VAL A C 1
ATOM 7274 O O . VAL A 1 935 ? 24.524 -3.803 30.044 1.00 88.12 935 VAL A O 1
ATOM 7277 N N . PRO A 1 936 ? 22.457 -2.900 30.151 1.00 75.25 936 PRO A N 1
ATOM 7278 C CA . PRO A 1 936 ? 21.980 -3.802 31.202 1.00 75.25 936 PRO A CA 1
ATOM 7279 C C . PRO A 1 936 ? 21.958 -5.277 30.780 1.00 75.25 936 PRO A C 1
ATOM 7281 O O . PRO A 1 936 ? 21.849 -5.606 29.597 1.00 75.25 936 PRO A O 1
ATOM 7284 N N . GLU A 1 937 ? 21.997 -6.184 31.756 1.00 56.31 937 GLU A N 1
ATOM 7285 C CA . GLU A 1 937 ? 21.786 -7.610 31.494 1.00 56.31 937 GLU A CA 1
ATOM 7286 C C . GLU A 1 937 ? 20.340 -7.866 31.037 1.00 56.31 937 GLU A C 1
ATOM 7288 O O . GLU A 1 937 ? 19.389 -7.409 31.668 1.00 56.31 937 GLU A O 1
ATOM 7293 N N . GLY A 1 938 ? 20.181 -8.589 29.922 1.00 52.38 938 GLY A N 1
ATOM 7294 C CA . GLY A 1 938 ? 18.882 -8.856 29.287 1.00 52.38 938 GLY A CA 1
ATOM 7295 C C . GLY A 1 938 ? 18.549 -7.990 28.061 1.00 52.38 938 GLY A C 1
ATOM 7296 O O . GLY A 1 938 ? 17.509 -8.228 27.450 1.00 52.38 938 GLY A O 1
ATOM 7297 N N . HIS A 1 939 ? 19.418 -7.042 27.679 1.00 45.78 939 HIS A N 1
ATOM 7298 C CA . HIS A 1 939 ? 19.311 -6.221 26.459 1.00 45.78 939 HIS A CA 1
ATOM 7299 C C . HIS A 1 939 ? 20.306 -6.626 25.358 1.00 45.78 939 HIS A C 1
ATOM 7301 O O . HIS A 1 939 ? 21.465 -6.994 25.658 1.00 45.78 939 HIS A O 1
#